Protein AF-A0A7Y4UGQ8-F1 (afdb_monomer)

Nearest PDB structures (foldseek):
  8beu-assembly2_C  TM=4.342E-01  e=1.466E-01  Rhodotorula dairenensis
  8beu-assembly2_D  TM=4.115E-01  e=1.681E-01  Rhodotorula dairenensis
  8bet-assembly1_B  TM=3.821E-01  e=2.018E-01  Rhodotorula dairenensis
  8bes-assembly2_D  TM=3.918E-01  e=2.778E-01  Rhodotorula dairenensis
  8bet-assembly2_C  TM=2.915E-01  e=2.211E-01  Rhodotorula dairenensis

Secondary structure (DSSP, 8-state):
-------HHHHHHHHHHHHHHHHHHHHHHSS----------SSS-TT----EEEEE--SSSEEE----SS--SS--TT--TT--EEEEEE-TT--EEEEEEETTTTEEEEEEE-TTSSEEEEEEE-TT---GGG--SEEEEEEETTEEEEEEEETTTTEEEEEEBPTTS-B-GGGGGSTTSEEE-GGGTT--EEEEEEETTEEEEEEE-TTT-EEEEEETT--EEEEEEPPS---EEEEEEETTEEEEEEE-SS--TTS-TTSTT--TTEEEEEEE-TTSS-EEEEEEEE-SS--SEEEEEEEEETTEEEEEEEEEETTTTEEEEEEEETTTEEPPP-PPEEEEETTEEPPPEEEEEEEEETTEEEEEEEESTTPPP--HHHHHHHHHHHHHHHTTT-SEEEEEEEETTEEEEEEEEEEEE-S--TTS-TTTT--EE--TT--EE-GGGHHHHHHHHHHHHHHTTS--TTSBGGGSS--TT----TT-HHHH-BHHHHHHT-SS--SSSS-TT-SEEETTTTEEE-HHHHTSPP-SPEETTEEPP---HHHHHHHHHHHHHHHT--SHHHHHHHHHHHTGGGGT-TT-BSBPPTT--EEEE--SSS--EEETTEEEEEE---SSS---SSS--B-TTBTTB--EE-HHHHHHHHHHHHTTSSS-HHHHHHHT-S--B-TTS-B--SSSPPPEESSTTSS--EE-EEEEEEEETTEEEEEEEEEETTTEEEEEEESB--S-HHHHHHHHHHHHTTSSS---SS------------B-SEEE-------TT-EEEEEEEEETTEEEEEEEEE-SSS--EEEEEEE----SS------TTS--PPTT-EEEEEEE-TTSEEEEEEEEE-SS-EEEEEEEEEEEEEEEEEPPPB--SSSEEEEEEEEEETTSEEEEEEEEEETTTTEEEEEEEEEEEE-SS-----

Radius of gyration: 34.92 Å; Cα contacts (8 Å, |Δi|>4): 2246; chains: 1; bounding box: 107×76×107 Å

Mean predicted aligned error: 16.22 Å

Solvent-accessible surface area (backbone atoms only — not comparable to full-atom values): 50792 Å² total; per-residue (Å²): 142,80,88,84,78,83,56,75,68,57,58,52,52,50,50,50,51,48,50,49,49,48,49,50,47,52,55,59,69,68,43,78,76,72,76,75,66,83,76,76,27,76,54,72,56,99,83,29,27,34,50,82,44,51,28,54,66,54,98,52,64,51,33,51,58,64,53,68,88,64,59,88,59,100,74,56,93,78,60,57,59,52,34,50,44,55,43,63,51,47,36,79,85,69,48,39,34,42,38,39,28,11,30,81,45,15,30,39,37,18,29,35,40,41,95,87,65,27,72,48,61,77,56,34,65,48,72,93,47,66,37,70,86,54,38,23,77,46,70,52,63,50,76,57,96,71,43,30,32,43,38,38,34,21,23,62,64,10,33,37,39,44,24,46,47,42,84,59,53,40,68,35,70,78,52,46,80,42,77,76,24,44,49,74,37,79,86,39,34,53,22,74,40,67,41,62,42,57,58,97,92,43,57,32,40,38,32,28,18,32,78,73,13,44,27,41,14,24,36,73,81,70,46,81,50,32,70,42,77,45,79,38,16,54,70,38,56,33,53,50,68,52,99,91,46,35,34,34,40,38,32,12,62,78,11,20,37,72,49,54,90,87,40,90,85,16,54,51,24,31,35,36,34,25,39,54,45,90,31,64,58,49,65,47,79,64,36,78,50,71,48,84,86,63,54,72,47,57,39,71,32,66,42,56,65,82,92,43,82,44,46,27,38,40,38,31,30,42,67,80,40,31,33,39,70,23,49,46,40,96,85,82,26,69,50,69,89,66,78,68,18,44,44,27,43,90,90,38,82,48,79,41,45,72,29,73,32,68,46,72,58,93,82,44,23,33,36,42,33,30,13,41,30,69,33,64,60,80,32,70,67,28,53,47,44,25,52,48,49,52,44,73,52,32,69,90,65,36,60,14,35,23,42,35,34,25,48,75,69,39,78,77,42,63,37,14,36,56,34,27,20,78,44,81,46,92,89,44,79,82,75,71,26,61,61,29,70,27,42,44,72,50,58,38,54,22,10,36,41,15,22,46,57,47,44,48,50,53,42,38,38,34,63,70,70,77,44,57,56,78,39,37,43,54,80,37,47,93,58,83,91,55,82,63,57,94,82,35,62,47,68,70,38,26,47,44,25,32,43,36,26,31,68,15,43,41,39,86,78,81,43,38,63,26,37,45,63,32,57,90,70,23,26,72,44,45,65,59,43,71,70,51,78,70,70,45,69,77,38,94,62,36,23,36,64,28,68,39,47,33,36,37,44,47,50,44,44,36,50,24,56,76,70,75,43,70,33,36,67,53,49,36,53,50,45,29,75,76,47,36,44,83,64,45,40,70,76,54,29,31,55,64,54,86,65,44,39,21,19,15,71,61,76,80,87,77,80,70,45,81,54,95,94,43,51,26,29,76,46,72,93,60,76,51,99,72,82,55,98,87,54,91,52,52,29,32,53,48,26,30,22,40,30,20,44,15,41,53,50,50,50,48,52,53,34,33,53,67,51,53,69,71,36,44,70,70,53,36,38,58,56,52,30,63,78,40,60,32,14,67,72,43,72,26,23,50,36,41,42,57,52,43,73,74,52,89,84,77,89,73,52,61,26,52,32,29,67,12,60,44,70,51,99,66,19,11,24,27,22,29,39,33,50,46,80,54,61,23,41,37,27,40,39,30,38,16,58,60,84,62,64,57,62,50,56,55,29,22,49,28,24,38,73,68,76,40,67,74,50,67,76,49,98,63,84,78,81,85,81,87,73,77,27,65,69,46,80,51,77,28,75,50,91,58,84,48,72,95,86,44,55,40,45,66,46,72,46,79,58,94,44,11,63,28,51,35,46,33,44,40,51,91,86,72,78,47,68,51,77,65,57,78,56,46,49,78,76,89,87,77,92,73,79,53,71,51,87,70,58,91,64,60,71,65,54,62,45,58,39,40,34,28,41,84,84,33,22,28,38,38,36,36,38,41,32,74,55,47,42,62,42,80,45,26,65,26,77,59,60,52,30,78,46,62,25,48,36,63,58,52,59,69,97,63,65,45,36,40,36,42,34,44,28,28,28,79,87,36,26,31,31,40,37,36,33,38,37,31,70,85,77,41,40,34,41,81,74,48,75,46,81,49,65,80,46,95,76,80,83,58,84,114

Foldseek 3Di:
DDDDDDDPVVVVVVVVVVVVVVVVVVVVVPPLPPPPDPQPFLQQHPQFFKDWFKWFPDPPLATETDAPVPVPPDPDPPRDFAFQDWAWDAALVRWIWIKTANLQQRWIWIWTQDLSRYTHDTLDTPPPDGDLVSRALDWYWDADPSWIWIWGAHLLQQKIFIFTADNSRDTDPVVRVDPQGIDRDPLSRQQNEKEWWDFPRFIKIWGANLQFQWIWIAGSSGHTLAIDRDQHQWDAKYKDQDPVAIKMKIFHLQFHQADDVVPPRSLHQWIFIFHADRNRPDTHTLDIDRDPPRFPYKYWAWADDPQDIFIWIWTAFQQQQWIFTWTADSNPGTHDTDDIRHYDYPNHHDQGFNDWYWDDDNNIIMITTIDHRSFRDPGSLLLNLLVNLVCLLPVQFFQKKKKWKDFSLHTSDIHIYHWQAAAPPPVDPDPLRDTHTTGLFFWDWAFQLLLLLLLLLLQLCVLVVLDDQADQLVVQADPPPPPPPPPQLSRVDGLVCLQFQQSLAACPPVLLPLFDFDQVFLFTRNVSVSVDDRDADAFPSGGAHHDGLSSFVSSVSSVCRSVVHGHQVVVQVVSCVSFLVSLSVNVFGLWDDSRGWWKFFDDDDDDWDDDPNGTIDTHDLAPDPDDDPPDGGGHSSNTSIRGIGGNVSVSSVVSCLSNVVRHDPVSSSQQSGLCDAHSNRATTHGSWHRWDALAPDPPPRTKTKHWRWGDDDRTTKIKIWIDHGRRMIMIMIGSGPDPDPPCSSSQSSCCSVVNDPSPPSDPPPDDDDDDDADAFDAWADDQAQADDQWRKGWDWDDDPRFTKTWIWIQHPPHRDTDGQDIYYDDDDDDDDWDALPRHPHDAWDKWWIWGQGPVQWIKIWIWTDRSGGIDTLAIDIGARFPHKYKETWDDPPDQKIKIWMWGQHPVQWTKIWIWMAGRVVSYIDGPDMDTGGGDDDDDDYD

Sequence (942 aa):
MKPFTLTQTTTKLWRRCVVALLALAIASANLPQWITPRATAAVAEEGARTDLAIFPLSGTATLQQFSDKYGWTANNPQSIAGYNVVRTFRNNNNQSFAFLLNGNTGRAQTMRVNADETLGDTTWETGLEFVKDLRCTSAETVRTGGLSYLITHDSYTGKIRTFRFYENGQPNFGSMTATANVRTLADWKDKNVFSLFYRGGAYGLLGVDTWTGNAVAYSLDFEKLGEADWTRGWTNIDHRTTGNGTFRLMYKAAGDPYKKTGEANDQRGRFVIQSINADGVSGQNVYDETLVEGFTSVRFVTYFEGQLSKIGVLFFKRDVRQFVIRAFDPQSGLGAIKDFGAIQINGATAPPYVDIEPYTIGTNSYLAMLSDDNSKPFAPAAAETMGLTMHEGLKDKAVGYQFMLAQSGRIIYSRAHGMAKLGDDPNYTKDDNEAHAMTSRTRLDLGSVSKLITTTTVLKLVSQGKLSLNDKIADHIDNTPLQYEDDSWVKQMTVRDLLTHTTGMKYEAGVEDACAKSAATLKVDCKPFFSSPQTVALGANGYGRSYNNSNIVAARKVIEKIENLTTSPQLVERTGELWANELGMTSLSCQHSHDVAYHGRARGEGTTFPYNGDYWRQGMLVDSAEYSADEPNWSSQCSAGAWAASSRQMIEFMGALRYQKILSPTENDLFLSTSLKDGNDNATAMGWDTPWDAQPGDGRDWQLQKSGANSNEGYGTRAYVTRLPNNTDAVLLINTAVAGPEGFLQGAYKYAVGLAEAPALYYDFAVKGSSDGGTISRVAVNEVKTTATQNQHVVAYRKDGNLKLAAYNVSTDEGGVELKDTHGATSADGALTIPAQDVAITNGVHFATASVGNDDKLNVIGWKYDGTQLSQYGMGVGVAAQEVAITKSHSSAGTQGRVVTAVRTAAGNLRLDMWEFNNTTKAMVLKDSYAAGAAQEIAIKS

Structure (mmCIF, N/CA/C/O backbone):
data_AF-A0A7Y4UGQ8-F1
#
_entry.id   AF-A0A7Y4UGQ8-F1
#
loop_
_atom_site.group_PDB
_atom_site.id
_atom_site.type_symbol
_atom_site.label_atom_id
_atom_site.label_alt_id
_atom_site.label_comp_id
_atom_site.label_asym_id
_atom_site.label_entity_id
_atom_site.label_seq_id
_atom_site.pdbx_PDB_ins_code
_atom_site.Cartn_x
_atom_site.Cartn_y
_atom_site.Cartn_z
_atom_site.occupancy
_atom_site.B_iso_or_equiv
_atom_site.auth_seq_id
_atom_site.auth_comp_id
_atom_site.auth_asym_id
_atom_site.auth_atom_id
_atom_site.pdbx_PDB_model_num
ATOM 1 N N . MET A 1 1 ? -44.958 -19.901 -65.906 1.00 44.25 1 MET A N 1
ATOM 2 C CA . MET A 1 1 ? -43.601 -20.163 -66.431 1.00 44.25 1 MET A CA 1
ATOM 3 C C . MET A 1 1 ? -43.108 -18.959 -67.226 1.00 44.25 1 MET A C 1
ATOM 5 O O . MET A 1 1 ? -43.602 -18.715 -68.316 1.00 44.25 1 MET A O 1
ATOM 9 N N . LYS A 1 2 ? -42.151 -18.214 -66.667 1.00 26.98 2 LYS A N 1
ATOM 10 C CA . LYS A 1 2 ? -41.126 -17.445 -67.392 1.00 26.98 2 LYS A CA 1
ATOM 11 C C . LYS A 1 2 ? -39.842 -17.587 -66.563 1.00 26.98 2 LYS A C 1
ATOM 13 O O . LYS A 1 2 ? -39.917 -17.319 -65.365 1.00 26.98 2 LYS A O 1
ATOM 18 N N . PRO A 1 3 ? -38.715 -18.060 -67.117 1.00 37.59 3 PRO A N 1
ATOM 19 C CA . PRO A 1 3 ? -37.480 -18.162 -66.357 1.00 37.59 3 PRO A CA 1
ATOM 20 C C . PRO A 1 3 ? -36.805 -16.788 -66.305 1.00 37.59 3 PRO A C 1
ATOM 22 O O . PRO A 1 3 ? -36.672 -16.111 -67.322 1.00 37.59 3 PRO A O 1
ATOM 25 N N . PHE A 1 4 ? -36.408 -16.371 -65.104 1.00 32.44 4 PHE A N 1
ATOM 26 C CA . PHE A 1 4 ? -35.603 -15.175 -64.883 1.00 32.44 4 PHE A CA 1
ATOM 27 C C . PHE A 1 4 ? -34.131 -15.559 -65.087 1.00 32.44 4 PHE A C 1
ATOM 29 O O . PHE A 1 4 ? -33.560 -16.305 -64.293 1.00 32.44 4 PHE A O 1
ATOM 36 N N . THR A 1 5 ? -33.522 -15.103 -66.177 1.00 41.31 5 THR A N 1
ATOM 37 C CA . THR A 1 5 ? -32.096 -15.295 -66.462 1.00 41.31 5 THR A CA 1
ATOM 38 C C . THR A 1 5 ? -31.286 -14.263 -65.675 1.00 41.31 5 THR A C 1
ATOM 40 O O . THR A 1 5 ? -31.324 -13.074 -65.991 1.00 41.31 5 THR A O 1
ATOM 43 N N . LEU A 1 6 ? -30.544 -14.696 -64.647 1.00 36.47 6 LEU A N 1
ATOM 44 C CA . LEU A 1 6 ? -29.529 -13.851 -64.007 1.00 36.47 6 LEU A CA 1
ATOM 45 C C . LEU A 1 6 ? -28.407 -13.559 -65.016 1.00 36.47 6 LEU A C 1
ATOM 47 O O . LEU A 1 6 ? -27.786 -14.467 -65.565 1.00 36.47 6 LEU A O 1
ATOM 51 N N . THR A 1 7 ? -28.143 -12.279 -65.264 1.00 48.00 7 THR A N 1
ATOM 52 C CA . THR A 1 7 ? -27.056 -11.807 -66.129 1.00 48.00 7 THR A CA 1
ATOM 53 C C . THR A 1 7 ? -25.697 -11.944 -65.435 1.00 48.00 7 THR A C 1
ATOM 55 O O . THR A 1 7 ? -25.582 -11.753 -64.223 1.00 48.00 7 THR A O 1
ATOM 58 N N . GLN A 1 8 ? -24.640 -12.233 -66.211 1.00 42.09 8 GLN A N 1
ATOM 59 C CA . GLN A 1 8 ? -23.259 -12.488 -65.750 1.00 42.09 8 GLN A CA 1
ATOM 60 C C . GLN A 1 8 ? -22.690 -11.459 -64.746 1.00 42.09 8 GLN A C 1
ATOM 62 O O . GLN A 1 8 ? -21.793 -11.790 -63.962 1.00 42.09 8 GLN A O 1
ATOM 67 N N . THR A 1 9 ? -23.199 -10.227 -64.735 1.00 44.44 9 THR A N 1
ATOM 68 C CA . THR A 1 9 ? -22.823 -9.154 -63.802 1.00 44.44 9 THR A CA 1
ATOM 69 C C . THR A 1 9 ? -23.213 -9.454 -62.351 1.00 44.44 9 THR A C 1
ATOM 71 O O . THR A 1 9 ? -22.432 -9.164 -61.444 1.00 44.44 9 THR A O 1
ATOM 74 N N . THR A 1 10 ? -24.347 -10.118 -62.114 1.00 44.75 10 THR A N 1
ATOM 75 C CA . THR A 1 10 ? -24.794 -10.503 -60.758 1.00 44.75 10 THR A CA 1
ATOM 76 C C . THR A 1 10 ? -23.940 -11.620 -60.152 1.00 44.75 10 THR A C 1
ATOM 78 O O . THR A 1 10 ? -23.615 -11.571 -58.968 1.00 44.75 10 THR A O 1
ATOM 81 N N . THR A 1 11 ? -23.444 -12.555 -60.968 1.00 46.16 11 THR A N 1
ATOM 82 C CA . THR A 1 11 ? -22.478 -13.590 -60.553 1.00 46.16 11 THR A CA 1
ATOM 83 C C . THR A 1 11 ? -21.090 -13.039 -60.217 1.00 46.16 11 THR A C 1
ATOM 85 O O . THR A 1 11 ? -20.411 -13.600 -59.359 1.00 46.16 11 THR A O 1
ATOM 88 N N . LYS A 1 12 ? -20.648 -11.937 -60.844 1.00 43.53 12 LYS A N 1
ATOM 89 C CA . LYS A 1 12 ? -19.379 -11.272 -60.483 1.00 43.53 12 LYS A CA 1
ATOM 90 C C . LYS A 1 12 ? -19.491 -10.500 -59.168 1.00 43.53 12 LYS A C 1
ATOM 92 O O . LYS A 1 12 ? -18.542 -10.531 -58.388 1.00 43.53 12 LYS A O 1
ATOM 97 N N . LEU A 1 13 ? -20.633 -9.859 -58.906 1.00 44.25 13 LEU A N 1
ATOM 98 C CA . LEU A 1 13 ? -20.886 -9.186 -57.630 1.00 44.25 13 LEU A CA 1
ATOM 99 C C . LEU A 1 13 ? -20.992 -10.204 -56.487 1.00 44.25 13 LEU A C 1
ATOM 101 O O . LEU A 1 13 ? -20.316 -10.049 -55.479 1.00 44.25 13 LEU A O 1
ATOM 105 N N . TRP A 1 14 ? -21.725 -11.304 -56.693 1.00 46.72 14 TRP A N 1
ATOM 106 C CA . TRP A 1 14 ? -21.814 -12.391 -55.716 1.00 46.72 14 TRP A CA 1
ATOM 107 C C . TRP A 1 14 ? -20.472 -13.077 -55.469 1.00 46.72 14 TRP A C 1
ATOM 109 O O . TRP A 1 14 ? -20.131 -13.315 -54.320 1.00 46.72 14 TRP A O 1
ATOM 119 N N . ARG A 1 15 ? -19.652 -13.330 -56.499 1.00 44.00 15 ARG A N 1
ATOM 120 C CA . ARG A 1 15 ? -18.294 -13.861 -56.291 1.00 44.00 15 ARG A CA 1
ATOM 121 C C . ARG A 1 15 ? -17.385 -12.878 -55.558 1.00 44.00 15 ARG A C 1
ATOM 123 O O . ARG A 1 15 ? -16.598 -13.323 -54.739 1.00 44.00 15 ARG A O 1
ATOM 130 N N . ARG A 1 16 ? -17.497 -11.566 -55.794 1.00 44.91 16 ARG A N 1
ATOM 131 C CA . ARG A 1 16 ? -16.732 -10.556 -55.040 1.00 44.91 16 ARG A CA 1
ATOM 132 C C . ARG A 1 16 ? -17.211 -10.422 -53.598 1.00 44.91 16 ARG A C 1
ATOM 134 O O . ARG A 1 16 ? -16.370 -10.315 -52.721 1.00 44.91 16 ARG A O 1
ATOM 141 N N . CYS A 1 17 ? -18.514 -10.501 -53.339 1.00 45.53 17 CYS A N 1
ATOM 142 C CA . CYS A 1 17 ? -19.062 -10.528 -51.983 1.00 45.53 17 CYS A CA 1
ATOM 143 C C . CYS A 1 17 ? -18.710 -11.826 -51.252 1.00 45.53 17 CYS A C 1
ATOM 145 O O . CYS A 1 17 ? -18.366 -11.769 -50.085 1.00 45.53 17 CYS A O 1
ATOM 147 N N . VAL A 1 18 ? -18.726 -12.977 -51.930 1.00 50.81 18 VAL A N 1
ATOM 148 C CA . VAL A 1 18 ? -18.330 -14.270 -51.353 1.00 50.81 18 VAL A CA 1
ATOM 149 C C . VAL A 1 18 ? -16.824 -14.322 -51.115 1.00 50.81 18 VAL A C 1
ATOM 151 O O . VAL A 1 18 ? -16.423 -14.787 -50.064 1.00 50.81 18 VAL A O 1
ATOM 154 N N . VAL A 1 19 ? -15.989 -13.790 -52.013 1.00 48.56 19 VAL A N 1
ATOM 155 C CA . VAL A 1 19 ? -14.536 -13.665 -51.790 1.00 48.56 19 VAL A CA 1
ATOM 156 C C . VAL A 1 19 ? -14.227 -12.632 -50.707 1.00 48.56 19 VAL A C 1
ATOM 158 O O . VAL A 1 19 ? -13.332 -12.872 -49.915 1.00 48.56 19 VAL A O 1
ATOM 161 N N . ALA A 1 20 ? -14.979 -11.532 -50.607 1.00 40.59 20 ALA A N 1
ATOM 162 C CA . ALA A 1 20 ? -14.839 -10.566 -49.517 1.00 40.59 20 ALA A CA 1
ATOM 163 C C . ALA A 1 20 ? -15.317 -11.138 -48.175 1.00 40.59 20 ALA A C 1
ATOM 165 O O . ALA A 1 20 ? -14.676 -10.888 -47.168 1.00 40.59 20 ALA A O 1
ATOM 166 N N . LEU A 1 21 ? -16.386 -11.943 -48.156 1.00 42.00 21 LEU A N 1
ATOM 167 C CA . LEU A 1 21 ? -16.878 -12.649 -46.968 1.00 42.00 21 LEU A CA 1
ATOM 168 C C . LEU A 1 21 ? -15.966 -13.814 -46.575 1.00 42.00 21 LEU A C 1
ATOM 170 O O . LEU A 1 21 ? -15.770 -14.028 -45.389 1.00 42.00 21 LEU A O 1
ATOM 174 N N . LEU A 1 22 ? -15.367 -14.529 -47.532 1.00 38.03 22 LEU A N 1
ATOM 175 C CA . LEU A 1 22 ? -14.324 -15.524 -47.271 1.00 38.03 22 LEU A CA 1
ATOM 176 C C . LEU A 1 22 ? -13.023 -14.858 -46.828 1.00 38.03 22 LEU A C 1
ATOM 178 O O . LEU A 1 22 ? -12.383 -15.379 -45.933 1.00 38.03 22 LEU A O 1
ATOM 182 N N . ALA A 1 23 ? -12.649 -13.702 -47.375 1.00 35.81 23 ALA A N 1
ATOM 183 C CA . ALA A 1 23 ? -11.503 -12.929 -46.904 1.00 35.81 23 ALA A CA 1
ATOM 184 C C . ALA A 1 23 ? -11.757 -12.344 -45.507 1.00 35.81 23 ALA A C 1
ATOM 186 O O . ALA A 1 23 ? -10.850 -12.373 -44.689 1.00 35.81 23 ALA A O 1
ATOM 187 N N . LEU A 1 24 ? -12.984 -11.904 -45.193 1.00 33.72 24 LEU A N 1
ATOM 188 C CA . LEU A 1 24 ? -13.383 -11.512 -43.836 1.00 33.72 24 LEU A CA 1
ATOM 189 C C . LEU A 1 24 ? -13.404 -12.716 -42.889 1.00 33.72 24 LEU A C 1
ATOM 191 O O . LEU A 1 24 ? -12.959 -12.592 -41.756 1.00 33.72 24 LEU A O 1
ATOM 195 N N . ALA A 1 25 ? -13.880 -13.878 -43.348 1.00 31.33 25 ALA A N 1
ATOM 196 C CA . ALA A 1 25 ? -13.927 -15.107 -42.563 1.00 31.33 25 ALA A CA 1
ATOM 197 C C . ALA A 1 25 ? -12.520 -15.665 -42.298 1.00 31.33 25 ALA A C 1
ATOM 199 O O . ALA A 1 25 ? -12.226 -16.050 -41.173 1.00 31.33 25 ALA A O 1
ATOM 200 N N . ILE A 1 26 ? -11.626 -15.633 -43.291 1.00 35.09 26 ILE A N 1
ATOM 201 C CA . ILE A 1 26 ? -10.215 -16.029 -43.174 1.00 35.09 26 ILE A CA 1
ATOM 202 C C . ILE A 1 26 ? -9.434 -14.994 -42.347 1.00 35.09 26 ILE A C 1
ATOM 204 O O . ILE A 1 26 ? -8.622 -15.382 -41.513 1.00 35.09 26 ILE A O 1
ATOM 208 N N . ALA A 1 27 ? -9.726 -13.695 -42.481 1.00 32.19 27 ALA A N 1
ATOM 209 C CA . ALA A 1 27 ? -9.173 -12.658 -41.607 1.00 32.19 27 ALA A CA 1
ATOM 210 C C . ALA A 1 27 ? -9.681 -12.790 -40.161 1.00 32.19 27 ALA A C 1
ATOM 212 O O . ALA A 1 27 ? -8.922 -12.543 -39.235 1.00 32.19 27 ALA A O 1
ATOM 213 N N . SER A 1 28 ? -10.923 -13.242 -39.947 1.00 29.84 28 SER A N 1
ATOM 214 C CA . SER A 1 28 ? -11.465 -13.517 -38.608 1.00 29.84 28 SER A CA 1
ATOM 215 C C . SER A 1 28 ? -11.009 -14.854 -38.013 1.00 29.84 28 SER A C 1
ATOM 217 O O . SER A 1 28 ? -10.986 -14.988 -36.795 1.00 29.84 28 SER A O 1
ATOM 219 N N . ALA A 1 29 ? -10.627 -15.821 -38.854 1.00 28.05 29 ALA A N 1
ATOM 220 C CA . ALA A 1 29 ? -10.111 -17.129 -38.445 1.00 28.05 29 ALA A CA 1
ATOM 221 C C . ALA A 1 29 ? -8.595 -17.120 -38.172 1.00 28.05 29 ALA A C 1
ATOM 223 O O . ALA A 1 29 ? -8.109 -18.001 -37.474 1.00 28.05 29 ALA A O 1
ATOM 224 N N . ASN A 1 30 ? -7.869 -16.117 -38.686 1.00 28.64 30 ASN A N 1
ATOM 225 C CA . ASN A 1 30 ? -6.446 -15.876 -38.411 1.00 28.64 30 ASN A CA 1
ATOM 226 C C . ASN A 1 30 ? -6.197 -14.732 -37.412 1.00 28.64 30 ASN A C 1
ATOM 228 O O . ASN A 1 30 ? -5.046 -14.395 -37.137 1.00 28.64 30 ASN A O 1
ATOM 232 N N . LEU A 1 31 ? -7.247 -14.130 -36.844 1.00 27.58 31 LEU A N 1
ATOM 233 C CA . LEU A 1 31 ? -7.088 -13.411 -35.584 1.00 27.58 31 LEU A CA 1
ATOM 234 C C . LEU A 1 31 ? -6.836 -14.473 -34.512 1.00 27.58 31 LEU A C 1
ATOM 236 O O . LEU A 1 31 ? -7.646 -15.399 -34.429 1.00 27.58 31 LEU A O 1
ATOM 240 N N . PRO A 1 32 ? -5.771 -14.379 -33.696 1.00 30.22 32 PRO A N 1
ATOM 241 C CA . PRO A 1 32 ? -5.635 -15.253 -32.544 1.00 30.22 32 PRO A CA 1
ATOM 242 C C . PRO A 1 32 ? -6.874 -15.045 -31.670 1.00 30.22 32 PRO A C 1
ATOM 244 O O . PRO A 1 32 ? -7.025 -14.029 -30.985 1.00 30.22 32 PRO A O 1
ATOM 247 N N . GLN A 1 33 ? -7.812 -15.988 -31.759 1.00 29.09 33 GLN A N 1
ATOM 248 C CA . GLN A 1 33 ? -8.925 -16.109 -30.839 1.00 29.09 33 GLN A CA 1
ATOM 249 C C . GLN A 1 33 ? -8.324 -16.596 -29.531 1.00 29.09 33 GLN A C 1
ATOM 251 O O . GLN A 1 33 ? -8.327 -17.782 -29.215 1.00 29.09 33 GLN A O 1
ATOM 256 N N . TRP A 1 34 ? -7.777 -15.653 -28.770 1.00 36.69 34 TRP A N 1
ATOM 257 C CA . TRP A 1 34 ? -7.625 -15.827 -27.343 1.00 36.69 34 TRP A CA 1
ATOM 258 C C . TRP A 1 34 ? -9.032 -16.073 -26.818 1.00 36.69 34 TRP A C 1
ATOM 260 O O . TRP A 1 34 ? -9.837 -15.144 -26.728 1.00 36.69 34 TRP A O 1
ATOM 270 N N . ILE A 1 35 ? -9.349 -17.341 -26.554 1.00 29.11 35 ILE A N 1
ATOM 271 C CA . ILE A 1 35 ? -10.482 -17.720 -25.723 1.00 29.11 35 ILE A CA 1
ATOM 272 C C . ILE A 1 35 ? -10.272 -16.906 -24.458 1.00 29.11 35 ILE A C 1
ATOM 274 O O . ILE A 1 35 ? -9.346 -17.198 -23.714 1.00 29.11 35 ILE A O 1
ATOM 278 N N . THR A 1 36 ? -11.047 -15.845 -24.250 1.00 27.81 36 THR A N 1
ATOM 279 C CA . THR A 1 36 ? -11.150 -15.222 -22.940 1.00 27.81 36 THR A CA 1
ATOM 280 C C . THR A 1 36 ? -11.695 -16.322 -22.042 1.00 27.81 36 THR A C 1
ATOM 282 O O . THR A 1 36 ? -12.884 -16.648 -22.152 1.00 27.81 36 THR A O 1
ATOM 285 N N . PRO A 1 37 ? -10.882 -16.948 -21.166 1.00 27.25 37 PRO A N 1
ATOM 286 C CA . PRO A 1 37 ? -11.490 -17.673 -20.073 1.00 27.25 37 PRO A CA 1
ATOM 287 C C . PRO A 1 37 ? -12.305 -16.608 -19.339 1.00 27.25 37 PRO A C 1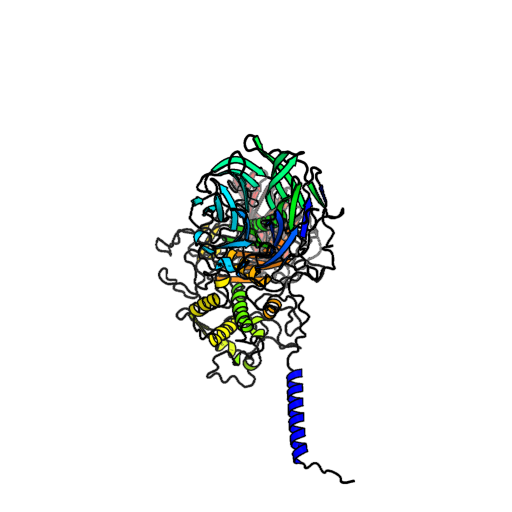
ATOM 289 O O . PRO A 1 37 ? -11.892 -15.443 -19.285 1.00 27.25 37 PRO A O 1
ATOM 292 N N . ARG A 1 38 ? -13.482 -16.962 -18.814 1.00 28.22 38 ARG A N 1
ATOM 293 C CA . ARG A 1 38 ? -14.121 -16.118 -17.800 1.00 28.22 38 ARG A CA 1
ATOM 294 C C . ARG A 1 38 ? -13.023 -15.762 -16.810 1.00 28.22 38 ARG A C 1
ATOM 296 O O . ARG A 1 38 ? -12.506 -16.658 -16.150 1.00 28.22 38 ARG A O 1
ATOM 303 N N . ALA A 1 39 ? -12.617 -14.497 -16.802 1.00 29.59 39 ALA A N 1
ATOM 304 C CA . ALA A 1 39 ? -11.643 -14.019 -15.857 1.00 29.59 39 ALA A CA 1
ATOM 305 C C . ALA A 1 39 ? -12.281 -14.266 -14.493 1.00 29.59 39 ALA A C 1
ATOM 307 O O . ALA A 1 39 ? -13.204 -13.560 -14.096 1.00 29.59 39 ALA A O 1
ATOM 308 N N . THR A 1 40 ? -11.820 -15.290 -13.780 1.00 27.98 40 THR A N 1
ATOM 309 C CA . THR A 1 40 ? -11.802 -15.240 -12.325 1.00 27.98 40 THR A CA 1
ATOM 310 C C . THR A 1 40 ? -10.776 -14.169 -12.012 1.00 27.98 40 THR A C 1
ATOM 312 O O . THR A 1 40 ? -9.601 -14.439 -11.767 1.00 27.98 40 THR A O 1
ATOM 315 N N . ALA A 1 41 ? -11.194 -12.921 -12.202 1.00 31.95 41 ALA A N 1
ATOM 316 C CA . ALA A 1 41 ? -10.449 -11.789 -11.738 1.00 31.95 41 ALA A CA 1
ATOM 317 C C . ALA A 1 41 ? -10.191 -12.022 -10.248 1.00 31.95 41 ALA A C 1
ATOM 319 O O . ALA A 1 41 ? -11.023 -12.601 -9.551 1.00 31.95 41 ALA A O 1
ATOM 320 N N . ALA A 1 42 ? -9.088 -11.492 -9.736 1.00 34.94 42 ALA A N 1
ATOM 321 C CA . ALA A 1 42 ? -8.929 -11.230 -8.310 1.00 34.94 42 ALA A CA 1
ATOM 322 C C . ALA A 1 42 ? -9.914 -10.134 -7.814 1.00 34.94 42 ALA A C 1
ATOM 324 O O . ALA A 1 42 ? -9.564 -9.300 -6.977 1.00 34.94 42 ALA A O 1
ATOM 325 N N . VAL A 1 43 ? -11.125 -10.098 -8.383 1.00 39.03 43 VAL A N 1
ATOM 326 C CA . VAL A 1 43 ? -12.352 -9.590 -7.783 1.00 39.03 43 VAL A CA 1
ATOM 327 C C . VAL A 1 43 ? -12.704 -10.630 -6.729 1.00 39.03 43 VAL A C 1
ATOM 329 O O . VAL A 1 43 ? -12.616 -11.820 -7.017 1.00 39.03 43 VAL A O 1
ATOM 332 N N . ALA A 1 44 ? -12.975 -10.163 -5.512 1.00 38.25 44 ALA A N 1
ATOM 333 C CA . ALA A 1 44 ? -13.241 -10.945 -4.308 1.00 38.25 44 ALA A CA 1
ATOM 334 C C . ALA A 1 44 ? -13.733 -12.382 -4.611 1.00 38.25 44 ALA A C 1
ATOM 336 O O . ALA A 1 44 ? -14.686 -12.524 -5.376 1.00 38.25 44 ALA A O 1
ATOM 337 N N . GLU A 1 45 ? -13.037 -13.399 -4.067 1.00 39.34 45 GLU A N 1
ATOM 338 C CA . GLU A 1 45 ? -13.207 -14.842 -4.355 1.00 39.34 45 GLU A CA 1
ATOM 339 C C . GLU A 1 45 ? -14.665 -15.245 -4.634 1.00 39.34 45 GLU A C 1
ATOM 341 O O . GLU A 1 45 ? -15.590 -14.673 -4.070 1.00 39.34 45 GLU A O 1
ATOM 346 N N . GLU A 1 46 ? -14.908 -16.257 -5.469 1.00 33.69 46 GLU A N 1
ATOM 347 C CA . GLU A 1 46 ? -16.259 -16.781 -5.715 1.00 33.69 46 GLU A CA 1
ATOM 348 C C . GLU A 1 46 ? -16.945 -17.154 -4.376 1.00 33.69 46 GLU A C 1
ATOM 350 O O . GLU A 1 46 ? -16.645 -18.178 -3.771 1.00 33.69 46 GLU A O 1
ATOM 355 N N . GLY A 1 47 ? -17.832 -16.280 -3.871 1.00 43.38 47 GLY A N 1
ATOM 356 C CA . GLY A 1 47 ? -18.426 -16.386 -2.528 1.00 43.38 47 GLY A CA 1
ATOM 357 C C . GLY A 1 47 ? -18.015 -15.313 -1.504 1.00 43.38 47 GLY A C 1
ATOM 358 O O . GLY A 1 47 ? -18.544 -15.331 -0.392 1.00 43.38 47 GLY A O 1
ATOM 359 N N . ALA A 1 48 ? -17.148 -14.366 -1.859 1.00 52.09 48 ALA A N 1
ATOM 360 C CA . ALA A 1 48 ? -16.740 -13.249 -1.021 1.00 52.09 48 ALA A CA 1
ATOM 361 C C . ALA A 1 48 ? -17.918 -12.319 -0.729 1.00 52.09 48 ALA A C 1
ATOM 363 O O . ALA A 1 48 ? -18.606 -11.820 -1.624 1.00 52.09 48 ALA A O 1
ATOM 364 N N . ARG A 1 49 ? -18.181 -12.135 0.560 1.00 63.53 49 ARG A N 1
ATOM 365 C CA . ARG A 1 49 ? -19.293 -11.354 1.093 1.00 63.53 49 ARG A CA 1
ATOM 366 C C . ARG A 1 49 ? -18.824 -10.702 2.403 1.00 63.53 49 ARG A C 1
ATOM 368 O O . ARG A 1 49 ? -18.002 -11.272 3.106 1.00 63.53 49 ARG A O 1
ATOM 375 N N . THR A 1 50 ? -19.307 -9.508 2.720 1.00 70.88 50 THR A N 1
ATOM 376 C CA . THR A 1 50 ? -19.106 -8.817 4.011 1.00 70.88 50 THR A CA 1
ATOM 377 C C . THR A 1 50 ? -20.095 -9.199 5.131 1.00 70.88 50 THR A C 1
ATOM 379 O O . THR A 1 50 ? -21.167 -8.606 5.244 1.00 70.88 50 THR A O 1
ATOM 382 N N . ASP A 1 51 ? -19.730 -10.082 6.051 1.00 73.81 51 ASP A N 1
ATOM 383 C CA . ASP A 1 51 ? -20.619 -10.483 7.146 1.00 73.81 51 ASP A CA 1
ATOM 384 C C . ASP A 1 51 ? -20.905 -9.330 8.137 1.00 73.81 51 ASP A C 1
ATOM 386 O O . ASP A 1 51 ? -20.023 -8.844 8.851 1.00 73.81 51 ASP A O 1
ATOM 390 N N . LEU A 1 52 ? -22.179 -8.918 8.152 1.00 78.62 52 LEU A N 1
ATOM 391 C CA . LEU A 1 52 ? -22.941 -8.161 9.157 1.00 78.62 52 LEU A CA 1
ATOM 392 C C . LEU A 1 52 ? -23.276 -8.931 10.444 1.00 78.62 52 LEU A C 1
ATOM 394 O O . LEU A 1 52 ? -24.267 -9.656 10.418 1.00 78.62 52 LEU A O 1
ATOM 398 N N . ALA A 1 53 ? -22.587 -8.732 11.576 1.00 78.19 53 ALA A N 1
ATOM 399 C CA . ALA A 1 53 ? -23.032 -9.310 12.851 1.00 78.19 53 ALA A CA 1
ATOM 400 C C . ALA A 1 53 ? -23.250 -8.284 13.973 1.00 78.19 53 ALA A C 1
ATOM 402 O O . ALA A 1 53 ? -22.460 -7.362 14.171 1.00 78.19 53 ALA A O 1
ATOM 403 N N . ILE A 1 54 ? -24.321 -8.488 14.747 1.00 80.56 54 ILE A N 1
ATOM 404 C CA . ILE A 1 54 ? -24.600 -7.768 15.993 1.00 80.56 54 ILE A CA 1
ATOM 405 C C . ILE A 1 54 ? -24.548 -8.766 17.148 1.00 80.56 54 ILE A C 1
ATOM 407 O O . ILE A 1 54 ? -25.272 -9.766 17.153 1.00 80.56 54 ILE A O 1
ATOM 411 N N . PHE A 1 55 ? -23.704 -8.465 18.133 1.00 80.81 55 PHE A N 1
ATOM 412 C CA . PHE A 1 55 ? -23.524 -9.275 19.331 1.00 80.81 55 PHE A CA 1
ATOM 413 C C . PHE A 1 55 ? -23.953 -8.512 20.586 1.00 80.81 55 PHE A C 1
ATOM 415 O O . PHE A 1 55 ? -23.438 -7.415 20.815 1.00 80.81 55 PHE A O 1
ATOM 422 N N . PRO A 1 56 ? -24.837 -9.072 21.428 1.00 80.50 56 PRO A N 1
ATOM 423 C CA . PRO A 1 56 ? -25.154 -8.513 22.729 1.00 80.50 56 PRO A CA 1
ATOM 424 C C . PRO A 1 56 ? -23.965 -8.731 23.654 1.00 80.50 56 PRO A C 1
ATOM 426 O O . PRO A 1 56 ? -23.499 -9.853 23.846 1.00 80.50 56 PRO A O 1
ATOM 429 N N . LEU A 1 57 ? -23.485 -7.654 24.254 1.00 76.75 57 LEU A N 1
ATOM 430 C CA . LEU A 1 57 ? -22.393 -7.677 25.210 1.00 76.75 57 LEU A CA 1
ATOM 431 C C . LEU A 1 57 ? -22.904 -8.212 26.556 1.00 76.75 57 LEU A C 1
ATOM 433 O O . LEU A 1 57 ? -23.269 -7.447 27.447 1.00 76.75 57 LEU A O 1
ATOM 437 N N . SER A 1 58 ? -22.995 -9.538 26.679 1.00 63.69 58 SER A N 1
ATOM 438 C CA . SER A 1 58 ? -23.446 -10.206 27.904 1.00 63.69 58 SER A CA 1
ATOM 439 C C . SER A 1 58 ? -22.302 -10.387 28.912 1.00 63.69 58 SER A C 1
ATOM 441 O O . SER A 1 58 ? -21.133 -10.448 28.539 1.00 63.69 58 SER A O 1
ATOM 443 N N . GLY A 1 59 ? -22.630 -10.519 30.202 1.00 51.06 59 GLY A N 1
ATOM 444 C CA . GLY A 1 59 ? -21.653 -10.812 31.262 1.00 51.06 59 GLY A CA 1
ATOM 445 C C . GLY A 1 59 ? -21.088 -12.241 31.240 1.00 51.06 59 GLY A C 1
ATOM 446 O O . GLY A 1 59 ? -20.263 -12.581 32.084 1.00 51.06 59 GLY A O 1
ATOM 447 N N . THR A 1 60 ? -21.533 -13.089 30.308 1.00 50.12 60 THR A N 1
ATOM 448 C CA . THR A 1 60 ? -20.955 -14.418 30.078 1.00 50.12 60 THR A CA 1
ATOM 449 C C . THR A 1 60 ? -19.814 -14.258 29.078 1.00 50.12 60 THR A C 1
ATOM 451 O O . THR A 1 60 ? -19.958 -13.518 28.110 1.00 50.12 60 THR A O 1
ATOM 454 N N . ALA A 1 61 ? -18.659 -14.889 29.298 1.00 58.75 61 ALA A N 1
ATOM 455 C CA . ALA A 1 61 ? -17.464 -14.760 28.451 1.00 58.75 61 ALA A CA 1
ATOM 456 C C . ALA A 1 61 ? -17.639 -15.368 27.034 1.00 58.75 61 ALA A C 1
ATOM 458 O O . ALA A 1 61 ? -16.744 -15.989 26.473 1.00 58.75 61 ALA A O 1
ATOM 459 N N . THR A 1 62 ? -18.820 -15.279 26.433 1.00 55.34 62 THR A N 1
ATOM 460 C CA . THR A 1 62 ? -19.118 -15.757 25.088 1.00 55.34 62 THR A CA 1
ATOM 461 C C . THR A 1 62 ? -20.161 -14.839 24.466 1.00 55.34 62 THR A C 1
ATOM 463 O O . THR A 1 62 ? -21.217 -14.593 25.047 1.00 55.34 62 THR A O 1
ATOM 466 N N . LEU A 1 63 ? -19.862 -14.328 23.272 1.00 64.94 63 LEU A N 1
ATOM 467 C CA . LEU A 1 63 ? -20.816 -13.575 22.463 1.00 64.94 63 LEU A CA 1
ATOM 468 C C . LEU A 1 63 ? -21.412 -14.527 21.435 1.00 64.94 63 LEU A C 1
ATOM 470 O O . LEU A 1 63 ? -20.697 -15.007 20.555 1.00 64.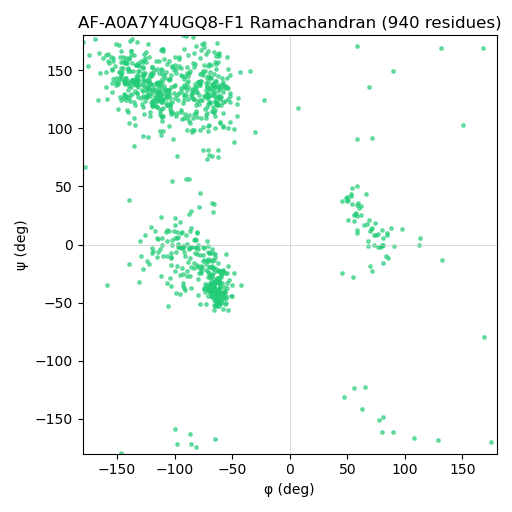94 63 LEU A O 1
ATOM 474 N N . GLN A 1 64 ? -22.707 -14.806 21.558 1.00 60.47 64 GLN A N 1
ATOM 475 C CA . GLN A 1 64 ? -23.463 -15.552 20.554 1.00 60.47 64 GLN A CA 1
ATOM 476 C C . GLN A 1 64 ? -24.244 -14.571 19.679 1.00 60.47 64 GLN A C 1
ATOM 478 O O . GLN A 1 64 ? -24.797 -13.593 20.184 1.00 60.47 64 GLN A O 1
ATOM 483 N N . GLN A 1 65 ? -24.243 -14.802 18.363 1.00 67.06 65 GLN A N 1
ATOM 484 C CA . GLN A 1 65 ? -24.988 -13.977 17.406 1.00 67.06 65 GLN A CA 1
ATOM 485 C C . GLN A 1 65 ? -26.469 -13.895 17.793 1.00 67.06 65 GLN A C 1
ATOM 487 O O . GLN A 1 65 ? -27.084 -14.915 18.087 1.00 67.06 65 GLN A O 1
ATOM 492 N N . PHE A 1 66 ? -27.039 -12.687 17.752 1.00 56.91 66 PHE A N 1
ATOM 493 C CA . PHE A 1 66 ? -28.413 -12.430 18.209 1.00 56.91 66 PHE A CA 1
ATOM 494 C C . PHE A 1 66 ? -29.401 -12.091 17.080 1.00 56.91 66 PHE A C 1
ATOM 496 O O . PHE A 1 66 ? -30.579 -11.874 17.324 1.00 56.91 66 PHE A O 1
ATOM 503 N N . SER A 1 67 ? -28.951 -12.055 15.823 1.00 53.28 67 SER A N 1
ATOM 504 C CA . SER A 1 67 ? -29.796 -11.668 14.689 1.00 53.28 67 SER A CA 1
ATOM 505 C C . SER A 1 67 ? -29.612 -12.626 13.515 1.00 53.28 67 SER A C 1
ATOM 507 O O . SER A 1 67 ? -28.632 -12.531 12.776 1.00 53.28 67 SER A O 1
ATOM 509 N N . ASP A 1 68 ? -30.582 -13.517 13.337 1.00 45.31 68 ASP A N 1
ATOM 510 C CA . ASP A 1 68 ? -30.721 -14.528 12.283 1.00 45.31 68 ASP A CA 1
ATOM 511 C C . ASP A 1 68 ? -31.814 -14.186 11.245 1.00 45.31 68 ASP A C 1
ATOM 513 O O . ASP A 1 68 ? -32.024 -14.940 10.294 1.00 45.31 68 ASP A O 1
ATOM 517 N N . LYS A 1 69 ? -32.478 -13.023 11.346 1.00 39.78 69 LYS A N 1
ATOM 518 C CA . LYS A 1 69 ? -33.603 -12.680 10.449 1.00 39.78 69 LYS A CA 1
ATOM 519 C C . LYS A 1 69 ? -33.212 -12.482 8.977 1.00 39.78 69 LYS A C 1
ATOM 521 O O . LYS A 1 69 ? -34.045 -12.654 8.092 1.00 39.78 69 LYS A O 1
ATOM 526 N N . TYR A 1 70 ? -31.939 -12.216 8.705 1.00 42.06 70 TYR A N 1
ATOM 527 C CA . TYR A 1 70 ? -31.348 -12.377 7.383 1.00 42.06 70 TYR A CA 1
ATOM 528 C C . TYR A 1 70 ? -30.173 -13.323 7.541 1.00 42.06 70 TYR A C 1
ATOM 530 O O . TYR A 1 70 ? -29.076 -12.879 7.867 1.00 42.06 70 TYR A O 1
ATOM 538 N N . GLY A 1 71 ? -30.407 -14.624 7.353 1.00 40.59 71 GLY A N 1
ATOM 539 C CA . GLY A 1 71 ? -29.338 -15.602 7.206 1.00 40.59 71 GLY A CA 1
ATOM 540 C C . GLY A 1 71 ? -28.338 -15.077 6.184 1.00 40.59 71 GLY A C 1
ATOM 541 O O . GLY A 1 71 ? -28.551 -15.161 4.977 1.00 40.59 71 GLY A O 1
ATOM 542 N N . TRP A 1 72 ? -27.246 -14.500 6.674 1.00 45.88 72 TRP A N 1
ATOM 543 C CA . TRP A 1 72 ? -26.159 -13.965 5.865 1.00 45.88 72 TRP A CA 1
ATOM 544 C C . TRP A 1 72 ? -25.263 -15.120 5.382 1.00 45.88 72 TRP A C 1
ATOM 546 O O . TRP A 1 72 ? -24.057 -15.012 5.237 1.00 45.88 72 TRP A O 1
ATOM 556 N N . THR A 1 73 ? -25.882 -16.277 5.155 1.00 43.31 73 THR A N 1
ATOM 557 C CA . THR A 1 73 ? -25.309 -17.495 4.615 1.00 43.31 73 THR A CA 1
ATOM 558 C C . THR A 1 73 ? -25.902 -17.721 3.228 1.00 43.31 73 THR A C 1
ATOM 560 O O . THR A 1 73 ? -27.116 -17.749 3.043 1.00 43.31 73 THR A O 1
ATOM 563 N N . ALA A 1 74 ? -25.010 -17.860 2.245 1.00 37.69 74 ALA A N 1
ATOM 564 C CA . ALA A 1 74 ? -25.181 -18.386 0.883 1.00 37.69 74 ALA A CA 1
ATOM 565 C C . ALA A 1 74 ? -26.260 -17.796 -0.063 1.00 37.69 74 ALA A C 1
ATOM 567 O O . ALA A 1 74 ? -26.011 -17.767 -1.266 1.00 37.69 74 ALA A O 1
ATOM 568 N N . ASN A 1 75 ? -27.386 -17.238 0.392 1.00 37.56 75 ASN A N 1
ATOM 569 C CA . ASN A 1 75 ? -28.555 -16.987 -0.471 1.00 37.56 75 ASN A CA 1
ATOM 570 C C . ASN A 1 75 ? -29.089 -15.544 -0.492 1.00 37.56 75 ASN A C 1
ATOM 572 O O . ASN A 1 75 ? -30.130 -15.314 -1.099 1.00 37.56 75 ASN A O 1
ATOM 576 N N . ASN A 1 76 ? -28.403 -14.561 0.105 1.00 43.22 76 ASN A N 1
ATOM 577 C CA . ASN A 1 76 ? -28.769 -13.153 -0.084 1.00 43.22 76 ASN A CA 1
ATOM 578 C C . ASN A 1 76 ? -28.070 -12.559 -1.332 1.00 43.22 76 ASN A C 1
ATOM 580 O O . ASN A 1 76 ? -26.875 -12.287 -1.261 1.00 43.22 76 ASN A O 1
ATOM 584 N N . PRO A 1 77 ? -28.762 -12.323 -2.463 1.00 40.72 77 PRO A N 1
ATOM 585 C CA . PRO A 1 77 ? -28.178 -11.663 -3.637 1.00 40.72 77 PRO A CA 1
ATOM 586 C C . PRO A 1 77 ? -27.811 -10.185 -3.397 1.00 40.72 77 PRO A C 1
ATOM 588 O O . PRO A 1 77 ? -27.174 -9.580 -4.254 1.00 40.72 77 PRO A O 1
ATOM 591 N N . GLN A 1 78 ? -28.185 -9.603 -2.247 1.00 42.66 78 GLN A N 1
ATOM 592 C CA . GLN A 1 78 ? -27.804 -8.247 -1.832 1.00 42.66 78 GLN A CA 1
ATOM 593 C C . GLN A 1 78 ? -26.563 -8.194 -0.923 1.00 42.66 78 GLN A C 1
ATOM 595 O O . GLN A 1 78 ? -26.125 -7.101 -0.571 1.00 42.66 78 GLN A O 1
ATOM 600 N N . SER A 1 79 ? -25.972 -9.334 -0.532 1.00 49.38 79 SER A N 1
ATOM 601 C CA . SER A 1 79 ? -24.701 -9.336 0.203 1.00 49.38 79 SER A CA 1
ATOM 602 C C . SER A 1 79 ? -23.572 -8.926 -0.733 1.00 49.38 79 SER A C 1
ATOM 604 O O . SER A 1 79 ? -23.068 -9.724 -1.524 1.00 49.38 79 SER A O 1
ATOM 606 N N . ILE A 1 80 ? -23.210 -7.659 -0.669 1.00 55.69 80 ILE A N 1
ATOM 607 C CA . ILE A 1 80 ? -22.155 -7.080 -1.478 1.00 55.69 80 ILE A CA 1
ATOM 608 C C . ILE A 1 80 ? -20.806 -7.320 -0.790 1.00 55.69 80 ILE A C 1
ATOM 610 O O . ILE A 1 80 ? -20.666 -7.092 0.410 1.00 55.69 80 ILE A O 1
ATOM 614 N N . ALA A 1 81 ? -19.818 -7.756 -1.566 1.00 60.25 81 ALA A N 1
ATOM 615 C CA . ALA A 1 81 ? -18.417 -7.816 -1.170 1.00 60.25 81 ALA A CA 1
ATOM 616 C C . ALA A 1 81 ? -17.841 -6.402 -0.911 1.00 60.25 81 ALA A C 1
ATOM 618 O O . ALA A 1 81 ? -18.051 -5.473 -1.703 1.00 60.25 81 ALA A O 1
ATOM 619 N N . GLY A 1 82 ? -17.097 -6.245 0.181 1.00 70.25 82 GLY A N 1
ATOM 620 C CA . GLY A 1 82 ? -16.040 -5.248 0.314 1.00 70.25 82 GLY A CA 1
ATOM 621 C C . GLY A 1 82 ? -16.284 -4.138 1.328 1.00 70.25 82 GLY A C 1
ATOM 622 O O . GLY A 1 82 ? -15.498 -3.190 1.363 1.00 70.25 82 GLY A O 1
ATOM 623 N N . TYR A 1 83 ? -17.363 -4.160 2.121 1.00 81.44 83 TYR A N 1
ATOM 624 C CA . TYR A 1 83 ? -17.481 -3.180 3.207 1.00 81.44 83 TYR A CA 1
ATOM 625 C C . TYR A 1 83 ? -16.422 -3.465 4.267 1.00 81.44 83 TYR A C 1
ATOM 627 O O . TYR A 1 83 ? -16.208 -4.607 4.666 1.00 81.44 83 TYR A O 1
ATOM 635 N N . ASN A 1 84 ? -15.779 -2.405 4.747 1.00 81.19 84 ASN A N 1
ATOM 636 C CA . ASN A 1 84 ? -14.721 -2.524 5.737 1.00 81.19 84 ASN A CA 1
ATOM 637 C C . ASN A 1 84 ? -14.951 -1.635 6.960 1.00 81.19 84 ASN A C 1
ATOM 639 O O . ASN A 1 84 ? -14.449 -1.961 8.028 1.00 81.19 84 ASN A O 1
ATOM 643 N N . VAL A 1 85 ? -15.760 -0.582 6.872 1.00 88.44 85 VAL A N 1
ATOM 644 C CA . VAL A 1 85 ? -16.110 0.303 7.990 1.00 88.44 85 VAL A CA 1
ATOM 645 C C . VAL A 1 85 ? -17.554 0.065 8.433 1.00 88.44 85 VAL A C 1
ATOM 647 O O . VAL A 1 85 ? -18.460 0.066 7.599 1.00 88.44 85 VAL A O 1
ATOM 650 N N . VAL A 1 86 ? -17.772 -0.079 9.744 1.00 91.25 86 VAL A N 1
ATOM 651 C CA . VAL A 1 86 ? -19.110 -0.086 10.361 1.00 91.25 86 VAL A CA 1
ATOM 652 C C . VAL A 1 86 ? -19.211 1.016 11.405 1.00 91.25 86 VAL A C 1
ATOM 654 O O . VAL A 1 86 ? -18.358 1.122 12.278 1.00 91.25 86 VAL A O 1
ATOM 657 N N . ARG A 1 87 ? -20.252 1.844 11.344 1.00 94.19 87 ARG A N 1
ATOM 658 C CA . ARG A 1 87 ? -20.572 2.816 12.400 1.00 94.19 87 ARG A CA 1
ATOM 659 C C . ARG A 1 87 ? -22.038 2.749 12.770 1.00 94.19 87 ARG A C 1
ATOM 661 O O . ARG A 1 87 ? -22.866 2.341 11.960 1.00 94.19 87 ARG A O 1
ATOM 668 N N . THR A 1 88 ? -22.368 3.146 13.992 1.00 93.25 88 THR A N 1
ATOM 669 C CA . THR A 1 88 ? -23.752 3.134 14.469 1.00 93.25 88 THR A CA 1
ATOM 670 C C . THR A 1 88 ? -24.185 4.520 14.903 1.00 93.25 88 THR A C 1
ATOM 672 O O . THR A 1 88 ? -23.416 5.296 15.459 1.00 93.25 88 THR A O 1
ATOM 675 N N . PHE A 1 89 ? -25.442 4.857 14.646 1.00 93.56 89 PHE A N 1
ATOM 676 C CA . PHE A 1 89 ? -25.987 6.148 15.047 1.00 93.56 89 PHE A CA 1
ATOM 677 C C . PHE A 1 89 ? -27.471 6.028 15.364 1.00 93.56 89 PHE A C 1
ATOM 679 O O . PHE A 1 89 ? -28.100 4.996 15.127 1.00 93.56 89 PHE A O 1
ATOM 686 N N . ARG A 1 90 ? -28.040 7.106 15.910 1.00 91.81 90 ARG A N 1
ATOM 687 C CA . ARG A 1 90 ? -29.485 7.228 16.102 1.00 91.81 90 ARG A CA 1
ATOM 688 C C . ARG A 1 90 ? -30.021 8.414 15.321 1.00 91.81 90 ARG A C 1
ATOM 690 O O . ARG A 1 90 ? -29.338 9.425 15.220 1.00 91.81 90 ARG A O 1
ATOM 697 N N . ASN A 1 91 ? -31.245 8.342 14.820 1.00 89.50 91 ASN A N 1
ATOM 698 C CA . ASN A 1 91 ? -31.908 9.502 14.213 1.00 89.50 91 ASN A CA 1
ATOM 699 C C . ASN A 1 91 ? -32.626 10.372 15.268 1.00 89.50 91 ASN A C 1
ATOM 701 O O . ASN A 1 91 ? -32.452 10.172 16.478 1.00 89.50 91 ASN A O 1
ATOM 705 N N . ASN A 1 92 ? -33.413 11.368 14.850 1.00 87.44 92 ASN A N 1
ATOM 706 C CA . ASN A 1 92 ? -34.094 12.272 15.789 1.00 87.44 92 ASN A CA 1
ATOM 707 C C . ASN A 1 92 ? -35.199 11.572 16.582 1.00 87.44 92 ASN A C 1
ATOM 709 O O . ASN A 1 92 ? -35.435 11.914 17.737 1.00 87.44 92 ASN A O 1
ATOM 713 N N . ASN A 1 93 ? -35.784 10.525 16.003 1.00 87.31 93 ASN A N 1
ATOM 714 C CA . ASN A 1 93 ? -36.772 9.662 16.647 1.00 87.31 93 ASN A CA 1
ATOM 715 C C . ASN A 1 93 ? -36.142 8.607 17.576 1.00 87.31 93 ASN A C 1
ATOM 717 O O . ASN A 1 93 ? -36.828 7.685 18.014 1.00 87.31 93 ASN A O 1
ATOM 721 N N . ASN A 1 94 ? -34.838 8.718 17.867 1.00 86.56 94 ASN A N 1
ATOM 722 C CA . ASN A 1 94 ? -34.068 7.788 18.697 1.00 86.56 94 ASN A CA 1
ATOM 723 C C . ASN A 1 94 ? -34.070 6.338 18.164 1.00 86.56 94 ASN A C 1
ATOM 725 O O . ASN A 1 94 ? -33.862 5.394 18.923 1.00 86.56 94 ASN A O 1
ATOM 729 N N . GLN A 1 95 ? -34.288 6.159 16.857 1.00 89.00 95 GLN A N 1
ATOM 730 C CA . GLN A 1 95 ? -34.162 4.871 16.178 1.00 89.00 95 GLN A CA 1
ATOM 731 C C . GLN A 1 95 ? -32.692 4.630 15.839 1.00 89.00 95 GLN A C 1
ATOM 733 O O . GLN A 1 95 ? -32.025 5.549 15.364 1.00 89.00 95 GLN A O 1
ATOM 738 N N . SER A 1 96 ? -32.202 3.416 16.082 1.00 90.56 96 SER A N 1
ATOM 739 C CA . SER A 1 96 ? -30.808 3.028 15.848 1.00 90.56 96 SER A CA 1
ATOM 740 C C . SER A 1 96 ? -30.584 2.526 14.421 1.00 90.56 96 SER A C 1
ATOM 742 O O . SER A 1 96 ? -31.465 1.907 13.824 1.00 90.56 96 SER A O 1
ATOM 744 N N . PHE A 1 97 ? -29.387 2.768 13.893 1.00 92.38 97 PHE A N 1
ATOM 745 C CA . PHE A 1 97 ? -28.964 2.363 12.554 1.00 92.38 97 PHE A CA 1
ATOM 746 C C . PHE A 1 97 ? -27.525 1.851 12.562 1.00 92.38 97 PHE A C 1
ATOM 748 O O . PHE A 1 97 ? -26.696 2.341 13.332 1.00 92.38 97 PHE A O 1
ATOM 755 N N . ALA A 1 98 ? -27.235 0.918 11.658 1.00 91.44 98 ALA A N 1
ATOM 756 C CA . ALA A 1 98 ? -25.889 0.506 11.284 1.00 91.44 98 ALA A CA 1
ATOM 757 C C . ALA A 1 98 ? -25.570 1.052 9.885 1.00 91.44 98 ALA A C 1
ATOM 759 O O . ALA A 1 98 ? -26.327 0.839 8.938 1.00 91.44 98 ALA A O 1
ATOM 760 N N . PHE A 1 99 ? -24.458 1.768 9.768 1.00 93.62 99 PHE A N 1
ATOM 761 C CA . PHE A 1 99 ? -23.922 2.311 8.528 1.00 93.62 99 PHE A CA 1
ATOM 762 C C . PHE A 1 99 ? -22.697 1.500 8.114 1.00 93.62 99 PHE A C 1
ATOM 764 O O . PHE A 1 99 ? -21.721 1.424 8.862 1.00 93.62 99 PHE A O 1
ATOM 771 N N . LEU A 1 100 ? -22.759 0.903 6.930 1.00 90.31 100 LEU A N 1
ATOM 772 C CA . LEU A 1 100 ? -21.696 0.110 6.326 1.00 90.31 100 LEU A CA 1
ATOM 773 C C . LEU A 1 100 ? -21.062 0.920 5.207 1.00 90.31 100 LEU A C 1
ATOM 775 O O . LEU A 1 100 ? -21.767 1.484 4.369 1.00 90.31 100 LEU A O 1
ATOM 779 N N . LEU A 1 101 ? -19.735 0.959 5.178 1.00 89.75 101 LEU A N 1
ATOM 780 C CA . LEU A 1 101 ? -18.978 1.700 4.182 1.00 89.75 101 LEU A CA 1
ATOM 781 C C . LEU A 1 101 ? -17.778 0.883 3.714 1.00 89.75 101 LEU A C 1
ATOM 783 O O . LEU A 1 101 ? -16.969 0.402 4.503 1.00 89.75 101 LEU A O 1
ATOM 787 N N . ASN A 1 102 ? -17.645 0.750 2.401 1.00 86.69 102 ASN A N 1
ATOM 788 C CA . ASN A 1 102 ? -16.387 0.396 1.781 1.00 86.69 102 ASN A CA 1
ATOM 789 C C . ASN A 1 102 ? -15.617 1.705 1.599 1.00 86.69 102 ASN A C 1
ATOM 791 O O . ASN A 1 102 ? -15.845 2.435 0.634 1.00 86.69 102 ASN A O 1
ATOM 795 N N . GLY A 1 103 ? -14.712 2.017 2.529 1.00 84.56 103 GLY A N 1
ATOM 796 C CA . GLY A 1 103 ? -13.929 3.256 2.487 1.00 84.56 103 GLY A CA 1
ATOM 797 C C . GLY A 1 103 ? -13.055 3.358 1.232 1.00 84.56 103 GLY A C 1
ATOM 798 O O . GLY A 1 103 ? -12.733 4.456 0.773 1.00 84.56 103 GLY A O 1
ATOM 799 N N . ASN A 1 104 ? -12.730 2.222 0.605 1.00 79.38 104 ASN A N 1
ATOM 800 C CA . ASN A 1 104 ? -11.964 2.212 -0.629 1.00 79.38 104 ASN A CA 1
ATOM 801 C C . ASN A 1 104 ? -12.809 2.688 -1.820 1.00 79.38 104 ASN A C 1
ATOM 803 O O . ASN A 1 104 ? -12.386 3.587 -2.549 1.00 79.38 104 ASN A O 1
ATOM 807 N N . THR A 1 105 ? -13.996 2.124 -2.022 1.00 78.44 105 THR A N 1
ATOM 808 C CA . THR A 1 105 ? -14.830 2.425 -3.199 1.00 78.44 105 THR A CA 1
ATOM 809 C C . THR A 1 105 ? -15.779 3.603 -2.982 1.00 78.44 105 THR A C 1
ATOM 811 O O . THR A 1 105 ? -16.098 4.311 -3.940 1.00 78.44 105 THR A O 1
ATOM 814 N N . GLY A 1 106 ? -16.173 3.860 -1.732 1.00 84.44 106 GLY A N 1
ATOM 815 C CA . GLY A 1 106 ? -17.237 4.790 -1.351 1.00 84.44 106 GLY A CA 1
ATOM 816 C C . GLY A 1 106 ? -18.637 4.169 -1.405 1.00 84.44 106 GLY A C 1
ATOM 817 O O . GLY A 1 106 ? -19.632 4.878 -1.282 1.00 84.44 106 GLY A O 1
ATOM 818 N N . ARG A 1 107 ? -18.736 2.853 -1.615 1.00 85.62 107 ARG A N 1
ATOM 819 C CA . ARG A 1 107 ? -20.008 2.128 -1.584 1.00 85.62 107 ARG A CA 1
ATOM 820 C C . ARG A 1 107 ? -20.530 2.057 -0.153 1.00 85.62 107 ARG A C 1
ATOM 822 O O . ARG A 1 107 ? -19.764 1.713 0.747 1.00 85.62 107 ARG A O 1
ATOM 829 N N . ALA A 1 108 ? -21.810 2.348 0.059 1.00 89.56 108 ALA A N 1
ATOM 830 C CA . ALA A 1 108 ? -22.376 2.425 1.403 1.00 89.56 108 ALA A CA 1
ATOM 831 C C . ALA A 1 108 ? -23.805 1.886 1.497 1.00 89.56 108 ALA A C 1
ATOM 833 O O . ALA A 1 108 ? -24.537 1.846 0.506 1.00 89.56 108 ALA A O 1
ATOM 834 N N . GLN A 1 109 ? -24.187 1.478 2.704 1.00 88.81 109 GLN A N 1
ATOM 835 C CA . GLN A 1 109 ? -25.518 0.979 3.037 1.00 88.81 109 GLN A CA 1
ATOM 836 C C . GLN A 1 109 ? -25.883 1.368 4.469 1.00 88.81 109 GLN A C 1
ATOM 838 O O . GLN A 1 109 ? -25.041 1.326 5.363 1.00 88.81 109 GLN A O 1
ATOM 843 N N . THR A 1 110 ? -27.151 1.703 4.697 1.00 91.56 110 THR A N 1
ATOM 844 C CA . THR A 1 110 ? -27.700 1.973 6.025 1.00 91.56 110 THR A CA 1
ATOM 845 C C . THR A 1 110 ? -28.837 1.011 6.334 1.00 91.56 110 THR A C 1
ATOM 847 O O . THR A 1 110 ? -29.851 0.972 5.629 1.00 91.56 110 THR A O 1
ATOM 850 N N . MET A 1 111 ? -28.698 0.272 7.428 1.00 88.31 111 MET A N 1
ATOM 851 C CA . MET A 1 111 ? -29.687 -0.687 7.914 1.00 88.31 111 MET A CA 1
ATOM 852 C C . MET A 1 111 ? -30.290 -0.204 9.227 1.00 88.31 111 MET A C 1
ATOM 854 O O . MET A 1 111 ? -29.580 0.313 10.094 1.00 88.31 111 MET A O 1
ATOM 858 N N . ARG A 1 112 ? -31.600 -0.388 9.397 1.00 88.06 112 ARG A N 1
ATOM 859 C CA . ARG A 1 112 ? -32.250 -0.124 10.683 1.00 88.06 112 ARG A CA 1
ATOM 860 C C . ARG A 1 112 ? -31.829 -1.183 11.700 1.00 88.06 112 ARG A C 1
ATOM 862 O O . ARG A 1 112 ? -31.770 -2.361 11.372 1.00 88.06 112 ARG A O 1
ATOM 869 N N . VAL A 1 113 ? -31.593 -0.779 12.942 1.00 86.69 113 VAL A N 1
ATOM 870 C CA . VAL A 1 113 ? -31.474 -1.699 14.080 1.00 86.69 113 VAL A CA 1
ATOM 871 C C . VAL A 1 113 ? -32.768 -1.595 14.879 1.00 86.69 113 VAL A C 1
ATOM 873 O O . VAL A 1 113 ? -33.138 -0.518 15.358 1.00 86.69 113 VAL A O 1
ATOM 876 N N . ASN A 1 114 ? -33.510 -2.696 14.939 1.00 81.50 114 ASN A N 1
ATOM 877 C CA . ASN A 1 114 ? -34.826 -2.742 15.562 1.00 81.50 114 ASN A CA 1
ATOM 878 C C . ASN A 1 114 ? -34.730 -2.682 17.094 1.00 81.50 114 ASN A C 1
ATOM 880 O O . ASN A 1 114 ? -33.675 -2.893 17.686 1.00 81.50 114 ASN A O 1
ATOM 884 N N . ALA A 1 115 ? -35.858 -2.391 17.747 1.00 77.44 115 ALA A N 1
ATOM 885 C CA . ALA A 1 115 ? -35.941 -2.378 19.209 1.00 77.44 115 ALA A CA 1
ATOM 886 C C . ALA A 1 115 ? -35.858 -3.785 19.824 1.00 77.44 115 ALA A C 1
ATOM 888 O O . ALA A 1 115 ? -35.471 -3.902 20.978 1.00 77.44 115 ALA A O 1
ATOM 889 N N . ASP A 1 116 ? -36.200 -4.822 19.049 1.00 70.31 116 ASP A N 1
ATOM 890 C CA . ASP A 1 116 ? -35.946 -6.233 19.375 1.00 70.31 116 ASP A CA 1
ATOM 891 C C . ASP A 1 116 ? -34.506 -6.659 19.049 1.00 70.31 116 ASP A C 1
ATOM 893 O O . ASP A 1 116 ? -34.183 -7.841 19.093 1.00 70.31 116 ASP A O 1
ATOM 897 N N . GLU A 1 117 ? -33.647 -5.681 18.732 1.00 68.19 117 GLU A N 1
ATOM 898 C CA . GLU A 1 117 ? -32.196 -5.833 18.644 1.00 68.19 117 GLU A CA 1
ATOM 899 C C . GLU A 1 117 ? -31.744 -6.618 17.396 1.00 68.19 117 GLU A C 1
ATOM 901 O O . GLU A 1 117 ? -30.556 -6.882 17.205 1.00 68.19 117 GLU A O 1
ATOM 906 N N . THR A 1 118 ? -32.684 -6.912 16.490 1.00 72.31 118 THR A N 1
ATOM 907 C CA . THR A 1 118 ? -32.418 -7.507 15.177 1.00 72.31 118 THR A CA 1
ATOM 908 C C . THR A 1 118 ? -32.017 -6.460 14.136 1.00 72.31 118 THR A C 1
ATOM 910 O O . THR A 1 118 ? -32.427 -5.293 14.195 1.00 72.31 118 THR A O 1
ATOM 913 N N . LEU A 1 119 ? -31.241 -6.883 13.130 1.00 76.25 119 LEU A N 1
ATOM 914 C CA . LEU A 1 119 ? -31.080 -6.094 11.908 1.00 76.25 119 LEU A CA 1
ATOM 915 C C . LEU A 1 119 ? -32.422 -6.041 11.167 1.00 76.25 119 LEU A C 1
ATOM 917 O O . LEU A 1 119 ? -32.980 -7.065 10.769 1.00 76.25 119 LEU A O 1
ATOM 921 N N . GLY A 1 120 ? -32.944 -4.830 11.013 1.00 74.75 120 GLY A N 1
ATOM 922 C CA . GLY A 1 120 ? -34.113 -4.523 10.205 1.00 74.75 120 GLY A CA 1
ATOM 923 C C . GLY A 1 120 ? -33.752 -4.271 8.746 1.00 74.75 120 GLY A C 1
ATOM 924 O O . GLY A 1 120 ? -32.669 -4.613 8.273 1.00 74.75 120 GLY A O 1
ATOM 925 N N . ASP A 1 121 ? -34.686 -3.658 8.027 1.00 81.06 121 ASP A N 1
ATOM 926 C CA . ASP A 1 121 ? -34.550 -3.460 6.588 1.00 81.06 121 ASP A CA 1
ATOM 927 C C . ASP A 1 121 ? -33.445 -2.461 6.230 1.00 81.06 121 ASP A C 1
ATOM 929 O O . ASP A 1 121 ? -33.112 -1.536 6.987 1.00 81.06 121 ASP A O 1
ATOM 933 N N . THR A 1 122 ? -32.912 -2.630 5.021 1.00 86.06 122 THR A N 1
ATOM 934 C CA . THR A 1 122 ? -32.088 -1.612 4.373 1.00 86.06 122 THR A CA 1
ATOM 935 C C . THR A 1 122 ? -32.943 -0.380 4.126 1.00 86.06 122 THR A C 1
ATOM 937 O O . THR A 1 122 ? -33.962 -0.431 3.443 1.00 86.06 122 THR A O 1
ATOM 940 N N . THR A 1 123 ? -32.513 0.738 4.693 1.00 89.81 123 THR A N 1
ATOM 941 C CA . THR A 1 123 ? -33.217 2.024 4.604 1.00 89.81 123 THR A CA 1
ATOM 942 C C . THR A 1 123 ? -32.619 2.947 3.550 1.00 89.81 123 THR A C 1
ATOM 944 O O . THR A 1 123 ? -33.313 3.826 3.037 1.00 89.81 123 THR A O 1
ATOM 947 N N . TRP A 1 124 ? -31.350 2.723 3.198 1.00 90.94 124 TRP A N 1
ATOM 948 C CA . TRP A 1 124 ? -30.654 3.410 2.118 1.00 90.94 124 TRP A CA 1
ATOM 949 C C . TRP A 1 124 ? -29.432 2.607 1.652 1.00 90.94 124 TRP A C 1
ATOM 951 O O . TRP A 1 124 ? -28.792 1.935 2.458 1.00 90.94 124 TRP A O 1
ATOM 961 N N . GLU A 1 125 ? -29.081 2.704 0.372 1.00 88.12 125 GLU A N 1
ATOM 962 C CA . GLU A 1 125 ? -27.847 2.150 -0.191 1.00 88.12 125 GLU A CA 1
ATOM 963 C C . GLU A 1 125 ? -27.404 2.928 -1.435 1.00 88.12 125 GLU A C 1
ATOM 965 O O . GLU A 1 125 ? -28.216 3.569 -2.102 1.00 88.12 125 GLU A O 1
ATOM 970 N N . THR A 1 126 ? -26.115 2.846 -1.771 1.00 83.75 126 THR A N 1
ATOM 971 C CA . THR A 1 126 ? -25.575 3.392 -3.029 1.00 83.75 126 THR A CA 1
ATOM 972 C C . THR A 1 126 ? -25.781 2.453 -4.224 1.00 83.75 126 THR A C 1
ATOM 974 O O . THR A 1 126 ? -25.455 2.812 -5.352 1.00 83.75 126 THR A O 1
ATOM 977 N N . GLY A 1 127 ? -26.269 1.225 -4.009 1.00 74.25 127 GLY A N 1
ATOM 978 C CA . GLY A 1 127 ? -26.342 0.202 -5.053 1.00 74.25 127 GLY A CA 1
ATOM 979 C C . GLY A 1 127 ? -24.949 -0.173 -5.569 1.00 74.25 127 GLY A C 1
ATOM 980 O O . GLY A 1 127 ? -24.008 -0.266 -4.783 1.00 74.25 127 GLY A O 1
ATOM 981 N N . LEU A 1 128 ? -24.807 -0.409 -6.878 1.00 67.62 128 LEU A N 1
ATOM 982 C CA . LEU A 1 128 ? -23.521 -0.708 -7.537 1.00 67.62 128 LEU A CA 1
ATOM 983 C C . LEU A 1 128 ? -22.667 0.543 -7.812 1.00 67.62 128 LEU A C 1
ATOM 985 O O . LEU A 1 128 ? -21.542 0.415 -8.287 1.00 67.62 128 LEU A O 1
ATOM 989 N N . GLU A 1 129 ? -23.178 1.741 -7.525 1.00 68.12 129 GLU A N 1
ATOM 990 C CA . GLU A 1 129 ? -22.472 2.986 -7.808 1.00 68.12 129 GLU A CA 1
ATOM 991 C C . GLU A 1 129 ? -21.401 3.292 -6.752 1.00 68.12 129 GLU A C 1
ATOM 993 O O . GLU A 1 129 ? -21.598 3.123 -5.543 1.00 68.12 129 GLU A O 1
ATOM 998 N N . PHE A 1 130 ? -20.251 3.784 -7.217 1.00 77.00 130 PHE A N 1
ATOM 999 C CA . PHE A 1 130 ? -19.161 4.245 -6.362 1.00 77.00 130 PHE A CA 1
ATOM 1000 C C . PHE A 1 130 ? -19.307 5.737 -6.065 1.00 77.00 130 PHE A C 1
ATOM 1002 O O . PHE A 1 130 ? -19.112 6.580 -6.942 1.00 77.00 130 PHE A O 1
ATOM 1009 N N . VAL A 1 131 ? -19.582 6.081 -4.806 1.00 83.56 131 VAL A N 1
ATOM 1010 C CA . VAL A 1 131 ? -19.701 7.480 -4.380 1.00 83.56 131 VAL A CA 1
ATOM 1011 C C . VAL A 1 131 ? -18.332 8.007 -3.954 1.00 83.56 131 VAL A C 1
ATOM 1013 O O . VAL A 1 131 ? -17.888 7.792 -2.828 1.00 83.56 131 VAL A O 1
ATOM 1016 N N . LYS A 1 132 ? -17.650 8.733 -4.852 1.00 80.31 132 LYS A N 1
ATOM 1017 C CA . LYS A 1 132 ? -16.305 9.307 -4.618 1.00 80.31 132 LYS A CA 1
ATOM 1018 C C . LYS A 1 132 ? -16.205 10.094 -3.307 1.00 80.31 132 LYS A C 1
ATOM 1020 O O . LYS A 1 132 ? -15.160 10.064 -2.660 1.00 80.31 132 LYS A O 1
ATOM 1025 N N . ASP A 1 133 ? -17.274 10.773 -2.906 1.00 83.38 133 ASP A N 1
ATOM 1026 C CA . ASP A 1 133 ? -17.289 11.585 -1.689 1.00 83.38 133 ASP A CA 1
ATOM 1027 C C . ASP A 1 133 ? -17.311 10.777 -0.393 1.00 83.38 133 ASP A C 1
ATOM 1029 O O . ASP A 1 133 ? -16.846 11.281 0.623 1.00 83.38 133 ASP A O 1
ATOM 1033 N N . LEU A 1 134 ? -17.754 9.520 -0.423 1.00 88.44 134 LEU A N 1
ATOM 1034 C CA . LEU A 1 134 ? -17.686 8.623 0.732 1.00 88.44 134 LEU A CA 1
ATOM 1035 C C . LEU A 1 134 ? -16.362 7.856 0.818 1.00 88.44 134 LEU A C 1
ATOM 1037 O O . LEU A 1 134 ? -16.149 7.119 1.775 1.00 88.44 134 LEU A O 1
ATOM 1041 N N . ARG A 1 135 ? -15.459 8.011 -0.159 1.00 87.12 135 ARG A N 1
ATOM 1042 C CA . ARG A 1 135 ? -14.127 7.402 -0.084 1.00 87.12 135 ARG A CA 1
ATOM 1043 C C . ARG A 1 135 ? -13.329 8.033 1.051 1.00 87.12 135 ARG A C 1
ATOM 1045 O O . ARG A 1 135 ? -13.221 9.261 1.149 1.00 87.12 135 ARG A O 1
ATOM 1052 N N . CYS A 1 136 ? -12.767 7.177 1.891 1.00 88.44 136 CYS A N 1
ATOM 1053 C CA . CYS A 1 136 ? -12.051 7.573 3.089 1.00 88.44 136 CYS A CA 1
ATOM 1054 C C . CYS A 1 136 ? -11.166 6.438 3.605 1.00 88.44 136 CYS A C 1
ATOM 1056 O O . CYS A 1 136 ? -11.403 5.261 3.333 1.00 88.44 136 CYS A O 1
ATOM 1058 N N . THR A 1 137 ? -10.183 6.790 4.425 1.00 85.56 137 THR A N 1
ATOM 1059 C CA . THR A 1 137 ? -9.404 5.816 5.198 1.00 85.56 137 THR A CA 1
ATOM 1060 C C . THR A 1 137 ? -10.028 5.524 6.556 1.00 85.56 137 THR A C 1
ATOM 1062 O O . THR A 1 137 ? -9.788 4.465 7.129 1.00 85.56 137 THR A O 1
ATOM 1065 N N . SER A 1 138 ? -10.846 6.443 7.062 1.00 89.31 138 SER A N 1
ATOM 1066 C CA . SER A 1 138 ? -11.525 6.332 8.348 1.00 89.31 138 SER A CA 1
ATOM 1067 C C . SER A 1 138 ? -12.838 7.112 8.327 1.00 89.31 138 SER A C 1
ATOM 1069 O O . SER A 1 138 ? -13.003 8.078 7.576 1.00 89.31 138 SER A O 1
ATOM 1071 N N . ALA A 1 139 ? -13.788 6.687 9.153 1.00 93.19 139 ALA A N 1
ATOM 1072 C CA . ALA A 1 139 ? -15.028 7.411 9.365 1.00 93.19 139 ALA A CA 1
ATOM 1073 C C . ALA A 1 139 ? -15.491 7.247 10.808 1.00 93.19 139 ALA A C 1
ATOM 1075 O O . ALA A 1 139 ? -15.250 6.207 11.409 1.00 93.19 139 ALA A O 1
ATOM 1076 N N . GLU A 1 140 ? -16.161 8.260 11.341 1.00 93.44 140 GLU A N 1
ATOM 1077 C CA . GLU A 1 140 ? -16.754 8.259 12.674 1.00 93.44 140 GLU A CA 1
ATOM 1078 C C . GLU A 1 140 ? -18.147 8.881 12.633 1.00 93.44 140 GLU A C 1
ATOM 1080 O O . GLU A 1 140 ? -18.466 9.677 11.746 1.00 93.44 140 GLU A O 1
ATOM 1085 N N . THR A 1 141 ? -18.987 8.529 13.602 1.00 92.75 141 THR A N 1
ATOM 1086 C CA . THR A 1 141 ? -20.326 9.105 13.740 1.00 92.75 141 THR A CA 1
ATOM 1087 C C . THR A 1 141 ? -20.456 9.898 15.022 1.00 92.75 141 THR A C 1
ATOM 1089 O O . THR A 1 141 ? -20.003 9.479 16.083 1.00 92.75 141 THR A O 1
ATOM 1092 N N . VAL A 1 142 ? -21.127 11.042 14.936 1.00 90.50 142 VAL A N 1
ATOM 1093 C CA . VAL A 1 142 ? -21.337 11.936 16.073 1.00 90.50 142 VAL A CA 1
ATOM 1094 C C . VAL A 1 142 ? -22.790 12.362 16.171 1.00 90.50 142 VAL A C 1
ATOM 1096 O O . VAL A 1 142 ? -23.483 12.486 15.161 1.00 90.50 142 VAL A O 1
ATOM 1099 N N . ARG A 1 143 ? -23.263 12.604 17.397 1.00 87.50 143 ARG A N 1
ATOM 1100 C CA . ARG A 1 143 ? -24.566 13.220 17.651 1.00 87.50 143 ARG A CA 1
ATOM 1101 C C . ARG A 1 143 ? -24.387 14.538 18.398 1.00 87.50 143 ARG A C 1
ATOM 1103 O O . ARG A 1 143 ? -23.843 14.555 19.501 1.00 87.50 143 ARG A O 1
ATOM 1110 N N . THR A 1 144 ? -24.865 15.628 17.807 1.00 84.00 144 THR A N 1
ATOM 1111 C CA . THR A 1 144 ? -24.826 16.980 18.382 1.00 84.00 144 THR A CA 1
ATOM 1112 C C . THR A 1 144 ? -26.058 17.775 17.954 1.00 84.00 144 THR A C 1
ATOM 1114 O O . THR A 1 144 ? -26.593 17.560 16.868 1.00 84.00 144 THR A O 1
ATOM 1117 N N . GLY A 1 145 ? -26.574 18.643 18.831 1.00 82.06 145 GLY A N 1
ATOM 1118 C CA . GLY A 1 145 ? -27.795 19.415 18.553 1.00 82.06 145 GLY A CA 1
ATOM 1119 C C . GLY A 1 145 ? -29.024 18.547 18.239 1.00 82.06 145 GLY A C 1
ATOM 1120 O O . GLY A 1 145 ? -29.893 18.957 17.480 1.00 82.06 145 GLY A O 1
ATOM 1121 N N . GLY A 1 146 ? -29.067 17.315 18.760 1.00 83.25 146 GLY A N 1
ATOM 1122 C CA . GLY A 1 146 ? -30.104 16.322 18.462 1.00 83.25 146 GLY A CA 1
ATOM 1123 C C . GLY A 1 146 ? -29.909 15.558 17.148 1.00 83.25 146 GLY A C 1
ATOM 1124 O O . GLY A 1 146 ? -30.488 14.489 17.008 1.00 83.25 146 GLY A O 1
ATOM 1125 N N . LEU A 1 147 ? -29.048 16.035 16.248 1.00 87.75 147 LEU A N 1
ATOM 1126 C CA . LEU A 1 147 ? -28.813 15.476 14.917 1.00 87.75 147 LEU A CA 1
ATOM 1127 C C . LEU A 1 147 ? -27.600 14.541 14.903 1.00 87.75 147 LEU A C 1
ATOM 1129 O O . LEU A 1 147 ? -26.670 14.712 15.692 1.00 87.75 147 LEU A O 1
ATOM 1133 N N . SER A 1 148 ? -27.586 13.586 13.972 1.00 91.94 148 SER A N 1
ATOM 1134 C CA . SER A 1 148 ? -26.443 12.698 13.742 1.00 91.94 148 SER A CA 1
ATOM 1135 C C . SER A 1 148 ? -25.710 13.017 12.447 1.00 91.94 148 SER A C 1
ATOM 1137 O O . SER A 1 148 ? -26.320 13.362 11.433 1.00 91.94 148 SER A O 1
ATOM 1139 N N . TYR A 1 149 ? -24.390 12.870 12.498 1.00 92.06 149 TYR A N 1
ATOM 1140 C CA . TYR A 1 149 ? -23.480 13.176 11.408 1.00 92.06 149 TYR A CA 1
ATOM 1141 C C . TYR A 1 149 ? -22.481 12.041 11.209 1.00 92.06 149 TYR A C 1
ATOM 1143 O O . TYR A 1 149 ? -22.025 11.435 12.178 1.00 92.06 149 TYR A O 1
ATOM 1151 N N . LEU A 1 150 ? -22.132 11.795 9.952 1.00 93.75 150 LEU A N 1
ATOM 1152 C CA . LEU A 1 150 ? -20.972 11.020 9.535 1.00 93.75 150 LEU A CA 1
ATOM 1153 C C . LEU A 1 150 ? -19.821 11.984 9.275 1.00 93.75 150 LEU A C 1
ATOM 1155 O O . LEU A 1 150 ? -19.992 12.959 8.545 1.00 93.75 150 LEU A O 1
ATOM 1159 N N . ILE A 1 151 ? -18.651 11.688 9.819 1.00 93.56 151 ILE A N 1
ATOM 1160 C CA . ILE A 1 151 ? -17.415 12.402 9.526 1.00 93.56 151 ILE A CA 1
ATOM 1161 C C . ILE A 1 151 ? -16.462 11.408 8.883 1.00 93.56 151 ILE A C 1
ATOM 1163 O O . ILE A 1 151 ? -16.132 10.394 9.485 1.00 93.56 151 ILE A O 1
ATOM 1167 N N . THR A 1 152 ? -16.023 11.686 7.661 1.00 93.81 152 THR A N 1
ATOM 1168 C CA . THR A 1 152 ? -15.059 10.847 6.938 1.00 93.81 152 THR A CA 1
ATOM 1169 C C . THR A 1 152 ? -13.730 11.570 6.814 1.00 93.81 152 THR A C 1
ATOM 1171 O O . THR A 1 152 ? -13.725 12.761 6.490 1.00 93.81 152 THR A O 1
ATOM 1174 N N . HIS A 1 153 ? -12.623 10.850 6.969 1.00 92.81 153 HIS A N 1
ATOM 1175 C CA . HIS A 1 153 ? -11.277 11.356 6.725 1.00 92.81 153 HIS A CA 1
ATOM 1176 C C . HIS A 1 153 ? -10.533 10.478 5.716 1.00 92.81 153 HIS A C 1
ATOM 1178 O O . HIS A 1 153 ? -10.471 9.253 5.828 1.00 92.81 153 HIS A O 1
ATOM 1184 N N . ASP A 1 154 ? -9.978 11.128 4.700 1.00 89.12 154 ASP A N 1
ATOM 1185 C CA . ASP A 1 154 ? -9.075 10.528 3.729 1.00 89.12 154 ASP A CA 1
ATOM 1186 C C . ASP A 1 154 ? -7.643 10.976 4.035 1.00 89.12 154 ASP A C 1
ATOM 1188 O O . ASP A 1 154 ? -7.249 12.102 3.714 1.00 89.12 154 ASP A O 1
ATOM 1192 N N . SER A 1 155 ? -6.866 10.094 4.668 1.00 85.69 155 SER A N 1
ATOM 1193 C CA . SER A 1 155 ? -5.467 10.365 5.007 1.00 85.69 155 SER A CA 1
ATOM 1194 C C . SER A 1 155 ? -4.581 10.535 3.775 1.00 85.69 155 SER A C 1
ATOM 1196 O O . SER A 1 155 ? -3.543 11.174 3.879 1.00 85.69 155 SER A O 1
ATOM 1198 N N . TYR A 1 156 ? -4.978 10.056 2.596 1.00 77.62 156 TYR A N 1
ATOM 1199 C CA . TYR A 1 156 ? -4.173 10.218 1.383 1.00 77.62 156 TYR A CA 1
ATOM 1200 C C . TYR A 1 156 ? -4.229 11.646 0.852 1.00 77.62 156 TYR A C 1
ATOM 1202 O O . TYR A 1 156 ? -3.223 12.200 0.406 1.00 77.62 156 TYR A O 1
ATOM 1210 N N . THR A 1 157 ? -5.402 12.273 0.934 1.00 81.62 157 THR A N 1
ATOM 1211 C CA . THR A 1 157 ? -5.601 13.639 0.437 1.00 81.62 157 THR A CA 1
ATOM 1212 C C . THR A 1 157 ? -5.635 14.685 1.549 1.00 81.62 157 THR A C 1
ATOM 1214 O O . THR A 1 157 ? -5.644 15.872 1.247 1.00 81.62 157 THR A O 1
ATOM 1217 N N . GLY A 1 158 ? -5.727 14.279 2.819 1.00 88.00 158 GLY A N 1
ATOM 1218 C CA . GLY A 1 158 ? -5.995 15.174 3.951 1.00 88.00 158 GLY A CA 1
ATOM 1219 C C . GLY A 1 158 ? -7.413 15.750 3.949 1.00 88.00 158 GLY A C 1
ATOM 1220 O O . GLY A 1 158 ? -7.664 16.810 4.523 1.00 88.00 158 GLY A O 1
ATOM 1221 N N . LYS A 1 159 ? -8.352 15.093 3.253 1.00 89.44 159 LYS A N 1
ATOM 1222 C CA . LYS A 1 159 ? -9.718 15.604 3.093 1.00 89.44 159 LYS A CA 1
ATOM 1223 C C . LYS A 1 159 ? -10.607 15.090 4.217 1.00 89.44 159 LYS A C 1
ATOM 1225 O O . LYS A 1 159 ? -10.683 13.887 4.447 1.00 89.44 159 LYS A O 1
ATOM 1230 N N . ILE A 1 160 ? -11.313 16.004 4.870 1.00 91.81 160 ILE A N 1
ATOM 1231 C CA . ILE A 1 160 ? -12.328 15.721 5.882 1.00 91.81 160 ILE A CA 1
ATOM 1232 C C . ILE A 1 160 ? -13.677 16.183 5.345 1.00 91.81 160 ILE A C 1
ATOM 1234 O O . ILE A 1 160 ? -13.780 17.248 4.727 1.00 91.81 160 ILE A O 1
ATOM 1238 N N . ARG A 1 161 ? -14.711 15.371 5.557 1.00 90.62 161 ARG A N 1
ATOM 1239 C CA . ARG A 1 161 ? -16.078 15.671 5.125 1.00 90.62 161 ARG A CA 1
ATOM 1240 C C . ARG A 1 161 ? -17.061 15.340 6.231 1.00 90.62 161 ARG A C 1
ATOM 1242 O O . ARG A 1 161 ? -16.916 14.304 6.875 1.00 90.62 161 ARG A O 1
ATOM 1249 N N . THR A 1 162 ? -18.077 16.178 6.369 1.00 90.88 162 THR A N 1
ATOM 1250 C CA . THR A 1 162 ? -19.164 16.011 7.329 1.00 90.88 162 THR A CA 1
ATOM 1251 C C . THR A 1 162 ? -20.488 15.892 6.582 1.00 90.88 162 THR A C 1
ATOM 1253 O O . THR A 1 162 ? -20.866 16.771 5.806 1.00 90.88 162 THR A O 1
ATOM 1256 N N . PHE A 1 163 ? -21.218 14.810 6.838 1.00 90.44 163 PHE A N 1
ATOM 1257 C CA . PHE A 1 163 ? -22.526 14.536 6.255 1.00 90.44 163 PHE A CA 1
ATOM 1258 C C . PHE A 1 163 ? -23.555 14.455 7.367 1.00 90.44 163 PHE A C 1
ATOM 1260 O O . PHE A 1 163 ? -23.434 13.634 8.272 1.00 90.44 163 PHE A O 1
ATOM 1267 N N . ARG A 1 164 ? -24.608 15.266 7.294 1.00 91.25 164 ARG A N 1
ATOM 1268 C CA . ARG A 1 164 ? -25.767 15.067 8.169 1.00 91.25 164 ARG A CA 1
ATOM 1269 C C . ARG A 1 164 ? -26.529 13.824 7.714 1.00 91.25 164 ARG A C 1
ATOM 1271 O O . ARG A 1 164 ? -26.803 13.696 6.527 1.00 91.25 164 ARG A O 1
ATOM 1278 N N . PHE A 1 165 ? -26.948 12.962 8.631 1.00 92.50 165 PHE A N 1
ATOM 1279 C CA . PHE A 1 165 ? -27.892 11.897 8.297 1.00 92.50 165 PHE A CA 1
ATOM 1280 C C . PHE A 1 165 ? -29.328 12.429 8.214 1.00 92.50 165 PHE A C 1
ATOM 1282 O O . PHE A 1 165 ? -29.772 13.215 9.058 1.00 92.50 165 PHE A O 1
ATOM 1289 N N . TYR A 1 166 ? -30.066 11.984 7.200 1.00 91.44 166 TYR A N 1
ATOM 1290 C CA . TYR A 1 166 ? -31.523 12.100 7.155 1.00 91.44 166 TYR A CA 1
ATOM 1291 C C . TYR A 1 166 ? -32.191 11.084 8.098 1.00 91.44 166 TYR A C 1
ATOM 1293 O O . TYR A 1 166 ? -31.545 10.179 8.622 1.00 91.44 166 TYR A O 1
ATOM 1301 N N . GLU A 1 167 ? -33.507 11.207 8.308 1.00 90.25 167 GLU A N 1
ATOM 1302 C CA . GLU A 1 167 ? -34.261 10.303 9.199 1.00 90.25 167 GLU A CA 1
ATOM 1303 C C . GLU A 1 167 ? -34.246 8.838 8.743 1.00 90.25 167 GLU A C 1
ATOM 1305 O O . GLU A 1 167 ? -34.319 7.943 9.583 1.00 90.25 167 GLU A O 1
ATOM 1310 N N . ASN A 1 168 ? -34.124 8.599 7.433 1.00 89.00 168 ASN A N 1
ATOM 1311 C CA . ASN A 1 168 ? -33.956 7.272 6.833 1.00 89.00 168 ASN A CA 1
ATOM 1312 C C . ASN A 1 168 ? -32.499 6.775 6.865 1.00 89.00 168 ASN A C 1
ATOM 1314 O O . ASN A 1 168 ? -32.194 5.757 6.260 1.00 89.00 168 ASN A O 1
ATOM 1318 N N . GLY A 1 169 ? -31.584 7.513 7.497 1.00 88.81 169 GLY A N 1
ATOM 1319 C CA . GLY A 1 169 ? -30.187 7.124 7.627 1.00 88.81 169 GLY A CA 1
ATOM 1320 C C . GLY A 1 169 ? -29.318 7.317 6.381 1.00 88.81 169 GLY A C 1
ATOM 1321 O O . GLY A 1 169 ? -28.163 6.894 6.375 1.00 88.81 169 GLY A O 1
ATOM 1322 N N . GLN A 1 170 ? -29.823 7.981 5.341 1.00 91.69 170 GLN A N 1
ATOM 1323 C CA . GLN A 1 170 ? -29.013 8.403 4.200 1.00 91.69 170 GLN A CA 1
ATOM 1324 C C . GLN A 1 170 ? -28.086 9.577 4.585 1.00 91.69 170 GLN A C 1
ATOM 1326 O O . GLN A 1 170 ? -28.571 10.560 5.159 1.00 91.69 170 GLN A O 1
ATOM 1331 N N . PRO A 1 171 ? -26.785 9.544 4.232 1.00 90.75 171 PRO A N 1
ATOM 1332 C CA . PRO A 1 171 ? -25.922 10.723 4.277 1.00 90.75 171 PRO A CA 1
ATOM 1333 C C . PRO A 1 171 ? -26.422 11.820 3.323 1.00 90.75 171 PRO A C 1
ATOM 1335 O O . PRO A 1 171 ? -26.639 11.589 2.133 1.00 90.75 171 PRO A O 1
ATOM 1338 N N . ASN A 1 172 ? -26.593 13.038 3.829 1.00 88.88 172 ASN A N 1
ATOM 1339 C CA . ASN A 1 172 ? -27.000 14.191 3.035 1.00 88.88 172 ASN A CA 1
ATOM 1340 C C . ASN A 1 172 ? -25.812 14.744 2.231 1.00 88.88 172 ASN A C 1
ATOM 1342 O O . ASN A 1 172 ? -25.023 15.534 2.742 1.00 88.88 172 ASN A O 1
ATOM 1346 N N . PHE A 1 173 ? -25.704 14.382 0.953 1.00 81.75 173 PHE A N 1
ATOM 1347 C CA . PHE A 1 173 ? -24.679 14.931 0.052 1.00 81.75 173 PHE A CA 1
ATOM 1348 C C . PHE A 1 173 ? -24.877 16.423 -0.254 1.00 81.75 173 PHE A C 1
ATOM 1350 O O . PHE A 1 173 ? -23.913 17.142 -0.500 1.00 81.75 173 PHE A O 1
ATOM 1357 N N . GLY A 1 174 ? -26.112 16.926 -0.171 1.00 66.38 174 GLY A N 1
ATOM 1358 C CA . GLY A 1 174 ? -26.425 18.344 -0.355 1.00 66.38 174 GLY A CA 1
ATOM 1359 C C . GLY A 1 174 ? -25.866 19.246 0.749 1.00 66.38 174 GLY A C 1
ATOM 1360 O O . GLY A 1 174 ? -25.707 20.441 0.521 1.00 66.38 174 GLY A O 1
ATOM 1361 N N . SER A 1 175 ? -25.502 18.709 1.925 1.00 59.91 175 SER A N 1
ATOM 1362 C CA . SER A 1 175 ? -24.792 19.503 2.937 1.00 59.91 175 SER A CA 1
ATOM 1363 C C . SER A 1 175 ? -23.345 19.816 2.539 1.00 59.91 175 SER A C 1
ATOM 1365 O O . SER A 1 175 ? -22.750 20.715 3.125 1.00 59.91 175 SER A O 1
ATOM 1367 N N . MET A 1 176 ? -22.773 19.150 1.530 1.00 54.41 176 MET A N 1
ATOM 1368 C CA . MET A 1 176 ? -21.377 19.351 1.116 1.00 54.41 176 MET A CA 1
ATOM 1369 C C . MET A 1 176 ? -21.105 20.674 0.391 1.00 54.41 176 MET A C 1
ATOM 1371 O O . MET A 1 176 ? -19.948 21.070 0.277 1.00 54.41 176 MET A O 1
ATOM 1375 N N . THR A 1 177 ? -22.130 21.364 -0.117 1.00 45.84 177 THR A N 1
ATOM 1376 C CA . THR A 1 177 ? -21.943 22.605 -0.891 1.00 45.84 177 THR A CA 1
ATOM 1377 C C . THR A 1 177 ? -21.572 23.807 -0.023 1.00 45.84 177 THR A C 1
ATOM 1379 O O . THR A 1 177 ? -21.136 24.828 -0.549 1.00 45.84 177 THR A O 1
ATOM 1382 N N . ALA A 1 178 ? -21.722 23.703 1.300 1.00 55.03 178 ALA A N 1
ATOM 1383 C CA . ALA A 1 178 ? -21.212 24.699 2.228 1.00 55.03 178 ALA A CA 1
ATOM 1384 C C . ALA A 1 178 ? -19.738 24.407 2.539 1.00 55.03 178 ALA A C 1
ATOM 1386 O O . ALA A 1 178 ? -19.400 23.318 3.001 1.00 55.03 178 ALA A O 1
ATOM 1387 N N . THR A 1 179 ? -18.869 25.406 2.373 1.00 57.09 179 THR A N 1
ATOM 1388 C CA . THR A 1 179 ? -17.430 25.352 2.706 1.00 57.09 179 THR A CA 1
ATOM 1389 C C . THR A 1 179 ? -17.155 24.916 4.153 1.00 57.09 179 THR A C 1
ATOM 1391 O O . THR A 1 179 ? -16.053 24.475 4.461 1.00 57.09 179 THR A O 1
ATOM 1394 N N . ALA A 1 180 ? -18.159 25.011 5.030 1.00 62.84 180 ALA A N 1
ATOM 1395 C CA . ALA A 1 180 ? -18.130 24.544 6.413 1.00 62.84 180 ALA A CA 1
ATOM 1396 C C . ALA A 1 180 ? -18.167 23.008 6.575 1.00 62.84 180 ALA A C 1
ATOM 1398 O O . ALA A 1 180 ? -17.893 22.524 7.662 1.00 62.84 180 ALA A O 1
ATOM 1399 N N . ASN A 1 181 ? -18.496 22.230 5.533 1.00 71.81 181 ASN A N 1
ATOM 1400 C CA . ASN A 1 181 ? -18.724 20.778 5.650 1.00 71.81 181 ASN A CA 1
ATOM 1401 C C . ASN A 1 181 ? -17.694 19.910 4.909 1.00 71.81 181 ASN A C 1
ATOM 1403 O O . ASN A 1 181 ? -17.721 18.685 5.036 1.00 71.81 181 ASN A O 1
ATOM 1407 N N . VAL A 1 182 ? -16.785 20.511 4.137 1.00 82.31 182 VAL A N 1
ATOM 1408 C CA . VAL A 1 182 ? -15.697 19.808 3.443 1.00 82.31 182 VAL A CA 1
ATOM 1409 C C . VAL A 1 182 ? -14.438 20.655 3.499 1.00 82.31 182 VAL A C 1
ATOM 1411 O O . VAL A 1 182 ? -14.443 21.803 3.056 1.00 82.31 182 VAL A O 1
ATOM 1414 N N . ARG A 1 183 ? -13.330 20.072 3.964 1.00 87.12 183 ARG A N 1
ATOM 1415 C CA . ARG A 1 183 ? -12.033 20.750 3.960 1.00 87.12 183 ARG A CA 1
ATOM 1416 C C . ARG A 1 183 ? -10.910 19.805 3.585 1.00 87.12 183 ARG A C 1
ATOM 1418 O O . ARG A 1 183 ? -10.889 18.655 4.002 1.00 87.12 183 ARG A O 1
ATOM 1425 N N . THR A 1 184 ? -9.983 20.296 2.771 1.00 89.25 184 THR A N 1
ATOM 1426 C CA . THR A 1 184 ? -8.706 19.619 2.527 1.00 89.25 184 THR A CA 1
ATOM 1427 C C . THR A 1 184 ? -7.662 20.372 3.328 1.00 89.25 184 THR A C 1
ATOM 1429 O O . THR A 1 184 ? -7.427 21.549 3.063 1.00 89.25 184 THR A O 1
ATOM 1432 N N . LEU A 1 185 ? -7.114 19.725 4.350 1.00 90.12 185 LEU A N 1
ATOM 1433 C CA . LEU A 1 185 ? -6.135 20.310 5.257 1.00 90.12 185 LEU A CA 1
ATOM 1434 C C . LEU A 1 185 ? -4.788 19.632 5.006 1.00 90.12 185 LEU A C 1
ATOM 1436 O O . LEU A 1 185 ? -4.687 18.407 5.050 1.00 90.12 185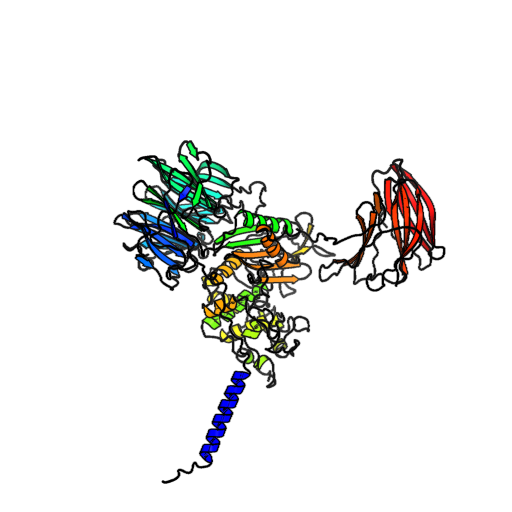 LEU A O 1
ATOM 1440 N N . ALA A 1 186 ? -3.759 20.424 4.707 1.00 88.69 186 ALA A N 1
ATOM 1441 C CA . ALA A 1 186 ? -2.448 19.891 4.339 1.00 88.69 186 ALA A CA 1
ATOM 1442 C C . ALA A 1 186 ? -1.814 19.075 5.480 1.00 88.69 186 ALA A C 1
ATOM 1444 O O . ALA A 1 186 ? -1.275 18.001 5.235 1.00 88.69 186 ALA A O 1
ATOM 1445 N N . ASP A 1 187 ? -1.957 19.533 6.727 1.00 91.00 187 ASP A N 1
ATOM 1446 C CA . ASP A 1 187 ? -1.470 18.849 7.933 1.00 91.00 187 ASP A CA 1
ATOM 1447 C C . ASP A 1 187 ? -2.323 17.631 8.338 1.00 91.00 187 ASP A C 1
ATOM 1449 O O . ASP A 1 187 ? -1.905 16.841 9.185 1.00 91.00 187 ASP A O 1
ATOM 1453 N N . TRP A 1 188 ? -3.481 17.425 7.700 1.00 92.50 188 TRP A N 1
ATOM 1454 C CA . TRP A 1 188 ? -4.291 16.207 7.821 1.00 92.50 188 TRP A CA 1
ATOM 1455 C C . TRP A 1 188 ? -3.957 15.136 6.793 1.00 92.50 188 TRP A C 1
ATOM 1457 O O . TRP A 1 188 ? -4.448 14.003 6.908 1.00 92.50 188 TRP A O 1
ATOM 1467 N N . LYS A 1 189 ? -3.135 15.466 5.791 1.00 87.56 189 LYS A N 1
ATOM 1468 C CA . LYS A 1 189 ? -2.509 14.438 4.970 1.00 87.56 189 LYS A CA 1
ATOM 1469 C C . LYS A 1 189 ? -1.700 13.537 5.901 1.00 87.56 189 LYS A C 1
ATOM 1471 O O . LYS A 1 189 ? -1.116 13.984 6.886 1.00 87.56 189 LYS A O 1
ATOM 1476 N N . ASP A 1 190 ? -1.755 12.247 5.623 1.00 81.69 190 ASP A N 1
ATOM 1477 C CA . ASP A 1 190 ? -1.056 11.187 6.328 1.00 81.69 190 ASP A CA 1
ATOM 1478 C C . ASP A 1 190 ? -1.482 10.889 7.771 1.00 81.69 190 ASP A C 1
ATOM 1480 O O . ASP A 1 190 ? -0.919 9.985 8.389 1.00 81.69 190 ASP A O 1
ATOM 1484 N N . LYS A 1 191 ? -2.512 11.560 8.298 1.00 90.50 191 LYS A N 1
ATOM 1485 C CA . LYS A 1 191 ? -3.082 11.269 9.623 1.00 90.50 191 LYS A CA 1
ATOM 1486 C C . LYS A 1 191 ? -3.869 9.954 9.625 1.00 90.50 191 LYS A C 1
ATOM 1488 O O . LYS A 1 191 ? -5.090 9.933 9.601 1.00 90.50 191 LYS A O 1
ATOM 1493 N N . ASN A 1 192 ? -3.177 8.825 9.583 1.00 83.69 192 ASN A N 1
ATOM 1494 C CA . ASN A 1 192 ? -3.778 7.511 9.360 1.00 83.69 192 ASN A CA 1
ATOM 1495 C C . ASN A 1 192 ? -4.429 6.877 10.602 1.00 83.69 192 ASN A C 1
ATOM 1497 O O . ASN A 1 192 ? -4.996 5.791 10.490 1.00 83.69 192 ASN A O 1
ATOM 1501 N N . VAL A 1 193 ? -4.390 7.548 11.755 1.00 89.75 193 VAL A N 1
ATOM 1502 C CA . VAL A 1 193 ? -5.283 7.274 12.886 1.00 89.75 193 VAL A CA 1
ATOM 1503 C C . VAL A 1 193 ? -6.160 8.499 13.118 1.00 89.75 193 VAL A C 1
ATOM 1505 O O . VAL A 1 193 ? -5.661 9.619 13.199 1.00 89.75 193 VAL A O 1
ATOM 1508 N N . PHE A 1 194 ? -7.466 8.272 13.224 1.00 92.25 194 PHE A N 1
ATOM 1509 C CA . PHE A 1 194 ? -8.494 9.304 13.316 1.00 92.25 194 PHE A CA 1
ATOM 1510 C C . PHE A 1 194 ? -9.468 8.970 14.443 1.00 92.25 194 PHE A C 1
ATOM 1512 O O . PHE A 1 194 ? -9.871 7.818 14.577 1.00 92.25 194 PHE A O 1
ATOM 1519 N N . SER A 1 195 ? -9.850 9.968 15.236 1.00 93.00 195 SER A N 1
ATOM 1520 C CA . SER A 1 195 ? -10.873 9.827 16.273 1.00 93.00 195 SER A CA 1
ATOM 1521 C C . SER A 1 195 ? -11.555 11.171 16.552 1.00 93.00 195 SER A C 1
ATOM 1523 O O . SER A 1 195 ? -11.013 12.237 16.249 1.00 93.00 195 SER A O 1
ATOM 1525 N N . LEU A 1 196 ? -12.745 11.121 17.148 1.00 92.88 196 LEU A N 1
ATOM 1526 C CA . LEU A 1 196 ? -13.491 12.287 17.616 1.00 92.88 196 LEU A CA 1
ATOM 1527 C C . LEU A 1 196 ? -13.404 12.376 19.135 1.00 92.88 196 LEU A C 1
ATOM 1529 O O . LEU A 1 196 ? -13.502 11.359 19.811 1.00 92.88 196 LEU A O 1
ATOM 1533 N N . PHE A 1 197 ? -13.308 13.583 19.684 1.00 93.56 197 PHE A N 1
ATOM 1534 C CA . PHE A 1 197 ? -13.384 13.808 21.128 1.00 93.56 197 PHE A CA 1
ATOM 1535 C C . PHE A 1 197 ? -14.435 14.862 21.461 1.00 93.56 197 PHE A C 1
ATOM 1537 O O . PHE A 1 197 ? -14.706 15.745 20.655 1.00 93.56 197 PHE A O 1
ATOM 1544 N N . TYR A 1 198 ? -15.032 14.790 22.651 1.00 91.31 198 TYR A N 1
ATOM 1545 C CA . TYR A 1 198 ? -16.000 15.783 23.121 1.00 91.31 198 TYR A CA 1
ATOM 1546 C C . TYR A 1 198 ? -15.496 16.451 24.390 1.00 91.31 198 TYR A C 1
ATOM 1548 O O . TYR A 1 198 ? -15.307 15.778 25.398 1.00 91.31 198 TYR A O 1
ATOM 1556 N N . ARG A 1 199 ? -15.291 17.768 24.369 1.00 87.94 199 ARG A N 1
ATOM 1557 C CA . ARG A 1 199 ? -14.745 18.513 25.508 1.00 87.94 199 ARG A CA 1
ATOM 1558 C C . ARG A 1 199 ? -15.292 19.933 25.534 1.00 87.94 199 ARG A C 1
ATOM 1560 O O . ARG A 1 199 ? -15.433 20.571 24.500 1.00 87.94 199 ARG A O 1
ATOM 1567 N N . GLY A 1 200 ? -15.604 20.437 26.729 1.00 84.44 200 GLY A N 1
ATOM 1568 C CA . GLY A 1 200 ? -16.045 21.827 26.900 1.00 84.44 200 GLY A CA 1
ATOM 1569 C C . GLY A 1 200 ? -17.352 22.179 26.177 1.00 84.44 200 GLY A C 1
ATOM 1570 O O . GLY A 1 200 ? -17.557 23.339 25.850 1.00 84.44 200 GLY A O 1
ATOM 1571 N N . GLY A 1 201 ? -18.222 21.198 25.910 1.00 85.94 201 GLY A N 1
ATOM 1572 C CA . GLY A 1 201 ? -19.488 21.423 25.202 1.00 85.94 201 GLY A CA 1
ATOM 1573 C C . GLY A 1 201 ? -19.418 21.269 23.679 1.00 85.94 201 GLY A C 1
ATOM 1574 O O . GLY A 1 201 ? -20.445 21.400 23.019 1.00 85.94 201 GLY A O 1
ATOM 1575 N N . ALA A 1 202 ? -18.242 20.973 23.118 1.00 87.81 202 ALA A N 1
ATOM 1576 C CA . ALA A 1 202 ? -18.033 20.862 21.679 1.00 87.81 202 ALA A CA 1
ATOM 1577 C C . ALA A 1 202 ? -17.272 19.584 21.304 1.00 87.81 202 ALA A C 1
ATOM 1579 O O . ALA A 1 202 ? -16.538 19.009 22.112 1.00 87.81 202 ALA A O 1
ATOM 1580 N N . TYR A 1 203 ? -17.452 19.145 20.060 1.00 91.00 203 TYR A N 1
ATOM 1581 C CA . TYR A 1 203 ? -16.669 18.059 19.480 1.00 91.00 203 TYR A CA 1
ATOM 1582 C C . TYR A 1 203 ? -15.428 18.603 18.768 1.00 91.00 203 TYR A C 1
ATOM 1584 O O . TYR A 1 203 ? -15.468 19.661 18.138 1.00 91.00 203 TYR A O 1
ATOM 1592 N N . GLY A 1 204 ? -14.346 17.838 18.846 1.00 93.00 204 GLY A N 1
ATOM 1593 C CA . GLY A 1 204 ? -13.122 18.031 18.091 1.00 93.00 204 GLY A CA 1
ATOM 1594 C C . GLY A 1 204 ? -12.728 16.766 17.334 1.00 93.00 204 GLY A C 1
ATOM 1595 O O . GLY A 1 204 ? -13.179 15.657 17.628 1.00 93.00 204 GLY A O 1
ATOM 1596 N N . LEU A 1 205 ? -11.882 16.969 16.339 1.00 95.31 205 LEU A N 1
ATOM 1597 C CA . LEU A 1 205 ? -11.261 15.982 15.479 1.00 95.31 205 LEU A CA 1
ATOM 1598 C C . LEU A 1 205 ? -9.817 15.797 15.945 1.00 95.31 205 LEU A C 1
ATOM 1600 O O . LEU A 1 205 ? -9.129 16.792 16.162 1.00 95.31 205 LEU A O 1
ATOM 1604 N N . LEU A 1 206 ? -9.338 14.561 16.048 1.00 96.94 206 LEU A N 1
ATOM 1605 C CA . LEU A 1 206 ? -7.926 14.251 16.261 1.00 96.94 206 LEU A CA 1
ATOM 1606 C C . LEU A 1 206 ? -7.428 13.371 15.115 1.00 96.94 206 LEU A C 1
ATOM 1608 O O . LEU A 1 206 ? -8.009 12.320 14.837 1.00 96.94 206 LEU A O 1
ATOM 1612 N N . GLY A 1 207 ? -6.330 13.785 14.491 1.00 96.00 207 GLY A N 1
ATOM 1613 C CA . GLY A 1 207 ? -5.585 12.990 13.526 1.00 96.00 207 GLY A CA 1
ATOM 1614 C C . GLY A 1 207 ? -4.165 12.747 14.021 1.00 96.00 207 GLY A C 1
ATOM 1615 O O . GLY A 1 207 ? -3.518 13.676 14.501 1.00 96.00 207 GLY A O 1
ATOM 1616 N N . VAL A 1 208 ? -3.654 11.525 13.866 1.00 94.69 208 VAL A N 1
ATOM 1617 C CA . VAL A 1 208 ? -2.262 11.174 14.190 1.00 94.69 208 VAL A CA 1
ATOM 1618 C C . VAL A 1 208 ? -1.604 10.503 12.996 1.00 94.69 208 VAL A C 1
ATOM 1620 O O . VAL A 1 208 ? -2.137 9.546 12.432 1.00 94.69 208 VAL A O 1
ATOM 1623 N N . ASP A 1 209 ? -0.441 11.017 12.608 1.00 90.50 209 ASP A N 1
ATOM 1624 C CA . ASP A 1 209 ? 0.452 10.356 11.669 1.00 90.50 209 ASP A CA 1
ATOM 1625 C C . ASP A 1 209 ? 1.249 9.312 12.451 1.00 90.50 209 ASP A C 1
ATOM 1627 O O . ASP A 1 209 ? 2.072 9.631 13.310 1.00 90.50 209 ASP A O 1
ATOM 1631 N N . THR A 1 210 ? 1.008 8.039 12.163 1.00 84.19 210 THR A N 1
ATOM 1632 C CA . THR A 1 210 ? 1.652 6.945 12.895 1.00 84.19 210 THR A CA 1
ATOM 1633 C C . THR A 1 210 ? 3.142 6.836 12.586 1.00 84.19 210 THR A C 1
ATOM 1635 O O . THR A 1 210 ? 3.877 6.222 13.357 1.00 84.19 210 THR A O 1
ATOM 1638 N N . TRP A 1 211 ? 3.585 7.419 11.470 1.00 76.81 211 TRP A N 1
ATOM 1639 C CA . TRP A 1 211 ? 4.970 7.427 11.009 1.00 76.81 211 TRP A CA 1
ATOM 1640 C C . TRP A 1 211 ? 5.796 8.439 11.770 1.00 76.81 211 TRP A C 1
ATOM 1642 O O . TRP A 1 211 ? 6.860 8.108 12.272 1.00 76.81 211 TRP A O 1
ATOM 1652 N N . THR A 1 212 ? 5.315 9.672 11.851 1.00 84.25 212 THR A N 1
ATOM 1653 C CA . THR A 1 212 ? 6.054 10.783 12.463 1.00 84.25 212 THR A CA 1
ATOM 1654 C C . THR A 1 212 ? 5.696 10.968 13.931 1.00 84.25 212 THR A C 1
ATOM 1656 O O . THR A 1 212 ? 6.492 11.510 14.688 1.00 84.25 212 THR A O 1
ATOM 1659 N N . GLY A 1 213 ? 4.538 10.455 14.354 1.00 90.19 213 GLY A N 1
ATOM 1660 C CA . GLY A 1 213 ? 3.957 10.731 15.661 1.00 90.19 213 GLY A CA 1
ATOM 1661 C C . GLY A 1 213 ? 3.264 12.092 15.728 1.00 90.19 213 GLY A C 1
ATOM 1662 O O . GLY A 1 213 ? 2.669 12.405 16.755 1.00 90.19 213 GLY A O 1
ATOM 1663 N N . ASN A 1 214 ? 3.296 12.880 14.650 1.00 94.88 214 ASN A N 1
ATOM 1664 C CA . ASN A 1 214 ? 2.660 14.187 14.596 1.00 94.88 214 ASN A CA 1
ATOM 1665 C C . ASN A 1 214 ? 1.139 14.045 14.756 1.00 94.88 214 ASN A C 1
ATOM 1667 O O . ASN A 1 214 ? 0.466 13.374 13.964 1.00 94.88 214 ASN A O 1
ATOM 1671 N N . ALA A 1 215 ? 0.607 14.677 15.794 1.00 97.12 215 ALA A N 1
ATOM 1672 C CA . ALA A 1 215 ? -0.796 14.689 16.160 1.00 97.12 215 ALA A CA 1
ATOM 1673 C C . ALA A 1 215 ? -1.349 16.106 16.020 1.00 97.12 215 ALA A C 1
ATOM 1675 O O . ALA A 1 215 ? -0.779 17.058 16.549 1.00 97.12 215 ALA A O 1
ATOM 1676 N N . VAL A 1 216 ? -2.488 16.240 15.347 1.00 97.62 216 VAL A N 1
ATOM 1677 C CA . VAL A 1 216 ? -3.189 17.515 15.165 1.00 97.62 216 VAL A CA 1
ATOM 1678 C C . VAL A 1 216 ? -4.625 17.380 15.635 1.00 97.62 216 VAL A C 1
ATOM 1680 O O . VAL A 1 216 ? -5.280 16.367 15.379 1.00 97.62 216 VAL A O 1
ATOM 1683 N N . ALA A 1 217 ? -5.125 18.412 16.306 1.00 97.06 217 ALA A N 1
ATOM 1684 C CA . ALA A 1 217 ? -6.511 18.497 16.726 1.00 97.06 217 ALA A CA 1
ATOM 1685 C C . ALA A 1 217 ? -7.183 19.735 16.139 1.00 97.06 217 ALA A C 1
ATOM 1687 O O . ALA A 1 217 ? -6.592 20.814 16.088 1.00 97.06 217 ALA A O 1
ATOM 1688 N N . TYR A 1 218 ? -8.427 19.570 15.703 1.00 95.31 218 TYR A N 1
ATOM 1689 C CA . TYR A 1 218 ? -9.245 20.619 15.101 1.00 95.31 218 TYR A CA 1
ATOM 1690 C C . TYR A 1 218 ? -10.652 20.612 15.703 1.00 95.31 218 TYR A C 1
ATOM 1692 O O . TYR A 1 218 ? -11.114 19.581 16.179 1.00 95.31 218 TYR A O 1
ATOM 1700 N N . SER A 1 219 ? -11.356 21.739 15.686 1.00 91.62 219 SER A N 1
ATOM 1701 C CA . SER A 1 219 ? -12.795 21.776 15.963 1.00 91.62 219 SER A CA 1
ATOM 1702 C C . SER A 1 219 ? -13.582 21.153 14.799 1.00 91.62 219 SER A C 1
ATOM 1704 O O . SER A 1 219 ? -13.042 20.955 13.706 1.00 91.62 219 SER A O 1
ATOM 1706 N N . LEU A 1 220 ? -14.874 20.864 15.001 1.00 86.81 220 LEU A N 1
ATOM 1707 C CA . LEU A 1 220 ? -15.757 20.467 13.891 1.00 86.81 220 LEU A CA 1
ATOM 1708 C C . LEU A 1 220 ? -15.917 21.558 12.819 1.00 86.81 220 LEU A C 1
ATOM 1710 O O . LEU A 1 220 ? -16.214 21.224 11.676 1.00 86.81 220 LEU A O 1
ATOM 1714 N N . ASP A 1 221 ? -15.664 22.821 13.166 1.00 85.19 221 ASP A N 1
ATOM 1715 C CA . ASP A 1 221 ? -15.669 23.960 12.239 1.00 85.19 221 ASP A CA 1
ATOM 1716 C C . ASP A 1 221 ? -14.303 24.167 11.546 1.00 85.19 221 ASP A C 1
ATOM 1718 O O . ASP A 1 221 ? -14.068 25.173 10.878 1.00 85.19 221 ASP A O 1
ATOM 1722 N N . PHE A 1 222 ? -13.392 23.195 11.677 1.00 89.38 222 PHE A N 1
ATOM 1723 C CA . PHE A 1 222 ? -12.052 23.185 11.083 1.00 89.38 222 PHE A CA 1
ATOM 1724 C C . PHE A 1 222 ? -11.121 24.315 11.549 1.00 89.38 222 PHE A C 1
ATOM 1726 O O . PHE A 1 222 ? -10.235 24.743 10.799 1.00 89.38 222 PHE A O 1
ATOM 1733 N N . GLU A 1 223 ? -11.256 24.741 12.804 1.00 91.38 223 GLU A N 1
ATOM 1734 C CA . GLU A 1 223 ? -10.269 25.585 13.483 1.00 91.38 223 GLU A CA 1
ATOM 1735 C C . GLU A 1 223 ? -9.229 24.712 14.190 1.00 91.38 223 GLU A C 1
ATOM 1737 O O . GLU A 1 223 ? -9.586 23.761 14.885 1.00 91.38 223 GLU A O 1
ATOM 1742 N N . LYS A 1 224 ? -7.938 25.015 14.021 1.00 95.44 224 LYS A N 1
ATOM 1743 C CA . LYS A 1 224 ? -6.861 24.251 14.662 1.00 95.44 224 LYS A CA 1
ATOM 1744 C C . LYS A 1 224 ? -6.873 24.502 16.170 1.00 95.44 224 LYS A C 1
ATOM 1746 O O . LYS A 1 224 ? -6.738 25.641 16.606 1.00 95.44 224 LYS A O 1
ATOM 1751 N N . LEU A 1 225 ? -7.014 23.436 16.952 1.00 96.56 225 LEU A N 1
ATOM 1752 C CA . LEU A 1 225 ? -7.012 23.471 18.417 1.00 96.56 225 LEU A CA 1
ATOM 1753 C C . LEU A 1 225 ? -5.607 23.260 18.985 1.00 96.56 225 LEU A C 1
ATOM 1755 O O . LEU A 1 225 ? -5.248 23.879 19.984 1.00 96.56 225 LEU A O 1
ATOM 1759 N N . GLY A 1 226 ? -4.816 22.393 18.351 1.00 97.06 226 GLY A N 1
ATOM 1760 C CA . GLY A 1 226 ? -3.477 22.062 18.818 1.00 97.06 226 GLY A CA 1
ATOM 1761 C C . GLY A 1 226 ? -2.708 21.153 17.868 1.00 97.06 226 GLY A C 1
ATOM 1762 O O . GLY A 1 226 ? -3.276 20.513 16.982 1.00 97.06 226 GLY A O 1
ATOM 1763 N N . GLU A 1 227 ? -1.398 21.108 18.070 1.00 97.50 227 GLU A N 1
ATOM 1764 C CA . GLU A 1 227 ? -0.467 20.211 17.391 1.00 97.50 227 GLU A CA 1
ATOM 1765 C C . GLU A 1 227 ? 0.631 19.790 18.368 1.00 97.50 227 GLU A C 1
ATOM 1767 O O . GLU A 1 227 ? 1.075 20.594 19.188 1.00 97.50 227 GLU A O 1
ATOM 1772 N N . ALA A 1 228 ? 1.033 18.523 18.313 1.00 96.81 228 ALA A N 1
ATOM 1773 C CA . ALA A 1 228 ? 2.119 17.989 19.120 1.00 96.81 228 ALA A CA 1
ATOM 1774 C C . ALA A 1 228 ? 2.756 16.775 18.440 1.00 96.81 228 ALA A C 1
ATOM 1776 O O . ALA A 1 228 ? 2.067 15.998 17.784 1.00 96.81 228 ALA A O 1
ATOM 1777 N N . ASP A 1 229 ? 4.043 16.553 18.686 1.00 95.06 229 ASP A N 1
ATOM 1778 C CA . ASP A 1 229 ? 4.730 15.343 18.242 1.00 95.06 229 ASP A CA 1
ATOM 1779 C C . ASP A 1 229 ? 4.721 14.297 19.354 1.00 95.06 229 ASP A C 1
ATOM 1781 O O . ASP A 1 229 ? 5.296 14.467 20.432 1.00 95.06 229 ASP A O 1
ATOM 1785 N N . TRP A 1 230 ? 4.015 13.201 19.108 1.00 94.56 230 TRP A N 1
ATOM 1786 C CA . TRP A 1 230 ? 3.980 12.056 20.002 1.00 94.56 230 TRP A CA 1
ATOM 1787 C C . TRP A 1 230 ? 5.061 11.052 19.624 1.00 94.56 230 TRP A C 1
ATOM 1789 O O . TRP A 1 230 ? 5.651 11.078 18.549 1.00 94.56 230 TRP A O 1
ATOM 1799 N N . THR A 1 231 ? 5.294 10.079 20.499 1.00 92.88 231 THR A N 1
ATOM 1800 C CA . THR A 1 231 ? 6.072 8.900 20.108 1.00 92.88 231 THR A CA 1
ATOM 1801 C C . THR A 1 231 ? 5.393 8.196 18.929 1.00 92.88 231 THR A C 1
ATOM 1803 O O . THR A 1 231 ? 4.181 8.003 18.963 1.00 92.88 231 THR A O 1
ATOM 1806 N N . ARG A 1 232 ? 6.161 7.748 17.939 1.00 89.62 232 ARG A N 1
ATOM 1807 C CA . ARG A 1 232 ? 5.666 7.108 16.707 1.00 89.62 232 ARG A CA 1
ATOM 1808 C C . ARG A 1 232 ? 4.986 5.758 16.967 1.00 89.62 232 ARG A C 1
ATOM 1810 O O . ARG A 1 232 ? 5.158 5.171 18.036 1.00 89.62 232 ARG A O 1
ATOM 1817 N N . GLY A 1 233 ? 4.246 5.240 15.988 1.00 85.44 233 GLY A N 1
ATOM 1818 C CA . GLY A 1 233 ? 3.757 3.856 16.007 1.00 85.44 233 GLY A CA 1
ATOM 1819 C C . GLY A 1 233 ? 2.421 3.607 16.707 1.00 85.44 233 GLY A C 1
ATOM 1820 O O . GLY A 1 233 ? 2.080 2.461 16.997 1.00 85.44 233 GLY A O 1
ATOM 1821 N N . TRP A 1 234 ? 1.651 4.656 17.005 1.00 89.81 234 TRP A N 1
ATOM 1822 C CA . TRP A 1 234 ? 0.264 4.488 17.451 1.00 89.81 234 TRP A CA 1
ATOM 1823 C C . TRP A 1 234 ? -0.558 3.824 16.351 1.00 89.81 234 TRP A C 1
ATOM 1825 O O . TRP A 1 234 ? -0.437 4.180 15.195 1.00 89.81 234 TRP A O 1
ATOM 1835 N N . THR A 1 235 ? -1.380 2.844 16.695 1.00 85.12 235 THR A N 1
ATOM 1836 C CA . THR A 1 235 ? -2.181 2.070 15.725 1.00 85.12 235 THR A CA 1
ATOM 1837 C C . THR A 1 235 ? -3.673 2.146 16.000 1.00 85.12 235 THR A C 1
ATOM 1839 O O . THR A 1 235 ? -4.478 1.825 15.133 1.00 85.12 235 THR A O 1
ATOM 1842 N N . ASN A 1 236 ? -4.051 2.564 17.207 1.00 90.19 236 ASN A N 1
ATOM 1843 C CA . ASN A 1 236 ? -5.439 2.683 17.612 1.00 90.19 236 ASN A CA 1
ATOM 1844 C C . ASN A 1 236 ? -5.584 3.824 18.619 1.00 90.19 236 ASN A C 1
ATOM 1846 O O . ASN A 1 236 ? -4.726 3.970 19.497 1.00 90.19 236 ASN A O 1
ATOM 1850 N N . ILE A 1 237 ? -6.637 4.625 18.466 1.00 93.62 237 ILE A N 1
ATOM 1851 C CA . ILE A 1 237 ? -7.010 5.717 19.364 1.00 93.62 237 ILE A CA 1
ATOM 1852 C C . ILE A 1 237 ? -8.530 5.752 19.453 1.00 93.62 237 ILE A C 1
ATOM 1854 O O . ILE A 1 237 ? -9.214 5.653 18.437 1.00 93.62 237 ILE A O 1
ATOM 1858 N N . ASP A 1 238 ? -9.041 5.967 20.660 1.00 94.12 238 ASP A N 1
ATOM 1859 C CA . ASP A 1 238 ? -10.461 6.196 20.901 1.00 94.12 238 ASP A CA 1
ATOM 1860 C C . ASP A 1 238 ? -10.654 7.171 22.071 1.00 94.12 238 ASP A C 1
ATOM 1862 O O . ASP A 1 238 ? -9.764 7.317 22.915 1.00 94.12 238 ASP A O 1
ATOM 1866 N N . HIS A 1 239 ? -11.803 7.842 22.139 1.00 93.94 239 HIS A N 1
ATOM 1867 C CA . HIS A 1 239 ? -12.101 8.826 23.178 1.00 93.94 239 HIS A CA 1
ATOM 1868 C C . HIS A 1 239 ? -13.401 8.532 23.910 1.00 93.94 239 HIS A C 1
ATOM 1870 O O . HIS A 1 239 ? -14.395 8.076 23.348 1.00 93.94 239 HIS A O 1
ATOM 1876 N N . ARG A 1 240 ? -13.424 8.896 25.193 1.00 91.62 240 ARG A N 1
ATOM 1877 C CA . ARG A 1 240 ? -14.628 8.823 26.009 1.00 91.62 240 ARG A CA 1
ATOM 1878 C C . ARG A 1 240 ? -14.731 9.981 26.984 1.00 91.62 240 ARG A C 1
ATOM 1880 O O . ARG A 1 240 ? -13.838 10.216 27.796 1.00 91.62 240 ARG A O 1
ATOM 1887 N N . THR A 1 241 ? -15.876 10.653 26.956 1.00 89.44 241 THR A N 1
ATOM 1888 C CA . THR A 1 241 ? -16.249 11.639 27.974 1.00 89.44 241 THR A CA 1
ATOM 1889 C C . THR A 1 241 ? -17.041 10.974 29.092 1.00 89.44 241 THR A C 1
ATOM 1891 O O . THR A 1 241 ? -17.917 10.140 28.863 1.00 89.44 241 THR A O 1
ATOM 1894 N N . THR A 1 242 ? -16.713 11.354 30.320 1.00 84.31 242 THR A N 1
ATOM 1895 C CA . THR A 1 242 ? -17.324 10.892 31.567 1.00 84.31 242 THR A CA 1
ATOM 1896 C C . THR A 1 242 ? -17.640 12.106 32.445 1.00 84.31 242 THR A C 1
ATOM 1898 O O . THR A 1 242 ? -17.215 13.221 32.135 1.00 84.31 242 THR A O 1
ATOM 1901 N N . GLY A 1 243 ? -18.312 11.904 33.583 1.00 80.25 243 GLY A N 1
ATOM 1902 C CA . GLY A 1 243 ? -18.468 12.967 34.587 1.00 80.25 243 GLY A CA 1
ATOM 1903 C C . GLY A 1 243 ? -17.134 13.531 35.105 1.00 80.25 243 GLY A C 1
ATOM 1904 O O . GLY A 1 243 ? -17.082 14.680 35.524 1.00 80.25 243 GLY A O 1
ATOM 1905 N N . ASN A 1 244 ? -16.044 12.763 34.996 1.00 80.50 244 ASN A N 1
ATOM 1906 C CA . ASN A 1 244 ? -14.700 13.135 35.447 1.00 80.50 244 ASN A CA 1
ATOM 1907 C C . ASN A 1 244 ? -13.843 13.783 34.342 1.00 80.50 244 ASN A C 1
ATOM 1909 O O . ASN A 1 244 ? -12.635 13.935 34.505 1.00 80.50 244 ASN A O 1
ATOM 1913 N N . GLY A 1 245 ? -14.442 14.137 33.200 1.00 89.31 245 GLY A N 1
ATOM 1914 C CA . GLY A 1 245 ? -13.745 14.720 32.055 1.00 89.31 245 GLY A CA 1
ATOM 1915 C C . GLY A 1 245 ? -13.622 13.762 30.874 1.00 89.31 245 GLY A C 1
ATOM 1916 O O . GLY A 1 245 ? -14.321 12.751 30.786 1.00 89.31 245 GLY A O 1
ATOM 1917 N N . THR A 1 246 ? -12.760 14.125 29.925 1.00 94.12 246 THR A N 1
ATOM 1918 C CA . THR A 1 246 ? -12.575 13.390 28.665 1.00 94.12 246 THR A CA 1
ATOM 1919 C C . THR A 1 246 ? -11.244 12.671 28.664 1.00 94.12 246 THR A C 1
ATOM 1921 O O . THR A 1 246 ? -10.218 13.257 29.013 1.00 94.12 246 THR A O 1
ATOM 1924 N N . PHE A 1 247 ? -11.287 11.409 28.258 1.00 95.12 247 PHE A N 1
ATOM 1925 C CA . PHE A 1 247 ? -10.151 10.510 28.226 1.00 95.12 247 PHE A CA 1
ATOM 1926 C C . PHE A 1 247 ? -9.928 10.016 26.805 1.00 95.12 247 PHE A C 1
ATOM 1928 O O . PHE A 1 247 ? -10.889 9.806 26.066 1.00 95.12 247 PHE A O 1
ATOM 1935 N N . ARG A 1 248 ? -8.667 9.809 26.443 1.00 95.62 248 ARG A N 1
ATOM 1936 C CA . ARG A 1 248 ? -8.262 9.106 25.229 1.00 95.62 248 ARG A CA 1
ATOM 1937 C C . ARG A 1 248 ? -7.527 7.836 25.602 1.00 95.62 248 ARG A C 1
ATOM 1939 O O . ARG A 1 248 ? -6.705 7.865 26.515 1.00 95.62 248 ARG A O 1
ATOM 1946 N N . LEU A 1 249 ? -7.803 6.750 24.900 1.00 95.81 249 LEU A N 1
ATOM 1947 C CA . LEU A 1 249 ? -6.953 5.568 24.912 1.00 95.81 249 LEU A CA 1
ATOM 1948 C C . LEU A 1 249 ? -6.091 5.560 23.656 1.00 95.81 249 LEU A C 1
ATOM 1950 O O . LEU A 1 249 ? -6.498 6.084 22.621 1.00 95.81 249 LEU A O 1
ATOM 1954 N N . MET A 1 250 ? -4.903 4.977 23.750 1.00 95.50 250 MET A N 1
ATOM 1955 C CA . MET A 1 250 ? -3.967 4.853 22.639 1.00 95.50 250 MET A CA 1
ATOM 1956 C C . MET A 1 250 ? -3.230 3.516 22.734 1.00 95.50 250 MET A C 1
ATOM 1958 O O . MET A 1 250 ? -2.835 3.108 23.827 1.00 95.50 250 MET A O 1
ATOM 1962 N N . TYR A 1 251 ? -3.017 2.841 21.602 1.00 93.50 251 TYR A N 1
ATOM 1963 C CA . TYR A 1 251 ? -2.358 1.531 21.556 1.00 93.50 251 TYR A CA 1
ATOM 1964 C C . TYR A 1 251 ? -1.371 1.388 20.392 1.00 93.50 251 TYR A C 1
ATOM 1966 O O . TYR A 1 251 ? -1.670 1.801 19.266 1.00 93.50 251 TYR A O 1
ATOM 1974 N N . LYS A 1 252 ? -0.216 0.759 20.649 1.00 89.69 252 LYS A N 1
ATOM 1975 C CA . LYS A 1 252 ? 0.815 0.428 19.649 1.00 89.69 252 LYS A CA 1
ATOM 1976 C C . LYS A 1 252 ? 0.888 -1.078 19.392 1.00 89.69 252 LYS A C 1
ATOM 1978 O O . LYS A 1 252 ? 1.582 -1.791 20.111 1.00 89.69 252 LYS A O 1
ATOM 1983 N N . ALA A 1 253 ? 0.240 -1.571 18.341 1.00 81.50 253 ALA A N 1
ATOM 1984 C CA . ALA A 1 253 ? 0.285 -2.994 17.995 1.00 81.50 253 ALA A CA 1
ATOM 1985 C C . ALA A 1 253 ? 1.685 -3.444 17.528 1.00 81.50 253 ALA A C 1
ATOM 1987 O O . ALA A 1 253 ? 2.145 -4.524 17.902 1.00 81.50 253 ALA A O 1
ATOM 1988 N N . ALA A 1 254 ? 2.371 -2.598 16.750 1.00 76.25 254 ALA A N 1
ATOM 1989 C CA . ALA A 1 254 ? 3.621 -2.944 16.065 1.00 76.25 254 ALA A CA 1
ATOM 1990 C C . ALA A 1 254 ? 4.875 -2.212 16.579 1.00 76.25 254 ALA A C 1
ATOM 1992 O O . ALA A 1 254 ? 5.962 -2.532 16.108 1.00 76.25 254 ALA A O 1
ATOM 1993 N N . GLY A 1 255 ? 4.740 -1.274 17.526 1.00 83.69 255 GLY A N 1
ATOM 1994 C CA . GLY A 1 255 ? 5.860 -0.462 18.024 1.00 83.69 255 GLY A CA 1
ATOM 1995 C C . GLY A 1 255 ? 6.222 0.718 17.115 1.00 83.69 255 GLY A C 1
ATOM 1996 O O . GLY A 1 255 ? 5.400 1.155 16.310 1.00 83.69 255 GLY A O 1
ATOM 1997 N N . ASP A 1 256 ? 7.425 1.269 17.276 1.00 86.06 256 ASP A N 1
ATOM 1998 C CA . ASP A 1 256 ? 7.929 2.415 16.520 1.00 86.06 256 ASP A CA 1
ATOM 1999 C C . ASP A 1 256 ? 8.331 1.961 15.101 1.00 86.06 256 ASP A C 1
ATOM 2001 O O . ASP A 1 256 ? 9.172 1.073 14.950 1.00 86.06 256 ASP A O 1
ATOM 2005 N N . PRO A 1 257 ? 7.778 2.573 14.037 1.00 76.38 257 PRO A N 1
ATOM 2006 C CA . PRO A 1 257 ? 7.992 2.141 12.657 1.00 76.38 257 PRO A CA 1
ATOM 2007 C C . PRO A 1 257 ? 9.442 2.212 12.159 1.00 76.38 257 PRO A C 1
ATOM 2009 O O . PRO A 1 257 ? 9.737 1.611 11.124 1.00 76.38 257 PRO A O 1
ATOM 2012 N N . TYR A 1 258 ? 10.320 2.944 12.854 1.00 76.62 258 TYR A N 1
ATOM 2013 C CA . TYR A 1 258 ? 11.746 3.050 12.527 1.00 76.62 258 TYR A CA 1
ATOM 2014 C C . TYR A 1 258 ? 12.636 2.135 13.369 1.00 76.62 258 TYR A C 1
ATOM 2016 O O . TYR A 1 258 ? 13.843 2.066 13.126 1.00 76.62 258 TYR A O 1
ATOM 2024 N N . LYS A 1 259 ? 12.074 1.461 14.378 1.00 75.25 259 LYS A N 1
ATOM 2025 C CA . LYS A 1 259 ? 12.835 0.639 15.318 1.00 75.25 259 LYS A CA 1
ATOM 2026 C C . LYS A 1 259 ? 12.636 -0.847 15.066 1.00 75.25 259 LYS A C 1
ATOM 2028 O O . LYS A 1 259 ? 11.636 -1.307 14.501 1.00 75.25 259 LYS A O 1
ATOM 2033 N N . LYS A 1 260 ? 13.629 -1.622 15.495 1.00 67.38 260 LYS A N 1
ATOM 2034 C CA . LYS A 1 260 ? 13.517 -3.080 15.539 1.00 67.38 260 LYS A CA 1
ATOM 2035 C C . LYS A 1 260 ? 12.604 -3.474 16.689 1.00 67.38 260 LYS A C 1
ATOM 2037 O O . LYS A 1 260 ? 12.568 -2.817 17.728 1.00 67.38 260 LYS A O 1
ATOM 2042 N N . THR A 1 261 ? 11.903 -4.588 16.523 1.00 68.94 261 THR A N 1
ATOM 2043 C CA . THR A 1 261 ? 11.116 -5.153 17.620 1.00 68.94 261 THR A CA 1
ATOM 2044 C C . THR A 1 261 ? 12.039 -5.468 18.791 1.00 68.94 261 THR A C 1
ATOM 2046 O O . THR A 1 261 ? 13.042 -6.157 18.622 1.00 68.94 261 THR A O 1
ATOM 2049 N N . GLY A 1 262 ? 11.699 -4.957 19.974 1.00 72.00 262 GLY A N 1
ATOM 2050 C CA . GLY A 1 262 ? 12.502 -5.150 21.186 1.00 72.00 262 GLY A CA 1
ATOM 2051 C C . GLY A 1 262 ? 13.710 -4.216 21.314 1.00 72.00 262 GLY A C 1
ATOM 2052 O O . GLY A 1 262 ? 14.406 -4.267 22.327 1.00 72.00 262 GLY A O 1
ATOM 2053 N N . GLU A 1 263 ? 13.949 -3.331 20.344 1.00 79.38 263 GLU A N 1
ATOM 2054 C CA . GLU A 1 263 ? 14.918 -2.248 20.496 1.00 79.38 263 GLU A CA 1
ATOM 2055 C C . GLU A 1 263 ? 14.468 -1.277 21.598 1.00 79.38 263 GLU A C 1
ATOM 2057 O O . GLU A 1 263 ? 13.272 -1.072 21.843 1.00 79.38 263 GLU A O 1
ATOM 2062 N N . ALA A 1 264 ? 15.430 -0.632 22.260 1.00 85.56 264 ALA A N 1
ATOM 2063 C CA . ALA A 1 264 ? 15.137 0.383 23.261 1.00 85.56 264 ALA A CA 1
ATOM 2064 C C . ALA A 1 264 ? 14.178 1.449 22.696 1.00 85.56 264 ALA A C 1
ATOM 2066 O O . ALA A 1 264 ? 14.439 2.068 21.661 1.00 85.56 264 ALA A O 1
ATOM 2067 N N . ASN A 1 265 ? 13.081 1.705 23.411 1.00 85.25 265 ASN A N 1
ATOM 2068 C CA . ASN A 1 265 ? 12.022 2.650 23.037 1.00 85.25 265 ASN A CA 1
ATOM 2069 C C . ASN A 1 265 ? 11.177 2.278 21.799 1.00 85.25 265 ASN A C 1
ATOM 2071 O O . ASN A 1 265 ? 10.483 3.152 21.287 1.00 85.25 265 ASN A O 1
ATOM 2075 N N . ASP A 1 266 ? 11.168 1.021 21.342 1.00 83.81 266 ASP A N 1
ATOM 2076 C CA . ASP A 1 266 ? 10.207 0.542 20.327 1.00 83.81 266 ASP A CA 1
ATOM 2077 C C . ASP A 1 266 ? 8.746 0.650 20.815 1.00 83.81 266 ASP A C 1
ATOM 2079 O O . ASP A 1 266 ? 7.831 0.949 20.057 1.00 83.81 266 ASP A O 1
ATOM 2083 N N . GLN A 1 267 ? 8.508 0.507 22.124 1.00 90.69 267 GLN A N 1
ATOM 2084 C CA . GLN A 1 267 ? 7.183 0.679 22.743 1.00 90.69 267 GLN A CA 1
ATOM 2085 C C . GLN A 1 267 ? 6.080 -0.206 22.129 1.00 90.69 267 GLN A C 1
ATOM 2087 O O . GLN A 1 267 ? 4.894 0.127 22.212 1.00 90.69 267 GLN A O 1
ATOM 2092 N N . ARG A 1 268 ? 6.434 -1.345 21.524 1.00 86.00 268 ARG A N 1
ATOM 2093 C CA . ARG A 1 268 ? 5.459 -2.340 21.074 1.00 86.00 268 ARG A CA 1
ATOM 2094 C C . ARG A 1 268 ? 4.591 -2.805 22.241 1.00 86.00 268 ARG A C 1
ATOM 2096 O O . ARG A 1 268 ? 5.082 -3.055 23.336 1.00 86.00 268 ARG A O 1
ATOM 2103 N N . GLY A 1 269 ? 3.288 -2.903 22.000 1.00 88.56 269 GLY A N 1
ATOM 2104 C CA . GLY A 1 269 ? 2.301 -3.277 23.005 1.00 88.56 269 GLY A CA 1
ATOM 2105 C C . GLY A 1 269 ? 1.953 -2.161 23.989 1.00 88.56 269 GLY A C 1
ATOM 2106 O O . GLY A 1 269 ? 1.079 -2.372 24.829 1.00 88.56 269 GLY A O 1
ATOM 2107 N N . ARG A 1 270 ? 2.584 -0.981 23.906 1.00 93.44 270 ARG A N 1
ATOM 2108 C CA . ARG A 1 270 ? 2.279 0.132 24.810 1.00 93.44 270 ARG A CA 1
ATOM 2109 C C . ARG A 1 270 ? 0.817 0.546 24.664 1.00 93.44 270 ARG A C 1
ATOM 2111 O O . ARG A 1 270 ? 0.358 0.865 23.564 1.00 93.44 270 ARG A O 1
ATOM 2118 N N . PHE A 1 271 ? 0.115 0.554 25.788 1.00 95.31 271 PHE A N 1
ATOM 2119 C CA . PHE A 1 271 ? -1.272 0.960 25.930 1.00 95.31 271 PHE A CA 1
ATOM 2120 C C . PHE A 1 271 ? -1.358 2.061 26.983 1.00 95.31 271 PHE A C 1
ATOM 2122 O O . PHE A 1 271 ? -0.861 1.907 28.096 1.00 95.31 271 PHE A O 1
ATOM 2129 N N . VAL A 1 272 ? -1.986 3.179 26.630 1.00 95.94 272 VAL A N 1
ATOM 2130 C CA . VAL A 1 272 ? -2.072 4.352 27.503 1.00 95.94 272 VAL A CA 1
ATOM 2131 C C . VAL A 1 272 ? -3.504 4.859 27.528 1.00 95.94 272 VAL A C 1
ATOM 2133 O O . VAL A 1 272 ? -4.141 4.945 26.481 1.00 95.94 272 VAL A O 1
ATOM 2136 N N . ILE A 1 273 ? -3.986 5.253 28.706 1.00 96.19 273 ILE A N 1
ATOM 2137 C CA . ILE A 1 273 ? -5.179 6.089 28.856 1.00 96.19 273 ILE A CA 1
ATOM 2138 C C . ILE A 1 273 ? -4.735 7.437 29.416 1.00 96.19 273 ILE A C 1
ATOM 2140 O O . ILE A 1 273 ? -4.046 7.501 30.436 1.00 96.19 273 ILE A O 1
ATOM 2144 N N . GLN A 1 274 ? -5.129 8.520 28.753 1.00 95.12 274 GLN A N 1
ATOM 2145 C CA . GLN A 1 274 ? -4.805 9.888 29.147 1.00 95.12 274 GLN A CA 1
ATOM 2146 C C . GLN A 1 274 ? -6.072 10.708 29.353 1.00 95.12 274 GLN A C 1
ATOM 2148 O O . GLN A 1 274 ? -7.003 10.607 28.558 1.00 95.12 274 GLN A O 1
ATOM 2153 N N . SER A 1 275 ? -6.099 11.569 30.369 1.00 94.00 275 SER A N 1
ATOM 2154 C CA . SER A 1 275 ? -7.004 12.721 30.355 1.00 94.00 275 SER A CA 1
ATOM 2155 C C . SER A 1 275 ? -6.523 13.713 29.294 1.00 94.00 275 SER A C 1
ATOM 2157 O O . SER A 1 275 ? -5.317 13.841 29.090 1.00 94.00 275 SER A O 1
ATOM 2159 N N . ILE A 1 276 ? -7.435 14.399 28.600 1.00 94.25 276 ILE A N 1
ATOM 2160 C CA . ILE A 1 276 ? -7.065 15.348 27.533 1.00 94.25 276 ILE A CA 1
ATOM 2161 C C . ILE A 1 276 ? -7.260 16.810 27.948 1.00 94.25 276 ILE A C 1
ATOM 2163 O O . ILE A 1 276 ? -8.180 17.143 28.707 1.00 94.25 276 ILE A O 1
ATOM 2167 N N . ASN A 1 277 ? -6.416 17.689 27.406 1.00 93.06 277 ASN A N 1
ATOM 2168 C CA . ASN A 1 277 ? -6.474 19.144 27.544 1.00 93.06 277 ASN A CA 1
ATOM 2169 C C . ASN A 1 277 ? -7.316 19.807 26.436 1.00 93.06 277 ASN A C 1
ATOM 2171 O O . ASN A 1 277 ? -7.930 19.130 25.613 1.00 93.06 277 ASN A O 1
ATOM 2175 N N . ALA A 1 278 ? -7.452 21.140 26.480 1.00 90.50 278 ALA A N 1
ATOM 2176 C CA . ALA A 1 278 ? -8.342 21.887 25.574 1.00 90.50 278 ALA A CA 1
ATOM 2177 C C . ALA A 1 278 ? -7.845 21.891 24.130 1.00 90.50 278 ALA A C 1
ATOM 2179 O O . ALA A 1 278 ? -8.649 21.940 23.207 1.00 90.50 278 ALA A O 1
ATOM 2180 N N . ASP A 1 279 ? -6.533 21.780 23.967 1.00 93.75 279 ASP A N 1
ATOM 2181 C CA . ASP A 1 279 ? -5.846 21.664 22.687 1.00 93.75 279 ASP A CA 1
ATOM 2182 C C . ASP A 1 279 ? -6.086 20.315 21.987 1.00 93.75 279 ASP A C 1
ATOM 2184 O O . ASP A 1 279 ? -5.637 20.134 20.863 1.00 93.75 279 ASP A O 1
ATOM 2188 N N . GLY A 1 280 ? -6.737 19.342 22.643 1.00 93.44 280 GLY A N 1
ATOM 2189 C CA . GLY A 1 280 ? -6.997 17.993 22.126 1.00 93.44 280 GLY A CA 1
ATOM 2190 C C . GLY A 1 280 ? -5.758 17.095 22.000 1.00 93.44 280 GLY A C 1
ATOM 2191 O O . GLY A 1 280 ? -5.890 15.871 21.952 1.00 93.44 280 GLY A O 1
ATOM 2192 N N . VAL A 1 281 ? -4.553 17.670 21.994 1.00 96.00 281 VAL A N 1
ATOM 2193 C CA . VAL A 1 281 ? -3.288 16.961 21.762 1.00 96.00 281 VAL A CA 1
ATOM 2194 C C . VAL A 1 281 ? -2.474 16.732 23.033 1.00 96.00 281 VAL A C 1
ATOM 2196 O O . VAL A 1 281 ? -1.799 15.704 23.118 1.00 96.00 281 VAL A O 1
ATOM 2199 N N . SER A 1 282 ? -2.576 17.581 24.059 1.00 95.00 282 SER A N 1
ATOM 2200 C CA . SER A 1 282 ? -1.894 17.359 25.339 1.00 95.00 282 SER A CA 1
ATOM 2201 C C . SER A 1 282 ? -2.807 16.685 26.367 1.00 95.00 282 SER A C 1
ATOM 2203 O O . SER A 1 282 ? -4.032 16.632 26.223 1.00 95.00 282 SER A O 1
ATOM 2205 N N . GLY A 1 283 ? -2.201 16.093 27.394 1.00 93.44 283 GLY A N 1
ATOM 2206 C CA . GLY A 1 283 ? -2.918 15.282 28.367 1.00 93.44 283 GLY A CA 1
ATOM 2207 C C . GLY A 1 283 ? -2.023 14.715 29.462 1.00 93.44 283 GLY A C 1
ATOM 2208 O O . GLY A 1 283 ? -0.805 14.873 29.413 1.00 93.44 283 GLY A O 1
ATOM 2209 N N . GLN A 1 284 ? -2.630 14.056 30.448 1.00 93.06 284 GLN A N 1
ATOM 2210 C CA . GLN A 1 284 ? -1.926 13.385 31.547 1.00 93.06 284 GLN A CA 1
ATOM 2211 C C . GLN A 1 284 ? -2.248 11.892 31.544 1.00 93.06 284 GLN A C 1
ATOM 2213 O O . GLN A 1 284 ? -3.418 11.520 31.455 1.00 93.06 284 GLN A O 1
ATOM 2218 N N . ASN A 1 285 ? -1.225 11.039 31.660 1.00 94.00 285 ASN A N 1
ATOM 2219 C CA . ASN A 1 285 ? -1.418 9.593 31.793 1.00 94.00 285 ASN A CA 1
ATOM 2220 C C . ASN A 1 285 ? -2.181 9.300 33.085 1.00 94.00 285 ASN A C 1
ATOM 2222 O O . ASN A 1 285 ? -1.700 9.603 34.172 1.00 94.00 285 ASN A O 1
ATOM 2226 N N . VAL A 1 286 ? -3.345 8.669 32.955 1.00 93.25 286 VAL A N 1
ATOM 2227 C CA . VAL A 1 286 ? -4.052 8.042 34.082 1.00 93.25 286 VAL A CA 1
ATOM 2228 C C . VAL A 1 286 ? -3.770 6.542 34.144 1.00 93.25 286 VAL A C 1
ATOM 2230 O O . VAL A 1 286 ? -3.964 5.916 35.181 1.00 93.25 286 VAL A O 1
ATOM 2233 N N . TYR A 1 287 ? -3.293 5.966 33.038 1.00 94.75 287 TYR A N 1
ATOM 2234 C CA . TYR A 1 287 ? -2.876 4.575 32.945 1.00 94.75 287 TYR A CA 1
ATOM 2235 C C . TYR A 1 287 ? -1.835 4.399 31.830 1.00 94.75 287 TYR A C 1
ATOM 2237 O O . TYR A 1 287 ? -1.983 5.002 30.768 1.00 94.75 287 TYR A O 1
ATOM 2245 N N . ASP A 1 288 ? -0.798 3.591 32.056 1.00 94.62 288 ASP A N 1
ATOM 2246 C CA . ASP A 1 288 ? 0.258 3.268 31.081 1.00 94.62 288 ASP A CA 1
ATOM 2247 C C . ASP A 1 288 ? 0.755 1.842 31.369 1.00 94.62 288 ASP A C 1
ATOM 2249 O O . ASP A 1 288 ? 1.250 1.563 32.462 1.00 94.62 288 ASP A O 1
ATOM 2253 N N . GLU A 1 289 ? 0.573 0.926 30.421 1.00 93.12 289 GLU A N 1
ATOM 2254 C CA . GLU A 1 289 ? 1.014 -0.467 30.528 1.00 93.12 289 GLU A CA 1
ATOM 2255 C C . GLU A 1 289 ? 1.629 -0.946 29.203 1.00 93.12 289 GLU A C 1
ATOM 2257 O O . GLU A 1 289 ? 1.411 -0.369 28.137 1.00 93.12 289 GLU A O 1
ATOM 2262 N N . THR A 1 290 ? 2.372 -2.051 29.250 1.00 91.81 290 THR A N 1
ATOM 2263 C CA . THR A 1 290 ? 2.826 -2.762 28.046 1.00 91.81 290 THR A CA 1
ATOM 2264 C C . THR A 1 290 ? 2.120 -4.110 27.955 1.00 91.81 290 THR A C 1
ATOM 2266 O O . THR A 1 290 ? 2.296 -4.968 28.817 1.00 91.81 290 THR A O 1
ATOM 2269 N N . LEU A 1 291 ? 1.316 -4.296 26.909 1.00 88.12 291 LEU A N 1
ATOM 2270 C CA . LEU A 1 291 ? 0.534 -5.504 26.660 1.00 88.12 291 LEU A CA 1
ATOM 2271 C C . LEU A 1 291 ? 1.300 -6.496 25.783 1.00 88.12 291 LEU A C 1
ATOM 2273 O O . LEU A 1 291 ? 1.711 -6.162 24.673 1.00 88.12 291 LEU A O 1
ATOM 2277 N N . VAL A 1 292 ? 1.409 -7.742 26.245 1.00 80.69 292 VAL A N 1
ATOM 2278 C CA . VAL A 1 292 ? 2.101 -8.828 25.521 1.00 80.69 292 VAL A CA 1
ATOM 2279 C C . VAL A 1 292 ? 1.175 -9.547 24.528 1.00 80.69 292 VAL A C 1
ATOM 2281 O O . VAL A 1 292 ? 1.620 -10.055 23.506 1.00 80.69 292 VAL A O 1
ATOM 2284 N N . GLU A 1 293 ? -0.131 -9.540 24.794 1.00 70.75 293 GLU A N 1
ATOM 2285 C CA . GLU A 1 293 ? -1.146 -10.369 24.124 1.00 70.75 293 GLU A CA 1
ATOM 2286 C C . GLU A 1 293 ? -1.433 -10.012 22.648 1.00 70.75 293 GLU A C 1
ATOM 2288 O O . GLU A 1 293 ? -2.143 -10.766 21.989 1.00 70.75 293 GLU A O 1
ATOM 2293 N N . GLY A 1 294 ? -0.881 -8.910 22.117 1.00 77.25 294 GLY A N 1
ATOM 2294 C CA . GLY A 1 294 ? -0.991 -8.506 20.705 1.00 77.25 294 GLY A CA 1
ATOM 2295 C C . GLY A 1 294 ? -2.434 -8.307 20.216 1.00 77.25 294 GLY A C 1
ATOM 2296 O O . GLY A 1 294 ? -3.061 -9.231 19.705 1.00 77.25 294 GLY A O 1
ATOM 2297 N N . PHE A 1 295 ? -2.969 -7.090 20.331 1.00 84.69 295 PHE A N 1
ATOM 2298 C CA . PHE A 1 295 ? -4.358 -6.788 19.964 1.00 84.69 295 PHE A CA 1
ATOM 2299 C C . PHE A 1 295 ? -4.479 -6.151 18.577 1.00 84.69 295 PHE A C 1
ATOM 2301 O O . PHE A 1 295 ? -3.580 -5.457 18.113 1.00 84.69 295 PHE A O 1
ATOM 2308 N N . THR A 1 296 ? -5.611 -6.374 17.906 1.00 78.19 296 THR A N 1
ATOM 2309 C CA . THR A 1 296 ? -5.911 -5.749 16.605 1.00 78.19 296 THR A CA 1
ATOM 2310 C C . THR A 1 296 ? -6.701 -4.452 16.771 1.00 78.19 296 THR A C 1
ATOM 2312 O O . THR A 1 296 ? -6.500 -3.506 16.017 1.00 78.19 296 THR A O 1
ATOM 2315 N N . SER A 1 297 ? -7.597 -4.395 17.760 1.00 84.12 297 SER A N 1
ATOM 2316 C CA . SER A 1 297 ? -8.391 -3.203 18.056 1.00 84.12 297 SER A CA 1
ATOM 2317 C C . SER A 1 297 ? -8.586 -3.037 19.556 1.00 84.12 297 SER A C 1
ATOM 2319 O O . SER A 1 297 ? -8.729 -4.029 20.277 1.00 84.12 297 SER A O 1
ATOM 2321 N N . VAL A 1 298 ? -8.582 -1.785 20.015 1.00 90.81 298 VAL A N 1
ATOM 2322 C CA . VAL A 1 298 ? -8.833 -1.419 21.409 1.00 90.81 298 VAL A CA 1
ATOM 2323 C C . VAL A 1 298 ? -9.779 -0.223 21.424 1.00 90.81 298 VAL A C 1
ATOM 2325 O O . VAL A 1 298 ? -9.465 0.784 20.808 1.00 90.81 298 VAL A O 1
ATOM 2328 N N . ARG A 1 299 ? -10.939 -0.322 22.080 1.00 92.00 299 ARG A N 1
ATOM 2329 C CA . ARG A 1 299 ? -11.967 0.739 22.073 1.00 92.00 299 ARG A CA 1
ATOM 2330 C C . ARG A 1 299 ? -12.615 0.911 23.440 1.00 92.00 299 ARG A C 1
ATOM 2332 O O . ARG A 1 299 ? -12.724 -0.051 24.202 1.00 92.00 299 ARG A O 1
ATOM 2339 N N . PHE A 1 300 ? -13.085 2.115 23.749 1.00 92.94 300 PHE A N 1
ATOM 2340 C CA . PHE A 1 300 ? -13.962 2.316 24.893 1.00 92.94 300 PHE A CA 1
ATOM 2341 C C . PHE A 1 300 ? -15.308 1.646 24.626 1.00 92.94 300 PHE A C 1
ATOM 2343 O O . PHE A 1 300 ? -15.838 1.663 23.519 1.00 92.94 300 PHE A O 1
ATOM 2350 N N . VAL A 1 301 ? -15.895 1.074 25.670 1.00 91.56 301 VAL A N 1
ATOM 2351 C CA . VAL A 1 301 ? -17.210 0.442 25.602 1.00 91.56 301 VAL A CA 1
ATOM 2352 C C . VAL A 1 301 ? -18.030 0.836 26.819 1.00 91.56 301 VAL A C 1
ATOM 2354 O O . VAL A 1 301 ? -17.514 0.971 27.929 1.00 91.56 301 VAL A O 1
ATOM 2357 N N . THR A 1 302 ? -19.325 1.058 26.609 1.00 88.56 302 THR A N 1
ATOM 2358 C CA . THR A 1 302 ? -20.288 1.120 27.713 1.00 88.56 302 THR A CA 1
ATOM 2359 C C . THR A 1 302 ? -20.841 -0.279 27.909 1.00 88.56 302 THR A C 1
ATOM 2361 O O . THR A 1 302 ? -21.155 -0.933 26.922 1.00 88.56 302 THR A O 1
ATOM 2364 N N . TYR A 1 303 ? -20.938 -0.732 29.152 1.00 83.94 303 TYR A N 1
ATOM 2365 C CA . TYR A 1 303 ? -21.626 -1.968 29.523 1.00 83.94 303 TYR A CA 1
ATOM 2366 C C . TYR A 1 303 ? -22.448 -1.723 30.788 1.00 83.94 303 TYR A C 1
ATOM 2368 O O . TYR A 1 303 ? -22.288 -0.685 31.432 1.00 83.94 303 TYR A O 1
ATOM 2376 N N . PHE A 1 304 ? -23.352 -2.634 31.137 1.00 79.88 304 PHE A N 1
ATOM 2377 C CA . PHE A 1 304 ? -24.268 -2.440 32.261 1.00 79.88 304 PHE A CA 1
ATOM 2378 C C . PHE A 1 304 ? -24.125 -3.561 33.290 1.00 79.88 304 PHE A C 1
ATOM 2380 O O . PHE A 1 304 ? -24.097 -4.739 32.944 1.00 79.88 304 PHE A O 1
ATOM 2387 N N . GLU A 1 305 ? -24.058 -3.176 34.564 1.00 75.25 305 GLU A N 1
ATOM 2388 C CA . GLU A 1 305 ? -24.139 -4.079 35.714 1.00 75.25 305 GLU A CA 1
ATOM 2389 C C . GLU A 1 305 ? -25.448 -3.781 36.454 1.00 75.25 305 GLU A C 1
ATOM 2391 O O . GLU A 1 305 ? -25.566 -2.805 37.201 1.00 75.25 305 GLU A O 1
ATOM 2396 N N . GLY A 1 306 ? -26.482 -4.581 36.180 1.00 76.50 306 GLY A N 1
ATOM 2397 C CA . GLY A 1 306 ? -27.849 -4.247 36.579 1.00 76.50 306 GLY A CA 1
ATOM 2398 C C . GLY A 1 306 ? -28.340 -2.993 35.846 1.00 76.50 306 GLY A C 1
ATOM 2399 O O . GLY A 1 306 ? -28.344 -2.955 34.622 1.00 76.50 306 GLY A O 1
ATOM 2400 N N . GLN A 1 307 ? -28.751 -1.963 36.589 1.00 76.69 307 GLN A N 1
ATOM 2401 C CA . GLN A 1 307 ? -29.203 -0.677 36.028 1.00 76.69 307 GLN A CA 1
ATOM 2402 C C . GLN A 1 307 ? -28.076 0.368 35.922 1.00 76.69 307 GLN A C 1
ATOM 2404 O O . GLN A 1 307 ? -28.306 1.488 35.469 1.00 76.69 307 GLN A O 1
ATOM 2409 N N . LEU A 1 308 ? -26.858 0.034 36.362 1.00 79.88 308 LEU A N 1
ATOM 2410 C CA . LEU A 1 308 ? -25.737 0.969 36.390 1.00 79.88 308 LEU A CA 1
ATOM 2411 C C . LEU A 1 308 ? -24.915 0.856 35.108 1.00 79.88 308 LEU A C 1
ATOM 2413 O O . LEU A 1 308 ? -24.357 -0.200 34.811 1.00 79.88 308 LEU A O 1
ATOM 2417 N N . SER A 1 309 ? -24.785 1.965 34.380 1.00 84.44 309 SER A N 1
ATOM 2418 C CA . SER A 1 309 ? -23.850 2.063 33.261 1.00 84.44 309 SER A CA 1
ATOM 2419 C C . SER A 1 309 ? -22.411 2.130 33.773 1.00 84.44 309 SER A C 1
ATOM 2421 O O . SER A 1 309 ? -22.078 2.984 34.600 1.00 84.44 309 SER A O 1
ATOM 2423 N N . LYS A 1 310 ? -21.551 1.274 33.235 1.00 86.50 310 LYS A N 1
ATOM 2424 C CA . LYS A 1 310 ? -20.112 1.220 33.481 1.00 86.50 310 LYS A CA 1
ATOM 2425 C C . LYS A 1 310 ? -19.350 1.521 32.196 1.00 86.50 310 LYS A C 1
ATOM 2427 O O . LYS A 1 310 ? -19.868 1.369 31.089 1.00 86.50 310 LYS A O 1
ATOM 2432 N N . ILE A 1 311 ? -18.105 1.950 32.359 1.00 89.38 311 ILE A N 1
ATOM 2433 C CA . ILE A 1 311 ? -17.176 2.170 31.254 1.00 89.38 311 ILE A CA 1
ATOM 2434 C C . ILE A 1 311 ? -16.118 1.078 31.317 1.00 89.38 311 ILE A C 1
ATOM 2436 O O . ILE A 1 311 ? -15.634 0.711 32.388 1.00 89.38 311 ILE A O 1
ATOM 2440 N N . GLY A 1 312 ? -15.791 0.522 30.162 1.00 91.38 312 GLY A N 1
ATOM 2441 C CA . GLY A 1 312 ? -14.720 -0.442 30.005 1.00 91.38 312 GLY A CA 1
ATOM 2442 C C . GLY A 1 312 ? -13.897 -0.150 28.766 1.00 91.38 312 GLY A C 1
ATOM 2443 O O . GLY A 1 312 ? -14.207 0.750 27.983 1.00 91.38 312 GLY A O 1
ATOM 2444 N N . VAL A 1 313 ? -12.858 -0.951 28.594 1.00 93.12 313 VAL A N 1
ATOM 2445 C CA . VAL A 1 313 ? -12.045 -0.998 27.386 1.00 93.12 313 VAL A CA 1
ATOM 2446 C C . VAL A 1 313 ? -12.150 -2.402 26.808 1.00 93.12 313 VAL A C 1
ATOM 2448 O O . VAL A 1 313 ? -11.831 -3.381 27.485 1.00 93.12 313 VAL A O 1
ATOM 2451 N N . LEU A 1 314 ? -12.635 -2.485 25.572 1.00 91.56 314 LEU A N 1
ATOM 2452 C CA . LEU A 1 314 ? -12.687 -3.690 24.758 1.00 91.56 314 LEU A CA 1
ATOM 2453 C C . LEU A 1 314 ? -11.333 -3.884 24.078 1.00 91.56 314 LEU A C 1
ATOM 2455 O O . LEU A 1 314 ? -10.891 -3.008 23.342 1.00 91.56 314 LEU A O 1
ATOM 2459 N N . PHE A 1 315 ? -10.724 -5.048 24.269 1.00 91.25 315 PHE A N 1
ATOM 2460 C CA . PHE A 1 315 ? -9.536 -5.498 23.553 1.00 91.25 315 PHE A CA 1
ATOM 2461 C C . PHE A 1 315 ? -9.923 -6.660 22.645 1.00 91.25 315 PHE A C 1
ATOM 2463 O O . PHE A 1 315 ? -10.478 -7.648 23.125 1.00 91.25 315 PHE A O 1
ATOM 2470 N N . PHE A 1 316 ? -9.636 -6.559 21.349 1.00 87.19 316 PHE A N 1
ATOM 2471 C CA . PHE A 1 316 ? -10.054 -7.544 20.352 1.00 87.19 316 PHE A CA 1
ATOM 2472 C C . PHE A 1 316 ? -8.875 -8.121 19.566 1.00 87.19 316 PHE A C 1
ATOM 2474 O O . PHE A 1 316 ? -8.011 -7.382 19.081 1.00 87.19 316 PHE A O 1
ATOM 2481 N N . LYS A 1 317 ? -8.885 -9.447 19.394 1.00 85.38 317 LYS A N 1
ATOM 2482 C CA . LYS A 1 317 ? -7.967 -10.205 18.542 1.00 85.38 317 LYS A CA 1
ATOM 2483 C C . LYS A 1 317 ? -8.722 -10.780 17.346 1.00 85.38 317 LYS A C 1
ATOM 2485 O O . LYS A 1 317 ? -9.548 -11.684 17.489 1.00 85.38 317 LYS A O 1
ATOM 2490 N N . ARG A 1 318 ? -8.427 -10.250 16.158 1.00 80.19 318 ARG A N 1
ATOM 2491 C CA . ARG A 1 318 ? -9.135 -10.583 14.913 1.00 80.19 318 ARG A CA 1
ATOM 2492 C C . ARG A 1 318 ? -8.887 -12.009 14.423 1.00 80.19 318 ARG A C 1
ATOM 2494 O O . ARG A 1 318 ? -9.786 -12.645 13.885 1.00 80.19 318 ARG A O 1
ATOM 2501 N N . ASP A 1 319 ? -7.666 -12.492 14.579 1.00 72.25 319 ASP A N 1
ATOM 2502 C CA . ASP A 1 319 ? -7.185 -13.784 14.091 1.00 72.25 319 ASP A CA 1
ATOM 2503 C C . ASP A 1 319 ? -7.777 -14.970 14.861 1.00 72.25 319 ASP A C 1
ATOM 2505 O O . ASP A 1 319 ? -8.250 -15.936 14.258 1.00 72.25 319 ASP A O 1
ATOM 2509 N N . VAL A 1 320 ? -7.822 -14.867 16.188 1.00 78.38 320 VAL A N 1
ATOM 2510 C CA . VAL A 1 320 ? -8.369 -15.907 17.073 1.00 78.38 320 VAL A CA 1
ATOM 2511 C C . VAL A 1 320 ? -9.830 -15.665 17.467 1.00 78.38 320 VAL A C 1
ATOM 2513 O O . VAL A 1 320 ? -10.422 -16.505 18.136 1.00 78.38 320 VAL A O 1
ATOM 2516 N N . ARG A 1 321 ? -10.436 -14.554 17.017 1.00 80.50 321 ARG A N 1
ATOM 2517 C CA . ARG A 1 321 ? -11.829 -14.144 17.312 1.00 80.50 321 ARG A CA 1
ATOM 2518 C C . ARG A 1 321 ? -12.123 -14.123 18.814 1.00 80.50 321 ARG A C 1
ATOM 2520 O O . ARG A 1 321 ? -13.177 -14.569 19.272 1.00 80.50 321 ARG A O 1
ATOM 2527 N N . GLN A 1 322 ? -11.159 -13.612 19.572 1.00 84.81 322 GLN A N 1
ATOM 2528 C CA . GLN A 1 322 ? -11.253 -13.466 21.017 1.00 84.81 322 GLN A CA 1
ATOM 2529 C C . GLN A 1 322 ? -11.325 -11.998 21.397 1.00 84.81 322 GLN A C 1
ATOM 2531 O O . GLN A 1 322 ? -10.763 -11.128 20.725 1.00 84.81 322 GLN A O 1
ATOM 2536 N N . PHE A 1 323 ? -11.989 -11.727 22.508 1.00 87.69 323 PHE A N 1
ATOM 2537 C CA . PHE A 1 323 ? -12.038 -10.397 23.086 1.00 87.69 323 PHE A CA 1
ATOM 2538 C C . PHE A 1 323 ? -11.935 -10.462 24.605 1.00 87.69 323 PHE A C 1
ATOM 2540 O O . PHE A 1 323 ? -12.195 -11.492 25.219 1.00 87.69 323 PHE A O 1
ATOM 2547 N N . VAL A 1 324 ? -11.577 -9.347 25.226 1.00 88.81 324 VAL A N 1
ATOM 2548 C CA . VAL A 1 324 ? -11.678 -9.168 26.675 1.00 88.81 324 VAL A CA 1
ATOM 2549 C C . VAL A 1 324 ? -12.104 -7.738 26.968 1.00 88.81 324 VAL A C 1
ATOM 2551 O O . VAL A 1 324 ? -11.712 -6.811 26.259 1.00 88.81 324 VAL A O 1
ATOM 2554 N N . ILE A 1 325 ? -12.926 -7.550 28.000 1.00 88.38 325 ILE A N 1
ATOM 2555 C CA . ILE A 1 325 ? -13.323 -6.224 28.474 1.00 88.38 325 ILE A CA 1
ATOM 2556 C C . ILE A 1 325 ? -12.753 -6.009 29.863 1.00 88.38 325 ILE A C 1
ATOM 2558 O O . ILE A 1 325 ? -12.988 -6.796 30.780 1.00 88.38 325 ILE A O 1
ATOM 2562 N N . ARG A 1 326 ? -12.020 -4.910 30.019 1.00 89.69 326 ARG A N 1
ATOM 2563 C CA . ARG A 1 326 ? -11.464 -4.479 31.301 1.00 89.69 326 ARG A CA 1
ATOM 2564 C C . ARG A 1 326 ? -12.251 -3.271 31.785 1.00 89.69 326 ARG A C 1
ATOM 2566 O O . ARG A 1 326 ? -12.424 -2.312 31.037 1.00 89.69 326 ARG A O 1
ATOM 2573 N N . ALA A 1 327 ? -12.749 -3.319 33.019 1.00 89.94 327 ALA A N 1
ATOM 2574 C CA . ALA A 1 327 ? -13.439 -2.183 33.626 1.00 89.94 327 ALA A CA 1
ATOM 2575 C C . ALA A 1 327 ? -12.486 -0.985 33.722 1.00 89.94 327 ALA A C 1
ATOM 2577 O O . ALA A 1 327 ? -11.337 -1.160 34.123 1.00 89.94 327 ALA A O 1
ATOM 2578 N N . PHE A 1 328 ? -12.957 0.206 33.366 1.00 91.25 328 PHE A N 1
ATOM 2579 C CA . PHE A 1 328 ? -12.189 1.439 33.479 1.00 91.25 328 PHE A CA 1
ATOM 2580 C C . PHE A 1 328 ? -12.869 2.386 34.462 1.00 91.25 328 PHE A C 1
ATOM 2582 O O . PHE A 1 328 ? -14.046 2.720 34.309 1.00 91.25 328 PHE A O 1
ATOM 2589 N N . ASP A 1 329 ? -12.099 2.843 35.440 1.00 88.56 329 ASP A N 1
ATOM 2590 C CA . ASP A 1 329 ? -12.489 3.878 36.382 1.00 88.56 329 ASP A CA 1
ATOM 2591 C C . ASP A 1 329 ? -11.446 5.010 36.324 1.00 88.56 329 ASP A C 1
ATOM 2593 O O . ASP A 1 329 ? -10.251 4.746 36.467 1.00 88.56 329 ASP A O 1
ATOM 2597 N N . PRO A 1 330 ? -11.848 6.274 36.113 1.00 84.88 330 PRO A N 1
ATOM 2598 C CA . PRO A 1 330 ? -10.908 7.391 36.033 1.00 84.88 330 PRO A CA 1
ATOM 2599 C C . PRO A 1 330 ? -10.010 7.598 37.261 1.00 84.88 330 PRO A C 1
ATOM 2601 O O . PRO A 1 330 ? -8.979 8.252 37.136 1.00 84.88 330 PRO A O 1
ATOM 2604 N N . GLN A 1 331 ? -10.404 7.098 38.435 1.00 83.69 331 GLN A N 1
ATOM 2605 C CA . GLN A 1 331 ? -9.648 7.209 39.681 1.00 83.69 331 GLN A CA 1
ATOM 2606 C C . GLN A 1 331 ? -8.786 5.972 39.940 1.00 83.69 331 GLN A C 1
ATOM 2608 O O . GLN A 1 331 ? -7.638 6.118 40.352 1.00 83.69 331 GLN A O 1
ATOM 2613 N N . SER A 1 332 ? -9.314 4.763 39.706 1.00 84.00 332 SER A N 1
ATOM 2614 C CA . SER A 1 332 ? -8.577 3.515 39.973 1.00 84.00 332 SER A CA 1
ATOM 2615 C C . SER A 1 332 ? -7.882 2.901 38.751 1.00 84.00 332 SER A C 1
ATOM 2617 O O . SER A 1 332 ? -7.203 1.886 38.884 1.00 84.00 332 SER A O 1
ATOM 2619 N N . GLY A 1 333 ? -8.030 3.490 37.564 1.00 85.94 333 GLY A N 1
ATOM 2620 C CA . GLY A 1 333 ? -7.401 3.037 36.325 1.00 85.94 333 GLY A CA 1
ATOM 2621 C C . GLY A 1 333 ? -8.133 1.871 35.653 1.00 85.94 333 GLY A C 1
ATOM 2622 O O . GLY A 1 333 ? -9.361 1.765 35.696 1.00 85.94 333 GLY A O 1
ATOM 2623 N N . LEU A 1 334 ? -7.373 1.006 34.975 1.00 90.69 334 LEU A N 1
ATOM 2624 C CA . LEU A 1 334 ? -7.903 -0.134 34.228 1.00 90.69 334 LEU A CA 1
ATOM 2625 C C . LEU A 1 334 ? -7.817 -1.427 35.058 1.00 90.69 334 LEU A C 1
ATOM 2627 O O . LEU A 1 334 ? -6.748 -1.784 35.551 1.00 90.69 334 LEU A O 1
ATOM 2631 N N . GLY A 1 335 ? -8.929 -2.157 35.179 1.00 86.81 335 GLY A N 1
ATOM 2632 C CA . GLY A 1 335 ? -8.991 -3.457 35.862 1.00 86.81 335 GLY A CA 1
ATOM 2633 C C . GLY A 1 335 ? -8.126 -4.531 35.189 1.00 86.81 335 GLY A C 1
ATOM 2634 O O . GLY A 1 335 ? -7.584 -4.298 34.118 1.00 86.81 335 GLY A O 1
ATOM 2635 N N . ALA A 1 336 ? -7.983 -5.720 35.780 1.00 82.81 336 ALA A N 1
ATOM 2636 C CA . ALA A 1 336 ? -7.149 -6.798 35.225 1.00 82.81 336 ALA A CA 1
ATOM 2637 C C . ALA A 1 336 ? -7.729 -7.431 33.940 1.00 82.81 336 ALA A C 1
ATOM 2639 O O . ALA A 1 336 ? -8.945 -7.426 33.737 1.00 82.81 336 ALA A O 1
ATOM 2640 N N . ILE A 1 337 ? -6.861 -8.019 33.102 1.00 79.50 337 ILE A N 1
ATOM 2641 C CA . ILE A 1 337 ? -7.277 -8.951 32.040 1.00 79.50 337 ILE A CA 1
ATOM 2642 C C . ILE A 1 337 ? -7.905 -10.176 32.720 1.00 79.50 337 ILE A C 1
ATOM 2644 O O . ILE A 1 337 ? -7.272 -10.811 33.561 1.00 79.50 337 ILE A O 1
ATOM 2648 N N . LYS A 1 338 ? -9.164 -10.463 32.385 1.00 77.56 338 LYS A N 1
ATOM 2649 C CA . LYS A 1 338 ? -9.884 -11.679 32.796 1.00 77.56 338 LYS A CA 1
ATOM 2650 C C . LYS A 1 338 ? -9.836 -12.715 31.666 1.00 77.56 338 LYS A C 1
ATOM 2652 O O . LYS A 1 338 ? -9.154 -12.500 30.666 1.00 77.56 338 LYS A O 1
ATOM 2657 N N . ASP A 1 339 ? -10.584 -13.804 31.813 1.00 79.06 339 ASP A N 1
ATOM 2658 C CA . ASP A 1 339 ? -10.728 -14.819 30.772 1.00 79.06 339 ASP A CA 1
ATOM 2659 C C . ASP A 1 339 ? -11.169 -14.204 29.440 1.00 79.06 339 ASP A C 1
ATOM 2661 O O . ASP A 1 339 ? -12.081 -13.370 29.378 1.00 79.06 339 ASP A O 1
ATOM 2665 N N . PHE A 1 340 ? -10.501 -14.628 28.369 1.00 81.56 340 PHE A N 1
ATOM 2666 C CA . PHE A 1 340 ? -10.861 -14.236 27.017 1.00 81.56 340 PHE A CA 1
ATOM 2667 C C . PHE A 1 340 ? -12.226 -14.802 26.660 1.00 81.56 340 PHE A C 1
ATOM 2669 O O . PHE A 1 340 ? -12.461 -16.009 26.746 1.00 81.56 340 PHE A O 1
ATOM 2676 N N . GLY A 1 341 ? -13.106 -13.922 26.199 1.00 80.12 341 GLY A N 1
ATOM 2677 C CA . GLY A 1 341 ? -14.350 -14.332 25.594 1.00 80.12 341 GLY A CA 1
ATOM 2678 C C . GLY A 1 341 ? -14.152 -14.808 24.160 1.00 80.12 341 GLY A C 1
ATOM 2679 O O . GLY A 1 341 ? -13.307 -14.285 23.429 1.00 80.12 341 GLY A O 1
ATOM 2680 N N . ALA A 1 342 ? -14.952 -15.789 23.750 1.00 80.88 342 ALA A N 1
ATOM 2681 C CA . ALA A 1 342 ? -15.018 -16.257 22.367 1.00 80.88 342 ALA A CA 1
ATOM 2682 C C . ALA A 1 342 ? -16.214 -15.636 21.634 1.00 80.88 342 ALA A C 1
ATOM 2684 O O . ALA A 1 342 ? -17.269 -15.399 22.230 1.00 80.88 342 ALA A O 1
ATOM 2685 N N . ILE A 1 343 ? -16.059 -15.404 20.330 1.00 78.25 343 ILE A N 1
ATOM 2686 C CA . ILE A 1 343 ? -17.147 -14.946 19.460 1.00 78.25 343 ILE A CA 1
ATOM 2687 C C . ILE A 1 343 ? -17.634 -16.126 18.625 1.00 78.25 343 ILE A C 1
ATOM 2689 O O . ILE A 1 343 ? -16.865 -16.736 17.875 1.00 78.25 343 ILE A O 1
ATOM 2693 N N . GLN A 1 344 ? -18.915 -16.458 18.772 1.00 74.69 344 GLN A N 1
ATOM 2694 C CA . GLN A 1 344 ? -19.535 -17.619 18.145 1.00 74.69 344 GLN A CA 1
ATOM 2695 C C . GLN A 1 344 ? -20.814 -17.240 17.395 1.00 74.69 344 GLN A C 1
ATOM 2697 O O . GLN A 1 344 ? -21.594 -16.393 17.826 1.00 74.69 344 GLN A O 1
ATOM 2702 N N . ILE A 1 345 ? -21.056 -17.927 16.285 1.00 70.69 345 ILE A N 1
ATOM 2703 C CA . ILE A 1 345 ? -22.297 -17.864 15.514 1.00 70.69 345 ILE A CA 1
ATOM 2704 C C . ILE A 1 345 ? -22.986 -19.219 15.635 1.00 70.69 345 ILE A C 1
ATOM 2706 O O . ILE A 1 345 ? -22.464 -20.207 15.129 1.00 70.69 345 ILE A O 1
ATOM 2710 N N . ASN A 1 346 ? -24.141 -19.284 16.306 1.00 69.69 346 ASN A N 1
ATOM 2711 C CA . ASN A 1 346 ? -24.935 -20.515 16.452 1.00 69.69 346 ASN A CA 1
ATOM 2712 C C . ASN A 1 346 ? -24.110 -21.744 16.905 1.00 69.69 346 ASN A C 1
ATOM 2714 O O . ASN A 1 346 ? -24.284 -22.847 16.394 1.00 69.69 346 ASN A O 1
ATOM 2718 N N . GLY A 1 347 ? -23.169 -21.545 17.836 1.00 68.69 347 GLY A N 1
ATOM 2719 C CA . GLY A 1 347 ? -22.264 -22.593 18.332 1.00 68.69 347 GLY A CA 1
ATOM 2720 C C . GLY A 1 347 ? -21.063 -22.916 17.428 1.00 68.69 347 GLY A C 1
ATOM 2721 O O . GLY A 1 347 ? -20.228 -23.734 17.806 1.00 68.69 347 GLY A O 1
ATOM 2722 N N . ALA A 1 348 ? -20.936 -22.265 16.269 1.00 68.31 348 ALA A N 1
ATOM 2723 C CA . ALA A 1 348 ? -19.781 -22.340 15.378 1.00 68.31 348 ALA A CA 1
ATOM 2724 C C . ALA A 1 348 ? -18.843 -21.130 15.545 1.00 68.31 348 ALA A C 1
ATOM 2726 O O . ALA A 1 348 ? -19.224 -20.077 16.061 1.00 68.31 348 ALA A O 1
ATOM 2727 N N . THR A 1 349 ? -17.598 -21.270 15.090 1.00 68.31 349 THR A N 1
ATOM 2728 C CA . THR A 1 349 ? -16.599 -20.191 15.087 1.00 68.31 349 THR A CA 1
ATOM 2729 C C . THR A 1 349 ? -17.056 -19.032 14.199 1.00 68.31 349 THR A C 1
ATOM 2731 O O . THR A 1 349 ? -17.361 -19.240 13.026 1.00 68.31 349 THR A O 1
ATOM 2734 N N . ALA A 1 350 ? -17.076 -17.811 14.741 1.00 72.81 350 ALA A N 1
ATOM 2735 C CA . ALA A 1 350 ? -17.456 -16.620 13.986 1.00 72.81 350 ALA A CA 1
ATOM 2736 C C . ALA A 1 350 ? -16.484 -16.310 12.823 1.00 72.81 350 ALA A C 1
ATOM 2738 O O . ALA A 1 350 ? -15.298 -16.676 12.880 1.00 72.81 350 ALA A O 1
ATOM 2739 N N . PRO A 1 351 ? -16.946 -15.604 11.775 1.00 72.44 351 PRO A N 1
ATOM 2740 C CA . PRO A 1 351 ? -16.085 -15.095 10.731 1.00 72.44 351 PRO A CA 1
ATOM 2741 C C . PRO A 1 351 ? -15.105 -14.064 11.305 1.00 72.44 351 PRO A C 1
ATOM 2743 O O . PRO A 1 351 ? -15.263 -13.541 12.413 1.00 72.44 351 PRO A O 1
ATOM 2746 N N . PRO A 1 352 ? -14.041 -13.788 10.558 1.00 71.81 352 PRO A N 1
ATOM 2747 C CA . PRO A 1 352 ? -13.081 -12.770 10.926 1.00 71.81 352 PRO A CA 1
ATOM 2748 C C . PRO A 1 352 ? -13.588 -11.338 10.734 1.00 71.81 352 PRO A C 1
ATOM 2750 O O . PRO A 1 352 ? -13.781 -10.888 9.609 1.00 71.81 352 PRO A O 1
ATOM 2753 N N . TYR A 1 353 ? -13.701 -10.573 11.816 1.00 79.25 353 TYR A N 1
ATOM 2754 C CA . TYR A 1 353 ? -14.156 -9.182 11.741 1.00 79.25 353 TYR A CA 1
ATOM 2755 C C . TYR A 1 353 ? -12.998 -8.187 11.596 1.00 79.25 353 TYR A C 1
ATOM 2757 O O . TYR A 1 353 ? -12.033 -8.219 12.359 1.00 79.25 353 TYR A O 1
ATOM 2765 N N . VAL A 1 354 ? -13.090 -7.284 10.621 1.00 77.25 354 VAL A N 1
ATOM 2766 C CA . VAL A 1 354 ? -12.085 -6.253 10.333 1.00 77.25 354 VAL A CA 1
ATOM 2767 C C . VAL A 1 354 ? -12.351 -4.929 11.044 1.00 77.25 354 VAL A C 1
ATOM 2769 O O . VAL A 1 354 ? -11.408 -4.172 11.254 1.00 77.25 354 VAL A O 1
ATOM 2772 N N . ASP A 1 355 ? -13.599 -4.626 11.398 1.00 84.00 355 ASP A N 1
ATOM 2773 C CA . ASP A 1 355 ? -13.977 -3.434 12.161 1.00 84.00 355 ASP A CA 1
ATOM 2774 C C . ASP A 1 355 ? -15.068 -3.783 13.173 1.00 84.00 355 ASP A C 1
ATOM 2776 O O . ASP A 1 355 ? -15.842 -4.728 12.983 1.00 84.00 355 ASP A O 1
ATOM 2780 N N . ILE A 1 356 ? -15.073 -3.042 14.277 1.00 87.12 356 ILE A N 1
ATOM 2781 C CA . ILE A 1 356 ? -15.959 -3.253 15.420 1.00 87.12 356 ILE A CA 1
ATOM 2782 C C . ILE A 1 356 ? -16.401 -1.897 15.932 1.00 87.12 356 ILE A C 1
ATOM 2784 O O . ILE A 1 356 ? -15.557 -1.041 16.195 1.00 87.12 356 ILE A O 1
ATOM 2788 N N . GLU A 1 357 ? -17.700 -1.766 16.161 1.00 90.50 357 GLU A N 1
ATOM 2789 C CA . GLU A 1 357 ? -18.326 -0.578 16.714 1.00 90.50 357 GLU A CA 1
ATOM 2790 C C . GLU A 1 357 ? -19.188 -0.938 17.938 1.00 90.50 357 GLU A C 1
ATOM 2792 O O . GLU A 1 357 ? -20.210 -1.622 17.795 1.00 90.50 357 GLU A O 1
ATOM 2797 N N . PRO A 1 358 ? -18.803 -0.502 19.151 1.00 90.06 358 PRO A N 1
ATOM 2798 C CA . PRO A 1 358 ? -19.631 -0.652 20.337 1.00 90.06 358 PRO A CA 1
ATOM 2799 C C . PRO A 1 358 ? -20.758 0.387 20.373 1.00 90.06 358 PRO A C 1
ATOM 2801 O O . PRO A 1 358 ? -20.534 1.575 20.157 1.00 90.06 358 PRO A O 1
ATOM 2804 N N . TYR A 1 359 ? -21.968 -0.035 20.736 1.00 89.19 359 TYR A N 1
ATOM 2805 C CA . TYR A 1 359 ? -23.119 0.863 20.870 1.00 89.19 359 TYR A CA 1
ATOM 2806 C C . TYR A 1 359 ? -24.126 0.367 21.911 1.00 89.19 359 TYR A C 1
ATOM 2808 O O . TYR A 1 359 ? -23.990 -0.726 22.459 1.00 89.19 359 TYR A O 1
ATOM 2816 N N . THR A 1 360 ? -25.137 1.182 22.222 1.00 86.69 360 THR A N 1
ATOM 2817 C CA . THR A 1 360 ? -26.179 0.831 23.198 1.00 86.69 360 THR A CA 1
ATOM 2818 C C . THR A 1 360 ? -27.583 0.994 22.627 1.00 86.69 360 THR A C 1
ATOM 2820 O O . THR A 1 360 ? -27.822 1.842 21.762 1.00 86.69 360 THR A O 1
ATOM 2823 N N . ILE A 1 361 ? -28.534 0.226 23.158 1.00 84.19 361 ILE A N 1
ATOM 2824 C CA . ILE A 1 361 ? -29.982 0.424 23.001 1.00 84.19 361 ILE A CA 1
ATOM 2825 C C . ILE A 1 361 ? -30.591 0.264 24.393 1.00 84.19 361 ILE A C 1
ATOM 2827 O O . ILE A 1 361 ? -30.417 -0.769 25.031 1.00 84.19 361 ILE A O 1
ATOM 2831 N N . GLY A 1 362 ? -31.251 1.306 24.905 1.00 83.56 362 GLY A N 1
ATOM 2832 C CA . GLY A 1 362 ? -31.712 1.314 26.297 1.00 83.56 362 GLY A CA 1
ATOM 2833 C C . GLY A 1 362 ? -30.557 1.075 27.281 1.00 83.56 362 GLY A C 1
ATOM 2834 O O . GLY A 1 362 ? -29.566 1.806 27.256 1.00 83.56 362 GLY A O 1
ATOM 2835 N N . THR A 1 363 ? -30.692 0.049 28.123 1.00 84.31 363 THR A N 1
ATOM 2836 C CA . THR A 1 363 ? -29.687 -0.401 29.107 1.00 84.31 363 THR A CA 1
ATOM 2837 C C . THR A 1 363 ? -28.879 -1.611 28.635 1.00 84.31 363 THR A C 1
ATOM 2839 O O . THR A 1 363 ? -28.265 -2.296 29.446 1.00 84.31 363 THR A O 1
ATOM 2842 N N . ASN A 1 364 ? -28.893 -1.907 27.337 1.00 82.75 364 ASN A N 1
ATOM 2843 C CA . ASN A 1 364 ? -28.148 -3.014 26.756 1.00 82.75 364 ASN A CA 1
ATOM 2844 C C . ASN A 1 364 ? -27.003 -2.482 25.893 1.00 82.75 364 ASN A C 1
ATOM 2846 O O . ASN A 1 364 ? -27.070 -1.381 25.335 1.00 82.75 364 ASN A O 1
ATOM 2850 N N . SER A 1 365 ? -25.926 -3.258 25.813 1.00 86.00 365 SER A N 1
ATOM 2851 C CA . SER A 1 365 ? -24.718 -2.919 25.056 1.00 86.00 365 SER A CA 1
ATOM 2852 C C . SER A 1 365 ? -24.452 -3.969 23.999 1.00 86.00 365 SER A C 1
ATOM 2854 O O . SER A 1 365 ? -24.715 -5.148 24.221 1.00 86.00 365 SER A O 1
ATOM 2856 N N . TYR A 1 366 ? -23.927 -3.535 22.862 1.00 85.25 366 TYR A N 1
ATOM 2857 C CA . TYR A 1 366 ? -23.774 -4.364 21.678 1.00 85.25 366 TYR A CA 1
ATOM 2858 C C . TYR A 1 366 ? -22.474 -4.048 20.962 1.00 85.25 366 TYR A C 1
ATOM 2860 O O . TYR A 1 366 ? -21.955 -2.935 21.060 1.00 85.25 366 TYR A O 1
ATOM 2868 N N . LEU A 1 367 ? -21.997 -5.020 20.194 1.00 87.62 367 LEU A N 1
ATOM 2869 C CA . LEU A 1 367 ? -20.920 -4.855 19.231 1.00 87.62 367 LEU A CA 1
ATOM 2870 C C . LEU A 1 367 ? -21.486 -5.101 17.833 1.00 87.62 367 LEU A C 1
ATOM 2872 O O . LEU A 1 367 ? -21.955 -6.203 17.546 1.00 87.62 367 LEU A O 1
ATOM 2876 N N . ALA A 1 368 ? -21.443 -4.087 16.972 1.00 87.44 368 ALA A N 1
ATOM 2877 C CA . ALA A 1 368 ? -21.586 -4.277 15.536 1.00 87.44 368 ALA A CA 1
ATOM 2878 C C . ALA A 1 368 ? -20.212 -4.651 14.975 1.00 87.44 368 ALA A C 1
ATOM 2880 O O . ALA A 1 368 ? -19.232 -3.947 15.212 1.00 87.44 368 ALA A O 1
ATOM 2881 N N . MET A 1 369 ? -20.124 -5.774 14.275 1.00 85.00 369 MET A N 1
ATOM 2882 C CA . MET A 1 369 ? -18.871 -6.317 13.765 1.00 85.00 369 MET A CA 1
ATOM 2883 C C . MET A 1 369 ? -19.011 -6.627 12.282 1.00 85.00 369 MET A C 1
ATOM 2885 O O . MET A 1 369 ? -20.039 -7.152 11.853 1.00 85.00 369 MET A O 1
ATOM 2889 N N . LEU A 1 370 ? -17.976 -6.291 11.516 1.00 82.81 370 LEU A N 1
ATOM 2890 C CA . LEU A 1 370 ? -17.988 -6.357 10.057 1.00 82.81 370 LEU A CA 1
ATOM 2891 C C . LEU A 1 370 ? -16.826 -7.200 9.535 1.00 82.81 370 LEU A C 1
ATOM 2893 O O . LEU A 1 370 ? -15.683 -6.902 9.883 1.00 82.81 370 LEU A O 1
ATOM 2897 N N . SER A 1 371 ? -17.084 -8.244 8.742 1.00 77.31 371 SER A N 1
ATOM 2898 C CA . SER A 1 371 ? -16.029 -8.962 8.005 1.00 77.31 371 SER A CA 1
ATOM 2899 C C . SER A 1 371 ? -15.818 -8.324 6.632 1.00 77.31 371 SER A C 1
ATOM 2901 O O . SER A 1 371 ? -16.747 -7.790 6.033 1.00 77.31 371 SER A O 1
ATOM 2903 N N . ASP A 1 372 ? -14.588 -8.358 6.128 1.00 69.69 372 ASP A N 1
ATOM 2904 C CA . ASP A 1 372 ? -14.288 -7.889 4.774 1.00 69.69 372 ASP A CA 1
ATOM 2905 C C . ASP A 1 372 ? -14.103 -9.093 3.855 1.00 69.69 372 ASP A C 1
ATOM 2907 O O . ASP A 1 372 ? -13.162 -9.881 4.030 1.00 69.69 372 ASP A O 1
ATOM 2911 N N . ASP A 1 373 ? -15.022 -9.242 2.901 1.00 66.44 373 ASP A N 1
ATOM 2912 C CA . ASP A 1 373 ? -14.970 -10.243 1.832 1.00 66.44 373 ASP A CA 1
ATOM 2913 C C . ASP A 1 373 ? -14.833 -11.701 2.292 1.00 66.44 373 ASP A C 1
ATOM 2915 O O . ASP A 1 373 ? -14.389 -12.548 1.523 1.00 66.44 373 ASP A O 1
ATOM 2919 N N . ASN A 1 374 ? -15.178 -12.013 3.546 1.00 59.06 374 ASN A N 1
ATOM 2920 C CA . ASN A 1 374 ? -14.957 -13.317 4.185 1.00 59.06 374 ASN A CA 1
ATOM 2921 C C . ASN A 1 374 ? -13.519 -13.855 4.060 1.00 59.06 374 ASN A C 1
ATOM 2923 O O . ASN A 1 374 ? -13.259 -15.041 4.273 1.00 59.06 374 ASN A O 1
ATOM 2927 N N . SER A 1 375 ? -12.565 -12.957 3.798 1.00 64.62 375 SER A N 1
ATOM 2928 C CA . SER A 1 375 ? -11.146 -13.276 3.704 1.00 64.62 375 SER A CA 1
ATOM 2929 C C . SER A 1 375 ? -10.596 -13.698 5.069 1.00 64.62 375 SER A C 1
ATOM 2931 O O . SER A 1 375 ? -10.913 -13.100 6.104 1.00 64.62 375 SER A O 1
ATOM 2933 N N . LYS A 1 376 ? -9.748 -14.736 5.112 1.00 71.56 376 LYS A N 1
ATOM 2934 C CA . LYS A 1 376 ? -9.075 -15.106 6.368 1.00 71.56 376 LYS A CA 1
ATOM 2935 C C . LYS A 1 376 ? -8.177 -13.934 6.804 1.00 71.56 376 LYS A C 1
ATOM 2937 O O . LYS A 1 376 ? -7.414 -13.426 5.980 1.00 71.56 376 LYS A O 1
ATOM 2942 N N . PRO A 1 377 ? -8.207 -13.488 8.074 1.00 69.19 377 PRO A N 1
ATOM 2943 C CA . PRO A 1 377 ? -7.354 -12.415 8.542 1.00 69.19 377 PRO A CA 1
ATOM 2944 C C . PRO A 1 377 ? -5.915 -12.774 8.334 1.00 69.19 377 PRO A C 1
ATOM 2946 O O . PRO A 1 377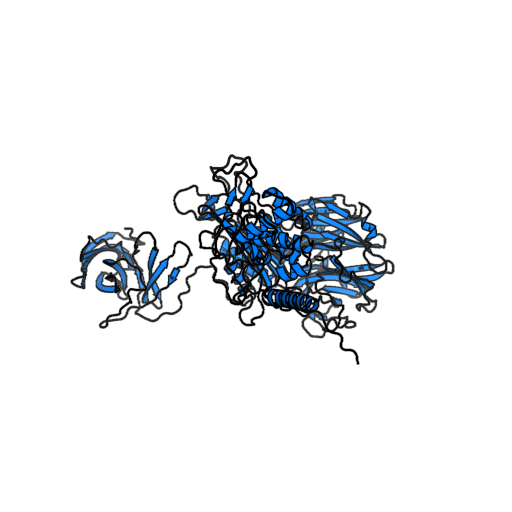 ? -5.477 -13.859 8.719 1.00 69.19 377 PRO A O 1
ATOM 2949 N N . PHE A 1 378 ? -5.163 -11.794 7.872 1.00 74.00 378 PHE A N 1
ATOM 2950 C CA . PHE A 1 378 ? -3.750 -11.813 8.139 1.00 74.00 378 PHE A CA 1
ATOM 2951 C C . PHE A 1 378 ? -3.554 -11.671 9.653 1.00 74.00 378 PHE A C 1
ATOM 2953 O O . PHE A 1 378 ? -3.975 -10.669 10.250 1.00 74.00 378 PHE A O 1
ATOM 2960 N N . ALA A 1 379 ? -2.997 -12.698 10.293 1.00 72.56 379 ALA A N 1
ATOM 2961 C CA . ALA A 1 379 ? -2.779 -12.677 11.733 1.00 72.56 379 ALA A CA 1
ATOM 2962 C C . ALA A 1 379 ? -1.735 -11.604 12.085 1.00 72.56 379 ALA A C 1
ATOM 2964 O O . ALA A 1 379 ? -0.714 -11.527 11.397 1.00 72.56 379 ALA A O 1
ATOM 2965 N N . PRO A 1 380 ? -1.924 -10.802 13.151 1.00 71.19 380 PRO A N 1
ATOM 2966 C CA . PRO A 1 380 ? -0.899 -9.857 13.598 1.00 71.19 380 PRO A CA 1
ATOM 2967 C C . PRO A 1 380 ? 0.449 -10.542 13.851 1.00 71.19 380 PRO A C 1
ATOM 2969 O O . PRO A 1 380 ? 1.488 -10.003 13.487 1.00 71.19 380 PRO A O 1
ATOM 2972 N N . ALA A 1 381 ? 0.427 -11.763 14.398 1.00 69.62 381 ALA A N 1
ATOM 2973 C CA . ALA A 1 381 ? 1.621 -12.582 14.577 1.00 69.62 381 ALA A CA 1
ATOM 2974 C C . ALA A 1 381 ? 2.286 -12.948 13.241 1.00 69.62 381 ALA A C 1
ATOM 2976 O O . ALA A 1 381 ? 3.499 -12.847 13.133 1.00 69.62 381 ALA A O 1
ATOM 2977 N N . ALA A 1 382 ? 1.514 -13.304 12.209 1.00 80.06 382 ALA A N 1
ATOM 2978 C CA . ALA A 1 382 ? 2.057 -13.582 10.881 1.00 80.06 382 ALA A CA 1
ATOM 2979 C C . ALA A 1 382 ? 2.648 -12.316 10.238 1.00 80.06 382 ALA A C 1
ATOM 2981 O O . ALA A 1 382 ? 3.730 -12.370 9.663 1.00 80.06 382 ALA A O 1
ATOM 2982 N N . ALA A 1 383 ? 1.974 -11.165 10.356 1.00 81.12 383 ALA A N 1
ATOM 2983 C CA . ALA A 1 383 ? 2.476 -9.895 9.820 1.00 81.12 383 ALA A CA 1
ATOM 2984 C C . ALA A 1 383 ? 3.793 -9.498 10.494 1.00 81.12 383 ALA A C 1
ATOM 2986 O O . ALA A 1 383 ? 4.747 -9.101 9.826 1.00 81.12 383 ALA A O 1
ATOM 2987 N N . GLU A 1 384 ? 3.855 -9.676 11.813 1.00 75.44 384 GLU A N 1
ATOM 2988 C CA . GLU A 1 384 ? 5.072 -9.479 12.587 1.00 75.44 384 GLU A CA 1
ATOM 2989 C C . GLU A 1 384 ? 6.165 -10.465 12.176 1.00 75.44 384 GLU A C 1
ATOM 2991 O O . GLU A 1 384 ? 7.289 -10.038 11.942 1.00 75.44 384 GLU A O 1
ATOM 2996 N N . THR A 1 385 ? 5.854 -11.756 12.038 1.00 80.56 385 THR A N 1
ATOM 2997 C CA . THR A 1 385 ? 6.812 -12.765 11.573 1.00 80.56 385 THR A CA 1
ATOM 2998 C C . THR A 1 385 ? 7.372 -12.390 10.208 1.00 80.56 385 THR A C 1
ATOM 3000 O O . THR A 1 385 ? 8.587 -12.384 10.050 1.00 80.56 385 THR A O 1
ATOM 3003 N N . MET A 1 386 ? 6.527 -11.994 9.248 1.00 86.25 386 MET A N 1
ATOM 3004 C CA . MET A 1 386 ? 6.996 -11.511 7.948 1.00 86.25 386 MET A CA 1
ATOM 3005 C C . MET A 1 386 ? 7.956 -10.337 8.108 1.00 86.25 386 MET A C 1
ATOM 3007 O O . MET A 1 386 ? 9.053 -10.364 7.559 1.00 86.25 386 MET A O 1
ATOM 3011 N N . GLY A 1 387 ? 7.561 -9.315 8.866 1.00 81.44 387 GLY A N 1
ATOM 3012 C CA . GLY A 1 387 ? 8.372 -8.122 9.063 1.00 81.44 387 GLY A CA 1
ATOM 3013 C C . GLY A 1 387 ? 9.697 -8.387 9.782 1.00 81.44 387 GLY A C 1
ATOM 3014 O O . GLY A 1 387 ? 10.722 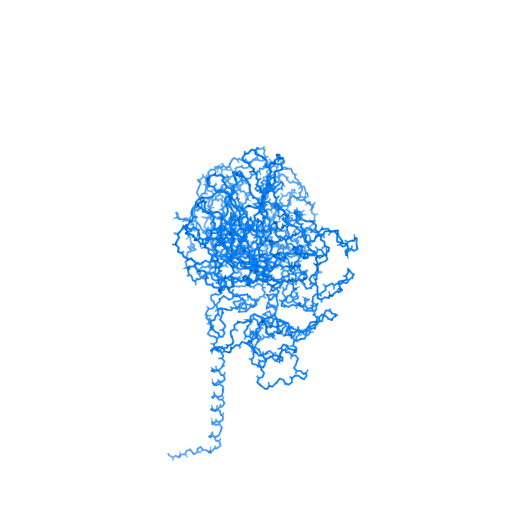-7.843 9.379 1.00 81.44 387 GLY A O 1
ATOM 3015 N N . LEU A 1 388 ? 9.706 -9.267 10.786 1.00 77.00 388 LEU A N 1
ATOM 3016 C CA . LEU A 1 388 ? 10.915 -9.727 11.470 1.00 77.00 388 LEU A CA 1
ATOM 3017 C C . LEU A 1 388 ? 11.825 -10.502 10.525 1.00 77.00 388 LEU A C 1
ATOM 3019 O O . LEU A 1 388 ? 13.016 -10.219 10.458 1.00 77.00 388 LEU A O 1
ATOM 3023 N N . THR A 1 389 ? 11.270 -11.433 9.751 1.00 82.06 389 THR A N 1
ATOM 3024 C CA . THR A 1 389 ? 12.028 -12.159 8.733 1.00 82.06 389 THR A CA 1
ATOM 3025 C C . THR A 1 389 ? 12.627 -11.193 7.712 1.00 82.06 389 THR A C 1
ATOM 3027 O O . THR A 1 389 ? 13.808 -11.321 7.399 1.00 82.06 389 THR A O 1
ATOM 3030 N N . MET A 1 390 ? 11.863 -10.186 7.260 1.00 85.56 390 MET A N 1
ATOM 3031 C CA . MET A 1 390 ? 12.368 -9.134 6.370 1.00 85.56 390 MET A CA 1
ATOM 3032 C C . MET A 1 390 ? 13.521 -8.361 6.997 1.00 85.56 390 MET A C 1
ATOM 3034 O O . MET A 1 390 ? 14.561 -8.152 6.372 1.00 85.56 390 MET A O 1
ATOM 3038 N N . HIS A 1 391 ? 13.339 -7.952 8.246 1.00 84.56 391 HIS A N 1
ATOM 3039 C CA . HIS A 1 391 ? 14.319 -7.178 8.977 1.00 84.56 391 HIS A CA 1
ATOM 3040 C C . HIS A 1 391 ? 15.636 -7.943 9.151 1.00 84.56 391 HIS A C 1
ATOM 3042 O O . HIS A 1 391 ? 16.700 -7.450 8.775 1.00 84.56 391 HIS A O 1
ATOM 3048 N N . GLU A 1 392 ? 15.561 -9.164 9.678 1.00 79.50 392 GLU A N 1
ATOM 3049 C CA . GLU A 1 392 ? 16.728 -9.996 9.971 1.00 79.50 392 GLU A CA 1
ATOM 3050 C C . GLU A 1 392 ? 17.514 -10.360 8.709 1.00 79.50 392 GLU A C 1
ATOM 3052 O O . GLU A 1 392 ? 18.739 -10.437 8.753 1.00 79.50 392 GLU A O 1
ATOM 3057 N N . GLY A 1 393 ? 16.846 -10.520 7.563 1.00 78.75 393 GLY A N 1
ATOM 3058 C CA . GLY A 1 393 ? 17.544 -10.838 6.317 1.00 78.75 393 GLY A CA 1
ATOM 3059 C C . GLY A 1 393 ? 18.185 -9.637 5.624 1.00 78.75 393 GLY A C 1
ATOM 3060 O O . GLY A 1 393 ? 19.074 -9.849 4.799 1.00 78.75 393 GLY A O 1
ATOM 3061 N N . LEU A 1 394 ? 17.784 -8.402 5.957 1.00 85.44 394 LEU A N 1
ATOM 3062 C CA . LEU A 1 394 ? 18.248 -7.180 5.285 1.00 85.44 394 LEU A CA 1
ATOM 3063 C C . LEU A 1 394 ? 19.130 -6.270 6.142 1.00 85.44 394 LEU A C 1
ATOM 3065 O O . LEU A 1 394 ? 19.947 -5.549 5.579 1.00 85.44 394 LEU A O 1
ATOM 3069 N N . LYS A 1 395 ? 19.002 -6.282 7.474 1.00 81.69 395 LYS A N 1
ATOM 3070 C CA . LYS A 1 395 ? 19.670 -5.327 8.387 1.00 81.69 395 LYS A CA 1
ATOM 3071 C C . LYS A 1 395 ? 21.196 -5.194 8.215 1.00 81.69 395 LYS A C 1
ATOM 3073 O O . LYS A 1 395 ? 21.718 -4.102 8.418 1.00 81.69 395 LYS A O 1
ATOM 3078 N N . ASP A 1 396 ? 21.868 -6.271 7.801 1.00 80.69 396 ASP A N 1
ATOM 3079 C CA . ASP A 1 396 ? 23.329 -6.333 7.602 1.00 80.69 396 ASP A CA 1
ATOM 3080 C C . ASP A 1 396 ? 23.702 -6.465 6.105 1.00 80.69 396 ASP A C 1
ATOM 3082 O O . ASP A 1 396 ? 24.853 -6.688 5.724 1.00 80.69 396 ASP A O 1
ATOM 3086 N N . LYS A 1 397 ? 22.704 -6.392 5.217 1.00 82.88 397 LYS A N 1
ATOM 3087 C CA . LYS A 1 397 ? 22.855 -6.605 3.765 1.00 82.88 397 LYS A CA 1
ATOM 3088 C C . LYS A 1 397 ? 22.367 -5.427 2.930 1.00 82.88 397 LYS A C 1
ATOM 3090 O O . LYS A 1 397 ? 22.690 -5.366 1.746 1.00 82.88 397 LYS A O 1
ATOM 3095 N N . ALA A 1 398 ? 21.629 -4.504 3.531 1.00 90.62 398 ALA A N 1
ATOM 3096 C CA . ALA A 1 398 ? 21.127 -3.299 2.904 1.00 90.62 398 ALA A CA 1
ATOM 3097 C C . ALA A 1 398 ? 21.388 -2.084 3.794 1.00 90.62 398 ALA A C 1
ATOM 3099 O O . ALA A 1 398 ? 21.303 -2.172 5.019 1.00 90.62 398 ALA A O 1
ATOM 3100 N N . VAL A 1 399 ? 21.655 -0.944 3.160 1.00 93.69 399 VAL A N 1
ATOM 3101 C CA . VAL A 1 399 ? 21.778 0.341 3.853 1.00 93.69 399 VAL A CA 1
ATOM 3102 C C . VAL A 1 399 ? 20.409 0.843 4.293 1.00 93.69 399 VAL A C 1
ATOM 3104 O O . VAL A 1 399 ? 20.276 1.313 5.418 1.00 93.69 399 VAL A O 1
ATOM 3107 N N . GLY A 1 400 ? 19.380 0.692 3.455 1.00 94.06 400 GLY A N 1
ATOM 3108 C CA . GLY A 1 400 ? 18.011 1.039 3.807 1.00 94.06 400 GLY A CA 1
ATOM 3109 C C . GLY A 1 400 ? 16.951 0.257 3.033 1.00 94.06 400 GLY A C 1
ATOM 3110 O O . GLY A 1 400 ? 17.140 -0.170 1.892 1.00 94.06 400 GLY A O 1
ATOM 3111 N N . TYR A 1 401 ? 15.801 0.057 3.670 1.00 94.50 401 TYR A N 1
ATOM 3112 C CA . TYR A 1 401 ? 14.653 -0.617 3.067 1.00 94.50 401 TYR A CA 1
ATOM 3113 C C . TYR A 1 401 ? 13.324 -0.221 3.710 1.00 94.50 401 TYR A C 1
ATOM 3115 O O . TYR A 1 401 ? 13.267 0.291 4.828 1.00 94.50 401 TYR A O 1
ATOM 3123 N N . GLN A 1 402 ? 12.242 -0.488 2.986 1.00 93.06 402 GLN A N 1
ATOM 3124 C CA . GLN A 1 402 ? 10.860 -0.240 3.373 1.00 93.06 402 GLN A CA 1
ATOM 3125 C C . GLN A 1 402 ? 10.029 -1.487 3.090 1.00 93.06 402 GLN A C 1
ATOM 3127 O O . GLN A 1 402 ? 10.160 -2.076 2.019 1.00 93.06 402 GLN A O 1
ATOM 3132 N N . PHE A 1 403 ? 9.144 -1.855 4.010 1.00 91.38 403 PHE A N 1
ATOM 3133 C CA . PHE A 1 403 ? 8.229 -2.979 3.854 1.00 91.38 403 PHE A CA 1
ATOM 3134 C C . PHE A 1 403 ? 6.830 -2.603 4.340 1.00 91.38 403 PHE A C 1
ATOM 3136 O O . PHE A 1 403 ? 6.676 -2.115 5.460 1.00 91.38 403 PHE A O 1
ATOM 3143 N N . MET A 1 404 ? 5.810 -2.847 3.516 1.00 90.06 404 MET A N 1
ATOM 3144 C CA . MET A 1 404 ? 4.405 -2.607 3.855 1.00 90.06 404 MET A CA 1
ATOM 3145 C C . MET A 1 404 ? 3.532 -3.802 3.486 1.00 90.06 404 MET A C 1
ATOM 3147 O O . MET A 1 404 ? 3.705 -4.397 2.423 1.00 90.06 404 MET A O 1
ATOM 3151 N N . LEU A 1 405 ? 2.553 -4.090 4.345 1.00 89.19 405 LEU A N 1
ATOM 3152 C CA . LEU A 1 405 ? 1.459 -5.022 4.095 1.00 89.19 405 LEU A CA 1
ATOM 3153 C C . LEU A 1 405 ? 0.131 -4.301 4.283 1.00 89.19 405 LEU A C 1
ATOM 3155 O O . LEU A 1 405 ? -0.102 -3.663 5.318 1.00 89.19 405 LEU A O 1
ATOM 3159 N N . ALA A 1 406 ? -0.765 -4.464 3.318 1.00 84.75 406 ALA A N 1
ATOM 3160 C CA . ALA A 1 406 ? -2.153 -4.070 3.463 1.00 84.75 406 ALA A CA 1
ATOM 3161 C C . ALA A 1 406 ? -3.070 -5.265 3.232 1.00 84.75 406 ALA A C 1
ATOM 3163 O O . ALA A 1 406 ? -2.894 -5.990 2.263 1.00 84.75 406 ALA A O 1
ATOM 3164 N N . GLN A 1 407 ? -4.064 -5.449 4.094 1.00 80.56 407 GLN A N 1
ATOM 3165 C CA . GLN A 1 407 ? -5.157 -6.382 3.848 1.00 80.56 407 GLN A CA 1
ATOM 3166 C C . GLN A 1 407 ? -6.424 -5.579 3.605 1.00 80.56 407 GLN A C 1
ATOM 3168 O O . GLN A 1 407 ? -6.789 -4.715 4.404 1.00 80.56 407 GLN A O 1
ATOM 3173 N N . SER A 1 408 ? -7.063 -5.843 2.476 1.00 74.31 408 SER A N 1
ATOM 3174 C CA . SER A 1 408 ? -8.285 -5.173 2.053 1.00 74.31 408 SER A CA 1
ATOM 3175 C C . SER A 1 408 ? -8.180 -3.635 2.049 1.00 74.31 408 SER A C 1
ATOM 3177 O O . SER A 1 408 ? -9.036 -2.886 2.532 1.00 74.31 408 SER A O 1
ATOM 3179 N N . GLY A 1 409 ? -7.046 -3.138 1.544 1.00 71.00 409 GLY A N 1
ATOM 3180 C CA . GLY A 1 409 ? -6.726 -1.708 1.480 1.00 71.00 409 GLY A CA 1
ATOM 3181 C C . GLY A 1 409 ? -6.363 -1.065 2.825 1.00 71.00 409 GLY A C 1
ATOM 3182 O O . GLY A 1 409 ? -6.043 0.120 2.858 1.00 71.00 409 GLY A O 1
ATOM 3183 N N . ARG A 1 410 ? -6.367 -1.818 3.933 1.00 73.81 410 ARG A N 1
ATOM 3184 C CA . ARG A 1 410 ? -5.926 -1.344 5.251 1.00 73.81 410 ARG A CA 1
ATOM 3185 C C . ARG A 1 410 ? -4.492 -1.752 5.499 1.00 73.81 410 ARG A C 1
ATOM 3187 O O . ARG A 1 410 ? -4.187 -2.939 5.471 1.00 73.81 410 ARG A O 1
ATOM 3194 N N . ILE A 1 411 ? -3.630 -0.787 5.797 1.00 79.19 411 ILE A N 1
ATOM 3195 C CA . ILE A 1 411 ? -2.251 -1.068 6.201 1.00 79.19 411 ILE A CA 1
ATOM 3196 C C . ILE A 1 411 ? -2.289 -1.787 7.551 1.00 79.19 411 ILE A C 1
ATOM 3198 O O . ILE A 1 411 ? -2.700 -1.212 8.556 1.00 79.19 411 ILE A O 1
ATOM 3202 N N . ILE A 1 412 ? -1.870 -3.049 7.552 1.00 76.62 412 ILE A N 1
ATOM 3203 C CA . ILE A 1 412 ? -1.804 -3.909 8.742 1.00 76.62 412 ILE A CA 1
ATOM 3204 C C . ILE A 1 412 ? -0.373 -4.048 9.267 1.00 76.62 412 ILE A C 1
ATOM 3206 O O . ILE A 1 412 ? -0.171 -4.437 10.413 1.00 76.62 412 ILE A O 1
ATOM 3210 N N . TYR A 1 413 ? 0.618 -3.714 8.439 1.00 80.44 413 TYR A N 1
ATOM 3211 C CA . TYR A 1 413 ? 2.023 -3.663 8.814 1.00 80.44 413 TYR A CA 1
ATOM 3212 C C . TYR A 1 413 ? 2.741 -2.631 7.960 1.00 80.44 413 TYR A C 1
ATOM 3214 O O . TYR A 1 413 ? 2.510 -2.559 6.753 1.00 80.44 413 TYR A O 1
ATOM 3222 N N . SER A 1 414 ? 3.642 -1.856 8.555 1.00 83.00 414 SER A N 1
ATOM 3223 C CA . SER A 1 414 ? 4.600 -1.088 7.772 1.00 83.00 414 SER A CA 1
ATOM 3224 C C . SER A 1 414 ? 5.811 -0.694 8.607 1.00 83.00 414 SER A C 1
ATOM 3226 O O . SER A 1 414 ? 5.669 -0.260 9.750 1.00 83.00 414 SER A O 1
ATOM 3228 N N . ARG A 1 415 ? 7.000 -0.848 8.027 1.00 82.44 415 ARG A N 1
ATOM 3229 C CA . ARG A 1 415 ? 8.280 -0.474 8.630 1.00 82.44 415 ARG A CA 1
ATOM 3230 C C . ARG A 1 415 ? 9.247 0.041 7.584 1.00 82.44 415 ARG A C 1
ATOM 3232 O O . ARG A 1 415 ? 9.208 -0.366 6.424 1.00 82.44 415 ARG A O 1
ATOM 3239 N N . ALA A 1 416 ? 10.143 0.907 8.029 1.00 87.94 416 ALA A N 1
ATOM 3240 C CA . ALA A 1 416 ? 11.315 1.312 7.278 1.00 87.94 416 ALA A CA 1
ATOM 3241 C C . ALA A 1 416 ? 12.537 1.215 8.189 1.00 87.94 416 ALA A C 1
ATOM 3243 O O . ALA A 1 416 ? 12.438 1.431 9.395 1.00 87.94 416 ALA A O 1
ATOM 3244 N N . HIS A 1 417 ? 13.680 0.846 7.627 1.00 87.25 417 HIS A N 1
ATOM 3245 C CA . HIS A 1 417 ? 14.902 0.678 8.394 1.00 87.25 417 HIS A CA 1
ATOM 3246 C C . HIS A 1 417 ? 16.105 1.193 7.621 1.00 87.25 417 HIS A C 1
ATOM 3248 O O . HIS A 1 417 ? 16.142 1.117 6.393 1.00 87.25 417 HIS A O 1
ATOM 3254 N N . GLY A 1 418 ? 17.092 1.670 8.372 1.00 91.56 418 GLY A N 1
ATOM 3255 C CA . GLY A 1 418 ? 18.364 2.140 7.856 1.00 91.56 418 GLY A CA 1
ATOM 3256 C C . GLY A 1 418 ? 18.305 3.533 7.235 1.00 91.56 418 GLY A C 1
ATOM 3257 O O . GLY A 1 418 ? 17.512 4.374 7.660 1.00 91.56 418 GLY A O 1
ATOM 3258 N N . MET A 1 419 ? 19.169 3.788 6.258 1.00 92.94 419 MET A N 1
ATOM 3259 C CA . MET A 1 419 ? 19.381 5.114 5.677 1.00 92.94 419 MET A CA 1
ATOM 3260 C C . MET A 1 419 ? 18.931 5.160 4.217 1.00 92.94 419 MET A C 1
ATOM 3262 O O . MET A 1 419 ? 19.191 4.247 3.438 1.00 92.94 419 MET A O 1
ATOM 3266 N N . ALA A 1 420 ? 18.246 6.239 3.851 1.00 93.69 420 ALA A N 1
ATOM 3267 C CA . ALA A 1 420 ? 17.967 6.608 2.470 1.00 93.69 420 ALA A CA 1
ATOM 3268 C C . ALA A 1 420 ? 19.222 7.137 1.768 1.00 93.69 420 ALA A C 1
ATOM 3270 O O . ALA A 1 420 ? 19.392 6.902 0.575 1.00 93.69 420 ALA A O 1
ATOM 3271 N N . LYS A 1 421 ? 20.084 7.824 2.524 1.00 91.56 421 LYS A N 1
ATOM 3272 C CA . LYS A 1 421 ? 21.363 8.384 2.090 1.00 91.56 421 LYS A CA 1
ATOM 3273 C C . LYS A 1 421 ? 22.320 8.439 3.279 1.00 91.56 421 LYS A C 1
ATOM 3275 O O . LYS A 1 421 ? 21.909 8.794 4.386 1.00 91.56 421 LYS A O 1
ATOM 3280 N N . LEU A 1 422 ? 23.575 8.071 3.056 1.00 91.12 422 LEU A N 1
ATOM 3281 C CA . LEU A 1 422 ? 24.670 8.251 4.005 1.00 91.12 422 LEU A CA 1
ATOM 3282 C C . LEU A 1 422 ? 25.287 9.640 3.784 1.00 91.12 422 LEU A C 1
ATOM 3284 O O . LEU A 1 422 ? 25.407 10.092 2.645 1.00 91.12 422 LEU A O 1
ATOM 3288 N N . GLY A 1 423 ? 25.642 10.315 4.878 1.00 85.44 423 GLY A N 1
ATOM 3289 C CA . GLY A 1 423 ? 26.295 11.624 4.828 1.00 85.44 423 GLY A CA 1
ATOM 3290 C C . GLY A 1 423 ? 27.803 11.531 4.581 1.00 85.44 423 GLY A C 1
ATOM 3291 O O . GLY A 1 423 ? 28.346 10.441 4.388 1.00 85.44 423 GLY A O 1
ATOM 3292 N N . ASP A 1 424 ? 28.467 12.687 4.640 1.00 73.12 424 ASP A N 1
ATOM 3293 C CA . ASP A 1 424 ? 29.926 12.851 4.507 1.00 73.12 424 ASP A CA 1
ATOM 3294 C C . ASP A 1 424 ? 30.511 12.358 3.166 1.00 73.12 424 ASP A C 1
ATOM 3296 O O . ASP A 1 424 ? 31.660 11.925 3.069 1.00 73.12 424 ASP A O 1
ATOM 3300 N N . ASP A 1 425 ? 29.727 12.455 2.098 1.00 70.38 425 ASP A N 1
ATOM 3301 C CA . ASP A 1 425 ? 30.137 12.215 0.722 1.00 70.38 425 ASP A CA 1
ATOM 3302 C C . ASP A 1 425 ? 31.049 13.342 0.210 1.00 70.38 425 ASP A C 1
ATOM 3304 O O . ASP A 1 425 ? 30.604 14.483 0.057 1.00 70.38 425 ASP A O 1
ATOM 3308 N N . PRO A 1 426 ? 32.338 13.066 -0.070 1.00 61.06 426 PRO A N 1
ATOM 3309 C CA . PRO A 1 426 ? 33.284 14.081 -0.527 1.00 61.06 426 PRO A CA 1
ATOM 3310 C C . PRO A 1 426 ? 32.929 14.655 -1.905 1.00 61.06 426 PRO A C 1
ATOM 3312 O O . PRO A 1 426 ? 33.520 15.657 -2.304 1.00 61.06 426 PRO A O 1
ATOM 3315 N N . ASN A 1 427 ? 31.974 14.052 -2.623 1.00 60.56 427 ASN A N 1
ATOM 3316 C CA . ASN A 1 427 ? 31.482 14.553 -3.902 1.00 60.56 427 ASN A CA 1
ATOM 3317 C C . ASN A 1 427 ? 30.333 15.576 -3.764 1.00 60.56 427 ASN A C 1
ATOM 3319 O O . ASN A 1 427 ? 29.909 16.120 -4.780 1.00 60.56 427 ASN A O 1
ATOM 3323 N N . TYR A 1 428 ? 29.828 15.858 -2.551 1.00 62.66 428 TYR A N 1
ATOM 3324 C CA . TYR A 1 428 ? 28.686 16.762 -2.325 1.00 62.66 428 TYR A CA 1
ATOM 3325 C C . TYR A 1 428 ? 29.075 18.014 -1.522 1.00 62.66 428 TYR A C 1
ATOM 3327 O O . TYR A 1 428 ? 29.699 17.950 -0.458 1.00 62.66 428 TYR A O 1
ATOM 3335 N N . THR A 1 429 ? 28.674 19.193 -2.008 1.00 51.88 429 THR A N 1
ATOM 3336 C CA . THR A 1 429 ? 28.952 20.486 -1.369 1.00 51.88 429 THR A CA 1
ATOM 3337 C C . THR A 1 429 ? 27.936 20.799 -0.266 1.00 51.88 429 THR A C 1
ATOM 3339 O O . THR A 1 429 ? 26.840 21.265 -0.536 1.00 51.88 429 THR A O 1
ATOM 3342 N N . LYS A 1 430 ? 28.349 20.529 0.977 1.00 51.44 430 LYS A N 1
ATOM 3343 C CA . LYS A 1 430 ? 27.929 21.023 2.311 1.00 51.44 430 LYS A CA 1
ATOM 3344 C C . LYS A 1 430 ? 26.443 21.164 2.728 1.00 51.44 430 LYS A C 1
ATOM 3346 O O . LYS A 1 430 ? 26.227 21.030 3.925 1.00 51.44 430 LYS A O 1
ATOM 3351 N N . ASP A 1 431 ? 25.461 21.312 1.839 1.00 55.12 431 ASP A N 1
ATOM 3352 C CA . ASP A 1 431 ? 24.024 21.307 2.200 1.00 55.12 431 ASP A CA 1
ATOM 3353 C C . ASP A 1 431 ? 23.326 19.998 1.766 1.00 55.12 431 ASP A C 1
ATOM 3355 O O . ASP A 1 431 ? 22.508 19.457 2.502 1.00 55.12 431 ASP A O 1
ATOM 3359 N N . ASP A 1 432 ? 23.744 19.395 0.646 1.00 62.12 432 ASP A N 1
ATOM 3360 C CA . ASP A 1 432 ? 23.256 18.082 0.181 1.00 62.12 432 ASP A CA 1
ATOM 3361 C C . ASP A 1 432 ? 23.972 16.893 0.852 1.00 62.12 432 ASP A C 1
ATOM 3363 O O . ASP A 1 432 ? 23.750 15.743 0.478 1.00 62.12 432 ASP A O 1
ATOM 3367 N N . ASN A 1 433 ? 24.873 17.130 1.810 1.00 71.44 433 ASN A N 1
ATOM 3368 C CA . ASN A 1 433 ? 25.737 16.083 2.368 1.00 71.44 433 ASN A CA 1
ATOM 3369 C C . ASN A 1 433 ? 25.243 15.479 3.696 1.00 71.44 433 ASN A C 1
ATOM 3371 O O . ASN A 1 433 ? 25.980 14.771 4.387 1.00 71.44 433 ASN A O 1
ATOM 3375 N N . GLU A 1 434 ? 24.004 15.787 4.077 1.00 82.56 434 GLU A N 1
ATOM 3376 C CA . GLU A 1 434 ? 23.386 15.252 5.284 1.00 82.56 434 GLU A CA 1
ATOM 3377 C C . GLU A 1 434 ? 22.960 13.788 5.098 1.00 82.56 434 GLU A C 1
ATOM 3379 O O . GLU A 1 434 ? 22.627 13.322 4.006 1.00 82.56 434 GLU A O 1
ATOM 3384 N N . ALA A 1 435 ? 22.985 13.030 6.192 1.00 88.25 435 ALA A N 1
ATOM 3385 C CA . ALA A 1 435 ? 22.478 11.668 6.197 1.00 88.25 435 ALA A CA 1
ATOM 3386 C C . ALA A 1 435 ? 20.949 11.685 6.350 1.00 88.25 435 ALA A C 1
ATOM 3388 O O . ALA A 1 435 ? 20.420 12.300 7.275 1.00 88.25 435 ALA A O 1
ATOM 3389 N N . HIS A 1 436 ? 20.234 10.943 5.503 1.00 89.62 436 HIS A N 1
ATOM 3390 C CA . HIS A 1 436 ? 18.771 10.878 5.539 1.00 89.62 436 HIS A CA 1
ATOM 3391 C C . HIS A 1 436 ? 18.307 9.487 5.961 1.00 89.62 436 HIS A C 1
ATOM 3393 O O . HIS A 1 436 ? 18.708 8.477 5.381 1.00 89.62 436 HIS A O 1
ATOM 3399 N N . ALA A 1 437 ? 17.431 9.418 6.963 1.00 90.38 437 ALA A N 1
ATOM 3400 C CA . ALA A 1 437 ? 16.848 8.158 7.411 1.00 90.38 437 ALA A CA 1
ATOM 3401 C C . ALA A 1 437 ? 15.883 7.583 6.362 1.00 90.38 437 ALA A C 1
ATOM 3403 O O . ALA A 1 437 ? 15.126 8.311 5.716 1.00 90.38 437 ALA A O 1
ATOM 3404 N N . MET A 1 438 ? 15.873 6.258 6.219 1.00 91.38 438 MET A N 1
ATOM 3405 C CA . MET A 1 438 ? 14.886 5.578 5.387 1.00 91.38 438 MET A CA 1
ATOM 3406 C C . MET A 1 438 ? 13.517 5.641 6.057 1.00 91.38 438 MET A C 1
ATOM 3408 O O . MET A 1 438 ? 13.361 5.206 7.195 1.00 91.38 438 MET A O 1
ATOM 3412 N N . THR A 1 439 ? 12.511 6.121 5.331 1.00 88.50 439 THR A N 1
ATOM 3413 C CA . THR A 1 439 ? 11.113 6.190 5.773 1.00 88.50 439 THR A CA 1
ATOM 3414 C C . THR A 1 439 ? 10.224 5.414 4.800 1.00 88.50 439 THR A C 1
ATOM 3416 O O . THR A 1 439 ? 10.597 5.222 3.647 1.00 88.50 439 THR A O 1
ATOM 3419 N N . SER A 1 440 ? 9.004 5.037 5.191 1.00 85.06 440 SER A N 1
ATOM 3420 C CA . SER A 1 440 ? 8.019 4.449 4.258 1.00 85.06 440 SER A CA 1
ATOM 3421 C C . SER A 1 440 ? 7.503 5.438 3.195 1.00 85.06 440 SER A C 1
ATOM 3423 O O . SER A 1 440 ? 6.728 5.046 2.323 1.00 85.06 440 SER A O 1
ATOM 3425 N N . ARG A 1 441 ? 7.927 6.712 3.266 1.00 86.50 441 ARG A N 1
ATOM 3426 C CA . ARG A 1 441 ? 7.628 7.805 2.321 1.00 86.50 441 ARG A CA 1
ATOM 3427 C C . ARG A 1 441 ? 8.811 8.176 1.435 1.00 86.50 441 ARG A C 1
ATOM 3429 O O . ARG A 1 441 ? 8.648 8.946 0.491 1.00 86.50 441 ARG A O 1
ATOM 3436 N N . THR A 1 442 ? 9.994 7.651 1.732 1.00 91.75 442 THR A N 1
ATOM 3437 C CA . THR A 1 442 ? 11.185 7.895 0.930 1.00 91.75 442 THR A CA 1
ATOM 3438 C C . THR A 1 442 ? 10.933 7.307 -0.456 1.00 91.75 442 THR A C 1
ATOM 3440 O O . THR A 1 442 ? 10.624 6.123 -0.587 1.00 91.75 442 THR A O 1
ATOM 3443 N N . ARG A 1 443 ? 10.994 8.127 -1.505 1.00 94.12 443 ARG A N 1
ATOM 3444 C CA . ARG A 1 443 ? 10.771 7.647 -2.872 1.00 94.12 443 ARG A CA 1
ATOM 3445 C C . ARG A 1 443 ? 12.035 6.968 -3.369 1.00 94.12 443 ARG A C 1
ATOM 3447 O O . ARG A 1 443 ? 13.075 7.612 -3.433 1.00 94.12 443 ARG A O 1
ATOM 3454 N N . LEU A 1 444 ? 11.930 5.699 -3.736 1.00 94.56 444 LEU A N 1
ATOM 3455 C CA . LEU A 1 444 ? 13.028 4.946 -4.333 1.00 94.56 444 LEU A CA 1
ATOM 3456 C C . LEU A 1 444 ? 12.700 4.653 -5.792 1.00 94.56 444 LEU A C 1
ATOM 3458 O O . LEU A 1 444 ? 11.533 4.454 -6.132 1.00 94.56 444 LEU A O 1
ATOM 3462 N N . ASP A 1 445 ? 13.725 4.611 -6.639 1.00 93.62 445 ASP A N 1
ATOM 3463 C CA . ASP A 1 445 ? 13.619 4.066 -7.990 1.00 93.62 445 ASP A CA 1
ATOM 3464 C C . ASP A 1 445 ? 13.095 2.628 -7.891 1.00 93.62 445 ASP A C 1
ATOM 3466 O O . ASP A 1 445 ? 13.641 1.773 -7.182 1.00 93.62 445 ASP A O 1
ATOM 3470 N N . LEU A 1 446 ? 11.985 2.396 -8.583 1.00 94.69 446 LEU A N 1
ATOM 3471 C CA . LEU A 1 446 ? 11.224 1.158 -8.570 1.00 94.69 446 LEU A CA 1
ATOM 3472 C C . LEU A 1 446 ? 11.821 0.091 -9.500 1.00 94.69 446 LEU A C 1
ATOM 3474 O O . LEU A 1 446 ? 11.280 -1.013 -9.614 1.00 94.69 446 LEU A O 1
ATOM 3478 N N . GLY A 1 447 ? 12.885 0.409 -10.237 1.00 91.38 447 GLY A N 1
ATOM 3479 C CA . GLY A 1 447 ? 13.382 -0.393 -11.342 1.00 91.38 447 GLY A CA 1
ATOM 3480 C C . GLY A 1 447 ? 12.222 -0.800 -12.245 1.00 91.38 447 GLY A C 1
ATOM 3481 O O . GLY A 1 447 ? 11.347 -0.002 -12.575 1.00 91.38 447 GLY A O 1
ATOM 3482 N N . SER A 1 448 ? 12.138 -2.082 -12.576 1.00 93.25 448 SER A N 1
ATOM 3483 C CA . SER A 1 448 ? 11.088 -2.605 -13.455 1.00 93.25 448 SER A CA 1
ATOM 3484 C C . SER A 1 448 ? 9.670 -2.654 -12.868 1.00 93.25 448 SER A C 1
ATOM 3486 O O . SER A 1 448 ? 8.733 -2.880 -13.634 1.00 93.25 448 SER A O 1
ATOM 3488 N N . VAL A 1 449 ? 9.458 -2.363 -11.577 1.00 97.12 449 VAL A N 1
ATOM 3489 C CA . VAL A 1 449 ? 8.098 -2.123 -11.045 1.00 97.12 449 VAL A CA 1
ATOM 3490 C C . VAL A 1 449 ? 7.444 -0.899 -11.717 1.00 97.12 449 VAL A C 1
ATOM 3492 O O . VAL A 1 449 ? 6.225 -0.857 -11.877 1.00 97.12 449 VAL A O 1
ATOM 3495 N N . SER A 1 450 ? 8.256 0.009 -12.272 1.00 96.81 450 SER A N 1
ATOM 3496 C CA . SER A 1 450 ? 7.878 1.076 -13.216 1.00 96.81 450 SER A CA 1
ATOM 3497 C C . SER A 1 450 ? 6.897 0.657 -14.317 1.00 96.81 450 SER A C 1
ATOM 3499 O O . SER A 1 450 ? 6.026 1.431 -14.719 1.00 96.81 450 SER A O 1
ATOM 3501 N N . LYS A 1 451 ? 7.002 -0.586 -14.803 1.00 97.19 451 LYS A N 1
ATOM 3502 C CA . LYS A 1 451 ? 6.154 -1.100 -15.886 1.00 97.19 451 LYS A CA 1
ATOM 3503 C C . LYS A 1 451 ? 4.679 -1.140 -15.499 1.00 97.19 451 LYS A C 1
ATOM 3505 O O . LYS A 1 451 ? 3.834 -0.959 -16.373 1.00 97.19 451 LYS A O 1
ATOM 3510 N N . LEU A 1 452 ? 4.361 -1.305 -14.213 1.00 98.00 452 LEU A N 1
ATOM 3511 C CA . LEU A 1 452 ? 2.983 -1.278 -13.718 1.00 98.00 452 LEU A CA 1
ATOM 3512 C C . LEU A 1 452 ? 2.355 0.109 -13.863 1.00 98.00 452 LEU A C 1
ATOM 3514 O O . LEU A 1 452 ? 1.198 0.215 -14.266 1.00 98.00 452 LEU A O 1
ATOM 3518 N N . ILE A 1 453 ? 3.125 1.164 -13.590 1.00 97.94 453 ILE A N 1
ATOM 3519 C CA . ILE A 1 453 ? 2.685 2.559 -13.720 1.00 97.94 453 ILE A CA 1
ATOM 3520 C C . ILE A 1 453 ? 2.415 2.868 -15.193 1.00 97.94 453 ILE A C 1
ATOM 3522 O O . ILE A 1 453 ? 1.311 3.279 -15.544 1.00 97.94 453 ILE A O 1
ATOM 3526 N N . THR A 1 454 ? 3.379 2.575 -16.069 1.00 97.81 454 THR A N 1
ATOM 3527 C CA . THR A 1 454 ? 3.240 2.799 -17.517 1.00 97.81 454 THR A CA 1
ATOM 3528 C C . THR A 1 454 ? 2.076 2.000 -18.104 1.00 97.81 454 THR A C 1
ATOM 3530 O O . THR A 1 454 ? 1.260 2.552 -18.839 1.00 97.81 454 THR A O 1
ATOM 3533 N N . THR A 1 455 ? 1.943 0.723 -17.732 1.00 98.38 455 THR A N 1
ATOM 3534 C CA . THR A 1 455 ? 0.829 -0.132 -18.171 1.00 98.38 455 THR A CA 1
ATOM 3535 C C . THR A 1 455 ? -0.512 0.413 -17.689 1.00 98.38 455 THR A C 1
ATOM 3537 O O . THR A 1 455 ? -1.457 0.473 -18.469 1.00 98.38 455 THR A O 1
ATOM 3540 N N . THR A 1 456 ? -0.596 0.882 -16.441 1.00 98.25 456 THR A N 1
ATOM 3541 C CA . THR A 1 456 ? -1.816 1.510 -15.912 1.00 98.25 456 THR A CA 1
ATOM 3542 C C . THR A 1 456 ? -2.175 2.767 -16.694 1.00 98.25 456 THR A C 1
ATOM 3544 O O . THR A 1 456 ? -3.342 2.959 -17.017 1.00 98.25 456 THR A O 1
ATOM 3547 N N . THR A 1 457 ? -1.197 3.600 -17.059 1.00 98.25 457 THR A N 1
ATOM 3548 C CA . THR A 1 457 ? -1.441 4.784 -17.894 1.00 98.25 457 THR A CA 1
ATOM 3549 C C . THR A 1 457 ? -1.965 4.401 -19.280 1.00 98.25 457 THR A C 1
ATOM 3551 O O . THR A 1 457 ? -2.947 4.990 -19.726 1.00 98.25 457 THR A O 1
ATOM 3554 N N . VAL A 1 458 ? -1.402 3.374 -19.931 1.00 98.56 458 VAL A N 1
ATOM 3555 C CA . VAL A 1 458 ? -1.941 2.852 -21.203 1.00 98.56 458 VAL A CA 1
ATOM 3556 C C . VAL A 1 458 ? -3.380 2.369 -21.027 1.00 98.56 458 VAL A C 1
ATOM 3558 O O . VAL A 1 458 ? -4.268 2.781 -21.770 1.00 98.56 458 VAL A O 1
ATOM 3561 N N . LEU A 1 459 ? -3.641 1.543 -20.014 1.00 98.19 459 LEU A N 1
ATOM 3562 C CA . LEU A 1 459 ? -4.980 1.020 -19.744 1.00 98.19 459 LEU A CA 1
ATOM 3563 C C . LEU A 1 459 ? -5.972 2.120 -19.365 1.00 98.19 459 LEU A C 1
ATOM 3565 O O . LEU A 1 459 ? -7.142 2.026 -19.713 1.00 98.19 459 LEU A O 1
ATOM 3569 N N . LYS A 1 460 ? -5.526 3.201 -18.722 1.00 97.62 460 LYS A N 1
ATOM 3570 C CA . LYS A 1 460 ? -6.374 4.358 -18.434 1.00 97.62 460 LYS A CA 1
ATOM 3571 C C . LYS A 1 460 ? -6.824 5.057 -19.716 1.00 97.62 460 LYS A C 1
ATOM 3573 O O . LYS A 1 460 ? -7.983 5.458 -19.800 1.00 97.62 460 LYS A O 1
ATOM 3578 N N . LEU A 1 461 ? -5.949 5.169 -20.717 1.00 98.19 461 LEU A N 1
ATOM 3579 C CA . LEU A 1 461 ? -6.312 5.686 -22.042 1.00 98.19 461 LEU A CA 1
ATOM 3580 C C . LEU A 1 461 ? -7.293 4.753 -22.763 1.00 98.19 461 LEU A C 1
ATOM 3582 O O . LEU A 1 461 ? -8.226 5.235 -23.407 1.00 98.19 461 LEU A O 1
ATOM 3586 N N . VAL A 1 462 ? -7.139 3.436 -22.585 1.00 97.75 462 VAL A N 1
ATOM 3587 C CA . VAL A 1 462 ? -8.103 2.437 -23.078 1.00 97.75 462 VAL A CA 1
ATOM 3588 C C . VAL A 1 462 ? -9.463 2.603 -22.399 1.00 97.75 462 VAL A C 1
ATOM 3590 O O . VAL A 1 462 ? -10.471 2.726 -23.088 1.00 97.75 462 VAL A O 1
ATOM 3593 N N . SER A 1 463 ? -9.501 2.738 -21.070 1.00 94.19 463 SER A N 1
ATOM 3594 C CA . SER A 1 463 ? -10.735 3.010 -20.318 1.00 94.19 463 SER A CA 1
ATOM 3595 C C . SER A 1 463 ? -11.419 4.322 -20.729 1.00 94.19 463 SER A C 1
ATOM 3597 O O . SER A 1 463 ? -12.627 4.461 -20.559 1.00 94.19 463 SER A O 1
ATOM 3599 N N . GLN A 1 464 ? -10.671 5.297 -21.259 1.00 95.62 464 GLN A N 1
ATOM 3600 C CA . GLN A 1 464 ? -11.207 6.552 -21.805 1.00 95.62 464 GLN A CA 1
ATOM 3601 C C . GLN A 1 464 ? -11.652 6.441 -23.275 1.00 95.62 464 GLN A C 1
ATOM 3603 O O . GLN A 1 464 ? -12.122 7.429 -23.837 1.00 95.62 464 GLN A O 1
ATOM 3608 N N . GLY A 1 465 ? -11.487 5.278 -23.914 1.00 96.19 465 GLY A N 1
ATOM 3609 C CA . GLY A 1 465 ? -11.801 5.066 -25.328 1.00 96.19 465 GLY A CA 1
ATOM 3610 C C . GLY A 1 465 ? -10.854 5.777 -26.300 1.00 96.19 465 GLY A C 1
ATOM 3611 O O . GLY A 1 465 ? -11.173 5.889 -27.480 1.00 96.19 465 GLY A O 1
ATOM 3612 N N . LYS A 1 466 ? -9.701 6.272 -25.828 1.00 97.31 466 LYS A N 1
ATOM 3613 C CA . LYS A 1 466 ? -8.690 6.950 -26.662 1.00 97.31 466 LYS A CA 1
ATOM 3614 C C . LYS A 1 466 ? -7.753 5.983 -27.384 1.00 97.31 466 LYS A C 1
ATOM 3616 O O . LYS A 1 466 ? -7.035 6.391 -28.290 1.00 97.31 466 LYS A O 1
ATOM 3621 N N . LEU A 1 467 ? -7.729 4.732 -26.940 1.00 96.75 467 LEU A N 1
ATOM 3622 C CA . LEU A 1 467 ? -6.846 3.677 -27.416 1.00 96.75 467 LEU A CA 1
ATOM 3623 C C . LEU A 1 467 ? -7.565 2.335 -27.309 1.00 96.75 467 LEU A C 1
ATOM 3625 O O . LEU A 1 467 ? -8.336 2.126 -26.375 1.00 96.75 467 LEU A O 1
ATOM 3629 N N . SER A 1 468 ? -7.275 1.399 -28.205 1.00 97.06 468 SER A N 1
ATOM 3630 C CA . SER A 1 468 ? -7.628 -0.007 -28.018 1.00 97.06 468 SER A CA 1
ATOM 3631 C C . SER A 1 468 ? -6.374 -0.845 -27.808 1.00 97.06 468 SER A C 1
ATOM 3633 O O . SER A 1 468 ? -5.354 -0.662 -28.468 1.00 97.06 468 SER A O 1
ATOM 3635 N N . LEU A 1 469 ? -6.461 -1.846 -26.929 1.00 96.06 469 LEU A N 1
ATOM 3636 C CA . LEU A 1 469 ? -5.394 -2.839 -26.759 1.00 96.06 469 LEU A CA 1
ATOM 3637 C C . LEU A 1 469 ? -5.097 -3.625 -28.046 1.00 96.06 469 LEU A C 1
ATOM 3639 O O . LEU A 1 469 ? -4.007 -4.173 -28.178 1.00 96.06 469 LEU A O 1
ATOM 3643 N N . ASN A 1 470 ? -6.058 -3.691 -28.970 1.00 95.94 470 ASN A N 1
ATOM 3644 C CA . ASN A 1 470 ? -5.919 -4.397 -30.243 1.00 95.94 470 ASN A CA 1
ATOM 3645 C C . ASN A 1 470 ? -5.420 -3.497 -31.382 1.00 95.94 470 ASN A C 1
ATOM 3647 O O . ASN A 1 470 ? -5.233 -3.996 -32.494 1.00 95.94 470 ASN A O 1
ATOM 3651 N N . ASP A 1 471 ? -5.222 -2.201 -31.128 1.00 96.12 471 ASP A N 1
ATOM 3652 C CA . ASP A 1 471 ? -4.660 -1.302 -32.131 1.00 96.12 471 ASP A CA 1
ATOM 3653 C C . ASP A 1 471 ? -3.252 -1.749 -32.506 1.00 96.12 471 ASP A C 1
ATOM 3655 O O . ASP A 1 471 ? -2.494 -2.250 -31.661 1.00 96.12 471 ASP A O 1
ATOM 3659 N N . LYS A 1 472 ? -2.896 -1.566 -33.780 1.00 93.69 472 LYS A N 1
ATOM 3660 C CA . LYS A 1 472 ? -1.551 -1.884 -34.249 1.00 93.69 472 LYS A CA 1
ATOM 3661 C C . LYS A 1 472 ? -0.576 -0.858 -33.705 1.00 93.69 472 LYS A C 1
ATOM 3663 O O . LYS A 1 472 ? -0.877 0.330 -33.630 1.00 93.69 472 LYS A O 1
ATOM 3668 N N . ILE A 1 473 ? 0.626 -1.312 -33.360 1.00 92.44 473 ILE A N 1
ATOM 3669 C CA . ILE A 1 473 ? 1.675 -0.416 -32.852 1.00 92.44 473 ILE A CA 1
ATOM 3670 C C . ILE A 1 473 ? 1.960 0.687 -33.882 1.00 92.44 473 ILE A C 1
ATOM 3672 O O . ILE A 1 473 ? 2.088 1.851 -33.511 1.00 92.44 473 ILE A O 1
ATOM 3676 N N . ALA A 1 474 ? 1.986 0.329 -35.171 1.00 89.69 474 ALA A N 1
ATOM 3677 C CA . ALA A 1 474 ? 2.220 1.244 -36.287 1.00 89.69 474 ALA A CA 1
ATOM 3678 C C . ALA A 1 474 ? 1.222 2.417 -36.390 1.00 89.69 474 ALA A C 1
ATOM 3680 O O . ALA A 1 474 ? 1.584 3.445 -36.961 1.00 89.69 474 ALA A O 1
ATOM 3681 N N . ASP A 1 475 ? 0.011 2.292 -35.835 1.00 89.50 475 ASP A N 1
ATOM 3682 C CA . ASP A 1 475 ? -1.007 3.355 -35.863 1.00 89.50 475 ASP A CA 1
ATOM 3683 C C . ASP A 1 475 ? -0.700 4.475 -34.850 1.00 89.50 475 ASP A C 1
ATOM 3685 O O . ASP A 1 475 ? -1.177 5.603 -34.980 1.00 89.50 475 ASP A O 1
ATOM 3689 N N . HIS A 1 476 ? 0.138 4.175 -33.851 1.00 89.56 476 HIS A N 1
ATOM 3690 C CA . HIS A 1 476 ? 0.357 5.005 -32.663 1.00 89.56 476 HIS A CA 1
ATOM 3691 C C . HIS A 1 476 ? 1.806 5.467 -32.486 1.00 89.56 476 HIS A C 1
ATOM 3693 O O . HIS A 1 476 ? 2.189 5.940 -31.417 1.00 89.56 476 HIS A O 1
ATOM 3699 N N . ILE A 1 477 ? 2.626 5.361 -33.528 1.00 84.44 477 ILE A N 1
ATOM 3700 C CA . ILE A 1 477 ? 4.014 5.839 -33.539 1.00 84.44 477 ILE A CA 1
ATOM 3701 C C . ILE A 1 477 ? 4.284 6.651 -34.809 1.00 84.44 477 ILE A C 1
ATOM 3703 O O . ILE A 1 477 ? 3.611 6.478 -35.822 1.00 84.44 477 ILE A O 1
ATOM 3707 N N . ASP A 1 478 ? 5.261 7.561 -34.767 1.00 72.50 478 ASP A N 1
ATOM 3708 C CA . ASP A 1 478 ? 5.694 8.267 -35.978 1.00 72.50 478 ASP A CA 1
ATOM 3709 C C . ASP A 1 478 ? 6.478 7.306 -36.884 1.00 72.50 478 ASP A C 1
ATOM 3711 O O . ASP A 1 478 ? 7.492 6.731 -36.483 1.00 72.50 478 ASP A O 1
ATOM 3715 N N . ASN A 1 479 ? 5.958 7.085 -38.090 1.00 62.94 479 ASN A N 1
ATOM 3716 C CA . ASN A 1 479 ? 6.412 6.079 -39.045 1.00 62.94 479 ASN A CA 1
ATOM 3717 C C . ASN A 1 479 ? 7.184 6.683 -40.233 1.00 62.94 479 ASN A C 1
ATOM 3719 O O . ASN A 1 479 ? 7.473 5.984 -41.204 1.00 62.94 479 ASN A O 1
ATOM 3723 N N . THR A 1 480 ? 7.584 7.959 -40.174 1.00 55.09 480 THR A N 1
ATOM 3724 C CA . THR A 1 480 ? 8.259 8.619 -41.305 1.00 55.09 480 THR A CA 1
ATOM 3725 C C . THR A 1 480 ? 9.769 8.858 -41.108 1.00 55.09 480 THR A C 1
ATOM 3727 O O . THR A 1 480 ? 10.183 9.371 -40.071 1.00 55.09 480 THR A O 1
ATOM 3730 N N . PRO A 1 481 ? 10.639 8.526 -42.095 1.00 49.03 481 PRO A N 1
ATOM 3731 C CA . PRO A 1 481 ? 10.484 7.589 -43.204 1.00 49.03 481 PRO A CA 1
ATOM 3732 C C . PRO A 1 481 ? 11.145 6.261 -42.814 1.00 49.03 481 PRO A C 1
ATOM 3734 O O . PRO A 1 481 ? 12.252 5.939 -43.242 1.00 49.03 481 PRO A O 1
ATOM 3737 N N . LEU A 1 482 ? 10.487 5.489 -41.958 1.00 49.38 482 LEU A N 1
ATOM 3738 C CA . LEU A 1 482 ? 10.653 4.049 -42.016 1.00 49.38 482 LEU A CA 1
ATOM 3739 C C . LEU A 1 482 ? 9.420 3.550 -42.742 1.00 49.38 482 LEU A C 1
ATOM 3741 O O . LEU A 1 482 ? 8.383 3.296 -42.138 1.00 49.38 482 LEU A O 1
ATOM 3745 N N . GLN A 1 483 ? 9.536 3.447 -44.067 1.00 47.75 483 GLN A N 1
ATOM 3746 C CA . GLN A 1 483 ? 8.710 2.507 -44.809 1.00 47.75 483 GLN A CA 1
ATOM 3747 C C . GLN A 1 483 ? 9.100 1.128 -44.287 1.00 47.75 483 GLN A C 1
ATOM 3749 O O . GLN A 1 483 ? 9.971 0.459 -44.826 1.00 47.75 483 GLN A O 1
ATOM 3754 N N . TYR A 1 484 ? 8.534 0.763 -43.142 1.00 59.72 484 TYR A N 1
ATOM 3755 C CA . TYR A 1 484 ? 8.527 -0.601 -42.686 1.00 59.72 484 TYR A CA 1
ATOM 3756 C C . TYR A 1 484 ? 7.973 -1.407 -43.857 1.00 59.72 484 TYR A C 1
ATOM 3758 O O . TYR A 1 484 ? 6.876 -1.087 -44.334 1.00 59.72 484 TYR A O 1
ATOM 3766 N N . GLU A 1 485 ? 8.735 -2.391 -44.334 1.00 59.78 485 GLU A N 1
ATOM 3767 C CA . GLU A 1 485 ? 8.263 -3.361 -45.324 1.00 59.78 485 GLU A CA 1
ATOM 3768 C C . GLU A 1 485 ? 6.841 -3.808 -44.947 1.00 59.78 485 GLU A C 1
ATOM 3770 O O . GLU A 1 485 ? 6.470 -3.806 -43.764 1.00 59.78 485 GLU A O 1
ATOM 3775 N N . ASP A 1 486 ? 5.996 -4.134 -45.924 1.00 61.94 486 ASP A N 1
ATOM 3776 C CA . ASP A 1 486 ? 4.609 -4.541 -45.643 1.00 61.94 486 ASP A CA 1
ATOM 3777 C C . ASP A 1 486 ? 4.517 -5.706 -44.645 1.00 61.94 486 ASP A C 1
ATOM 3779 O O . ASP A 1 486 ? 3.574 -5.759 -43.855 1.00 61.94 486 ASP A O 1
ATOM 3783 N N . ASP A 1 487 ? 5.577 -6.508 -44.560 1.00 63.66 487 ASP A N 1
ATOM 3784 C CA . ASP A 1 487 ? 5.718 -7.637 -43.644 1.00 63.66 487 ASP A CA 1
ATOM 3785 C C . ASP A 1 487 ? 6.349 -7.290 -42.277 1.00 63.66 487 ASP A C 1
ATOM 3787 O O . ASP A 1 487 ? 6.630 -8.186 -41.483 1.00 63.66 487 ASP A O 1
ATOM 3791 N N . SER A 1 488 ? 6.572 -6.012 -41.950 1.00 78.75 488 SER A N 1
ATOM 3792 C CA . SER A 1 488 ? 7.138 -5.627 -40.649 1.00 78.75 488 SER A CA 1
ATOM 3793 C C . SER A 1 488 ? 6.252 -6.050 -39.479 1.00 78.75 488 SER A C 1
ATOM 3795 O O . SER A 1 488 ? 5.041 -5.803 -39.456 1.00 78.75 488 SER A O 1
ATOM 3797 N N . TRP A 1 489 ? 6.881 -6.601 -38.440 1.00 86.12 489 TRP A N 1
ATOM 3798 C CA . TRP A 1 489 ? 6.193 -7.052 -37.234 1.00 86.12 489 TRP A CA 1
ATOM 3799 C C . TRP A 1 489 ? 5.430 -5.925 -36.525 1.00 86.12 489 TRP A C 1
ATOM 3801 O O . TRP A 1 489 ? 4.393 -6.177 -35.917 1.00 86.12 489 TRP A O 1
ATOM 3811 N N . VAL A 1 490 ? 5.875 -4.671 -36.651 1.00 86.94 490 VAL A N 1
ATOM 3812 C CA . VAL A 1 490 ? 5.246 -3.500 -36.009 1.00 86.94 490 VAL A CA 1
ATOM 3813 C C . VAL A 1 490 ? 3.855 -3.199 -36.592 1.00 86.94 490 VAL A C 1
ATOM 3815 O O . VAL A 1 490 ? 2.996 -2.658 -35.895 1.00 86.94 490 VAL A O 1
ATOM 3818 N N . LYS A 1 491 ? 3.599 -3.587 -37.853 1.00 87.38 491 LYS A N 1
ATOM 3819 C CA . LYS A 1 491 ? 2.268 -3.515 -38.492 1.00 87.38 491 LYS A CA 1
ATOM 3820 C C . LYS A 1 491 ? 1.336 -4.645 -38.026 1.00 87.38 491 LYS A C 1
ATOM 3822 O O . LYS A 1 491 ? 0.117 -4.536 -38.149 1.00 87.38 491 LYS A O 1
ATOM 3827 N N . GLN A 1 492 ? 1.893 -5.735 -37.500 1.00 88.06 492 GLN A N 1
ATOM 3828 C CA . GLN A 1 492 ? 1.148 -6.938 -37.119 1.00 88.06 492 GLN A CA 1
ATOM 3829 C C . GLN A 1 492 ? 0.851 -6.990 -35.620 1.00 88.06 492 GLN A C 1
ATOM 3831 O O . GLN A 1 492 ? -0.263 -7.348 -35.229 1.00 88.06 492 GLN A O 1
ATOM 3836 N N . MET A 1 493 ? 1.827 -6.622 -34.794 1.00 92.25 493 MET A N 1
ATOM 3837 C CA . MET A 1 493 ? 1.719 -6.626 -33.341 1.00 92.25 493 MET A CA 1
ATOM 3838 C C . MET A 1 493 ? 0.867 -5.461 -32.839 1.00 92.25 493 MET A C 1
ATOM 3840 O O . MET A 1 493 ? 0.718 -4.419 -33.486 1.00 92.25 493 MET A O 1
ATOM 3844 N N . THR A 1 494 ? 0.293 -5.668 -31.666 1.00 95.75 494 THR A N 1
ATOM 3845 C CA . THR A 1 494 ? -0.661 -4.767 -31.029 1.00 95.75 494 THR A CA 1
ATOM 3846 C C . THR A 1 494 ? -0.076 -4.098 -29.792 1.00 95.75 494 THR A C 1
ATOM 3848 O O . THR A 1 494 ? 0.959 -4.509 -29.260 1.00 95.75 494 THR A O 1
ATOM 3851 N N . VAL A 1 495 ? -0.768 -3.082 -29.277 1.00 97.19 495 VAL A N 1
ATOM 3852 C CA . VAL A 1 495 ? -0.429 -2.492 -27.974 1.00 97.19 495 VAL A CA 1
ATOM 3853 C C . VAL A 1 495 ? -0.454 -3.545 -26.858 1.00 97.19 495 VAL A C 1
ATOM 3855 O O . VAL A 1 495 ? 0.407 -3.528 -25.979 1.00 97.19 495 VAL A O 1
ATOM 3858 N N . ARG A 1 496 ? -1.379 -4.514 -26.904 1.00 96.19 496 ARG A N 1
ATOM 3859 C CA . ARG A 1 496 ? -1.410 -5.643 -25.961 1.00 96.19 496 ARG A CA 1
ATOM 3860 C C . ARG A 1 496 ? -0.112 -6.450 -25.972 1.00 96.19 496 ARG A C 1
ATOM 3862 O O . ARG A 1 496 ? 0.356 -6.841 -24.901 1.00 96.19 496 ARG A O 1
ATOM 3869 N N . ASP A 1 497 ? 0.472 -6.683 -27.145 1.00 95.56 497 ASP A N 1
ATOM 3870 C CA . ASP A 1 497 ? 1.697 -7.481 -27.272 1.00 95.56 497 ASP A CA 1
ATOM 3871 C C . ASP A 1 497 ? 2.895 -6.790 -26.605 1.00 95.56 497 ASP A C 1
ATOM 3873 O O . ASP A 1 497 ? 3.727 -7.449 -25.976 1.00 95.56 497 ASP A O 1
ATOM 3877 N N . LEU A 1 498 ? 2.942 -5.451 -26.648 1.00 95.88 498 LEU A N 1
ATOM 3878 C CA . LEU A 1 498 ? 3.927 -4.666 -25.895 1.00 95.88 498 LEU A CA 1
ATOM 3879 C C . LEU A 1 498 ? 3.778 -4.894 -24.386 1.00 95.88 498 LEU A C 1
ATOM 3881 O O . LEU A 1 498 ? 4.753 -5.199 -23.701 1.00 95.88 498 LEU A O 1
ATOM 3885 N N . LEU A 1 499 ? 2.554 -4.782 -23.864 1.00 97.19 499 LEU A N 1
ATOM 3886 C CA . LEU A 1 499 ? 2.288 -4.867 -22.423 1.00 97.19 499 LEU A CA 1
ATOM 3887 C C . LEU A 1 499 ? 2.466 -6.281 -21.855 1.00 97.19 499 LEU A C 1
ATOM 3889 O O . LEU A 1 499 ? 2.776 -6.433 -20.674 1.00 97.19 499 LEU A O 1
ATOM 3893 N N . THR A 1 500 ? 2.267 -7.314 -22.674 1.00 94.38 500 THR A N 1
ATOM 3894 C CA . THR A 1 500 ? 2.382 -8.733 -22.280 1.00 94.38 500 THR A CA 1
ATOM 3895 C C . THR A 1 500 ? 3.733 -9.359 -22.619 1.00 94.38 500 THR A C 1
ATOM 3897 O O . THR A 1 500 ? 3.958 -10.529 -22.300 1.00 94.38 500 THR A O 1
ATOM 3900 N N . HIS A 1 501 ? 4.652 -8.582 -23.203 1.00 93.56 501 HIS A N 1
ATOM 3901 C CA . HIS A 1 501 ? 5.959 -9.048 -23.658 1.00 93.56 501 HIS A CA 1
ATOM 3902 C C . HIS A 1 501 ? 5.883 -10.174 -24.712 1.00 93.56 501 HIS A C 1
ATOM 3904 O O . HIS A 1 501 ? 6.723 -11.069 -24.721 1.00 93.56 501 HIS A O 1
ATOM 3910 N N . THR A 1 502 ? 4.897 -10.137 -25.612 1.00 93.25 502 THR A N 1
ATOM 3911 C CA . THR A 1 502 ? 4.670 -11.149 -26.668 1.00 93.25 502 THR A CA 1
ATOM 3912 C C . THR A 1 502 ? 4.940 -10.611 -28.074 1.00 93.25 502 THR A C 1
ATOM 3914 O O . THR A 1 502 ? 4.446 -11.139 -29.062 1.00 93.25 502 THR A O 1
ATOM 3917 N N . THR A 1 503 ? 5.765 -9.572 -28.200 1.00 91.69 503 THR A N 1
ATOM 3918 C CA . THR A 1 503 ? 6.155 -8.996 -29.500 1.00 91.69 503 THR A CA 1
ATOM 3919 C C . THR A 1 503 ? 7.154 -9.838 -30.287 1.00 91.69 503 THR A C 1
ATOM 3921 O O . THR A 1 503 ? 7.530 -9.452 -31.386 1.00 91.69 503 THR A O 1
ATOM 3924 N N . GLY A 1 504 ? 7.634 -10.957 -29.743 1.00 89.12 504 GLY A N 1
ATOM 3925 C CA . GLY A 1 504 ? 8.660 -11.782 -30.383 1.00 89.12 504 GLY A CA 1
ATOM 3926 C C . GLY A 1 504 ? 10.099 -11.268 -30.218 1.00 89.12 504 GLY A C 1
ATOM 3927 O O . GLY A 1 504 ? 11.005 -11.757 -30.894 1.00 89.12 504 GLY A O 1
ATOM 3928 N N . MET A 1 505 ? 10.330 -10.306 -29.319 1.00 86.38 505 MET A N 1
ATOM 3929 C CA . MET A 1 505 ? 11.641 -9.692 -29.062 1.00 86.38 505 MET A CA 1
ATOM 3930 C C . MET A 1 505 ? 12.280 -10.254 -27.782 1.00 86.38 505 MET A C 1
ATOM 3932 O O . MET A 1 505 ? 11.687 -10.142 -26.712 1.00 86.38 505 MET A O 1
ATOM 3936 N N . LYS A 1 506 ? 13.488 -10.834 -27.870 1.00 77.94 506 LYS A N 1
ATOM 3937 C CA . LYS A 1 506 ? 14.250 -11.326 -26.704 1.00 77.94 506 LYS A CA 1
ATOM 3938 C C . LYS A 1 506 ? 14.945 -10.212 -25.918 1.00 77.94 506 LYS A C 1
ATOM 3940 O O . LYS A 1 506 ? 15.210 -9.137 -26.454 1.00 77.94 506 LYS A O 1
ATOM 3945 N N . TYR A 1 507 ? 15.290 -10.517 -24.667 1.00 68.69 507 TYR A N 1
ATOM 3946 C CA . TYR A 1 507 ? 16.148 -9.699 -23.804 1.00 68.69 507 TYR A CA 1
ATOM 3947 C C . TYR A 1 507 ? 17.594 -9.602 -24.345 1.00 68.69 507 TYR A C 1
ATOM 3949 O O . TYR A 1 507 ? 18.074 -8.514 -24.623 1.00 68.69 507 TYR A O 1
ATOM 3957 N N . GLU A 1 508 ? 18.245 -10.738 -24.622 1.00 51.75 508 GLU A N 1
ATOM 3958 C CA . GLU A 1 508 ? 19.715 -10.853 -24.762 1.00 51.75 508 GLU A CA 1
ATOM 3959 C C . GLU A 1 508 ? 20.310 -10.526 -26.153 1.00 51.75 508 GLU A C 1
ATOM 3961 O O . GLU A 1 508 ? 21.523 -10.559 -26.339 1.00 51.75 508 GLU A O 1
ATOM 3966 N N . ALA A 1 509 ? 19.505 -10.209 -27.172 1.00 46.44 509 ALA A N 1
ATOM 3967 C CA . ALA A 1 509 ? 19.988 -10.116 -28.561 1.00 46.44 509 ALA A CA 1
ATOM 3968 C C . ALA A 1 509 ? 20.545 -8.730 -28.972 1.00 46.44 509 ALA A C 1
ATOM 3970 O O . ALA A 1 509 ? 20.463 -8.364 -30.142 1.00 46.44 509 ALA A O 1
ATOM 3971 N N . GLY A 1 510 ? 21.048 -7.919 -28.032 1.00 48.84 510 GLY A N 1
ATOM 3972 C CA . GLY A 1 510 ? 21.453 -6.527 -28.312 1.00 48.84 510 GLY A CA 1
ATOM 3973 C C . GLY A 1 510 ? 20.276 -5.568 -28.554 1.00 48.84 510 GLY A C 1
ATOM 3974 O O . GLY A 1 510 ? 20.466 -4.459 -29.047 1.00 48.84 510 GLY A O 1
ATOM 3975 N N . VAL A 1 511 ? 19.057 -5.996 -28.199 1.00 54.88 511 VAL A N 1
ATOM 3976 C CA . VAL A 1 511 ? 17.794 -5.240 -28.337 1.00 54.88 511 VAL A CA 1
ATOM 3977 C C . VAL A 1 511 ? 17.178 -4.893 -26.968 1.00 54.88 511 VAL A C 1
ATOM 3979 O O . VAL A 1 511 ? 16.079 -4.341 -26.875 1.00 54.88 511 VAL A O 1
ATOM 3982 N N . GLU A 1 512 ? 17.889 -5.213 -25.885 1.00 56.12 512 GLU A N 1
ATOM 3983 C CA . GLU A 1 512 ? 17.483 -4.990 -24.492 1.00 56.12 512 GLU A CA 1
ATOM 3984 C C . GLU A 1 512 ? 17.107 -3.525 -24.223 1.00 56.12 512 GLU A C 1
ATOM 3986 O O . GLU A 1 512 ? 16.148 -3.249 -23.504 1.00 56.12 512 GLU A O 1
ATOM 3991 N N . ASP A 1 513 ? 17.787 -2.613 -24.920 1.00 63.75 513 ASP A N 1
ATOM 3992 C CA . ASP A 1 513 ? 17.648 -1.159 -24.840 1.00 63.75 513 ASP A CA 1
ATOM 3993 C C . ASP A 1 513 ? 17.713 -0.510 -26.239 1.00 63.75 513 ASP A C 1
ATOM 3995 O O . ASP A 1 513 ? 18.284 0.557 -26.448 1.00 63.75 513 ASP A O 1
ATOM 3999 N N . ALA A 1 514 ? 17.113 -1.158 -27.242 1.00 74.25 514 ALA A N 1
ATOM 4000 C CA . ALA A 1 514 ? 17.104 -0.633 -28.609 1.00 74.25 514 ALA A CA 1
ATOM 4001 C C . ALA A 1 514 ? 16.304 0.670 -28.772 1.00 74.25 514 ALA A C 1
ATOM 4003 O O . ALA A 1 514 ? 16.424 1.339 -29.799 1.00 74.25 514 ALA A O 1
ATOM 4004 N N . CYS A 1 515 ? 15.488 1.056 -27.790 1.00 82.69 515 CYS A N 1
ATOM 4005 C CA . CYS A 1 515 ? 15.015 2.432 -27.724 1.00 82.69 515 CYS A CA 1
ATOM 4006 C C . CYS A 1 515 ? 16.130 3.333 -27.175 1.00 82.69 515 CYS A C 1
ATOM 4008 O O . CYS A 1 515 ? 16.431 3.291 -25.982 1.00 82.69 515 CYS A O 1
ATOM 4010 N N . ALA A 1 516 ? 16.706 4.172 -28.036 1.00 81.19 516 ALA A N 1
ATOM 4011 C CA . ALA A 1 516 ? 17.700 5.163 -27.656 1.00 81.19 516 ALA A CA 1
ATOM 4012 C C . ALA A 1 516 ? 17.084 6.213 -26.721 1.00 81.19 516 ALA A C 1
ATOM 4014 O O . ALA A 1 516 ? 15.948 6.656 -26.909 1.00 81.19 516 ALA A O 1
ATOM 4015 N N . LYS A 1 517 ? 17.846 6.627 -25.711 1.00 80.12 517 LYS A N 1
ATOM 4016 C CA . LYS A 1 517 ? 17.400 7.549 -24.663 1.00 80.12 517 LYS A CA 1
ATOM 4017 C C . LYS A 1 517 ? 18.375 8.718 -24.612 1.00 80.12 517 LYS A C 1
ATOM 4019 O O . LYS A 1 517 ? 19.585 8.525 -24.700 1.00 80.12 517 LYS A O 1
ATOM 4024 N N . SER A 1 518 ? 17.859 9.937 -24.513 1.00 80.81 518 SER A N 1
ATOM 4025 C CA . SER A 1 518 ? 18.688 11.139 -24.426 1.00 80.81 518 SER A CA 1
ATOM 4026 C C . SER A 1 518 ? 18.559 11.742 -23.036 1.00 80.81 518 SER A C 1
ATOM 4028 O O . SER A 1 518 ? 17.522 12.320 -22.722 1.00 80.81 518 SER A O 1
ATOM 4030 N N . ALA A 1 519 ? 19.620 11.658 -22.230 1.00 73.62 519 ALA A N 1
ATOM 4031 C CA . ALA A 1 519 ? 19.673 12.318 -20.924 1.00 73.62 519 ALA A CA 1
ATOM 4032 C C . ALA A 1 519 ? 19.538 13.849 -21.052 1.00 73.62 519 ALA A C 1
ATOM 4034 O O . ALA A 1 519 ? 18.822 14.471 -20.279 1.00 73.62 519 ALA A O 1
ATOM 4035 N N . ALA A 1 520 ? 20.124 14.448 -22.097 1.00 76.38 520 ALA A N 1
ATOM 4036 C CA . ALA A 1 520 ? 20.078 15.896 -22.324 1.00 76.38 520 ALA A CA 1
ATOM 4037 C C . ALA A 1 520 ? 18.683 16.430 -22.698 1.00 76.38 520 ALA A C 1
ATOM 4039 O O . ALA A 1 520 ? 18.343 17.561 -22.368 1.00 76.38 520 ALA A O 1
ATOM 4040 N N . THR A 1 521 ? 17.876 15.648 -23.426 1.00 82.00 521 THR A N 1
ATOM 4041 C CA . THR A 1 521 ? 16.550 16.100 -23.900 1.00 82.00 521 THR A CA 1
ATOM 4042 C C . THR A 1 521 ? 15.379 15.407 -23.206 1.00 82.00 521 THR A C 1
ATOM 4044 O O . THR A 1 521 ? 14.233 15.816 -23.394 1.00 82.00 521 THR A O 1
ATOM 4047 N N . LEU A 1 522 ? 15.649 14.359 -22.420 1.00 85.94 522 LEU A N 1
ATOM 4048 C CA . LEU A 1 522 ? 14.669 13.497 -21.746 1.00 85.94 522 LEU A CA 1
ATOM 4049 C C . LEU A 1 522 ? 13.662 12.837 -22.706 1.00 85.94 522 LEU A C 1
ATOM 4051 O O . LEU A 1 522 ? 12.530 12.506 -22.328 1.00 85.94 522 LEU A O 1
ATOM 4055 N N . LYS A 1 523 ? 14.081 12.654 -23.963 1.00 88.06 523 LYS A N 1
ATOM 4056 C CA . LYS A 1 523 ? 13.318 12.013 -25.040 1.00 88.06 523 LYS A CA 1
ATOM 4057 C C . LYS A 1 523 ? 13.760 10.567 -25.233 1.00 88.06 523 LYS A C 1
ATOM 4059 O O . LYS A 1 523 ? 14.914 10.221 -24.970 1.00 88.06 523 LYS A O 1
ATOM 4064 N N . VAL A 1 524 ? 12.846 9.760 -25.767 1.00 87.00 524 VAL A N 1
ATOM 4065 C CA . VAL A 1 524 ? 13.115 8.385 -26.202 1.00 87.00 524 VAL A CA 1
ATOM 4066 C C . VAL A 1 524 ? 12.824 8.219 -27.696 1.00 87.00 524 VAL A C 1
ATOM 4068 O O . VAL A 1 524 ? 11.821 8.729 -28.212 1.00 87.00 524 VAL A O 1
ATOM 4071 N N . ASP A 1 525 ? 13.705 7.492 -28.380 1.00 86.38 525 ASP A N 1
ATOM 4072 C CA . ASP A 1 525 ? 13.592 7.108 -29.784 1.00 86.38 525 ASP A CA 1
ATOM 4073 C C . ASP A 1 525 ? 13.614 5.581 -29.920 1.00 86.38 525 ASP A C 1
ATOM 4075 O O . ASP A 1 525 ? 14.635 4.933 -29.719 1.00 86.38 525 ASP A O 1
ATOM 4079 N N . CYS A 1 526 ? 12.472 5.003 -30.290 1.00 88.19 526 CYS A N 1
ATOM 4080 C CA . CYS A 1 526 ? 12.318 3.563 -30.485 1.00 88.19 526 CYS A CA 1
ATOM 4081 C C . CYS A 1 526 ? 12.502 3.114 -31.940 1.00 88.19 526 CYS A C 1
ATOM 4083 O O . CYS A 1 526 ? 12.250 1.953 -32.256 1.00 88.19 526 CYS A O 1
ATOM 4085 N N . LYS A 1 527 ? 12.965 3.990 -32.837 1.00 85.00 527 LYS A N 1
ATOM 4086 C CA . LYS A 1 527 ? 13.268 3.635 -34.225 1.00 85.00 527 LYS A CA 1
ATOM 4087 C C . LYS A 1 527 ? 14.183 2.401 -34.365 1.00 85.00 527 LYS A C 1
ATOM 4089 O O . LYS A 1 527 ? 13.847 1.533 -35.180 1.00 85.00 527 LYS A O 1
ATOM 4094 N N . PRO A 1 528 ? 15.280 2.244 -33.594 1.00 84.50 528 PRO A N 1
ATOM 4095 C CA . PRO A 1 528 ? 16.118 1.048 -33.703 1.00 84.50 528 PRO A CA 1
ATOM 4096 C C . PRO A 1 528 ? 15.389 -0.217 -33.228 1.00 84.50 528 PRO A C 1
ATOM 4098 O O . PRO A 1 528 ? 15.499 -1.266 -33.861 1.00 84.50 528 PRO A O 1
ATOM 4101 N N . PHE A 1 529 ? 14.567 -0.109 -32.181 1.00 86.88 529 PHE A N 1
ATOM 4102 C CA . PHE A 1 529 ? 13.720 -1.205 -31.707 1.00 86.88 529 PHE A CA 1
ATOM 4103 C C . PHE A 1 529 ? 12.715 -1.663 -32.774 1.00 86.88 529 PHE A C 1
ATOM 4105 O O . PHE A 1 529 ? 12.658 -2.845 -33.104 1.00 86.88 529 PHE A O 1
ATOM 4112 N N . PHE A 1 530 ? 11.983 -0.729 -33.384 1.00 86.00 530 PHE A N 1
ATOM 4113 C CA . PHE A 1 530 ? 10.995 -1.030 -34.427 1.00 86.00 530 PHE A CA 1
ATOM 4114 C C . PHE A 1 530 ? 11.605 -1.568 -35.727 1.00 86.00 530 PHE A C 1
ATOM 4116 O O . PHE A 1 530 ? 10.910 -2.201 -36.517 1.00 86.00 530 PHE A O 1
ATOM 4123 N N . SER A 1 531 ? 12.897 -1.328 -35.950 1.00 82.56 531 SER A N 1
ATOM 4124 C CA . SER A 1 531 ? 13.635 -1.839 -37.114 1.00 82.56 531 SER A CA 1
ATOM 4125 C C . SER A 1 531 ? 14.320 -3.182 -36.846 1.00 82.56 531 SER A C 1
ATOM 4127 O O . SER A 1 531 ? 14.900 -3.766 -37.759 1.00 82.56 531 SER A O 1
ATOM 4129 N N . SER A 1 532 ? 14.293 -3.666 -35.601 1.00 83.00 532 SER A N 1
ATOM 4130 C CA . SER A 1 532 ? 14.966 -4.905 -35.214 1.00 83.00 532 SER A CA 1
ATOM 4131 C C . SER A 1 532 ? 14.134 -6.129 -35.613 1.00 83.00 532 SER A C 1
ATOM 4133 O O . SER A 1 532 ? 12.909 -6.108 -35.460 1.00 83.00 532 SER A O 1
ATOM 4135 N N . PRO A 1 533 ? 14.763 -7.213 -36.104 1.00 83.81 533 PRO A N 1
ATOM 4136 C CA . PRO A 1 533 ? 14.056 -8.453 -36.397 1.00 83.81 533 PRO A CA 1
ATOM 4137 C C . PRO A 1 533 ? 13.587 -9.136 -35.105 1.00 83.81 533 PRO A C 1
ATOM 4139 O O . PRO A 1 533 ? 14.259 -9.070 -34.073 1.00 83.81 533 PRO A O 1
ATOM 4142 N N . GLN A 1 534 ? 12.458 -9.842 -35.177 1.00 86.56 534 GLN A N 1
ATOM 4143 C CA . GLN A 1 534 ? 11.994 -10.701 -34.085 1.00 86.56 534 GLN A CA 1
ATOM 4144 C C . GLN A 1 534 ? 12.959 -11.875 -33.886 1.00 86.56 534 GLN A C 1
ATOM 4146 O O . GLN A 1 534 ? 13.430 -12.487 -34.843 1.00 86.56 534 GLN A O 1
ATOM 4151 N N . THR A 1 535 ? 13.262 -12.184 -32.626 1.00 82.62 535 THR A N 1
ATOM 4152 C CA . THR A 1 535 ? 14.295 -13.158 -32.225 1.00 82.62 535 THR A CA 1
ATOM 4153 C C . THR A 1 535 ? 13.745 -14.330 -31.410 1.00 82.62 535 THR A C 1
ATOM 4155 O O . THR A 1 535 ? 14.465 -15.293 -31.128 1.00 82.62 535 THR A O 1
ATOM 4158 N N . VAL A 1 536 ? 12.470 -14.277 -31.025 1.00 82.75 536 VAL A N 1
ATOM 4159 C CA . VAL A 1 536 ? 11.722 -15.398 -30.443 1.00 82.75 536 VAL A CA 1
ATOM 4160 C C . VAL A 1 536 ? 11.078 -16.194 -31.577 1.00 82.75 536 VAL A C 1
ATOM 4162 O O . VAL A 1 536 ? 10.555 -15.616 -32.525 1.00 82.75 536 VAL A O 1
ATOM 4165 N N . ALA A 1 537 ? 11.097 -17.524 -31.481 1.00 84.56 537 ALA A N 1
ATOM 4166 C CA . ALA A 1 537 ? 10.395 -18.374 -32.436 1.00 84.56 537 ALA A CA 1
ATOM 4167 C C . ALA A 1 537 ? 8.873 -18.177 -32.326 1.00 84.56 537 ALA A C 1
ATOM 4169 O O . ALA A 1 537 ? 8.334 -18.075 -31.222 1.00 84.56 537 ALA A O 1
ATOM 4170 N N . LEU A 1 538 ? 8.190 -18.139 -33.470 1.00 84.25 538 LEU A N 1
ATOM 4171 C CA . LEU A 1 538 ? 6.733 -18.070 -33.516 1.00 84.25 538 LEU A CA 1
ATOM 4172 C C . LEU A 1 538 ? 6.141 -19.402 -33.025 1.00 84.25 538 LEU A C 1
ATOM 4174 O O . LEU A 1 538 ? 6.462 -20.462 -33.564 1.00 84.25 538 LEU A O 1
ATOM 4178 N N . GLY A 1 539 ? 5.304 -19.335 -31.994 1.00 80.38 539 GLY A N 1
ATOM 4179 C CA . GLY A 1 539 ? 4.553 -20.460 -31.448 1.00 80.38 539 GLY A CA 1
ATOM 4180 C C . GLY A 1 539 ? 3.247 -20.722 -32.194 1.00 80.38 539 GLY A C 1
ATOM 4181 O O . GLY A 1 539 ? 2.877 -19.997 -33.118 1.00 80.38 539 GLY A O 1
ATOM 4182 N N . ALA A 1 540 ? 2.517 -21.754 -31.762 1.00 79.44 540 ALA A N 1
ATOM 4183 C CA . ALA A 1 540 ? 1.273 -22.185 -32.406 1.00 79.44 540 ALA A CA 1
ATOM 4184 C C . ALA A 1 540 ? 0.173 -21.106 -32.396 1.00 79.44 540 ALA A C 1
ATOM 4186 O O . ALA A 1 540 ? -0.614 -21.037 -33.336 1.00 79.44 540 ALA A O 1
ATOM 4187 N N . ASN A 1 541 ? 0.144 -20.256 -31.361 1.00 80.94 541 ASN A N 1
ATOM 4188 C CA . ASN A 1 541 ? -0.870 -19.214 -31.171 1.00 80.94 541 ASN A CA 1
ATOM 4189 C C . ASN A 1 541 ? -0.284 -17.788 -31.199 1.00 80.94 541 ASN A C 1
ATOM 4191 O O . ASN A 1 541 ? -0.960 -16.834 -30.818 1.00 80.94 541 ASN A O 1
ATOM 4195 N N . GLY A 1 542 ? 0.976 -17.629 -31.618 1.00 87.38 542 GLY A N 1
ATOM 4196 C CA . GLY A 1 542 ? 1.709 -16.360 -31.579 1.00 87.38 542 GLY A CA 1
ATOM 4197 C C . GLY A 1 542 ? 3.072 -16.499 -30.906 1.00 87.38 542 GLY A C 1
ATOM 4198 O O . GLY A 1 542 ? 3.545 -17.605 -30.654 1.00 87.38 542 GLY A O 1
ATOM 4199 N N . TYR A 1 543 ? 3.730 -15.385 -30.596 1.00 90.31 543 TYR A N 1
ATOM 4200 C CA . TYR A 1 543 ? 5.016 -15.428 -29.901 1.00 90.31 543 TYR A CA 1
ATOM 4201 C C . TYR A 1 543 ? 4.842 -15.720 -28.408 1.00 90.31 543 TYR A C 1
ATOM 4203 O O . TYR A 1 543 ? 3.936 -15.205 -27.747 1.00 90.31 543 TYR A O 1
ATOM 4211 N N . GLY A 1 544 ? 5.749 -16.535 -27.872 1.00 90.62 544 GLY A N 1
ATOM 4212 C CA . GLY A 1 544 ? 5.885 -16.711 -26.432 1.00 90.62 544 GLY A CA 1
ATOM 4213 C C . GLY A 1 544 ? 6.332 -15.421 -25.743 1.00 90.62 544 GLY A C 1
ATOM 4214 O O . GLY A 1 544 ? 6.951 -14.546 -26.357 1.00 90.62 544 GLY A O 1
ATOM 4215 N N . ARG A 1 545 ? 6.042 -15.321 -24.447 1.00 89.81 545 ARG A N 1
ATOM 4216 C CA . ARG A 1 545 ? 6.487 -14.230 -23.593 1.00 89.81 545 ARG A CA 1
ATOM 4217 C C . ARG A 1 545 ? 8.012 -14.201 -23.574 1.00 89.81 545 ARG A C 1
ATOM 4219 O O . ARG A 1 545 ? 8.662 -15.188 -23.238 1.00 89.81 545 ARG A O 1
ATOM 4226 N N . SER A 1 546 ? 8.584 -13.038 -23.853 1.00 90.25 546 SER A N 1
ATOM 4227 C CA . SER A 1 546 ? 10.002 -12.774 -23.646 1.00 90.25 546 SER A CA 1
ATOM 4228 C C . SER A 1 546 ? 10.191 -11.368 -23.102 1.00 90.25 546 SER A C 1
ATOM 4230 O O . SER A 1 546 ? 9.856 -10.373 -23.744 1.00 90.25 546 SER A O 1
ATOM 4232 N N . TYR A 1 547 ? 10.675 -11.293 -21.864 1.00 89.44 547 TYR A N 1
ATOM 4233 C CA . TYR A 1 547 ? 10.868 -10.027 -21.174 1.00 89.44 547 TYR A CA 1
ATOM 4234 C C . TYR A 1 547 ? 11.813 -9.112 -21.966 1.00 89.44 547 TYR A C 1
ATOM 4236 O O . TYR A 1 547 ? 12.879 -9.531 -22.400 1.00 89.44 547 TYR A O 1
ATOM 4244 N N . ASN A 1 548 ? 11.419 -7.854 -22.162 1.00 88.88 548 ASN A N 1
ATOM 4245 C CA . ASN A 1 548 ? 12.180 -6.877 -22.939 1.00 88.88 548 ASN A CA 1
ATOM 4246 C C . ASN A 1 548 ? 11.750 -5.456 -22.535 1.00 88.88 548 ASN A C 1
ATOM 4248 O O . ASN A 1 548 ? 10.558 -5.140 -22.571 1.00 88.88 548 ASN A O 1
ATOM 4252 N N . ASN A 1 549 ? 12.695 -4.604 -22.127 1.00 89.31 549 ASN A N 1
ATOM 4253 C CA . ASN A 1 549 ? 12.390 -3.248 -21.657 1.00 89.31 549 ASN A CA 1
ATOM 4254 C C . ASN A 1 549 ? 11.842 -2.354 -22.775 1.00 89.31 549 ASN A C 1
ATOM 4256 O O . ASN A 1 549 ? 10.892 -1.602 -22.538 1.00 89.31 549 ASN A O 1
ATOM 4260 N N . SER A 1 550 ? 12.382 -2.482 -23.989 1.00 89.69 550 SER A N 1
ATOM 4261 C CA . SER A 1 550 ? 11.993 -1.688 -25.159 1.00 89.69 550 SER A CA 1
ATOM 4262 C C . SER A 1 550 ? 10.515 -1.844 -25.525 1.00 89.69 550 SER A C 1
ATOM 4264 O O . SER A 1 550 ? 9.923 -0.882 -26.003 1.00 89.69 550 SER A O 1
ATOM 4266 N N . ASN A 1 551 ? 9.865 -2.971 -25.199 1.00 93.00 551 ASN A N 1
ATOM 4267 C CA . ASN A 1 551 ? 8.405 -3.097 -25.323 1.00 93.00 551 ASN A CA 1
ATOM 4268 C C . ASN A 1 551 ? 7.657 -2.018 -24.520 1.00 93.00 551 ASN A C 1
ATOM 4270 O O . ASN A 1 551 ? 6.729 -1.381 -25.016 1.00 93.00 551 ASN A O 1
ATOM 4274 N N . ILE A 1 552 ? 8.071 -1.772 -23.276 1.00 94.44 552 ILE A N 1
ATOM 4275 C CA . ILE A 1 552 ? 7.406 -0.792 -22.410 1.00 94.44 552 ILE A CA 1
ATOM 4276 C C . ILE A 1 552 ? 7.847 0.640 -22.744 1.00 94.44 552 ILE A C 1
ATOM 4278 O O . ILE A 1 552 ? 7.045 1.567 -22.636 1.00 94.44 552 ILE A O 1
ATOM 4282 N N . VAL A 1 553 ? 9.074 0.838 -23.234 1.00 92.75 553 VAL A N 1
ATOM 4283 C CA . VAL A 1 553 ? 9.497 2.145 -23.773 1.00 92.75 553 VAL A CA 1
ATOM 4284 C C . VAL A 1 553 ? 8.715 2.487 -25.053 1.00 92.75 553 VAL A C 1
ATOM 4286 O O . VAL A 1 553 ? 8.273 3.621 -25.232 1.00 92.75 553 VAL A O 1
ATOM 4289 N N . ALA A 1 554 ? 8.441 1.505 -25.913 1.00 93.19 554 ALA A N 1
ATOM 4290 C CA . ALA A 1 554 ? 7.557 1.671 -27.063 1.00 93.19 554 ALA A CA 1
ATOM 4291 C C . ALA A 1 554 ? 6.103 1.944 -26.638 1.00 93.19 554 ALA A C 1
ATOM 4293 O O . ALA A 1 554 ? 5.444 2.788 -27.241 1.00 93.19 554 ALA A O 1
ATOM 4294 N N . ALA A 1 555 ? 5.616 1.331 -25.552 1.00 95.75 555 ALA A N 1
ATOM 4295 C CA . ALA A 1 555 ? 4.316 1.684 -24.973 1.00 95.75 555 ALA A CA 1
ATOM 4296 C C . ALA A 1 555 ? 4.273 3.148 -24.485 1.00 95.75 555 ALA A C 1
ATOM 4298 O O . ALA A 1 555 ? 3.250 3.817 -24.629 1.00 95.75 555 ALA A O 1
ATOM 4299 N N . ARG A 1 556 ? 5.394 3.704 -23.999 1.00 94.12 556 ARG A N 1
ATOM 4300 C CA . ARG A 1 556 ? 5.512 5.152 -23.758 1.00 94.12 556 ARG A CA 1
ATOM 4301 C C . ARG A 1 556 ? 5.352 5.970 -25.044 1.00 94.12 556 ARG A C 1
ATOM 4303 O O . ARG A 1 556 ? 4.672 6.989 -24.993 1.00 94.12 556 ARG A O 1
ATOM 4310 N N . LYS A 1 557 ? 5.906 5.547 -26.189 1.00 93.44 557 LYS A N 1
ATOM 4311 C CA . LYS A 1 557 ? 5.700 6.255 -27.474 1.00 93.44 557 LYS A CA 1
ATOM 4312 C C . LYS A 1 557 ? 4.226 6.315 -27.877 1.00 93.44 557 LYS A C 1
ATOM 4314 O O . LYS A 1 557 ? 3.801 7.334 -28.410 1.00 93.44 557 LYS A O 1
ATOM 4319 N N . VAL A 1 558 ? 3.459 5.266 -27.576 1.00 95.62 558 VAL A N 1
ATOM 4320 C CA . VAL A 1 558 ? 2.001 5.241 -27.784 1.00 95.62 558 VAL A CA 1
ATOM 4321 C C . VAL A 1 558 ? 1.316 6.309 -26.924 1.00 95.62 558 VAL A C 1
ATOM 4323 O O . VAL A 1 558 ? 0.531 7.099 -27.442 1.00 95.62 558 VAL A O 1
ATOM 4326 N N . ILE A 1 559 ? 1.662 6.402 -25.632 1.00 96.69 559 ILE A N 1
ATOM 4327 C CA . ILE A 1 559 ? 1.142 7.458 -24.741 1.00 96.69 559 ILE A CA 1
ATOM 4328 C C . ILE A 1 559 ? 1.516 8.846 -25.277 1.00 96.69 559 ILE A C 1
ATOM 4330 O O . ILE A 1 559 ? 0.651 9.708 -25.410 1.00 96.69 559 ILE A O 1
ATOM 4334 N N . GLU A 1 560 ? 2.793 9.055 -25.607 1.00 94.75 560 GLU A N 1
ATOM 4335 C CA . GLU A 1 560 ? 3.310 10.316 -26.146 1.00 94.75 560 GLU A CA 1
ATOM 4336 C C . GLU A 1 560 ? 2.568 10.745 -27.416 1.00 94.75 560 GLU A C 1
ATOM 4338 O O . GLU A 1 560 ? 2.221 11.915 -27.558 1.00 94.75 560 GLU A O 1
ATOM 4343 N N . LYS A 1 561 ? 2.262 9.805 -28.316 1.00 94.88 561 LYS A N 1
ATOM 4344 C CA . LYS A 1 561 ? 1.507 10.088 -29.537 1.00 94.88 561 LYS A CA 1
ATOM 4345 C C . LYS A 1 561 ? 0.068 10.511 -29.247 1.00 94.88 561 LYS A C 1
ATOM 4347 O O . LYS A 1 561 ? -0.390 11.495 -29.823 1.00 94.88 561 LYS A O 1
ATOM 4352 N N . ILE A 1 562 ? -0.636 9.776 -28.385 1.00 96.19 562 ILE A N 1
ATOM 4353 C CA . ILE A 1 562 ? -2.056 10.015 -28.076 1.00 96.19 562 ILE A CA 1
ATOM 4354 C C . ILE A 1 562 ? -2.242 11.325 -27.311 1.00 96.19 562 ILE A C 1
ATOM 4356 O O . ILE A 1 562 ? -3.175 12.080 -27.577 1.00 96.19 562 ILE A O 1
ATOM 4360 N N . GLU A 1 563 ? -1.352 11.596 -26.361 1.00 96.81 563 GLU A N 1
ATOM 4361 C CA . GLU A 1 563 ? -1.444 12.745 -25.460 1.00 96.81 563 GLU A CA 1
ATOM 4362 C C . GLU A 1 563 ? -0.576 13.933 -25.913 1.00 96.81 563 GLU A C 1
ATOM 4364 O O . GLU A 1 563 ? -0.506 14.940 -25.214 1.00 96.81 563 GLU A O 1
ATOM 4369 N N . ASN A 1 564 ? 0.054 13.844 -27.092 1.00 95.00 564 ASN A N 1
ATOM 4370 C CA . ASN A 1 564 ? 0.915 14.876 -27.680 1.00 95.00 564 ASN A CA 1
ATOM 4371 C C . ASN A 1 564 ? 2.058 15.329 -26.744 1.00 95.00 564 ASN A C 1
ATOM 4373 O O . ASN A 1 564 ? 2.293 16.521 -26.533 1.00 95.00 564 ASN A O 1
ATOM 4377 N N . LEU A 1 565 ? 2.767 14.355 -26.175 1.00 94.31 565 LEU A N 1
ATOM 4378 C CA . LEU A 1 565 ? 3.893 14.541 -25.256 1.00 94.31 565 LEU A CA 1
ATOM 4379 C C . LEU A 1 565 ? 5.202 14.150 -25.946 1.00 94.31 565 LEU A C 1
ATOM 4381 O O . LEU A 1 565 ? 5.207 13.397 -26.917 1.00 94.31 565 LEU A O 1
ATOM 4385 N N . THR A 1 566 ? 6.337 14.627 -25.435 1.00 88.88 566 THR A N 1
ATOM 4386 C CA . THR A 1 566 ? 7.653 14.283 -26.005 1.00 88.88 566 THR A CA 1
ATOM 4387 C C . THR A 1 566 ? 8.752 14.024 -24.978 1.00 88.88 566 THR A C 1
ATOM 4389 O O . THR A 1 566 ? 9.776 13.450 -25.345 1.00 88.88 566 THR A O 1
ATOM 4392 N N . THR A 1 567 ? 8.581 14.431 -23.717 1.00 90.94 567 THR A N 1
ATOM 4393 C CA . THR A 1 567 ? 9.631 14.361 -22.685 1.00 90.94 567 THR A CA 1
ATOM 4394 C C . THR A 1 567 ? 9.170 13.622 -21.426 1.00 90.94 567 THR A C 1
ATOM 4396 O O . THR A 1 567 ? 7.972 13.524 -21.153 1.00 90.94 567 THR A O 1
ATOM 4399 N N . SER A 1 568 ? 10.121 13.117 -20.625 1.00 90.62 568 SER A N 1
ATOM 4400 C CA . SER A 1 568 ? 9.813 12.459 -19.342 1.00 90.62 568 SER A CA 1
ATOM 4401 C C . SER A 1 568 ? 8.983 13.344 -18.385 1.00 90.62 568 SER A C 1
ATOM 4403 O O . SER A 1 568 ? 8.007 12.828 -17.843 1.00 90.62 568 SER A O 1
ATOM 4405 N N . PRO A 1 569 ? 9.270 14.653 -18.193 1.00 91.69 569 PRO A N 1
ATOM 4406 C CA . PRO A 1 569 ? 8.440 15.513 -17.342 1.00 91.69 569 PRO A CA 1
ATOM 4407 C C . PRO A 1 569 ? 6.979 15.612 -17.793 1.00 91.69 569 PRO A C 1
ATOM 4409 O O . PRO A 1 569 ? 6.080 15.476 -16.968 1.00 91.69 569 PRO A O 1
ATOM 4412 N N . GLN A 1 570 ? 6.736 15.758 -19.100 1.00 94.38 570 GLN A N 1
ATOM 4413 C CA . GLN A 1 570 ? 5.379 15.795 -19.658 1.00 94.38 570 GLN A CA 1
ATOM 4414 C C . GLN A 1 570 ? 4.633 14.472 -19.426 1.00 94.38 570 GLN A C 1
ATOM 4416 O O . GLN A 1 570 ? 3.450 14.472 -19.095 1.00 94.38 570 GLN A O 1
ATOM 4421 N N . LEU A 1 571 ? 5.323 13.333 -19.564 1.00 95.12 571 LEU A N 1
ATOM 4422 C CA . LEU A 1 571 ? 4.756 12.015 -19.262 1.00 95.12 571 LEU A CA 1
ATOM 4423 C C . LEU A 1 571 ? 4.380 11.872 -17.780 1.00 95.12 571 LEU A C 1
ATOM 4425 O O . LEU A 1 571 ? 3.326 11.308 -17.472 1.00 95.12 571 LEU A O 1
ATOM 4429 N N . VAL A 1 572 ? 5.230 12.364 -16.873 1.00 95.62 572 VAL A N 1
ATOM 4430 C CA . VAL A 1 572 ? 4.980 12.349 -15.424 1.00 95.62 572 VAL A CA 1
ATOM 4431 C C . VAL A 1 572 ? 3.770 13.202 -15.071 1.00 95.62 572 VAL A C 1
ATOM 4433 O O . VAL A 1 572 ? 2.842 12.692 -14.443 1.00 95.62 572 VAL A O 1
ATOM 4436 N N . GLU A 1 573 ? 3.744 14.455 -15.525 1.00 96.06 573 GLU A N 1
ATOM 4437 C CA . GLU A 1 573 ? 2.621 15.372 -15.311 1.00 96.06 573 GLU A CA 1
ATOM 4438 C C . GLU A 1 573 ? 1.318 14.752 -15.819 1.00 96.06 573 GLU A C 1
ATOM 4440 O O . GLU A 1 573 ? 0.350 14.617 -15.065 1.00 96.06 573 GLU A O 1
ATOM 4445 N N . ARG A 1 574 ? 1.325 14.248 -17.060 1.00 97.38 574 ARG A N 1
ATOM 4446 C CA . ARG A 1 574 ? 0.131 13.659 -17.661 1.00 97.38 574 ARG A CA 1
ATOM 4447 C C . ARG A 1 574 ? -0.325 12.380 -16.962 1.00 97.38 574 ARG A C 1
ATOM 4449 O O . ARG A 1 574 ? -1.523 12.170 -16.795 1.00 97.38 574 ARG A O 1
ATOM 4456 N N . THR A 1 575 ? 0.598 11.529 -16.519 1.00 97.06 575 THR A N 1
ATOM 4457 C CA . THR A 1 575 ? 0.269 10.348 -15.697 1.00 97.06 575 THR A CA 1
ATOM 4458 C C . THR A 1 575 ? -0.379 10.763 -14.371 1.00 97.06 575 THR A C 1
ATOM 4460 O O . THR A 1 575 ? -1.365 10.156 -13.941 1.00 97.06 575 THR A O 1
ATOM 4463 N N . GLY A 1 576 ? 0.127 11.842 -13.764 1.00 96.00 576 GLY A N 1
ATOM 4464 C CA . GLY A 1 576 ? -0.474 12.511 -12.613 1.00 96.00 576 GLY A CA 1
ATOM 4465 C C . GLY A 1 576 ? -1.929 12.894 -12.860 1.00 96.00 576 GLY A C 1
ATOM 4466 O O . GLY A 1 576 ? -2.817 12.461 -12.127 1.00 96.00 576 GLY A O 1
ATOM 4467 N N . GLU A 1 577 ? -2.183 13.659 -13.918 1.00 96.00 577 GLU A N 1
ATOM 4468 C CA . GLU A 1 577 ? -3.524 14.118 -14.297 1.00 96.00 577 GLU A CA 1
ATOM 4469 C C . GLU A 1 577 ? -4.489 12.980 -14.637 1.00 96.00 577 GLU A C 1
ATOM 4471 O O . GLU A 1 577 ? -5.671 13.050 -14.301 1.00 96.00 577 GLU A O 1
ATOM 4476 N N . LEU A 1 578 ? -4.001 11.937 -15.315 1.00 95.88 578 LEU A N 1
ATOM 4477 C CA . LEU A 1 578 ? -4.837 10.826 -15.760 1.00 95.88 578 LEU A CA 1
ATOM 4478 C C . LEU A 1 578 ? -5.354 9.990 -14.591 1.00 95.88 578 LEU A C 1
ATOM 4480 O O . LEU A 1 578 ? -6.490 9.513 -14.662 1.00 95.88 578 LEU A O 1
ATOM 4484 N N . TRP A 1 579 ? -4.540 9.772 -13.553 1.00 93.94 579 TRP A N 1
ATOM 4485 C CA . TRP A 1 579 ? -4.970 8.978 -12.401 1.00 93.94 579 TRP A CA 1
ATOM 4486 C C . TRP A 1 579 ? -4.191 9.197 -11.097 1.00 93.94 579 TRP A C 1
ATOM 4488 O O . TRP A 1 579 ? -4.801 9.113 -10.031 1.00 93.94 579 TRP A O 1
ATOM 4498 N N . ALA A 1 580 ? -2.876 9.454 -11.115 1.00 92.69 580 ALA A N 1
ATOM 4499 C CA . ALA A 1 580 ? -2.085 9.387 -9.875 1.00 92.69 580 ALA A CA 1
ATOM 4500 C C . ALA A 1 580 ? -2.429 10.511 -8.876 1.00 92.69 580 ALA A C 1
ATOM 4502 O O . ALA A 1 580 ? -2.474 10.279 -7.665 1.00 92.69 580 ALA A O 1
ATOM 4503 N N . ASN A 1 581 ? -2.770 11.706 -9.368 1.00 89.00 581 ASN A N 1
ATOM 4504 C CA . ASN A 1 581 ? -3.186 12.835 -8.531 1.00 89.00 581 ASN A CA 1
ATOM 4505 C C . ASN A 1 581 ? -4.506 12.555 -7.803 1.00 89.00 581 ASN A C 1
ATOM 4507 O O . ASN A 1 581 ? -4.682 12.998 -6.668 1.00 89.00 581 ASN A O 1
ATOM 4511 N N . GLU A 1 582 ? -5.416 11.778 -8.403 1.00 81.62 582 GLU A N 1
ATOM 4512 C CA . GLU A 1 582 ? -6.673 11.389 -7.749 1.00 81.62 582 GLU A CA 1
ATOM 4513 C C . GLU A 1 582 ? -6.455 10.479 -6.536 1.00 81.62 582 GLU A C 1
ATOM 4515 O O . GLU A 1 582 ? -7.305 10.434 -5.646 1.00 81.62 582 GLU A O 1
ATOM 4520 N N . LEU A 1 583 ? -5.322 9.775 -6.493 1.00 80.44 583 LEU A N 1
ATOM 4521 C CA . LEU A 1 583 ? -4.916 8.930 -5.372 1.00 80.44 583 LEU A CA 1
ATOM 4522 C C . LEU A 1 583 ? -4.058 9.677 -4.344 1.00 80.44 583 LEU A C 1
ATOM 4524 O O . LEU A 1 583 ? -3.649 9.084 -3.354 1.00 80.44 583 LEU A O 1
ATOM 4528 N N . GLY A 1 584 ? -3.750 10.960 -4.566 1.00 78.81 584 GLY A N 1
ATOM 4529 C CA . GLY A 1 584 ? -2.827 11.712 -3.711 1.00 78.81 584 GLY A CA 1
ATOM 4530 C C . GLY A 1 584 ? -1.347 11.362 -3.922 1.00 78.81 584 GLY A C 1
ATOM 4531 O O . GLY A 1 584 ? -0.490 11.883 -3.200 1.00 78.81 584 GLY A O 1
ATOM 4532 N N . MET A 1 585 ? -1.026 10.560 -4.947 1.00 86.94 585 MET A N 1
ATOM 4533 C CA . MET A 1 585 ? 0.337 10.187 -5.348 1.00 86.94 585 MET A CA 1
ATOM 4534 C C . MET A 1 585 ? 1.031 11.315 -6.138 1.00 86.94 585 MET A C 1
ATOM 4536 O O . MET A 1 585 ? 1.694 11.073 -7.140 1.00 86.94 585 MET A O 1
ATOM 4540 N N . THR A 1 586 ? 0.906 12.561 -5.680 1.00 84.69 586 THR A N 1
ATOM 4541 C CA . THR A 1 586 ? 1.367 13.770 -6.391 1.00 84.69 586 THR A CA 1
ATOM 4542 C C . THR A 1 586 ? 2.888 13.885 -6.527 1.00 84.69 586 THR A C 1
ATOM 4544 O O . THR A 1 586 ? 3.369 14.707 -7.294 1.00 84.69 586 THR A O 1
ATOM 4547 N N . SER A 1 587 ? 3.657 13.094 -5.773 1.00 88.12 587 SER A N 1
ATOM 4548 C CA . SER A 1 587 ? 5.124 13.040 -5.852 1.00 88.12 587 SER A CA 1
ATOM 4549 C C . SER A 1 587 ? 5.650 11.856 -6.673 1.00 88.12 587 SER A C 1
ATOM 4551 O O . SER A 1 587 ? 6.861 11.624 -6.706 1.00 88.12 587 SER A O 1
ATOM 4553 N N . LEU A 1 588 ? 4.760 11.085 -7.313 1.00 92.50 588 LEU A N 1
ATOM 4554 C CA . LEU A 1 588 ? 5.147 10.064 -8.282 1.00 92.50 588 LEU A CA 1
ATOM 4555 C C . LEU A 1 588 ? 5.904 10.744 -9.428 1.00 92.50 588 LEU A C 1
ATOM 4557 O O . LEU A 1 588 ? 5.369 11.638 -10.076 1.00 92.50 588 LEU A O 1
ATOM 4561 N N . SER A 1 589 ? 7.153 10.353 -9.658 1.00 92.56 589 SER A N 1
ATOM 4562 C CA . SER A 1 589 ? 8.013 11.054 -10.613 1.00 92.56 589 SER A CA 1
ATOM 4563 C C . SER A 1 589 ? 9.136 10.157 -11.111 1.00 92.56 589 SER A C 1
ATOM 4565 O O . SER A 1 589 ? 9.437 9.148 -10.489 1.00 92.56 589 SER A O 1
ATOM 4567 N N . CYS A 1 590 ? 9.775 10.550 -12.206 1.00 91.06 590 CYS A N 1
ATOM 4568 C CA . CYS A 1 590 ? 11.047 9.993 -12.672 1.00 91.06 590 CYS A CA 1
ATOM 4569 C C . CYS A 1 590 ? 12.228 10.939 -12.398 1.00 91.06 590 CYS A C 1
ATOM 4571 O O . CYS A 1 590 ? 13.315 10.771 -12.948 1.00 91.06 590 CYS A O 1
ATOM 4573 N N . GLN A 1 591 ? 11.988 11.972 -11.590 1.00 87.50 591 GLN A N 1
ATOM 4574 C CA . GLN A 1 591 ? 13.007 12.846 -11.040 1.00 87.50 591 GLN A CA 1
ATOM 4575 C C . GLN A 1 591 ? 13.587 12.217 -9.772 1.00 87.50 591 GLN A C 1
ATOM 4577 O O . GLN A 1 591 ? 12.848 11.836 -8.849 1.00 87.50 591 GLN A O 1
ATOM 4582 N N . HIS A 1 592 ? 14.912 12.142 -9.725 1.00 80.56 592 HIS A N 1
ATOM 4583 C CA . HIS A 1 592 ? 15.654 11.622 -8.590 1.00 80.56 592 HIS A CA 1
ATOM 4584 C C . HIS A 1 592 ? 15.590 12.593 -7.402 1.00 80.56 592 HIS A C 1
ATOM 4586 O O . HIS A 1 592 ? 15.537 13.809 -7.567 1.00 80.56 592 HIS A O 1
ATOM 4592 N N . SER A 1 593 ? 15.553 12.040 -6.189 1.00 82.75 593 SER A N 1
ATOM 4593 C CA . SER A 1 593 ? 15.546 12.814 -4.944 1.00 82.75 593 SER A CA 1
ATOM 4594 C C . SER A 1 593 ? 16.978 13.027 -4.466 1.00 82.75 593 SER A C 1
ATOM 4596 O O . SER A 1 593 ? 17.729 12.058 -4.436 1.00 82.75 593 SER A O 1
ATOM 4598 N N . HIS A 1 594 ? 17.332 14.237 -4.034 1.00 80.38 594 HIS A N 1
ATOM 4599 C CA . HIS A 1 594 ? 18.661 14.526 -3.470 1.00 80.38 594 HIS A CA 1
ATOM 4600 C C . HIS A 1 594 ? 18.853 13.868 -2.088 1.00 80.38 594 HIS A C 1
ATOM 4602 O O . HIS A 1 594 ? 19.972 13.518 -1.710 1.00 80.38 594 HIS A O 1
ATOM 4608 N N . ASP A 1 595 ? 17.744 13.595 -1.392 1.00 85.75 595 ASP A N 1
ATOM 4609 C CA . ASP A 1 595 ? 17.688 12.908 -0.090 1.00 85.75 595 ASP A CA 1
ATOM 4610 C C . ASP A 1 595 ? 17.905 11.384 -0.164 1.00 85.75 595 ASP A C 1
ATOM 4612 O O . ASP A 1 595 ? 17.827 10.685 0.849 1.00 85.75 595 ASP A O 1
ATOM 4616 N N . VAL A 1 596 ? 18.079 10.828 -1.366 1.00 89.94 596 VAL A N 1
ATOM 4617 C CA . VAL A 1 596 ? 18.168 9.382 -1.588 1.00 89.94 596 VAL A CA 1
ATOM 4618 C C . VAL A 1 596 ? 19.420 9.076 -2.370 1.00 89.94 596 VAL A C 1
ATOM 4620 O O . VAL A 1 596 ? 19.640 9.649 -3.426 1.00 89.94 596 VAL A O 1
ATOM 4623 N N . ALA A 1 597 ? 20.175 8.096 -1.897 1.00 90.88 597 ALA A N 1
ATOM 4624 C CA . ALA A 1 597 ? 21.236 7.479 -2.657 1.00 90.88 597 ALA A CA 1
ATOM 4625 C C . ALA A 1 597 ? 21.055 5.958 -2.699 1.00 90.88 597 ALA A C 1
ATOM 4627 O O . ALA A 1 597 ? 20.268 5.360 -1.957 1.00 90.88 597 ALA A O 1
ATOM 4628 N N . TYR A 1 598 ? 21.773 5.339 -3.626 1.00 92.12 598 TYR A N 1
ATOM 4629 C CA . TYR A 1 598 ? 21.751 3.907 -3.859 1.00 92.12 598 TYR A CA 1
ATOM 4630 C C . TYR A 1 598 ? 23.089 3.304 -3.497 1.00 92.12 598 TYR A C 1
ATOM 4632 O O . TYR A 1 598 ? 24.137 3.930 -3.660 1.00 92.12 598 TYR A O 1
ATOM 4640 N N . HIS A 1 599 ? 23.042 2.067 -3.018 1.00 91.44 599 HIS A N 1
ATOM 4641 C CA . HIS A 1 599 ? 24.180 1.468 -2.348 1.00 91.44 599 HIS A CA 1
ATOM 4642 C C . HIS A 1 599 ? 24.544 0.099 -2.897 1.00 91.44 599 HIS A C 1
ATOM 4644 O O . HIS A 1 599 ? 23.731 -0.629 -3.473 1.00 91.44 599 HIS A O 1
ATOM 4650 N N . GLY A 1 600 ? 25.793 -0.275 -2.672 1.00 89.44 600 GLY A N 1
ATOM 4651 C CA . GLY A 1 600 ? 26.266 -1.640 -2.829 1.00 89.44 600 GLY A CA 1
ATOM 4652 C C . GLY A 1 600 ? 27.550 -1.846 -2.044 1.00 89.44 600 GLY A C 1
ATOM 4653 O O . GLY A 1 600 ? 28.175 -0.888 -1.589 1.00 89.44 600 GLY A O 1
ATOM 4654 N N . ARG A 1 601 ? 27.913 -3.106 -1.805 1.00 85.06 601 ARG A N 1
ATOM 4655 C CA . ARG A 1 601 ? 29.085 -3.422 -0.980 1.00 85.06 601 ARG A CA 1
ATOM 4656 C C . ARG A 1 601 ? 30.364 -2.957 -1.670 1.00 85.06 601 ARG A C 1
ATOM 4658 O O . ARG A 1 601 ? 30.558 -3.226 -2.856 1.00 85.06 601 ARG A O 1
ATOM 4665 N N . ALA A 1 602 ? 31.253 -2.307 -0.922 1.00 80.94 602 ALA A N 1
ATOM 4666 C CA . ALA A 1 602 ? 32.534 -1.863 -1.450 1.00 80.94 602 ALA A CA 1
ATOM 4667 C C . ALA A 1 602 ? 33.393 -3.067 -1.879 1.00 80.94 602 ALA A C 1
ATOM 4669 O O . ALA A 1 602 ? 33.685 -3.961 -1.085 1.00 80.94 602 ALA A O 1
ATOM 4670 N N . ARG A 1 603 ? 33.792 -3.096 -3.156 1.00 68.62 603 ARG A N 1
ATOM 4671 C CA . ARG A 1 603 ? 34.728 -4.077 -3.723 1.00 68.62 603 ARG A CA 1
ATOM 4672 C C . ARG A 1 603 ? 35.744 -3.337 -4.600 1.00 68.62 603 ARG A C 1
ATOM 4674 O O . ARG A 1 603 ? 35.385 -2.873 -5.676 1.00 68.62 603 ARG A O 1
ATOM 4681 N N . GLY A 1 604 ? 36.996 -3.234 -4.151 1.00 61.53 604 GLY A N 1
ATOM 4682 C CA . GLY A 1 604 ? 38.072 -2.545 -4.883 1.00 61.53 604 GLY A CA 1
ATOM 4683 C C . GLY A 1 604 ? 38.200 -1.050 -4.560 1.00 61.53 604 GLY A C 1
ATOM 4684 O O . GLY A 1 604 ? 37.731 -0.598 -3.520 1.00 61.53 604 GLY A O 1
ATOM 4685 N N . GLU A 1 605 ? 38.864 -0.300 -5.443 1.00 55.28 605 GLU A N 1
ATOM 4686 C CA . GLU A 1 605 ? 39.151 1.137 -5.285 1.00 55.28 605 GLU A CA 1
ATOM 4687 C C . GLU A 1 605 ? 37.883 2.009 -5.421 1.00 55.28 605 GLU A C 1
ATOM 4689 O O . GLU A 1 605 ? 36.911 1.604 -6.062 1.00 55.28 605 GLU A O 1
ATOM 4694 N N . GLY A 1 606 ? 37.868 3.194 -4.802 1.00 69.06 606 GLY A N 1
ATOM 4695 C CA . GLY A 1 606 ? 36.750 4.152 -4.827 1.00 69.06 606 GLY A CA 1
ATOM 4696 C C . GLY A 1 606 ? 36.361 4.670 -3.436 1.00 69.06 606 GLY A C 1
ATOM 4697 O O . GLY A 1 606 ? 36.818 4.142 -2.423 1.00 69.06 606 GLY A O 1
ATOM 4698 N N . THR A 1 607 ? 35.519 5.705 -3.382 1.00 78.38 607 THR A N 1
ATOM 4699 C CA . THR A 1 607 ? 35.017 6.272 -2.119 1.00 78.38 607 THR A CA 1
ATOM 4700 C C . THR A 1 607 ? 34.098 5.279 -1.408 1.00 78.38 607 THR A C 1
ATOM 4702 O O . THR A 1 607 ? 33.199 4.700 -2.022 1.00 78.38 607 THR A O 1
ATOM 4705 N N . THR A 1 608 ? 34.321 5.084 -0.107 1.00 86.88 608 THR A N 1
ATOM 4706 C CA . THR A 1 608 ? 33.556 4.145 0.720 1.00 86.88 608 THR A CA 1
ATOM 4707 C C . THR A 1 608 ? 32.979 4.809 1.957 1.00 86.88 608 THR A C 1
ATOM 4709 O O . THR A 1 608 ? 33.641 5.633 2.583 1.00 86.88 608 THR A O 1
ATOM 4712 N N . PHE A 1 609 ? 31.803 4.346 2.363 1.00 87.50 609 PHE A N 1
ATOM 4713 C CA . PHE A 1 609 ? 31.013 4.880 3.462 1.00 87.50 609 PHE A CA 1
ATOM 4714 C C . PHE A 1 609 ? 30.820 3.802 4.534 1.00 87.50 609 PHE A C 1
ATOM 4716 O O . PHE A 1 609 ? 30.257 2.747 4.222 1.00 87.50 609 PHE A O 1
ATOM 4723 N N . PRO A 1 610 ? 31.290 4.008 5.777 1.00 87.62 610 PRO A N 1
ATOM 4724 C CA . PRO A 1 610 ? 31.088 3.045 6.850 1.00 87.62 610 PRO A CA 1
ATOM 4725 C C . PRO A 1 610 ? 29.634 3.076 7.338 1.00 87.62 610 PRO A C 1
ATOM 4727 O O . PRO A 1 610 ? 29.112 4.128 7.703 1.00 87.62 610 PRO A O 1
ATOM 4730 N N . TYR A 1 611 ? 28.978 1.918 7.386 1.00 86.88 611 TYR A N 1
ATOM 4731 C CA . TYR A 1 611 ? 27.629 1.778 7.940 1.00 86.88 611 TYR A CA 1
ATOM 4732 C C . TYR A 1 611 ? 27.396 0.347 8.443 1.00 86.88 611 TYR A C 1
ATOM 4734 O O . TYR A 1 611 ? 27.689 -0.617 7.736 1.00 86.88 611 TYR A O 1
ATOM 4742 N N . ASN A 1 612 ? 26.882 0.208 9.673 1.00 82.44 612 ASN A N 1
ATOM 4743 C CA . ASN A 1 612 ? 26.637 -1.075 10.354 1.00 82.44 612 ASN A CA 1
ATOM 4744 C C . ASN A 1 612 ? 27.832 -2.055 10.343 1.00 82.44 612 ASN A C 1
ATOM 4746 O O . ASN A 1 612 ? 27.655 -3.262 10.232 1.00 82.44 612 ASN A O 1
ATOM 4750 N N . GLY A 1 613 ? 29.060 -1.542 10.479 1.00 79.94 613 GLY A N 1
ATOM 4751 C CA . GLY A 1 613 ? 30.275 -2.369 10.523 1.00 79.94 613 GLY A CA 1
ATOM 4752 C C . GLY A 1 613 ? 30.793 -2.836 9.157 1.00 79.94 613 GLY A C 1
ATOM 4753 O O . GLY A 1 613 ? 31.842 -3.472 9.108 1.00 79.94 613 GLY A O 1
ATOM 4754 N N . ASP A 1 614 ? 30.112 -2.469 8.070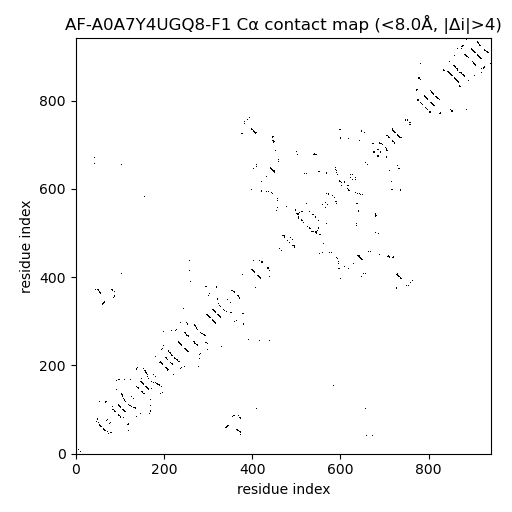 1.00 83.94 614 ASP A N 1
ATOM 4755 C CA . ASP A 1 614 ? 30.516 -2.719 6.686 1.00 83.94 614 ASP A CA 1
ATOM 4756 C C . ASP A 1 614 ? 30.880 -1.409 5.960 1.00 83.94 614 ASP A C 1
ATOM 4758 O O . ASP A 1 614 ? 30.585 -0.305 6.428 1.00 83.94 614 ASP A O 1
ATOM 4762 N N . TYR A 1 615 ? 31.504 -1.542 4.786 1.00 87.31 615 TYR A N 1
ATOM 4763 C CA . TYR A 1 615 ? 31.831 -0.431 3.890 1.00 87.31 615 TYR A CA 1
ATOM 4764 C C . TYR A 1 615 ? 30.996 -0.493 2.610 1.00 87.31 615 TYR A C 1
ATOM 4766 O O . TYR A 1 615 ? 30.956 -1.510 1.907 1.00 87.31 615 TYR A O 1
ATOM 4774 N N . TRP A 1 616 ? 30.364 0.629 2.284 1.00 87.94 616 TRP A N 1
ATOM 4775 C CA . TRP A 1 616 ? 29.411 0.755 1.188 1.00 87.94 616 TRP A CA 1
ATOM 4776 C C . TRP A 1 616 ? 29.908 1.739 0.141 1.00 87.94 616 TRP A C 1
ATOM 4778 O O . TRP A 1 616 ? 30.609 2.693 0.458 1.00 87.94 616 TRP A O 1
ATOM 4788 N N . ARG A 1 617 ? 29.521 1.525 -1.112 1.00 87.12 617 ARG A N 1
ATOM 4789 C CA . ARG A 1 617 ? 29.513 2.569 -2.137 1.00 87.12 617 ARG A CA 1
ATOM 4790 C C . ARG A 1 617 ? 28.169 3.282 -2.108 1.00 87.12 617 ARG A C 1
ATOM 4792 O O . ARG A 1 617 ? 27.161 2.684 -1.726 1.00 87.12 617 ARG A O 1
ATOM 4799 N N . GLN A 1 618 ? 28.173 4.539 -2.520 1.00 88.00 618 GLN A N 1
ATOM 4800 C CA . GLN A 1 618 ? 26.993 5.381 -2.625 1.00 88.00 618 GLN A CA 1
ATOM 4801 C C . GLN A 1 618 ? 27.000 6.074 -3.987 1.00 88.00 618 GLN A C 1
ATOM 4803 O O . GLN A 1 618 ? 28.050 6.535 -4.428 1.00 88.00 618 GLN A O 1
ATOM 4808 N N . GLY A 1 619 ? 25.843 6.153 -4.638 1.00 82.94 619 GLY A N 1
ATOM 4809 C CA . GLY A 1 619 ? 25.692 6.892 -5.885 1.00 82.94 619 GLY A CA 1
ATOM 4810 C C . GLY A 1 619 ? 24.238 7.073 -6.305 1.00 82.94 619 GLY A C 1
ATOM 4811 O O . GLY A 1 619 ? 23.313 6.569 -5.666 1.00 82.94 619 GLY A O 1
ATOM 4812 N N . MET A 1 620 ? 24.046 7.804 -7.399 1.00 81.00 620 MET A N 1
ATOM 4813 C CA . MET A 1 620 ? 22.741 8.078 -7.997 1.00 81.00 620 MET A CA 1
ATOM 4814 C C . MET A 1 620 ? 22.522 7.201 -9.231 1.00 81.00 620 MET A C 1
ATOM 4816 O O . MET A 1 620 ? 23.454 6.915 -9.977 1.00 81.00 620 MET A O 1
ATOM 4820 N N . LEU A 1 621 ? 21.276 6.795 -9.478 1.00 78.12 621 LEU A N 1
ATOM 4821 C CA . LEU A 1 621 ? 20.894 6.031 -10.672 1.00 78.12 621 LEU A CA 1
ATOM 4822 C C . LEU A 1 621 ? 20.486 6.968 -11.822 1.00 78.12 621 LEU A C 1
ATOM 4824 O O . LEU A 1 621 ? 19.363 6.890 -12.310 1.00 78.12 621 LEU A O 1
ATOM 4828 N N . VAL A 1 622 ? 21.375 7.888 -12.205 1.00 70.50 622 VAL A N 1
ATOM 4829 C CA . VAL A 1 622 ? 21.156 8.857 -13.295 1.00 70.50 622 VAL A CA 1
ATOM 4830 C C . VAL A 1 622 ? 21.724 8.354 -14.626 1.00 70.50 622 VAL A C 1
ATOM 4832 O O . VAL A 1 622 ? 22.687 7.595 -14.649 1.00 70.50 622 VAL A O 1
ATOM 4835 N N . ASP A 1 623 ? 21.133 8.797 -15.741 1.00 62.25 623 ASP A N 1
ATOM 4836 C CA . ASP A 1 623 ? 21.550 8.410 -17.101 1.00 62.25 623 ASP A CA 1
ATOM 4837 C C . ASP A 1 623 ? 22.778 9.194 -17.625 1.00 62.25 623 ASP A C 1
ATOM 4839 O O . ASP A 1 623 ? 23.291 8.877 -18.699 1.00 62.25 623 ASP A O 1
ATOM 4843 N N . SER A 1 624 ? 23.243 10.235 -16.918 1.00 53.12 624 SER A N 1
ATOM 4844 C CA . SER A 1 624 ? 24.388 11.075 -17.306 1.00 53.12 624 SER A CA 1
ATOM 4845 C C . SER A 1 624 ? 25.610 10.847 -16.411 1.00 53.12 624 SER A C 1
ATOM 4847 O O . SER A 1 624 ? 25.488 10.658 -15.206 1.00 53.12 624 SER A O 1
ATOM 4849 N N . ALA A 1 625 ? 26.807 10.947 -17.002 1.00 47.25 625 ALA A N 1
ATOM 4850 C CA . ALA A 1 625 ? 28.080 10.992 -16.269 1.00 47.25 625 ALA A CA 1
ATOM 4851 C C . ALA A 1 625 ? 28.266 12.296 -15.460 1.00 47.25 625 ALA A C 1
ATOM 4853 O O . ALA A 1 625 ? 29.145 12.379 -14.608 1.00 47.25 625 ALA A O 1
ATOM 4854 N N . GLU A 1 626 ? 27.436 13.309 -15.721 1.00 48.47 626 GLU A N 1
ATOM 4855 C CA . GLU A 1 626 ? 27.409 14.581 -15.003 1.00 48.47 626 GLU A CA 1
ATOM 4856 C C . GLU A 1 626 ? 26.096 14.666 -14.220 1.00 48.47 626 GLU A C 1
ATOM 4858 O O . GLU A 1 626 ? 25.046 15.029 -14.755 1.00 48.47 626 GLU A O 1
ATOM 4863 N N . TYR A 1 627 ? 26.152 14.253 -12.956 1.00 55.72 627 TYR A N 1
ATOM 4864 C CA . TYR A 1 627 ? 25.206 14.686 -11.933 1.00 55.72 627 TYR A CA 1
ATOM 4865 C C . TYR A 1 627 ? 25.472 16.166 -11.637 1.00 55.72 627 TYR A C 1
ATOM 4867 O O . TYR A 1 627 ? 26.627 16.556 -11.460 1.00 55.72 627 TYR A O 1
ATOM 4875 N N . SER A 1 628 ? 24.421 16.979 -11.552 1.00 56.00 628 SER A N 1
ATOM 4876 C CA . SER A 1 628 ? 24.513 18.349 -11.041 1.00 56.00 628 SER A CA 1
ATOM 4877 C C . SER A 1 628 ? 23.733 18.443 -9.736 1.00 56.00 628 SER A C 1
ATOM 4879 O O . SER A 1 628 ? 22.590 17.988 -9.663 1.00 56.00 628 SER A O 1
ATOM 4881 N N . ALA A 1 629 ? 24.342 19.043 -8.712 1.00 55.28 629 ALA A N 1
ATOM 4882 C CA . ALA A 1 629 ? 23.650 19.373 -7.467 1.00 55.28 629 ALA A CA 1
ATOM 4883 C C . ALA A 1 629 ? 22.623 20.508 -7.659 1.00 55.28 629 ALA A C 1
ATOM 4885 O O . ALA A 1 629 ? 21.695 20.632 -6.867 1.00 55.28 629 ALA A O 1
ATOM 4886 N N . ASP A 1 630 ? 22.752 21.287 -8.740 1.00 55.06 630 ASP A N 1
ATOM 4887 C CA . ASP A 1 630 ? 21.974 22.508 -8.974 1.00 55.06 630 ASP A CA 1
ATOM 4888 C C . ASP A 1 630 ? 20.829 22.330 -9.993 1.00 55.06 630 ASP A C 1
ATOM 4890 O O . ASP A 1 630 ? 20.015 23.236 -10.167 1.00 55.06 630 ASP A O 1
ATOM 4894 N N . GLU A 1 631 ? 20.734 21.177 -10.671 1.00 58.81 631 GLU A N 1
ATOM 4895 C CA . GLU A 1 631 ? 19.725 20.915 -11.710 1.00 58.81 631 GLU A CA 1
ATOM 4896 C C . GLU A 1 631 ? 18.835 19.715 -11.352 1.00 58.81 631 GLU A C 1
ATOM 4898 O O . GLU A 1 631 ? 19.294 18.745 -10.743 1.00 58.81 631 GLU A O 1
ATOM 4903 N N . PRO A 1 632 ? 17.550 19.717 -11.754 1.00 60.78 632 PRO A N 1
ATOM 4904 C CA . PRO A 1 632 ? 16.676 18.586 -11.511 1.00 60.78 632 PRO A CA 1
ATOM 4905 C C . PRO A 1 632 ? 17.180 17.358 -12.282 1.00 60.78 632 PRO A C 1
ATOM 4907 O O . PRO A 1 632 ? 17.097 17.282 -13.507 1.00 60.78 632 PRO A O 1
ATOM 4910 N N . ASN A 1 633 ? 17.673 16.364 -11.546 1.00 75.25 633 ASN A N 1
ATOM 4911 C CA . ASN A 1 633 ? 18.172 15.116 -12.110 1.00 75.25 633 ASN A CA 1
ATOM 4912 C C . ASN A 1 633 ? 16.994 14.228 -12.543 1.00 75.25 633 ASN A C 1
ATOM 4914 O O . ASN A 1 633 ? 16.332 13.595 -11.717 1.00 75.25 633 ASN A O 1
ATOM 4918 N N . TRP A 1 634 ? 16.704 14.198 -13.844 1.00 81.88 634 TRP A N 1
ATOM 4919 C CA . TRP A 1 634 ? 15.627 13.403 -14.440 1.00 81.88 634 TRP A CA 1
ATOM 4920 C C . TRP A 1 634 ? 16.160 12.166 -15.152 1.00 81.88 634 TRP A C 1
ATOM 4922 O O . TRP A 1 634 ? 17.151 12.236 -15.875 1.00 81.88 634 TRP A O 1
ATOM 4932 N N . SER A 1 635 ? 15.428 11.058 -15.050 1.00 78.00 635 SER A N 1
ATOM 4933 C CA . SER A 1 635 ? 15.709 9.886 -15.873 1.00 78.00 635 SER A CA 1
ATOM 4934 C C . SER A 1 635 ? 15.049 9.973 -17.255 1.00 78.00 635 SER A C 1
ATOM 4936 O O . SER A 1 635 ? 13.845 10.227 -17.416 1.00 78.00 635 SER A O 1
ATOM 4938 N N . SER A 1 636 ? 15.838 9.669 -18.282 1.00 71.31 636 SER A N 1
ATOM 4939 C CA . SER A 1 636 ? 15.370 9.415 -19.644 1.00 71.31 636 SER A CA 1
ATOM 4940 C C . SER A 1 636 ? 14.708 8.034 -19.786 1.00 71.31 636 SER A C 1
ATOM 4942 O O . SER A 1 636 ? 13.968 7.807 -20.743 1.00 71.31 636 SER A O 1
ATOM 4944 N N . GLN A 1 637 ? 14.873 7.137 -18.803 1.00 74.44 637 GLN A N 1
ATOM 4945 C CA . GLN A 1 637 ? 14.273 5.795 -18.784 1.00 74.44 637 GLN A CA 1
ATOM 4946 C C . GLN A 1 637 ? 12.814 5.751 -18.314 1.00 74.44 637 GLN A C 1
ATOM 4948 O O . GLN A 1 637 ? 12.219 4.673 -18.349 1.00 74.44 637 GLN A O 1
ATOM 4953 N N . CYS A 1 638 ? 12.237 6.894 -17.920 1.00 86.62 638 CYS A N 1
ATOM 4954 C CA . CYS A 1 638 ? 10.885 7.049 -17.372 1.00 86.62 638 CYS A CA 1
ATOM 4955 C C . CYS A 1 638 ? 9.816 6.323 -18.209 1.00 86.62 638 CYS A C 1
ATOM 4957 O O . CYS A 1 638 ? 9.320 6.878 -19.189 1.00 86.62 638 CYS A O 1
ATOM 4959 N N . SER A 1 639 ? 9.564 5.044 -17.905 1.00 90.38 639 SER A N 1
ATOM 4960 C CA . SER A 1 639 ? 8.593 4.138 -18.547 1.00 90.38 639 SER A CA 1
ATOM 4961 C C . SER A 1 639 ? 8.813 2.690 -18.080 1.00 90.38 639 SER A C 1
ATOM 4963 O O . SER A 1 639 ? 8.104 2.184 -17.210 1.00 90.38 639 SER A O 1
ATOM 4965 N N . ALA A 1 640 ? 9.807 2.016 -18.662 1.00 89.56 640 ALA A N 1
ATOM 4966 C CA . ALA A 1 640 ? 10.190 0.645 -18.352 1.00 89.56 640 ALA A CA 1
ATOM 4967 C C . ALA A 1 640 ? 10.989 0.550 -17.043 1.00 89.56 640 ALA A C 1
ATOM 4969 O O . ALA A 1 640 ? 10.992 -0.516 -16.422 1.00 89.56 640 ALA A O 1
ATOM 4970 N N . GLY A 1 641 ? 11.623 1.655 -16.640 1.00 85.69 641 GLY A N 1
ATOM 4971 C CA . GLY A 1 641 ? 12.377 1.844 -15.404 1.00 85.69 641 GLY A CA 1
ATOM 4972 C C . GLY A 1 641 ? 12.250 3.284 -14.887 1.00 85.69 641 GLY A C 1
ATOM 4973 O O . GLY A 1 641 ? 11.556 4.104 -15.497 1.00 85.69 641 GLY A O 1
ATOM 4974 N N . ALA A 1 642 ? 12.922 3.567 -13.770 1.00 86.69 642 ALA A N 1
ATOM 4975 C CA . ALA A 1 642 ? 13.149 4.894 -13.195 1.00 86.69 642 ALA A CA 1
ATOM 4976 C C . ALA A 1 642 ? 11.957 5.677 -12.623 1.00 86.69 642 ALA A C 1
ATOM 4978 O O . ALA A 1 642 ? 12.168 6.758 -12.070 1.00 86.69 642 ALA A O 1
ATOM 4979 N N . TRP A 1 643 ? 10.722 5.164 -12.679 1.00 94.31 643 TRP A N 1
ATOM 4980 C CA . TRP A 1 643 ? 9.683 5.727 -11.817 1.00 94.31 643 TRP A CA 1
ATOM 4981 C C . TRP A 1 643 ? 10.113 5.557 -10.361 1.00 94.31 643 TRP A C 1
ATOM 4983 O O . TRP A 1 643 ? 10.538 4.477 -9.954 1.00 94.31 643 TRP A O 1
ATOM 4993 N N . ALA A 1 644 ? 9.983 6.621 -9.583 1.00 94.06 644 ALA A N 1
ATOM 4994 C CA . ALA A 1 644 ? 10.296 6.661 -8.172 1.00 94.06 644 ALA A CA 1
ATOM 4995 C C . ALA A 1 644 ? 9.016 6.861 -7.362 1.00 94.06 644 ALA A C 1
ATOM 4997 O O . ALA A 1 644 ? 8.277 7.836 -7.542 1.00 94.06 644 ALA A O 1
ATOM 4998 N N . ALA A 1 645 ? 8.779 5.937 -6.439 1.00 95.12 645 ALA A N 1
ATOM 4999 C CA . ALA A 1 645 ? 7.687 6.008 -5.484 1.00 95.12 645 ALA A CA 1
ATOM 5000 C C . ALA A 1 645 ? 8.135 5.420 -4.149 1.00 95.12 645 ALA A C 1
ATOM 5002 O O . ALA A 1 645 ? 9.124 4.695 -4.052 1.00 95.12 645 ALA A O 1
ATOM 5003 N N . SER A 1 646 ? 7.406 5.761 -3.100 1.00 93.94 646 SER A N 1
ATOM 5004 C CA . SER A 1 646 ? 7.587 5.155 -1.787 1.00 93.94 646 SER A CA 1
ATOM 5005 C C . SER A 1 646 ? 6.745 3.893 -1.627 1.00 93.94 646 SER A C 1
ATOM 5007 O O . SER A 1 646 ? 5.780 3.675 -2.367 1.00 93.94 646 SER A O 1
ATOM 5009 N N . SER A 1 647 ? 7.066 3.067 -0.629 1.00 93.00 647 SER A N 1
ATOM 5010 C CA . SER A 1 647 ? 6.251 1.887 -0.312 1.00 93.00 647 SER A CA 1
ATOM 5011 C C . SER A 1 647 ? 4.805 2.268 0.023 1.00 93.00 647 SER A C 1
ATOM 5013 O O . SER A 1 647 ? 3.881 1.556 -0.374 1.00 93.00 647 SER A O 1
ATOM 5015 N N . ARG A 1 648 ? 4.597 3.444 0.639 1.00 87.12 648 ARG A N 1
ATOM 5016 C CA . ARG A 1 648 ? 3.272 4.015 0.920 1.00 87.12 648 ARG A CA 1
ATOM 5017 C C . ARG A 1 648 ? 2.475 4.301 -0.354 1.00 87.12 648 ARG A C 1
ATOM 5019 O O . ARG A 1 648 ? 1.330 3.879 -0.466 1.00 87.12 648 ARG A O 1
ATOM 5026 N N . GLN A 1 649 ? 3.091 4.943 -1.340 1.00 91.25 649 GLN A N 1
ATOM 5027 C CA . GLN A 1 649 ? 2.442 5.211 -2.627 1.00 91.25 649 GLN A CA 1
ATOM 5028 C C . GLN A 1 649 ? 2.163 3.920 -3.408 1.00 91.25 649 GLN A C 1
ATOM 5030 O O . GLN A 1 649 ? 1.124 3.785 -4.049 1.00 91.25 649 GLN A O 1
ATOM 5035 N N . MET A 1 650 ? 3.069 2.943 -3.348 1.00 95.44 650 MET A N 1
ATOM 5036 C CA . MET A 1 650 ? 2.879 1.676 -4.054 1.00 95.44 650 MET A CA 1
ATOM 5037 C C . MET A 1 650 ? 1.782 0.811 -3.426 1.00 95.44 650 MET A C 1
ATOM 5039 O O . MET A 1 650 ? 0.990 0.231 -4.166 1.00 95.44 650 MET A O 1
ATOM 5043 N N . ILE A 1 651 ? 1.670 0.751 -2.092 1.00 91.44 651 ILE A N 1
ATOM 5044 C CA . ILE A 1 651 ? 0.590 -0.011 -1.445 1.00 91.44 651 ILE A CA 1
ATOM 5045 C C . ILE A 1 651 ? -0.782 0.638 -1.705 1.00 91.44 651 ILE A C 1
ATOM 5047 O O . ILE A 1 651 ? -1.779 -0.060 -1.893 1.00 91.44 651 ILE A O 1
ATOM 5051 N N . GLU A 1 652 ? -0.825 1.969 -1.809 1.00 85.94 652 GLU A N 1
ATOM 5052 C CA . GLU A 1 652 ? -2.005 2.731 -2.235 1.00 85.94 652 GLU A CA 1
ATOM 5053 C C . GLU A 1 652 ? -2.412 2.412 -3.669 1.00 85.94 652 GLU A C 1
ATOM 5055 O O . GLU A 1 652 ? -3.575 2.098 -3.925 1.00 85.94 652 GLU A O 1
ATOM 5060 N N . PHE A 1 653 ? -1.454 2.447 -4.594 1.00 92.44 653 PHE A N 1
ATOM 5061 C CA . PHE A 1 653 ? -1.660 2.065 -5.985 1.00 92.44 653 PHE A CA 1
ATOM 5062 C C . PHE A 1 653 ? -2.215 0.637 -6.099 1.00 92.44 653 PHE A C 1
ATOM 5064 O O . PHE A 1 653 ? -3.215 0.411 -6.781 1.00 92.44 653 PHE A O 1
ATOM 5071 N N . MET A 1 654 ? -1.638 -0.321 -5.367 1.00 92.38 654 MET A N 1
ATOM 5072 C CA . MET A 1 654 ? -2.112 -1.708 -5.351 1.00 92.38 654 MET A CA 1
ATOM 5073 C C . MET A 1 654 ? -3.553 -1.838 -4.840 1.00 92.38 654 MET A C 1
ATOM 5075 O O . MET A 1 654 ? -4.380 -2.487 -5.491 1.00 92.38 654 MET A O 1
ATOM 5079 N N . GLY A 1 655 ? -3.880 -1.170 -3.729 1.00 85.25 655 GLY A N 1
ATOM 5080 C CA . GLY A 1 655 ? -5.241 -1.133 -3.195 1.00 85.25 655 GLY A CA 1
ATOM 5081 C C . GLY A 1 655 ? -6.227 -0.445 -4.147 1.00 85.25 655 GLY A C 1
ATOM 5082 O O . GLY A 1 655 ? -7.336 -0.931 -4.361 1.00 85.25 655 GLY A O 1
ATOM 5083 N N . ALA A 1 656 ? -5.824 0.652 -4.788 1.00 84.62 656 ALA A N 1
ATOM 5084 C CA . ALA A 1 656 ? -6.646 1.375 -5.754 1.00 84.62 656 ALA A CA 1
ATOM 5085 C C . ALA A 1 656 ? -7.012 0.514 -6.973 1.00 84.62 656 ALA A C 1
ATOM 5087 O O . ALA A 1 656 ? -8.151 0.576 -7.434 1.00 84.62 656 ALA A O 1
ATOM 5088 N N . LEU A 1 657 ? -6.098 -0.333 -7.450 1.00 86.81 657 LEU A N 1
ATOM 5089 C CA . LEU A 1 657 ? -6.383 -1.320 -8.494 1.00 86.81 657 LEU A CA 1
ATOM 5090 C C . LEU A 1 657 ? -7.330 -2.419 -8.004 1.00 86.81 657 LEU A C 1
ATOM 5092 O O . LEU A 1 657 ? -8.280 -2.776 -8.692 1.00 86.81 657 LEU A O 1
ATOM 5096 N N . ARG A 1 658 ? -7.108 -2.956 -6.795 1.00 83.81 658 ARG A N 1
ATOM 5097 C CA . ARG A 1 658 ? -7.990 -3.986 -6.210 1.00 83.81 658 ARG A CA 1
ATOM 5098 C C . ARG A 1 658 ? -9.443 -3.514 -6.141 1.00 83.81 658 ARG A C 1
ATOM 5100 O O . ARG A 1 658 ? -10.348 -4.275 -6.453 1.00 83.81 658 ARG A O 1
ATOM 5107 N N . TYR A 1 659 ? -9.645 -2.248 -5.791 1.00 78.44 659 TYR A N 1
ATOM 5108 C CA . TYR A 1 659 ? -10.965 -1.641 -5.635 1.00 78.44 659 TYR A CA 1
ATOM 5109 C C . TYR A 1 659 ? -11.413 -0.806 -6.841 1.00 78.44 659 TYR A C 1
ATOM 5111 O O . TYR A 1 659 ? -12.253 0.077 -6.677 1.00 78.44 659 TYR A O 1
ATOM 5119 N N . GLN A 1 660 ? -10.851 -1.060 -8.031 1.00 81.38 660 GLN A N 1
ATOM 5120 C CA . GLN A 1 660 ? -11.275 -0.448 -9.300 1.00 81.38 660 GLN A CA 1
ATOM 5121 C C . GLN A 1 660 ? -11.393 1.091 -9.234 1.00 81.38 660 GLN A C 1
ATOM 5123 O O . GLN A 1 660 ? -12.325 1.697 -9.760 1.00 81.38 660 GLN A O 1
ATOM 5128 N N . LYS A 1 661 ? -10.449 1.760 -8.555 1.00 79.56 661 LYS A N 1
ATOM 5129 C CA . LYS A 1 661 ? -10.448 3.230 -8.431 1.00 79.56 661 LYS A CA 1
ATOM 5130 C C . LYS A 1 661 ? -9.826 3.938 -9.632 1.00 79.56 661 LYS A C 1
ATOM 5132 O O . LYS A 1 661 ? -10.060 5.132 -9.793 1.00 79.56 661 LYS A O 1
ATOM 5137 N N . ILE A 1 662 ? -9.012 3.230 -10.417 1.00 87.12 662 ILE A N 1
ATOM 5138 C CA . ILE A 1 662 ? -8.194 3.808 -11.493 1.00 87.12 662 ILE A CA 1
ATOM 5139 C C . ILE A 1 662 ? -8.773 3.484 -12.872 1.00 87.12 662 ILE A C 1
ATOM 5141 O O . ILE A 1 662 ? -8.987 4.387 -13.687 1.00 87.12 662 ILE A O 1
ATOM 5145 N N . LEU A 1 663 ? -9.009 2.196 -13.123 1.00 88.81 663 LEU A N 1
ATOM 5146 C CA . LEU A 1 663 ? -9.382 1.629 -14.416 1.00 88.81 663 LEU A CA 1
ATOM 5147 C C . LEU A 1 663 ? -10.870 1.267 -14.447 1.00 88.81 663 LEU A C 1
ATOM 5149 O O . LEU A 1 663 ? -11.479 1.052 -13.398 1.00 88.81 663 LEU A O 1
ATOM 5153 N N . SER A 1 664 ? -11.447 1.179 -15.649 1.00 84.56 664 SER A N 1
ATOM 5154 C CA . SER A 1 664 ? -12.777 0.577 -15.807 1.00 84.56 664 SER A CA 1
ATOM 5155 C C . SER A 1 664 ? -12.739 -0.905 -15.386 1.00 84.56 664 SER A C 1
ATOM 5157 O O . SER A 1 664 ? -11.661 -1.507 -15.434 1.00 84.56 664 SER A O 1
ATOM 5159 N N . PRO A 1 665 ? -13.876 -1.521 -15.004 1.00 81.12 665 PRO A N 1
ATOM 5160 C CA . PRO A 1 665 ? -13.905 -2.927 -14.597 1.00 81.12 665 PRO A CA 1
ATOM 5161 C C . PRO A 1 665 ? -13.221 -3.863 -15.604 1.00 81.12 665 PRO A C 1
ATOM 5163 O O . PRO A 1 665 ? -12.381 -4.667 -15.214 1.00 81.12 665 PRO A O 1
ATOM 5166 N N . THR A 1 666 ? -13.481 -3.684 -16.904 1.00 85.94 666 THR A N 1
ATOM 5167 C CA . THR A 1 666 ? -12.914 -4.518 -17.974 1.00 85.94 666 THR A CA 1
ATOM 5168 C C . THR A 1 666 ? -11.387 -4.442 -18.031 1.00 85.94 666 THR A C 1
ATOM 5170 O O . THR A 1 666 ? -10.715 -5.474 -18.046 1.00 85.94 666 THR A O 1
ATOM 5173 N N . GLU A 1 667 ? -10.813 -3.234 -18.054 1.00 90.81 667 GLU A N 1
ATOM 5174 C CA . GLU A 1 667 ? -9.353 -3.075 -18.093 1.00 90.81 667 GLU A CA 1
ATOM 5175 C C . GLU A 1 667 ? -8.703 -3.497 -16.775 1.00 90.81 667 GLU A C 1
ATOM 5177 O O . GLU A 1 667 ? -7.596 -4.033 -16.785 1.00 90.81 667 GLU A O 1
ATOM 5182 N N . ASN A 1 668 ? -9.379 -3.281 -15.646 1.00 88.38 668 ASN A N 1
ATOM 5183 C CA . ASN A 1 668 ? -8.872 -3.673 -14.339 1.00 88.38 668 ASN A CA 1
ATOM 5184 C C . ASN A 1 668 ? -8.800 -5.198 -14.194 1.00 88.38 668 ASN A C 1
ATOM 5186 O O . ASN A 1 668 ? -7.784 -5.716 -13.739 1.00 88.38 668 ASN A O 1
ATOM 5190 N N . ASP A 1 669 ? -9.836 -5.920 -14.623 1.00 86.00 669 ASP A N 1
ATOM 5191 C CA . ASP A 1 669 ? -9.875 -7.386 -14.585 1.00 86.00 669 ASP A CA 1
ATOM 5192 C C . ASP A 1 669 ? -8.798 -7.992 -15.487 1.00 86.00 669 ASP A C 1
ATOM 5194 O O . ASP A 1 669 ? -8.124 -8.952 -15.116 1.00 86.00 669 ASP A O 1
ATOM 5198 N N . LEU A 1 670 ? -8.582 -7.385 -16.654 1.00 89.81 670 LEU A N 1
ATOM 5199 C CA . LEU A 1 670 ? -7.498 -7.745 -17.557 1.00 89.81 670 LEU A CA 1
ATOM 5200 C C . LEU A 1 670 ? -6.119 -7.486 -16.930 1.00 89.81 670 LEU A C 1
ATOM 5202 O O . LEU A 1 670 ? -5.243 -8.349 -17.004 1.00 89.81 670 LEU A O 1
ATOM 5206 N N . PHE A 1 671 ? -5.919 -6.329 -16.293 1.00 94.31 671 PHE A N 1
ATOM 5207 C CA . PHE A 1 671 ? -4.659 -5.985 -15.627 1.00 94.31 671 PHE A CA 1
ATOM 5208 C C . PHE A 1 671 ? -4.356 -6.877 -14.423 1.00 94.31 671 PHE A C 1
ATOM 5210 O O . PHE A 1 671 ? -3.190 -7.105 -14.107 1.00 94.31 671 PHE A O 1
ATOM 5217 N N . LEU A 1 672 ? -5.398 -7.371 -13.753 1.00 91.75 672 LEU A N 1
ATOM 5218 C CA . LEU A 1 672 ? -5.298 -8.216 -12.567 1.00 91.75 672 LEU A CA 1
ATOM 5219 C C . LEU A 1 672 ? -5.487 -9.714 -12.856 1.00 91.75 672 LEU A C 1
ATOM 5221 O O . LEU A 1 672 ? -5.622 -10.505 -11.921 1.00 91.75 672 LEU A O 1
ATOM 5225 N N . SER A 1 673 ? -5.485 -10.119 -14.126 1.00 89.38 673 SER A N 1
ATOM 5226 C CA . SER A 1 673 ? -5.659 -11.519 -14.506 1.00 89.38 673 SER A CA 1
ATOM 5227 C C . SER A 1 673 ? -4.373 -12.324 -14.320 1.00 89.38 673 SER A C 1
ATOM 5229 O O . SER A 1 673 ? -3.321 -11.986 -14.860 1.00 89.38 673 SER A O 1
ATOM 5231 N N . THR A 1 674 ? -4.488 -13.450 -13.618 1.00 88.50 674 THR A N 1
ATOM 5232 C CA . THR A 1 674 ? -3.437 -14.473 -13.468 1.00 88.50 674 THR A CA 1
ATOM 5233 C C . THR A 1 674 ? -3.561 -15.600 -14.495 1.00 88.50 674 THR A C 1
ATOM 5235 O O . THR A 1 674 ? -2.741 -16.512 -14.530 1.00 88.50 674 THR A O 1
ATOM 5238 N N . SER A 1 675 ? -4.590 -15.540 -15.345 1.00 88.12 675 SER A N 1
ATOM 5239 C CA . SER A 1 675 ? -4.947 -16.598 -16.298 1.00 88.12 675 SER A CA 1
ATOM 5240 C C . SER A 1 675 ? -4.513 -16.308 -17.735 1.00 88.12 675 SER A C 1
ATOM 5242 O O . SER A 1 675 ? -4.763 -17.122 -18.623 1.00 88.12 675 SER A O 1
ATOM 5244 N N . LEU A 1 676 ? -3.878 -15.157 -17.987 1.00 88.94 676 LEU A N 1
ATOM 5245 C CA . LEU A 1 676 ? -3.420 -14.806 -19.328 1.00 88.94 676 LEU A CA 1
ATOM 5246 C C . LEU A 1 676 ? -2.346 -15.787 -19.800 1.00 88.94 676 LEU A C 1
ATOM 5248 O O . LEU A 1 676 ? -1.462 -16.194 -19.041 1.00 88.94 676 LEU A O 1
ATOM 5252 N N . LYS A 1 677 ? -2.427 -16.137 -21.083 1.00 89.19 677 LYS A N 1
ATOM 5253 C CA . LYS A 1 677 ? -1.512 -17.052 -21.758 1.00 89.19 677 LYS A CA 1
ATOM 5254 C C . LYS A 1 677 ? -0.731 -16.330 -22.849 1.00 89.19 677 LYS A C 1
ATOM 5256 O O . LYS A 1 677 ? -1.213 -15.338 -23.388 1.00 89.19 677 LYS A O 1
ATOM 5261 N N . ASP A 1 678 ? 0.482 -16.791 -23.129 1.00 89.56 678 ASP A N 1
ATOM 5262 C CA . ASP A 1 678 ? 1.285 -16.359 -24.273 1.00 89.56 678 ASP A CA 1
ATOM 5263 C C . ASP A 1 678 ? 1.074 -17.278 -25.490 1.00 89.56 678 ASP A C 1
ATOM 5265 O O . ASP A 1 678 ? 0.275 -18.216 -25.452 1.00 89.56 678 ASP A O 1
ATOM 5269 N N . GLY A 1 679 ? 1.751 -16.992 -26.610 1.00 85.94 679 GLY A N 1
ATOM 5270 C CA . GLY A 1 679 ? 1.570 -17.744 -27.857 1.00 85.94 679 GLY A CA 1
ATOM 5271 C C . GLY A 1 679 ? 2.010 -19.216 -27.800 1.00 85.94 679 GLY A C 1
ATOM 5272 O O . GLY A 1 679 ? 1.727 -19.975 -28.731 1.00 85.94 679 GLY A O 1
ATOM 5273 N N . ASN A 1 680 ? 2.656 -19.619 -26.701 1.00 87.62 680 ASN A N 1
ATOM 5274 C CA . ASN A 1 680 ? 3.078 -20.980 -26.378 1.00 87.62 680 ASN A CA 1
ATOM 5275 C C . ASN A 1 680 ? 2.225 -21.615 -25.258 1.00 87.62 680 ASN A C 1
ATOM 5277 O O . ASN A 1 680 ? 2.596 -22.668 -24.749 1.00 87.62 680 ASN A O 1
ATOM 5281 N N . ASP A 1 681 ? 1.107 -20.989 -24.871 1.00 87.00 681 ASP A N 1
ATOM 5282 C CA . ASP A 1 681 ? 0.218 -21.405 -23.771 1.00 87.00 681 ASP A CA 1
ATOM 5283 C C . ASP A 1 681 ? 0.855 -21.355 -22.357 1.00 87.00 681 ASP A C 1
ATOM 5285 O O . ASP A 1 681 ? 0.327 -21.884 -21.366 1.00 87.00 681 ASP A O 1
ATOM 5289 N N . ASN A 1 682 ? 1.977 -20.641 -22.214 1.00 88.12 682 ASN A N 1
ATOM 5290 C CA . ASN A 1 682 ? 2.588 -20.365 -20.914 1.00 88.12 682 ASN A CA 1
ATOM 5291 C C . ASN A 1 682 ? 1.907 -19.174 -20.238 1.00 88.12 682 ASN A C 1
ATOM 5293 O O . ASN A 1 682 ? 1.332 -18.312 -20.899 1.00 88.12 682 ASN A O 1
ATOM 5297 N N . ALA A 1 683 ? 1.977 -19.100 -18.908 1.00 88.00 683 ALA A N 1
ATOM 5298 C CA . ALA A 1 683 ? 1.424 -17.966 -18.171 1.00 88.00 683 ALA A CA 1
ATOM 5299 C C . ALA A 1 683 ? 2.124 -16.646 -18.554 1.00 88.00 683 ALA A C 1
ATOM 5301 O O . ALA A 1 683 ? 3.349 -16.576 -18.645 1.00 88.00 683 ALA A O 1
ATOM 5302 N N . THR A 1 684 ? 1.344 -15.583 -18.733 1.00 89.56 684 THR A N 1
ATOM 5303 C CA . THR A 1 684 ? 1.823 -14.209 -18.930 1.00 89.56 684 THR A CA 1
ATOM 5304 C C . THR A 1 684 ? 0.948 -13.240 -18.139 1.00 89.56 684 THR A C 1
ATOM 5306 O O . THR A 1 684 ? -0.040 -13.636 -17.527 1.00 89.56 684 THR A O 1
ATOM 5309 N N . ALA A 1 685 ? 1.313 -11.962 -18.135 1.00 93.06 685 ALA A N 1
ATOM 5310 C CA . ALA A 1 685 ? 0.522 -10.894 -17.544 1.00 93.06 685 ALA A CA 1
ATOM 5311 C C . ALA A 1 685 ? 0.886 -9.537 -18.169 1.00 93.06 685 ALA A C 1
ATOM 5313 O O . ALA A 1 685 ? 1.984 -9.363 -18.708 1.00 93.06 685 ALA A O 1
ATOM 5314 N N . MET A 1 686 ? -0.042 -8.575 -18.107 1.00 93.81 686 MET A N 1
ATOM 5315 C CA . MET A 1 686 ? 0.182 -7.213 -18.605 1.00 93.81 686 MET A CA 1
ATOM 5316 C C . MET A 1 686 ? 0.945 -6.381 -17.584 1.00 93.81 686 MET A C 1
ATOM 5318 O O . MET A 1 686 ? 0.433 -6.107 -16.505 1.00 93.81 686 MET A O 1
ATOM 5322 N N . GLY A 1 687 ? 2.166 -5.972 -17.915 1.00 92.81 687 GLY A N 1
ATOM 5323 C CA . GLY A 1 687 ? 3.018 -5.155 -17.048 1.00 92.81 687 GLY A CA 1
ATOM 5324 C C . GLY A 1 687 ? 3.590 -5.882 -15.825 1.00 92.81 687 GLY A C 1
ATOM 5325 O O . GLY A 1 687 ? 4.624 -5.446 -15.326 1.00 92.81 687 GLY A O 1
ATOM 5326 N N . TRP A 1 688 ? 2.964 -6.973 -15.369 1.00 95.25 688 TRP A N 1
ATOM 5327 C CA . TRP A 1 688 ? 3.438 -7.856 -14.299 1.00 95.25 688 TRP A CA 1
ATOM 5328 C C . TRP A 1 688 ? 4.446 -8.896 -14.807 1.00 95.25 688 TRP A C 1
ATOM 5330 O O . TRP A 1 688 ? 4.572 -9.150 -16.013 1.00 95.25 688 TRP A O 1
ATOM 5340 N N . ASP A 1 689 ? 5.157 -9.518 -13.868 1.00 92.69 689 ASP A N 1
ATOM 5341 C CA . ASP A 1 689 ? 5.876 -10.760 -14.135 1.00 92.69 689 ASP A CA 1
ATOM 5342 C C . ASP A 1 689 ? 4.888 -11.934 -14.187 1.00 92.69 689 ASP A C 1
ATOM 5344 O O . ASP A 1 689 ? 3.693 -11.783 -13.919 1.00 92.69 689 ASP A O 1
ATOM 5348 N N . THR A 1 690 ? 5.372 -13.111 -14.581 1.00 89.62 690 THR A N 1
ATOM 5349 C CA . THR A 1 690 ? 4.537 -14.314 -14.571 1.00 89.62 690 THR A CA 1
ATOM 5350 C C . THR A 1 690 ? 3.997 -14.559 -13.158 1.00 89.62 690 THR A C 1
ATOM 5352 O O . THR A 1 690 ? 4.780 -14.457 -12.199 1.00 89.62 690 THR A O 1
ATOM 5355 N N . PRO A 1 691 ? 2.696 -14.880 -13.007 1.00 90.12 691 PRO A N 1
ATOM 5356 C CA . PRO A 1 691 ? 2.126 -15.202 -11.707 1.00 90.12 691 PRO A CA 1
ATOM 5357 C C . PRO A 1 691 ? 2.936 -16.282 -10.985 1.00 90.12 691 PRO A C 1
ATOM 5359 O O . PRO A 1 691 ? 3.488 -17.180 -11.623 1.00 90.12 691 PRO A O 1
ATOM 5362 N N . TRP A 1 692 ? 3.006 -16.196 -9.660 1.00 87.56 692 TRP A N 1
ATOM 5363 C CA . TRP A 1 692 ? 3.690 -17.177 -8.817 1.00 87.56 692 TRP A CA 1
ATOM 5364 C C . TRP A 1 692 ? 2.700 -17.934 -7.940 1.00 87.56 692 TRP A C 1
ATOM 5366 O O . TRP A 1 692 ? 1.605 -17.450 -7.668 1.00 87.56 692 TRP A O 1
ATOM 5376 N N . ASP A 1 693 ? 3.104 -19.119 -7.496 1.00 85.25 693 ASP A N 1
ATOM 5377 C CA . ASP A 1 693 ? 2.289 -19.983 -6.649 1.00 85.25 693 ASP A CA 1
ATOM 5378 C C . ASP A 1 693 ? 2.524 -19.679 -5.157 1.00 85.25 693 ASP A C 1
ATOM 5380 O O . ASP A 1 693 ? 3.595 -19.969 -4.587 1.00 85.25 693 ASP A O 1
ATOM 5384 N N . ALA A 1 694 ? 1.512 -19.072 -4.531 1.00 78.94 694 ALA A N 1
ATOM 5385 C CA . ALA A 1 694 ? 1.536 -18.712 -3.119 1.00 78.94 694 ALA A CA 1
ATOM 5386 C C . ALA A 1 694 ? 1.292 -19.913 -2.190 1.00 78.94 694 ALA A C 1
ATOM 5388 O O . ALA A 1 694 ? 1.786 -19.894 -1.059 1.00 78.94 694 ALA A O 1
ATOM 5389 N N . GLN A 1 695 ? 0.622 -20.970 -2.665 1.00 73.69 695 GLN A N 1
ATOM 5390 C CA . GLN A 1 695 ? 0.300 -22.178 -1.899 1.00 73.69 695 GLN A CA 1
ATOM 5391 C C . GLN A 1 695 ? 0.585 -23.447 -2.725 1.00 73.69 695 GLN A C 1
ATOM 5393 O O . GLN A 1 695 ? -0.326 -24.023 -3.322 1.00 73.69 695 GLN A O 1
ATOM 5398 N N . PRO A 1 696 ? 1.841 -23.938 -2.722 1.00 55.25 696 PRO A N 1
ATOM 5399 C CA . PRO A 1 696 ? 2.221 -25.108 -3.504 1.00 55.25 696 PRO A CA 1
ATOM 5400 C C . PRO A 1 696 ? 1.385 -26.337 -3.128 1.00 55.25 696 PRO A C 1
ATOM 5402 O O . PRO A 1 696 ? 1.514 -26.858 -2.021 1.00 55.25 696 PRO A O 1
ATOM 5405 N N . GLY A 1 697 ? 0.551 -26.823 -4.054 1.00 48.66 697 GLY A N 1
ATOM 5406 C CA . GLY A 1 697 ? -0.126 -28.122 -3.927 1.00 48.66 697 GLY A CA 1
ATOM 5407 C C . GLY A 1 697 ? -1.629 -28.171 -4.218 1.00 48.66 697 GLY A C 1
ATOM 5408 O O . GLY A 1 697 ? -2.142 -29.275 -4.394 1.00 48.66 697 GLY A O 1
ATOM 5409 N N . ASP A 1 698 ? -2.341 -27.044 -4.319 1.00 50.91 698 ASP A N 1
ATOM 5410 C CA . ASP A 1 698 ? -3.778 -27.035 -4.674 1.00 50.91 698 ASP A CA 1
ATOM 5411 C C . ASP A 1 698 ? -4.072 -26.628 -6.136 1.00 50.91 698 ASP A C 1
ATOM 5413 O O . ASP A 1 698 ? -5.197 -26.802 -6.626 1.00 50.91 698 ASP A O 1
ATOM 5417 N N . GLY A 1 699 ? -3.044 -26.123 -6.832 1.00 49.91 699 GLY A N 1
ATOM 5418 C CA . GLY A 1 699 ? -3.067 -25.703 -8.232 1.00 49.91 699 GLY A CA 1
ATOM 5419 C C . GLY A 1 699 ? -3.887 -24.441 -8.518 1.00 49.91 699 GLY A C 1
ATOM 5420 O O . GLY A 1 699 ? -4.163 -24.180 -9.692 1.00 49.91 699 GLY A O 1
ATOM 5421 N N . ARG A 1 700 ? -4.319 -23.685 -7.496 1.00 53.25 700 ARG A N 1
ATOM 5422 C CA . ARG A 1 700 ? -5.334 -22.628 -7.647 1.00 53.25 700 ARG A CA 1
ATOM 5423 C C . ARG A 1 700 ? -4.971 -21.257 -7.074 1.00 53.25 700 ARG A C 1
ATOM 5425 O O . ARG A 1 700 ? -5.667 -20.306 -7.419 1.00 53.25 700 ARG A O 1
ATOM 5432 N N . ASP A 1 701 ? -3.893 -21.109 -6.306 1.00 70.19 701 ASP A N 1
ATOM 5433 C CA . ASP A 1 701 ? -3.552 -19.830 -5.652 1.00 70.19 701 ASP A CA 1
ATOM 5434 C C . ASP A 1 701 ? -2.420 -19.043 -6.353 1.00 70.19 701 ASP A C 1
ATOM 5436 O O . ASP A 1 701 ? -1.392 -18.687 -5.766 1.00 70.19 701 ASP A O 1
ATOM 5440 N N . TRP A 1 702 ? -2.598 -18.789 -7.655 1.00 84.19 702 TRP A N 1
ATOM 5441 C CA . TRP A 1 702 ? -1.670 -17.977 -8.449 1.00 84.19 702 TRP A CA 1
ATOM 5442 C C . TRP A 1 702 ? -1.821 -16.493 -8.122 1.00 84.19 702 TRP A C 1
ATOM 5444 O O . TRP A 1 702 ? -2.914 -15.937 -8.220 1.00 84.19 702 TRP A O 1
ATOM 5454 N N . GLN A 1 703 ? -0.710 -15.832 -7.806 1.00 89.25 703 GLN A N 1
ATOM 5455 C CA . GLN A 1 703 ? -0.672 -14.433 -7.398 1.00 89.25 703 GLN A CA 1
ATOM 5456 C C . GLN A 1 703 ? 0.169 -13.582 -8.352 1.00 89.25 703 GLN A C 1
ATOM 5458 O O . GLN A 1 703 ? 1.172 -14.029 -8.910 1.00 89.25 703 GLN A O 1
ATOM 5463 N N . LEU A 1 704 ? -0.237 -12.324 -8.541 1.00 94.12 704 LEU A N 1
ATOM 5464 C CA . LEU A 1 704 ? 0.511 -11.363 -9.352 1.00 94.12 704 LEU A CA 1
ATOM 5465 C C . LEU A 1 704 ? 1.704 -10.804 -8.589 1.00 94.12 704 LEU A C 1
ATOM 5467 O O . LEU A 1 704 ? 1.593 -10.466 -7.410 1.00 94.12 704 LEU A O 1
ATOM 5471 N N . GLN A 1 705 ? 2.813 -10.636 -9.301 1.00 94.19 705 GLN A N 1
ATOM 5472 C CA . GLN A 1 705 ? 4.056 -10.101 -8.761 1.00 94.19 705 GLN A CA 1
ATOM 5473 C C . GLN A 1 705 ? 4.794 -9.240 -9.783 1.00 94.19 705 GLN A C 1
ATOM 5475 O O . GLN A 1 705 ? 4.611 -9.384 -10.996 1.00 94.19 705 GLN A O 1
ATOM 5480 N N . LYS A 1 706 ? 5.654 -8.352 -9.290 1.00 95.19 706 LYS A N 1
ATOM 5481 C CA . LYS A 1 706 ? 6.634 -7.664 -10.120 1.00 95.19 706 LYS A CA 1
ATOM 5482 C C . LYS A 1 706 ? 7.913 -7.398 -9.342 1.00 95.19 706 LYS A C 1
ATOM 5484 O O . LYS A 1 706 ? 7.877 -6.712 -8.321 1.00 95.19 706 LYS A O 1
ATOM 5489 N N . SER A 1 707 ? 9.034 -7.863 -9.886 1.00 93.25 707 SER A N 1
ATOM 5490 C CA . SER A 1 707 ? 10.376 -7.496 -9.435 1.00 93.25 707 SER A CA 1
ATOM 5491 C C . SER A 1 707 ? 10.924 -6.317 -10.231 1.00 93.25 707 SER A C 1
ATOM 5493 O O . SER A 1 707 ? 10.685 -6.151 -11.434 1.00 93.25 707 SER A O 1
ATOM 5495 N N . GLY A 1 708 ? 11.681 -5.480 -9.539 1.00 90.62 708 GLY A N 1
ATOM 5496 C CA . GLY A 1 708 ? 12.362 -4.318 -10.066 1.00 90.62 708 GLY A CA 1
ATOM 5497 C C . GLY A 1 708 ? 13.805 -4.295 -9.596 1.00 90.62 708 GLY A C 1
ATOM 5498 O O . GLY A 1 708 ? 14.092 -4.430 -8.411 1.00 90.62 708 GLY A O 1
ATOM 5499 N N . ALA A 1 709 ? 14.713 -4.104 -10.541 1.00 88.38 709 ALA A N 1
ATOM 5500 C CA . ALA A 1 709 ? 16.118 -3.872 -10.284 1.00 88.38 709 ALA A CA 1
ATOM 5501 C C . ALA A 1 709 ? 16.573 -2.702 -11.151 1.00 88.38 709 ALA A C 1
ATOM 5503 O O . ALA A 1 709 ? 16.155 -2.590 -12.305 1.00 88.38 709 ALA A O 1
ATOM 5504 N N . ASN A 1 710 ? 17.403 -1.845 -10.574 1.00 85.44 710 ASN A N 1
ATOM 5505 C CA . ASN A 1 710 ? 18.218 -0.886 -11.303 1.00 85.44 710 ASN A CA 1
ATOM 5506 C C . ASN A 1 710 ? 19.567 -0.798 -10.573 1.00 85.44 710 ASN A C 1
ATOM 5508 O O . ASN A 1 710 ? 19.613 -0.871 -9.343 1.00 85.44 710 ASN A O 1
ATOM 5512 N N . SER A 1 711 ? 20.669 -0.751 -11.306 1.00 81.31 711 SER A N 1
ATOM 5513 C CA . SER A 1 711 ? 22.016 -0.766 -10.735 1.00 81.31 711 SER A CA 1
ATOM 5514 C C . SER A 1 711 ? 22.980 -0.023 -11.635 1.00 81.31 711 SER A C 1
ATOM 5516 O O . SER A 1 711 ? 22.898 -0.151 -12.852 1.00 81.31 711 SER A O 1
ATOM 5518 N N . ASN A 1 712 ? 23.917 0.687 -11.022 1.00 74.25 712 ASN A N 1
ATOM 5519 C CA . ASN A 1 712 ? 24.992 1.386 -11.701 1.00 74.25 712 ASN A CA 1
ATOM 5520 C C . ASN A 1 712 ? 26.285 1.218 -10.891 1.00 74.25 712 ASN A C 1
ATOM 5522 O O . ASN A 1 712 ? 26.247 1.286 -9.667 1.00 74.25 712 ASN A O 1
ATOM 5526 N N . GLU A 1 713 ? 27.412 0.942 -11.552 1.00 69.12 713 GLU A N 1
ATOM 5527 C CA . GLU A 1 713 ? 28.765 0.990 -10.957 1.00 69.12 713 GLU A CA 1
ATOM 5528 C C . GLU A 1 713 ? 28.942 0.327 -9.563 1.00 69.12 713 GLU A C 1
ATOM 5530 O O . GLU A 1 713 ? 29.717 0.767 -8.706 1.00 69.12 713 GLU A O 1
ATOM 5535 N N . GLY A 1 714 ? 28.256 -0.795 -9.327 1.00 72.38 714 GLY A N 1
ATOM 5536 C CA . GLY A 1 714 ? 28.360 -1.560 -8.079 1.00 72.38 714 GLY A CA 1
ATOM 5537 C C . GLY A 1 714 ? 27.466 -1.074 -6.933 1.00 72.38 714 GLY A C 1
ATOM 5538 O O . GLY A 1 714 ? 27.605 -1.585 -5.826 1.00 72.38 714 GLY A O 1
ATOM 5539 N N . TYR A 1 715 ? 26.538 -0.149 -7.184 1.00 84.56 715 TYR A N 1
ATOM 5540 C CA . TYR A 1 715 ? 25.425 0.218 -6.304 1.00 84.56 715 TYR A CA 1
ATOM 5541 C C . TYR A 1 715 ? 24.076 0.084 -7.033 1.00 84.56 715 TYR A C 1
ATOM 5543 O O . TYR A 1 715 ? 24.020 -0.096 -8.250 1.00 84.56 715 TYR A O 1
ATOM 5551 N N . GLY A 1 716 ? 22.956 0.099 -6.307 1.00 88.88 716 GLY A N 1
ATOM 5552 C CA . GLY A 1 716 ? 21.648 -0.044 -6.947 1.00 88.88 716 GLY A CA 1
ATOM 5553 C C . GLY A 1 716 ? 20.462 -0.133 -6.003 1.00 88.88 716 GLY A C 1
ATOM 5554 O O . GLY A 1 716 ? 20.580 0.078 -4.802 1.00 88.88 716 GLY A O 1
ATOM 5555 N N . THR A 1 717 ? 19.313 -0.463 -6.582 1.00 91.94 717 THR A N 1
ATOM 5556 C CA . THR A 1 717 ? 18.016 -0.606 -5.919 1.00 91.94 717 THR A CA 1
ATOM 5557 C C . THR A 1 717 ? 17.386 -1.957 -6.237 1.00 91.94 717 THR A C 1
ATOM 5559 O O . THR A 1 717 ? 17.668 -2.589 -7.269 1.00 91.94 717 THR A O 1
ATOM 5562 N N . ARG A 1 718 ? 16.488 -2.379 -5.352 1.00 93.38 718 ARG A N 1
ATOM 5563 C CA . ARG A 1 718 ? 15.557 -3.481 -5.553 1.00 93.38 718 ARG A CA 1
ATOM 5564 C C . ARG A 1 718 ? 14.163 -3.061 -5.122 1.00 93.38 718 ARG A C 1
ATOM 5566 O O . ARG A 1 718 ? 13.979 -2.456 -4.072 1.00 93.38 718 ARG A O 1
ATOM 5573 N N . ALA A 1 719 ? 13.177 -3.439 -5.915 1.00 95.06 719 ALA A N 1
ATOM 5574 C CA . ALA A 1 719 ? 11.772 -3.268 -5.609 1.00 95.06 719 ALA A CA 1
ATOM 5575 C C . ALA A 1 719 ? 11.049 -4.584 -5.865 1.00 95.06 719 ALA A C 1
ATOM 5577 O O . ALA A 1 719 ? 11.342 -5.288 -6.830 1.00 95.06 719 ALA A O 1
ATOM 5578 N N . TYR A 1 720 ? 10.091 -4.909 -5.017 1.00 96.62 720 TYR A N 1
ATOM 5579 C CA . TYR A 1 720 ? 9.218 -6.046 -5.214 1.00 96.62 720 TYR A CA 1
ATOM 5580 C C . TYR A 1 720 ? 7.823 -5.700 -4.717 1.00 96.62 720 TYR A C 1
ATOM 5582 O O . TYR A 1 720 ? 7.647 -5.201 -3.604 1.00 96.62 720 TYR A O 1
ATOM 5590 N N . VAL A 1 721 ? 6.830 -5.950 -5.560 1.00 97.12 721 VAL A N 1
ATOM 5591 C CA . VAL A 1 721 ? 5.420 -5.811 -5.205 1.00 97.12 721 VAL A CA 1
ATOM 5592 C C . VAL A 1 721 ? 4.704 -7.104 -5.539 1.00 97.12 721 VAL A C 1
ATOM 5594 O O . VAL A 1 721 ? 4.933 -7.691 -6.596 1.00 97.12 721 VAL A O 1
ATOM 5597 N N . THR A 1 722 ? 3.836 -7.561 -4.646 1.00 94.94 722 THR A N 1
ATOM 5598 C CA . THR A 1 722 ? 3.070 -8.781 -4.882 1.00 94.94 722 THR A CA 1
ATOM 5599 C C . THR A 1 722 ? 1.716 -8.726 -4.222 1.00 94.94 722 THR A C 1
ATOM 5601 O O . THR A 1 722 ? 1.558 -8.227 -3.107 1.00 94.94 722 THR A O 1
ATOM 5604 N N . ARG A 1 723 ? 0.741 -9.306 -4.910 1.00 91.19 723 ARG A N 1
ATOM 5605 C CA . ARG A 1 723 ? -0.503 -9.715 -4.276 1.00 91.19 723 ARG A CA 1
ATOM 5606 C C . ARG A 1 723 ? -0.248 -10.995 -3.488 1.00 91.19 723 ARG A C 1
ATOM 5608 O O . ARG A 1 723 ? 0.632 -11.784 -3.832 1.00 91.19 723 ARG A O 1
ATOM 5615 N N . LEU A 1 724 ? -0.967 -11.138 -2.392 1.00 87.12 724 LEU A N 1
ATOM 5616 C CA . LEU A 1 724 ? -0.964 -12.288 -1.507 1.00 87.12 724 LEU A CA 1
ATOM 5617 C C . LEU A 1 724 ? -2.409 -12.791 -1.362 1.00 87.12 724 LEU A C 1
ATOM 5619 O O . LEU A 1 724 ? -3.357 -12.007 -1.531 1.00 87.12 724 LEU A O 1
ATOM 5623 N N . PRO A 1 725 ? -2.592 -14.071 -1.003 1.00 80.38 725 PRO A N 1
ATOM 5624 C CA . PRO A 1 725 ? -3.912 -14.629 -0.729 1.00 80.38 725 PRO A CA 1
ATOM 5625 C C . PRO A 1 725 ? -4.677 -13.830 0.334 1.00 80.38 725 PRO A C 1
ATOM 5627 O O . PRO A 1 725 ? -4.090 -13.097 1.138 1.00 80.38 725 PRO A O 1
ATOM 5630 N N . ASN A 1 726 ? -6.000 -14.003 0.383 1.00 75.00 726 ASN A N 1
ATOM 5631 C CA . ASN A 1 726 ? -6.886 -13.321 1.336 1.00 75.00 726 ASN A CA 1
ATOM 5632 C C . ASN A 1 726 ? -6.814 -11.785 1.247 1.00 75.00 726 ASN A C 1
ATOM 5634 O O . ASN A 1 726 ? -6.626 -11.101 2.259 1.00 75.00 726 ASN A O 1
ATOM 5638 N N . ASN A 1 727 ? -6.937 -11.242 0.032 1.00 77.69 727 ASN A N 1
ATOM 5639 C CA . ASN A 1 727 ? -6.988 -9.799 -0.232 1.00 77.69 727 ASN A CA 1
ATOM 5640 C C . ASN A 1 727 ? -5.818 -8.998 0.354 1.00 77.69 727 ASN A C 1
ATOM 5642 O O . ASN A 1 727 ? -5.991 -7.856 0.784 1.00 77.69 727 ASN A O 1
ATOM 5646 N N . THR A 1 728 ? -4.626 -9.590 0.375 1.00 83.94 728 THR A N 1
ATOM 5647 C CA . THR A 1 728 ? -3.444 -8.949 0.946 1.00 83.94 728 THR A CA 1
ATOM 5648 C C . THR A 1 728 ? -2.521 -8.464 -0.171 1.00 83.94 728 THR A C 1
ATOM 5650 O O . THR A 1 728 ? -2.382 -9.104 -1.207 1.00 83.94 728 THR A O 1
ATOM 5653 N N . ASP A 1 729 ? -1.914 -7.302 0.015 1.00 91.38 729 ASP A N 1
ATOM 5654 C CA . ASP A 1 729 ? -0.952 -6.680 -0.887 1.00 91.38 729 ASP A CA 1
ATOM 5655 C C . ASP A 1 729 ? 0.333 -6.402 -0.100 1.00 91.38 729 ASP A C 1
ATOM 5657 O O . ASP A 1 729 ? 0.280 -6.038 1.079 1.00 91.38 729 ASP A O 1
ATOM 5661 N N . ALA A 1 730 ? 1.486 -6.590 -0.739 1.00 94.62 730 ALA A N 1
ATOM 5662 C CA . ALA A 1 730 ? 2.791 -6.439 -0.115 1.00 94.62 730 ALA A CA 1
ATOM 5663 C C . ALA A 1 730 ? 3.753 -5.652 -1.007 1.00 94.62 730 ALA A C 1
ATOM 5665 O O . ALA A 1 730 ? 3.813 -5.867 -2.219 1.00 94.62 730 ALA A O 1
ATOM 5666 N N . VAL A 1 731 ? 4.532 -4.765 -0.387 1.00 96.62 731 VAL A N 1
ATOM 5667 C CA . VAL A 1 731 ? 5.542 -3.936 -1.054 1.00 96.62 731 VAL A CA 1
ATOM 5668 C C . VAL A 1 731 ? 6.846 -3.983 -0.267 1.00 96.62 731 VAL A C 1
ATOM 5670 O O . VAL A 1 731 ? 6.840 -3.732 0.936 1.00 96.62 731 VAL A O 1
ATOM 5673 N N . LEU A 1 732 ? 7.958 -4.241 -0.955 1.00 96.31 732 LEU A N 1
ATOM 5674 C CA . LEU A 1 732 ? 9.324 -4.170 -0.439 1.00 96.31 732 LEU A CA 1
ATOM 5675 C C . LEU A 1 732 ? 10.180 -3.313 -1.370 1.00 96.31 732 LEU A C 1
ATOM 5677 O O . LEU A 1 732 ? 10.329 -3.643 -2.543 1.00 96.31 732 LEU A O 1
ATOM 5681 N N . LEU A 1 733 ? 10.762 -2.236 -0.847 1.00 96.62 733 LEU A N 1
ATOM 5682 C CA . LEU A 1 733 ? 11.707 -1.383 -1.572 1.00 96.62 733 LEU A CA 1
ATOM 5683 C C . LEU A 1 733 ? 13.032 -1.327 -0.808 1.00 96.62 733 LEU A C 1
ATOM 5685 O O . LEU A 1 733 ? 13.028 -1.201 0.413 1.00 96.62 733 LEU A O 1
ATOM 5689 N N . ILE A 1 734 ? 14.158 -1.416 -1.507 1.00 95.69 734 ILE A N 1
ATOM 5690 C CA . ILE A 1 734 ? 15.504 -1.511 -0.934 1.00 95.69 734 ILE A CA 1
ATOM 5691 C C . ILE A 1 734 ? 16.425 -0.624 -1.769 1.00 95.69 734 ILE A C 1
ATOM 5693 O O . ILE A 1 734 ? 16.558 -0.847 -2.968 1.00 95.69 734 ILE A O 1
ATOM 5697 N N . ASN A 1 735 ? 17.120 0.338 -1.164 1.00 95.75 735 ASN A N 1
ATOM 5698 C CA . ASN A 1 735 ? 18.062 1.210 -1.884 1.00 95.75 735 ASN A CA 1
ATOM 5699 C C . ASN A 1 735 ? 19.468 0.592 -1.998 1.00 95.75 735 ASN A C 1
ATOM 5701 O O . ASN A 1 735 ? 20.476 1.294 -1.988 1.00 95.75 735 ASN A O 1
ATOM 5705 N N . THR A 1 736 ? 19.558 -0.737 -2.026 1.00 92.88 736 THR A N 1
ATOM 5706 C CA . THR A 1 736 ? 20.825 -1.468 -2.099 1.00 92.88 736 THR A CA 1
ATOM 5707 C C . THR A 1 736 ? 20.741 -2.568 -3.151 1.00 92.88 736 THR A C 1
ATOM 5709 O O . THR A 1 736 ? 19.722 -3.252 -3.268 1.00 92.88 736 THR A O 1
ATOM 5712 N N . ALA A 1 737 ? 21.829 -2.778 -3.894 1.00 84.00 737 ALA A N 1
ATOM 5713 C CA . ALA A 1 737 ? 21.982 -3.873 -4.846 1.00 84.00 737 ALA A CA 1
ATOM 5714 C C . ALA A 1 737 ? 22.103 -5.236 -4.130 1.00 84.00 737 ALA A C 1
ATOM 5716 O O . ALA A 1 737 ? 23.189 -5.799 -3.999 1.00 84.00 737 ALA A O 1
ATOM 5717 N N . VAL A 1 738 ? 20.973 -5.767 -3.660 1.00 80.50 738 VAL A N 1
ATOM 5718 C CA . VAL A 1 738 ? 20.851 -7.115 -3.076 1.00 80.50 738 VAL A CA 1
ATOM 5719 C C . VAL A 1 738 ? 20.232 -8.094 -4.078 1.00 80.50 738 VAL A C 1
ATOM 5721 O O . VAL A 1 738 ? 19.485 -7.692 -4.965 1.00 80.50 738 VAL A O 1
ATOM 5724 N N . ALA A 1 739 ? 20.532 -9.387 -3.985 1.00 69.19 739 ALA A N 1
ATOM 5725 C CA . ALA A 1 739 ? 19.911 -10.401 -4.846 1.00 69.19 739 ALA A CA 1
ATOM 5726 C C . ALA A 1 739 ? 18.583 -10.916 -4.255 1.00 69.19 739 ALA A C 1
ATOM 5728 O O . ALA A 1 739 ? 18.436 -10.976 -3.036 1.00 69.19 739 ALA A O 1
ATOM 5729 N N . GLY A 1 740 ? 17.643 -11.309 -5.122 1.00 67.75 740 GLY A N 1
ATOM 5730 C CA . GLY A 1 740 ? 16.467 -12.118 -4.767 1.00 67.75 740 GLY A CA 1
ATOM 5731 C C . GLY A 1 740 ? 15.410 -11.499 -3.835 1.00 67.75 740 GLY A C 1
ATOM 5732 O O . GLY A 1 740 ? 14.952 -12.202 -2.928 1.00 67.75 740 GLY A O 1
ATOM 5733 N N . PRO A 1 741 ? 14.991 -10.225 -3.999 1.00 73.19 741 PRO A N 1
ATOM 5734 C CA . PRO A 1 741 ? 13.972 -9.620 -3.132 1.00 73.19 741 PRO A CA 1
ATOM 5735 C C . PRO A 1 741 ? 12.612 -10.343 -3.211 1.00 73.19 741 PRO A C 1
ATOM 5737 O O . PRO A 1 741 ? 11.909 -10.421 -2.203 1.00 73.19 741 PRO A O 1
ATOM 5740 N N . GLU A 1 742 ? 12.254 -10.908 -4.371 1.00 80.25 742 GLU A N 1
ATOM 5741 C CA . GLU A 1 742 ? 11.041 -11.716 -4.545 1.00 80.25 742 GLU A CA 1
ATOM 5742 C C . GLU A 1 742 ? 11.060 -12.987 -3.699 1.00 80.25 742 GLU A C 1
ATOM 5744 O O . GLU A 1 742 ? 10.147 -13.202 -2.903 1.00 80.25 742 GLU A O 1
ATOM 5749 N N . GLY A 1 743 ? 12.123 -13.792 -3.807 1.00 79.00 743 GLY A N 1
ATOM 5750 C CA . GLY A 1 743 ? 12.256 -15.038 -3.051 1.00 79.00 743 GLY A CA 1
ATOM 5751 C C . GLY A 1 743 ? 12.251 -14.787 -1.547 1.00 79.00 743 GLY A C 1
ATOM 5752 O O . GLY A 1 743 ? 11.684 -15.566 -0.781 1.00 79.00 743 GLY A O 1
ATOM 5753 N N . PHE A 1 744 ? 12.802 -13.649 -1.129 1.00 80.25 744 PHE A N 1
ATOM 5754 C CA . PHE A 1 744 ? 12.799 -13.232 0.260 1.00 80.25 744 PHE A CA 1
ATOM 5755 C C . PHE A 1 744 ? 11.386 -12.930 0.779 1.00 80.25 744 PHE A C 1
ATOM 5757 O O . PHE A 1 744 ? 10.945 -13.572 1.736 1.00 80.25 744 PHE A O 1
ATOM 5764 N N . LEU A 1 745 ? 10.637 -12.023 0.135 1.00 88.06 745 LEU A N 1
ATOM 5765 C CA . LEU A 1 745 ? 9.277 -11.679 0.577 1.00 88.06 745 LEU A CA 1
ATOM 5766 C C . LEU A 1 745 ? 8.324 -12.876 0.454 1.00 88.06 745 LEU A C 1
ATOM 5768 O O . LEU A 1 745 ? 7.572 -13.155 1.390 1.00 88.06 745 LEU A O 1
ATOM 5772 N N . GLN A 1 746 ? 8.377 -13.612 -0.661 1.00 88.19 746 GLN A N 1
ATOM 5773 C CA . GLN A 1 746 ? 7.568 -14.819 -0.864 1.00 88.19 746 GLN A CA 1
ATOM 5774 C C . GLN A 1 746 ? 7.868 -15.885 0.198 1.00 88.19 746 GLN A C 1
ATOM 5776 O O . GLN A 1 746 ? 6.946 -16.489 0.750 1.00 88.19 746 GLN A O 1
ATOM 5781 N N . GLY A 1 747 ? 9.148 -16.098 0.515 1.00 84.75 747 GLY A N 1
ATOM 5782 C CA . GLY A 1 747 ? 9.584 -17.028 1.552 1.00 84.75 747 GLY A CA 1
ATOM 5783 C C . GLY A 1 747 ? 9.104 -16.616 2.941 1.00 84.75 747 GLY A C 1
ATOM 5784 O O . GLY A 1 747 ? 8.602 -17.450 3.691 1.00 84.75 747 GLY A O 1
ATOM 5785 N N . ALA A 1 748 ? 9.173 -15.327 3.275 1.00 87.06 748 ALA A N 1
ATOM 5786 C CA . ALA A 1 748 ? 8.678 -14.836 4.557 1.00 87.06 748 ALA A CA 1
ATOM 5787 C C . ALA A 1 748 ? 7.165 -14.929 4.691 1.00 87.06 748 ALA A C 1
ATOM 5789 O O . ALA A 1 748 ? 6.683 -15.248 5.775 1.00 87.06 748 ALA A O 1
ATOM 5790 N N . TYR A 1 749 ? 6.419 -14.705 3.605 1.00 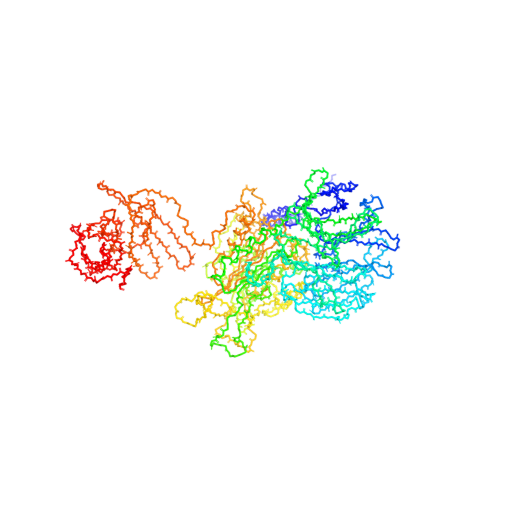89.25 749 TYR A N 1
ATOM 5791 C CA . TYR A 1 749 ? 4.990 -14.996 3.585 1.00 89.25 749 TYR A CA 1
ATOM 5792 C C . TYR A 1 749 ? 4.747 -16.477 3.895 1.00 89.25 749 TYR A C 1
ATOM 5794 O O . TYR A 1 749 ? 4.059 -16.781 4.868 1.00 89.25 749 TYR A O 1
ATOM 5802 N N . LYS A 1 750 ? 5.365 -17.390 3.129 1.00 85.50 750 LYS A N 1
ATOM 5803 C CA . LYS A 1 750 ? 5.192 -18.842 3.298 1.00 85.50 750 LYS A CA 1
ATOM 5804 C C . LYS A 1 750 ? 5.544 -19.304 4.711 1.00 85.50 750 LYS A C 1
ATOM 5806 O O . LYS A 1 750 ? 4.800 -20.093 5.284 1.00 85.50 750 LYS A O 1
ATOM 5811 N N . TYR A 1 751 ? 6.607 -18.771 5.306 1.00 83.12 751 TYR A N 1
ATOM 5812 C CA . TYR A 1 751 ? 6.948 -19.046 6.701 1.00 83.12 751 TYR A CA 1
ATOM 5813 C C . TYR A 1 751 ? 5.913 -18.513 7.687 1.00 83.12 751 TYR A C 1
ATOM 5815 O O . TYR A 1 751 ? 5.454 -19.242 8.563 1.00 83.12 751 TYR A O 1
ATOM 5823 N N . ALA A 1 752 ? 5.504 -17.255 7.529 1.00 84.12 752 ALA A N 1
ATOM 5824 C CA . ALA A 1 752 ? 4.558 -16.617 8.433 1.00 84.12 752 ALA A CA 1
ATOM 5825 C C . ALA A 1 752 ? 3.187 -17.306 8.462 1.00 84.12 752 ALA A C 1
ATOM 5827 O O . ALA A 1 752 ? 2.511 -17.265 9.489 1.00 84.12 752 ALA A O 1
ATOM 5828 N N . VAL A 1 753 ? 2.783 -17.946 7.359 1.00 82.38 753 VAL A N 1
ATOM 5829 C CA . VAL A 1 753 ? 1.539 -18.727 7.279 1.00 82.38 753 VAL A CA 1
ATOM 5830 C C . VAL A 1 753 ? 1.736 -20.236 7.482 1.00 82.38 753 VAL A C 1
ATOM 5832 O O . VAL A 1 753 ? 0.780 -20.994 7.344 1.00 82.38 753 VAL A O 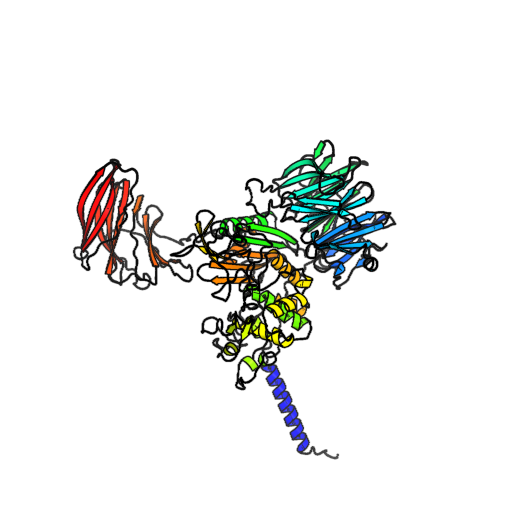1
ATOM 5835 N N . GLY A 1 754 ? 2.947 -20.685 7.832 1.00 80.06 754 GLY A N 1
ATOM 5836 C CA . GLY A 1 754 ? 3.245 -22.088 8.146 1.00 80.06 754 GLY A CA 1
ATOM 5837 C C . GLY A 1 754 ? 3.301 -23.034 6.939 1.00 80.06 754 GLY A C 1
ATOM 5838 O O . GLY A 1 754 ? 3.193 -24.244 7.112 1.00 80.06 754 GLY A O 1
ATOM 5839 N N . LEU A 1 755 ? 3.459 -22.503 5.724 1.00 78.06 755 LEU A N 1
ATOM 5840 C CA . LEU A 1 755 ? 3.604 -23.273 4.479 1.00 78.06 755 LEU A CA 1
ATOM 5841 C C . LEU A 1 755 ? 5.057 -23.649 4.166 1.00 78.06 755 LEU A C 1
ATOM 5843 O O . LEU A 1 755 ? 5.311 -24.488 3.305 1.00 78.06 755 LEU A O 1
ATOM 5847 N N . ALA A 1 756 ? 6.011 -23.007 4.830 1.00 66.06 756 ALA A N 1
ATOM 5848 C CA . ALA A 1 756 ? 7.427 -23.314 4.734 1.00 66.06 756 ALA A CA 1
ATOM 5849 C C . ALA A 1 756 ? 8.080 -23.167 6.110 1.00 66.06 756 ALA A C 1
ATOM 5851 O O . ALA A 1 756 ? 7.555 -22.485 6.993 1.00 66.06 756 ALA A O 1
ATOM 5852 N N . GLU A 1 757 ? 9.249 -23.778 6.280 1.00 61.06 757 GLU A N 1
ATOM 5853 C CA . GLU A 1 757 ? 10.154 -23.378 7.355 1.00 61.06 757 GLU A CA 1
ATOM 5854 C C . GLU A 1 757 ? 10.578 -21.916 7.158 1.00 61.06 757 GLU A C 1
ATOM 5856 O O . GLU A 1 757 ? 10.373 -21.346 6.079 1.00 61.06 757 GLU A O 1
ATOM 5861 N N . ALA A 1 758 ? 11.152 -21.301 8.202 1.00 51.97 758 ALA A N 1
ATOM 5862 C CA . ALA A 1 758 ? 11.727 -19.961 8.092 1.00 51.97 758 ALA A CA 1
ATOM 5863 C C . ALA A 1 758 ? 12.550 -19.910 6.812 1.00 51.97 758 ALA A C 1
ATOM 5865 O O . ALA A 1 758 ? 13.383 -20.808 6.639 1.00 51.97 758 ALA A O 1
ATOM 5866 N N . PRO A 1 759 ? 12.315 -18.941 5.895 1.00 53.22 759 PRO A N 1
ATOM 5867 C CA . PRO A 1 759 ? 13.190 -18.840 4.748 1.00 53.22 759 PRO A CA 1
ATOM 5868 C C . PRO A 1 759 ? 14.580 -18.759 5.348 1.00 53.22 759 PRO A C 1
ATOM 5870 O O . PRO A 1 759 ? 14.803 -17.951 6.259 1.00 53.22 759 PRO A O 1
ATOM 5873 N N . ALA A 1 760 ? 15.467 -19.663 4.928 1.00 41.38 760 ALA A N 1
ATOM 5874 C CA . ALA A 1 760 ? 16.851 -19.576 5.342 1.00 41.38 760 ALA A CA 1
ATOM 5875 C C . ALA A 1 760 ? 17.226 -18.104 5.148 1.00 41.38 760 ALA A C 1
ATOM 5877 O O . ALA A 1 760 ? 17.028 -17.559 4.058 1.00 41.38 760 ALA A O 1
ATOM 5878 N N . LEU A 1 761 ? 17.647 -17.419 6.218 1.00 37.91 761 LEU A N 1
ATOM 5879 C CA . LEU A 1 761 ? 18.012 -15.993 6.198 1.00 37.91 761 LEU A CA 1
ATOM 5880 C C . LEU A 1 761 ? 19.276 -15.741 5.346 1.00 37.91 761 LEU A C 1
ATOM 5882 O O . LEU A 1 761 ? 20.066 -14.822 5.565 1.00 37.91 761 LEU A O 1
ATOM 5886 N N . TYR A 1 762 ? 19.507 -16.586 4.357 1.00 33.94 762 TYR A N 1
ATOM 5887 C CA . TYR A 1 762 ? 20.796 -17.163 4.133 1.00 33.94 762 TYR A CA 1
ATOM 5888 C C . TYR A 1 762 ? 20.822 -17.807 2.751 1.00 33.94 762 TYR A C 1
ATOM 5890 O O . TYR A 1 762 ? 20.085 -18.742 2.447 1.00 33.94 762 TYR A O 1
ATOM 5898 N N . TYR A 1 763 ? 21.800 -17.363 1.971 1.00 28.39 763 TYR A N 1
ATOM 5899 C CA . TYR A 1 763 ? 22.703 -18.324 1.358 1.00 28.39 763 TYR A CA 1
ATOM 5900 C C . TYR A 1 763 ? 23.444 -19.054 2.493 1.00 28.39 763 TYR A C 1
ATOM 5902 O O . TYR A 1 763 ? 24.584 -18.725 2.796 1.00 28.39 763 TYR A O 1
ATOM 5910 N N . ASP A 1 764 ? 22.766 -19.977 3.177 1.00 22.27 764 ASP A N 1
ATOM 5911 C CA . ASP A 1 764 ? 23.407 -21.037 3.949 1.00 22.27 764 ASP A CA 1
ATOM 5912 C C . ASP A 1 764 ? 23.244 -22.254 3.069 1.00 22.27 764 ASP A C 1
ATOM 5914 O O . ASP A 1 764 ? 22.144 -22.682 2.711 1.00 22.27 764 ASP A O 1
ATOM 5918 N N . PHE A 1 765 ? 24.391 -22.735 2.632 1.00 26.98 765 PHE A N 1
ATOM 5919 C CA . PHE A 1 765 ? 24.537 -23.801 1.674 1.00 26.98 765 PHE A CA 1
ATOM 5920 C C . PHE A 1 765 ? 23.981 -25.094 2.278 1.00 26.98 765 PHE A C 1
ATOM 5922 O O . PHE A 1 765 ? 24.635 -25.760 3.081 1.00 26.98 765 PHE A O 1
ATOM 5929 N N . ALA A 1 766 ? 22.758 -25.464 1.901 1.00 23.97 766 ALA A N 1
ATOM 5930 C CA . ALA A 1 766 ? 22.183 -26.747 2.270 1.00 23.97 766 ALA A CA 1
ATOM 5931 C C . ALA A 1 766 ? 22.905 -27.877 1.512 1.00 23.97 766 ALA A C 1
ATOM 5933 O O . ALA A 1 766 ? 22.657 -28.114 0.330 1.00 23.97 766 ALA A O 1
ATOM 5934 N N . VAL A 1 767 ? 23.793 -28.600 2.198 1.00 27.00 767 VAL A N 1
ATOM 5935 C CA . VAL A 1 767 ? 24.393 -29.842 1.688 1.00 27.00 767 VAL A CA 1
ATOM 5936 C C . VAL A 1 767 ? 23.334 -30.948 1.709 1.00 27.00 767 VAL A C 1
ATOM 5938 O O . VAL A 1 767 ? 22.962 -31.448 2.773 1.00 27.00 767 VAL A O 1
ATOM 5941 N N . LYS A 1 768 ? 22.849 -31.360 0.532 1.00 24.81 768 LYS A N 1
ATOM 5942 C CA . LYS A 1 768 ? 21.950 -32.513 0.375 1.00 24.81 768 LYS A CA 1
ATOM 5943 C C . LYS A 1 768 ? 22.762 -33.811 0.233 1.00 24.81 768 LYS A C 1
ATOM 5945 O O . LYS A 1 768 ? 23.283 -34.097 -0.835 1.00 24.81 768 LYS A O 1
ATOM 5950 N N . GLY A 1 769 ? 22.806 -34.613 1.302 1.00 28.14 769 GLY A N 1
ATOM 5951 C CA . GLY A 1 769 ? 23.289 -36.008 1.299 1.00 28.14 769 GLY A CA 1
ATOM 5952 C C . GLY A 1 769 ? 24.792 -36.200 1.567 1.00 28.14 769 GLY A C 1
ATOM 5953 O O . GLY A 1 769 ? 25.598 -35.321 1.295 1.00 28.14 769 GLY A O 1
ATOM 5954 N N . SER A 1 770 ? 25.183 -37.330 2.179 1.00 28.89 770 SER A N 1
ATOM 5955 C CA . SER A 1 770 ? 26.594 -37.756 2.280 1.00 28.89 770 SER A CA 1
ATOM 5956 C C . SER A 1 770 ? 26.757 -39.229 2.681 1.00 28.89 770 SER A C 1
ATOM 5958 O O . SER A 1 770 ? 26.001 -39.696 3.529 1.00 28.89 770 SER A O 1
ATOM 5960 N N . SER A 1 771 ? 27.809 -39.892 2.189 1.00 30.70 771 SER A N 1
ATOM 5961 C CA . SER A 1 771 ? 28.321 -41.203 2.644 1.00 30.70 771 SER A CA 1
ATOM 5962 C C . SER A 1 771 ? 29.810 -41.124 3.078 1.00 30.70 771 SER A C 1
ATOM 5964 O O . SER A 1 771 ? 30.410 -40.045 3.020 1.00 30.70 771 SER A O 1
ATOM 5966 N N . ASP A 1 772 ? 30.352 -42.209 3.651 1.00 27.58 772 ASP A N 1
ATOM 5967 C CA . ASP A 1 772 ? 31.341 -42.226 4.755 1.00 27.58 772 ASP A CA 1
ATOM 5968 C C . ASP A 1 772 ? 32.843 -42.352 4.420 1.00 27.58 772 ASP A C 1
ATOM 5970 O O . ASP A 1 772 ? 33.218 -42.863 3.370 1.00 27.58 772 ASP A O 1
ATOM 5974 N N . GLY A 1 773 ? 33.705 -41.942 5.372 1.00 31.38 773 GLY A N 1
ATOM 5975 C CA . GLY A 1 773 ? 35.160 -42.141 5.295 1.00 31.38 773 GLY A CA 1
ATOM 5976 C C . GLY A 1 773 ? 36.017 -41.666 6.485 1.00 31.38 773 GLY A C 1
ATOM 5977 O O . GLY A 1 773 ? 36.801 -40.740 6.320 1.00 31.38 773 GLY A O 1
ATOM 5978 N N . GLY A 1 774 ? 35.875 -42.306 7.657 1.00 40.31 774 GLY A N 1
ATOM 5979 C CA . GLY A 1 774 ? 36.864 -42.373 8.766 1.00 40.31 774 GLY A CA 1
ATOM 5980 C C . GLY A 1 774 ? 37.204 -41.111 9.604 1.00 40.31 774 GLY A C 1
ATOM 5981 O O . GLY A 1 774 ? 37.414 -40.022 9.078 1.00 40.31 774 GLY A O 1
ATOM 5982 N N . THR A 1 775 ? 37.272 -41.267 10.939 1.00 35.75 775 THR A N 1
ATOM 5983 C CA . THR A 1 775 ? 37.159 -40.200 11.971 1.00 35.75 775 THR A CA 1
ATOM 5984 C C . THR A 1 775 ? 38.462 -39.402 12.209 1.00 35.75 775 THR A C 1
ATOM 5986 O O . THR A 1 775 ? 39.521 -40.003 12.353 1.00 35.75 775 THR A O 1
ATOM 5989 N N . ILE A 1 776 ? 38.395 -38.064 12.285 1.00 42.19 776 ILE A N 1
ATOM 5990 C CA . ILE A 1 776 ? 39.459 -37.029 12.279 1.00 42.19 776 ILE A CA 1
ATOM 5991 C C . ILE A 1 776 ? 39.034 -35.825 13.158 1.00 42.19 776 ILE A C 1
ATOM 5993 O O . ILE A 1 776 ? 37.850 -35.500 13.234 1.00 42.19 776 ILE A O 1
ATOM 5997 N N . SER A 1 777 ? 39.968 -35.118 13.817 1.00 42.34 777 SER A N 1
ATOM 5998 C CA . SER A 1 777 ? 39.635 -34.061 14.793 1.00 42.34 777 SER A CA 1
ATOM 5999 C C . SER A 1 777 ? 39.800 -32.600 14.311 1.00 42.34 777 SER A C 1
ATOM 6001 O O . SER A 1 777 ? 38.974 -31.771 14.706 1.00 42.34 777 SER A O 1
ATOM 6003 N N . ARG A 1 778 ? 40.804 -32.247 13.477 1.00 54.50 778 ARG A N 1
ATOM 6004 C CA . ARG A 1 778 ? 41.120 -30.847 13.051 1.00 54.50 778 ARG A CA 1
ATOM 6005 C C . ARG A 1 778 ? 41.827 -30.784 11.672 1.00 54.50 778 ARG A C 1
ATOM 6007 O O . ARG A 1 778 ? 42.639 -31.661 11.382 1.00 54.50 778 ARG A O 1
ATOM 6014 N N . VAL A 1 779 ? 41.535 -29.781 10.820 1.00 52.19 779 VAL A N 1
ATOM 6015 C CA . VAL A 1 779 ? 41.921 -29.737 9.377 1.00 52.19 779 VAL A CA 1
ATOM 6016 C C . VAL A 1 779 ? 42.355 -28.330 8.922 1.00 52.19 779 VAL A C 1
ATOM 6018 O O . VAL A 1 779 ? 41.690 -27.361 9.275 1.00 52.19 779 VAL A O 1
ATOM 6021 N N . ALA A 1 780 ? 43.388 -28.227 8.070 1.00 48.97 780 ALA A N 1
ATOM 6022 C CA . ALA A 1 780 ? 43.756 -27.010 7.331 1.00 48.97 780 ALA A CA 1
ATOM 6023 C C . ALA A 1 780 ? 43.923 -27.278 5.816 1.00 48.97 780 ALA A C 1
ATOM 6025 O O . ALA A 1 780 ? 44.589 -28.241 5.417 1.00 48.97 780 ALA A O 1
ATOM 6026 N N . VAL A 1 781 ? 43.334 -26.420 4.967 1.00 49.91 781 VAL A N 1
ATOM 6027 C CA . VAL A 1 781 ? 43.352 -26.534 3.491 1.00 49.91 781 VAL A CA 1
ATOM 6028 C C . VAL A 1 781 ? 43.835 -25.250 2.831 1.00 49.91 781 VAL A C 1
ATOM 6030 O O . VAL A 1 781 ? 43.603 -24.155 3.333 1.00 49.91 781 VAL A O 1
ATOM 6033 N N . ASN A 1 782 ? 44.503 -25.411 1.691 1.00 46.91 782 ASN A N 1
ATOM 6034 C CA . ASN A 1 782 ? 45.005 -24.324 0.867 1.00 46.91 782 ASN A CA 1
ATOM 6035 C C . ASN A 1 782 ? 44.025 -23.935 -0.264 1.00 46.91 782 ASN A C 1
ATOM 6037 O O . ASN A 1 782 ? 43.367 -24.791 -0.849 1.00 46.91 782 ASN A O 1
ATOM 6041 N N . GLU A 1 783 ? 43.983 -22.646 -0.605 1.00 44.97 783 GLU A N 1
ATOM 6042 C CA . GLU A 1 783 ? 43.206 -22.073 -1.714 1.00 44.97 783 GLU A CA 1
ATOM 6043 C C . GLU A 1 783 ? 43.810 -22.475 -3.077 1.00 44.97 783 GLU A C 1
ATOM 6045 O O . GLU A 1 783 ? 45.012 -22.299 -3.304 1.00 44.97 783 GLU A O 1
ATOM 6050 N N . VAL A 1 784 ? 42.988 -22.986 -4.003 1.00 47.47 784 VAL A N 1
ATOM 6051 C CA . VAL A 1 784 ? 43.398 -23.328 -5.378 1.00 47.47 784 VAL A CA 1
ATOM 6052 C C . VAL A 1 784 ? 42.743 -22.340 -6.339 1.00 47.47 784 VAL A C 1
ATOM 6054 O O . VAL A 1 784 ? 41.535 -22.369 -6.513 1.00 47.47 784 VAL A O 1
ATOM 6057 N N . LYS A 1 785 ? 43.526 -21.452 -6.963 1.00 41.28 785 LYS A N 1
ATOM 6058 C CA . LYS A 1 785 ? 43.018 -20.460 -7.926 1.00 41.28 785 LYS A CA 1
ATOM 6059 C C . LYS A 1 785 ? 43.367 -20.877 -9.352 1.00 41.28 785 LYS A C 1
ATOM 6061 O O . LYS A 1 785 ? 44.543 -21.098 -9.639 1.00 41.28 785 LYS A O 1
ATOM 6066 N N . THR A 1 786 ? 42.390 -20.916 -10.259 1.00 44.72 786 THR A N 1
ATOM 6067 C CA . THR A 1 786 ? 42.618 -21.254 -11.674 1.00 44.72 786 THR A CA 1
ATOM 6068 C C . THR A 1 786 ? 42.039 -20.186 -12.603 1.00 44.72 786 THR A C 1
ATOM 6070 O O . THR A 1 786 ? 40.886 -20.230 -13.009 1.00 44.72 786 THR A O 1
ATOM 6073 N N . THR A 1 787 ? 42.898 -19.235 -12.986 1.00 42.47 787 THR A N 1
ATOM 6074 C CA . THR A 1 787 ? 42.666 -18.152 -13.973 1.00 42.47 787 THR A CA 1
ATOM 6075 C C . THR A 1 787 ? 41.494 -17.189 -13.700 1.00 42.47 787 THR A C 1
ATOM 6077 O O . THR A 1 787 ? 40.767 -17.316 -12.725 1.00 42.47 787 THR A O 1
ATOM 6080 N N . ALA A 1 788 ? 41.414 -16.111 -14.490 1.00 41.19 788 ALA A N 1
ATOM 6081 C CA . ALA A 1 788 ? 40.765 -14.848 -14.122 1.00 41.19 788 ALA A CA 1
ATOM 6082 C C . ALA A 1 788 ? 39.225 -14.814 -14.194 1.00 41.19 788 ALA A C 1
ATOM 6084 O O . ALA A 1 788 ? 38.644 -13.832 -13.742 1.00 41.19 788 ALA A O 1
ATOM 6085 N N . THR A 1 789 ? 38.563 -15.837 -14.741 1.00 42.44 789 THR A N 1
ATOM 6086 C CA . THR A 1 789 ? 37.118 -15.787 -15.049 1.00 42.44 789 THR A CA 1
ATOM 6087 C C . THR A 1 789 ? 36.265 -16.837 -14.334 1.00 42.44 789 THR A C 1
ATOM 6089 O O . THR A 1 789 ? 35.047 -16.799 -14.461 1.00 42.44 789 THR A O 1
ATOM 6092 N N . GLN A 1 790 ? 36.854 -17.745 -13.549 1.00 43.25 790 GLN A N 1
ATOM 6093 C CA . GLN A 1 790 ? 36.105 -18.668 -12.688 1.00 43.25 790 GLN A CA 1
ATOM 6094 C C . GLN A 1 790 ? 36.834 -18.843 -11.354 1.00 43.25 790 GLN A C 1
ATOM 6096 O O . GLN A 1 790 ? 37.947 -19.366 -11.307 1.00 43.25 790 GLN A O 1
ATOM 6101 N N . ASN A 1 791 ? 36.209 -18.408 -10.257 1.00 46.62 791 ASN A N 1
ATOM 6102 C CA . ASN A 1 791 ? 36.715 -18.696 -8.918 1.00 46.62 791 ASN A CA 1
ATOM 6103 C C . ASN A 1 791 ? 36.227 -20.089 -8.522 1.00 46.62 791 ASN A C 1
ATOM 6105 O O . ASN A 1 791 ? 35.030 -20.306 -8.343 1.00 46.62 791 ASN A O 1
ATOM 6109 N N . GLN A 1 792 ? 37.146 -21.042 -8.412 1.00 50.22 792 GLN A N 1
ATOM 6110 C CA . GLN A 1 792 ? 36.819 -22.403 -8.005 1.00 50.22 792 GLN A CA 1
ATOM 6111 C C . GLN A 1 792 ? 37.424 -22.690 -6.646 1.00 50.22 792 GLN A C 1
ATOM 6113 O O . GLN A 1 792 ? 38.579 -22.364 -6.388 1.00 50.22 792 GLN A O 1
ATOM 6118 N N . HIS A 1 793 ? 36.629 -23.281 -5.764 1.00 47.16 793 HIS A N 1
ATOM 6119 C CA . HIS A 1 793 ? 37.010 -23.509 -4.380 1.00 47.16 793 HIS A CA 1
ATOM 6120 C C . HIS A 1 793 ? 36.874 -24.993 -4.064 1.00 47.16 793 HIS A C 1
ATOM 6122 O O . HIS A 1 793 ? 35.810 -25.577 -4.250 1.00 47.16 793 HIS A O 1
ATOM 6128 N N . VAL A 1 794 ? 37.942 -25.602 -3.549 1.00 47.88 794 VAL A N 1
ATOM 6129 C CA . VAL A 1 794 ? 37.866 -26.920 -2.914 1.00 47.88 794 VAL A CA 1
ATOM 6130 C C . VAL A 1 794 ? 37.866 -26.695 -1.412 1.00 47.88 794 VAL A C 1
ATOM 6132 O O . VAL A 1 794 ? 38.849 -26.221 -0.845 1.00 47.88 794 VAL A O 1
ATOM 6135 N N . VAL A 1 795 ? 36.747 -27.004 -0.766 1.00 47.12 795 VAL A N 1
ATOM 6136 C CA . VAL A 1 795 ? 36.576 -26.837 0.676 1.00 47.12 795 VAL A CA 1
ATOM 6137 C C . VAL A 1 795 ? 36.665 -28.203 1.328 1.00 47.12 795 VAL A C 1
ATOM 6139 O O . VAL A 1 795 ? 35.922 -29.118 0.969 1.00 47.12 795 VAL A O 1
ATOM 6142 N N . ALA A 1 796 ? 37.550 -28.334 2.314 1.00 46.72 796 ALA A N 1
ATOM 6143 C CA . ALA A 1 796 ? 37.445 -29.442 3.243 1.00 46.72 796 ALA A CA 1
ATOM 6144 C C . ALA A 1 796 ? 36.441 -29.134 4.342 1.00 46.72 796 ALA A C 1
ATOM 6146 O O . ALA A 1 796 ? 36.471 -28.050 4.922 1.00 46.72 796 ALA A O 1
ATOM 6147 N N . TYR A 1 797 ? 35.618 -30.109 4.694 1.00 41.19 797 TYR A N 1
ATOM 6148 C CA . TYR A 1 797 ? 34.700 -29.986 5.817 1.00 41.19 797 TYR A CA 1
ATOM 6149 C C . TYR A 1 797 ? 34.635 -31.281 6.623 1.00 41.19 797 TYR A C 1
ATOM 6151 O O . TYR A 1 797 ? 35.008 -32.357 6.147 1.00 41.19 797 TYR A O 1
ATOM 6159 N N . ARG A 1 798 ? 34.180 -31.158 7.875 1.00 38.81 798 ARG A N 1
ATOM 6160 C CA . ARG A 1 798 ? 34.012 -32.277 8.800 1.00 38.81 798 ARG A CA 1
ATOM 6161 C C . ARG A 1 798 ? 32.552 -32.701 8.831 1.00 38.81 798 ARG A C 1
ATOM 6163 O O . ARG A 1 798 ? 31.683 -31.881 9.109 1.00 38.81 798 ARG A O 1
ATOM 6170 N N . LYS A 1 799 ? 32.286 -33.983 8.601 1.00 39.09 799 LYS A N 1
ATOM 6171 C CA . LYS A 1 799 ? 30.954 -34.565 8.798 1.00 39.09 799 LYS A CA 1
ATOM 6172 C C . LYS A 1 799 ? 31.102 -35.978 9.346 1.00 39.09 799 LYS A C 1
ATOM 6174 O O . LYS A 1 799 ? 31.901 -36.747 8.820 1.00 39.09 799 LYS A O 1
ATOM 6179 N N . ASP A 1 800 ? 30.406 -36.259 10.444 1.00 36.25 800 ASP A N 1
ATOM 6180 C CA . ASP A 1 800 ? 30.439 -37.545 11.163 1.00 36.25 800 ASP A CA 1
ATOM 6181 C C . ASP A 1 800 ? 31.838 -37.936 11.654 1.00 36.25 800 ASP A C 1
ATOM 6183 O O . ASP A 1 800 ? 32.239 -39.093 11.688 1.00 36.25 800 ASP A O 1
ATOM 6187 N N . GLY A 1 801 ? 32.612 -36.916 12.027 1.00 35.72 801 GLY A N 1
ATOM 6188 C CA . GLY A 1 801 ? 33.992 -37.079 12.435 1.00 35.72 801 GLY A CA 1
ATOM 6189 C C . GLY A 1 801 ? 34.983 -37.087 11.279 1.00 35.72 801 GLY A C 1
ATOM 6190 O O . GLY A 1 801 ? 36.143 -36.901 11.560 1.00 35.72 801 GLY A O 1
ATOM 6191 N N . ASN A 1 802 ? 34.591 -37.185 10.014 1.00 38.72 802 ASN A N 1
ATOM 6192 C CA . ASN A 1 802 ? 35.514 -37.504 8.917 1.00 38.72 802 ASN A CA 1
ATOM 6193 C C . ASN A 1 802 ? 35.925 -36.269 8.088 1.00 38.72 802 ASN A C 1
ATOM 6195 O O . ASN A 1 802 ? 35.150 -35.315 8.004 1.00 38.72 802 ASN A O 1
ATOM 6199 N N . LEU A 1 803 ? 37.107 -36.285 7.449 1.00 42.31 803 LEU A N 1
ATOM 6200 C CA . LEU A 1 803 ? 37.561 -35.248 6.500 1.00 42.31 803 LEU A CA 1
ATOM 6201 C C . LEU A 1 803 ? 36.954 -35.502 5.115 1.00 42.31 803 LEU A C 1
ATOM 6203 O O . LEU A 1 803 ? 37.215 -36.538 4.508 1.00 42.31 803 LEU A O 1
ATOM 6207 N N . LYS A 1 804 ? 36.184 -34.540 4.599 1.00 48.06 804 LYS A N 1
ATOM 6208 C CA . LYS A 1 804 ? 35.585 -34.576 3.255 1.00 48.06 804 LYS A CA 1
ATOM 6209 C C . LYS A 1 804 ? 36.071 -33.401 2.423 1.00 48.06 804 LYS A C 1
ATOM 6211 O O . LYS A 1 804 ? 36.380 -32.361 2.994 1.00 48.06 804 LYS A O 1
ATOM 6216 N N . LEU A 1 805 ? 36.099 -33.550 1.099 1.00 47.69 805 LEU A N 1
ATOM 6217 C CA . LEU A 1 805 ? 36.374 -32.465 0.151 1.00 47.69 805 LEU A CA 1
ATOM 6218 C C . LEU A 1 805 ? 35.127 -32.224 -0.713 1.00 47.69 805 LEU A C 1
ATOM 6220 O O . LEU A 1 805 ? 34.521 -33.176 -1.201 1.00 47.69 805 LEU A O 1
ATOM 6224 N N . ALA A 1 806 ? 34.746 -30.962 -0.891 1.00 48.12 806 ALA A N 1
ATOM 6225 C CA . ALA A 1 806 ? 33.715 -30.531 -1.833 1.00 48.12 806 ALA A CA 1
ATOM 6226 C C . ALA A 1 806 ? 34.299 -29.486 -2.784 1.00 48.12 806 ALA A C 1
ATOM 6228 O O . ALA A 1 806 ? 34.991 -28.566 -2.341 1.00 48.12 806 ALA A O 1
ATOM 6229 N N . ALA A 1 807 ? 34.030 -29.647 -4.078 1.00 48.31 807 ALA A N 1
ATOM 6230 C CA . ALA A 1 807 ? 34.439 -28.710 -5.114 1.00 48.31 807 ALA A CA 1
ATOM 6231 C C . ALA A 1 807 ? 33.259 -27.817 -5.512 1.00 48.31 807 ALA A C 1
ATOM 6233 O O . ALA A 1 807 ? 32.134 -28.289 -5.689 1.00 48.31 807 ALA A O 1
ATOM 6234 N N . TYR A 1 808 ? 33.544 -26.529 -5.657 1.00 48.16 808 TYR A N 1
ATOM 6235 C CA . TYR A 1 808 ? 32.564 -25.495 -5.943 1.00 48.16 808 TYR A CA 1
ATOM 6236 C C . TYR A 1 808 ? 33.043 -24.606 -7.085 1.00 48.16 808 TYR A C 1
ATOM 6238 O O . TYR A 1 808 ? 34.184 -24.138 -7.064 1.00 48.16 808 TYR A O 1
ATOM 6246 N N . ASN A 1 809 ? 32.140 -24.300 -8.016 1.00 47.16 809 ASN A N 1
ATOM 6247 C CA . ASN A 1 809 ? 32.304 -23.179 -8.938 1.00 47.16 809 ASN A CA 1
ATOM 6248 C C . ASN A 1 809 ? 31.564 -21.965 -8.384 1.00 47.16 809 ASN A C 1
ATOM 6250 O O . ASN A 1 809 ? 30.387 -22.072 -8.046 1.00 47.16 809 ASN A O 1
ATOM 6254 N N . VAL A 1 810 ? 32.232 -20.815 -8.324 1.00 45.81 810 VAL A N 1
ATOM 6255 C CA . VAL A 1 810 ? 31.633 -19.537 -7.930 1.00 45.81 810 VAL A CA 1
ATOM 6256 C C . VAL A 1 810 ? 31.582 -18.639 -9.166 1.00 45.81 810 VAL A C 1
ATOM 6258 O O . VAL A 1 810 ? 32.613 -18.144 -9.628 1.00 45.81 810 VAL A O 1
ATOM 6261 N N . SER A 1 811 ? 30.377 -18.458 -9.716 1.00 40.31 811 SER A N 1
ATOM 6262 C CA . SER A 1 811 ? 30.116 -17.510 -10.809 1.00 40.31 811 SER A CA 1
ATOM 6263 C C . SER A 1 811 ? 30.169 -16.072 -10.286 1.00 40.31 811 SER A C 1
ATOM 6265 O O . SER A 1 811 ? 29.657 -15.783 -9.202 1.00 40.31 811 SER A O 1
ATOM 6267 N N . THR A 1 812 ? 30.771 -15.156 -11.048 1.00 38.44 812 THR A N 1
ATOM 6268 C CA . THR A 1 812 ? 30.783 -13.724 -10.706 1.00 38.44 812 THR A CA 1
ATOM 6269 C C . THR A 1 812 ? 29.462 -13.023 -11.013 1.00 38.44 812 THR A C 1
ATOM 6271 O O . THR A 1 812 ? 29.207 -11.975 -10.422 1.00 38.44 812 THR A O 1
ATOM 6274 N N . ASP A 1 813 ? 28.611 -13.617 -11.856 1.00 36.16 813 ASP A N 1
ATOM 6275 C CA . ASP A 1 813 ? 27.526 -12.880 -12.518 1.00 36.16 813 ASP A CA 1
ATOM 6276 C C . ASP A 1 813 ? 26.121 -13.344 -12.095 1.00 36.16 813 ASP A C 1
ATOM 6278 O O . ASP A 1 813 ? 25.147 -12.636 -12.326 1.00 36.16 813 ASP A O 1
ATOM 6282 N N . GLU A 1 814 ? 25.998 -14.468 -11.377 1.00 34.31 814 GLU A N 1
ATOM 6283 C CA . GLU A 1 814 ? 24.692 -14.977 -10.909 1.00 34.31 814 GLU A CA 1
ATOM 6284 C C . GLU A 1 814 ? 24.636 -15.340 -9.418 1.00 34.31 814 GLU A C 1
ATOM 6286 O O . GLU A 1 814 ? 23.622 -15.838 -8.934 1.00 34.31 814 GLU A O 1
ATOM 6291 N N . GLY A 1 815 ? 25.704 -15.121 -8.643 1.00 35.88 815 GLY A N 1
ATOM 6292 C CA . GLY A 1 815 ? 25.717 -15.487 -7.216 1.00 35.88 815 GLY A CA 1
ATOM 6293 C C . GLY A 1 815 ? 25.460 -16.981 -6.946 1.00 35.88 815 GLY A C 1
ATOM 6294 O O . GLY A 1 815 ? 25.211 -17.372 -5.806 1.00 35.88 815 GLY A O 1
ATOM 6295 N N . GLY A 1 816 ? 25.514 -17.818 -7.984 1.00 31.30 816 GLY A N 1
ATOM 6296 C CA . GLY A 1 816 ? 25.393 -19.260 -7.892 1.00 31.30 816 GLY A CA 1
ATOM 6297 C C . GLY A 1 816 ? 26.722 -19.873 -7.476 1.00 31.30 816 GLY A C 1
ATOM 6298 O O . GLY A 1 816 ? 27.741 -19.686 -8.147 1.00 31.30 816 GLY A O 1
ATOM 6299 N N . VAL A 1 817 ? 26.693 -20.624 -6.376 1.00 34.03 817 VAL A N 1
ATOM 6300 C CA . VAL A 1 817 ? 27.689 -21.657 -6.111 1.00 34.03 817 VAL A CA 1
ATOM 6301 C C . VAL A 1 817 ? 27.065 -22.980 -6.518 1.00 34.03 817 VAL A C 1
ATOM 6303 O O . VAL A 1 817 ? 26.122 -23.445 -5.880 1.00 34.03 817 VAL A O 1
ATOM 6306 N N . GLU A 1 818 ? 27.566 -23.580 -7.588 1.00 38.53 818 GLU A N 1
ATOM 6307 C CA . GLU A 1 818 ? 27.107 -24.902 -7.998 1.00 38.53 818 GLU A CA 1
ATOM 6308 C C . GLU A 1 818 ? 27.949 -25.959 -7.267 1.00 38.53 818 GLU A C 1
ATOM 6310 O O . GLU A 1 818 ? 29.156 -26.071 -7.498 1.00 38.53 818 GLU A O 1
ATOM 6315 N N . LEU A 1 819 ? 27.327 -26.704 -6.344 1.00 36.88 819 LEU A N 1
ATOM 6316 C CA . LEU A 1 819 ? 27.924 -27.910 -5.766 1.00 36.88 819 LEU A CA 1
ATOM 6317 C C . LEU A 1 819 ? 27.891 -28.995 -6.842 1.00 36.88 819 LEU A C 1
ATOM 6319 O O . LEU A 1 819 ? 26.813 -29.466 -7.198 1.00 36.88 819 LEU A O 1
ATOM 6323 N N . LYS A 1 820 ? 29.059 -29.384 -7.354 1.00 42.00 820 LYS A N 1
ATOM 6324 C CA . LYS A 1 820 ? 29.139 -30.408 -8.400 1.00 42.00 820 LYS A CA 1
ATOM 6325 C C . LYS A 1 820 ? 29.160 -31.833 -7.834 1.00 42.00 820 LYS A C 1
ATOM 6327 O O . LYS A 1 820 ? 28.515 -32.694 -8.418 1.00 42.00 820 LYS A O 1
ATOM 6332 N N . ASP A 1 821 ? 29.829 -32.080 -6.694 1.00 38.75 821 ASP A N 1
ATOM 6333 C CA . ASP A 1 821 ? 29.880 -33.411 -6.047 1.00 38.75 821 ASP A CA 1
ATOM 6334 C C . ASP A 1 821 ? 30.417 -33.388 -4.580 1.00 38.75 821 ASP A C 1
ATOM 6336 O O . ASP A 1 821 ? 31.043 -32.413 -4.153 1.00 38.75 821 ASP A O 1
ATOM 6340 N N . THR A 1 822 ? 30.222 -34.472 -3.802 1.00 39.62 822 THR A N 1
ATOM 6341 C CA . THR A 1 822 ? 30.739 -34.693 -2.424 1.00 39.62 822 THR A CA 1
ATOM 6342 C C . THR A 1 822 ? 31.232 -36.132 -2.189 1.00 39.62 822 THR A C 1
ATOM 6344 O O . THR A 1 822 ? 30.432 -37.047 -2.349 1.00 39.62 822 THR A O 1
ATOM 6347 N N . HIS A 1 823 ? 32.473 -36.370 -1.721 1.00 44.88 823 HIS A N 1
ATOM 6348 C CA . HIS A 1 823 ? 32.993 -37.736 -1.448 1.00 44.88 823 HIS A CA 1
ATOM 6349 C C . HIS A 1 823 ? 33.883 -37.852 -0.176 1.00 44.88 823 HIS A C 1
ATOM 6351 O O . HIS A 1 823 ? 34.452 -36.861 0.291 1.00 44.88 823 HIS A O 1
ATOM 6357 N N . GLY A 1 824 ? 33.974 -39.067 0.402 1.00 38.53 824 GLY A N 1
ATOM 6358 C CA . GLY A 1 824 ? 34.745 -39.427 1.615 1.00 38.53 824 GLY A CA 1
ATOM 6359 C C . GLY A 1 824 ? 35.977 -40.320 1.352 1.00 38.53 824 GLY A C 1
ATOM 6360 O O . GLY A 1 824 ? 36.144 -40.837 0.251 1.00 38.53 824 GLY A O 1
ATOM 6361 N N . ALA A 1 825 ? 36.853 -40.493 2.353 1.00 33.53 825 ALA A N 1
ATOM 6362 C CA . ALA A 1 825 ? 38.108 -41.250 2.249 1.00 33.53 825 ALA A CA 1
ATOM 6363 C C . ALA A 1 825 ? 38.026 -42.642 2.916 1.00 33.53 825 ALA A C 1
ATOM 6365 O O . ALA A 1 825 ? 37.875 -42.726 4.132 1.00 33.53 825 ALA A O 1
ATOM 6366 N N . THR A 1 826 ? 38.207 -43.742 2.172 1.00 29.84 826 THR A N 1
ATOM 6367 C CA . THR A 1 826 ? 38.503 -45.063 2.774 1.00 29.84 826 THR A CA 1
ATOM 6368 C C . THR A 1 826 ? 39.620 -45.829 2.062 1.00 29.84 826 THR A C 1
ATOM 6370 O O . THR A 1 826 ? 40.041 -45.487 0.963 1.00 29.84 826 THR A O 1
ATOM 6373 N N . SER A 1 827 ? 40.116 -46.827 2.794 1.00 30.58 827 SER A N 1
ATOM 6374 C CA . SER A 1 827 ? 41.425 -47.488 2.815 1.00 30.58 827 SER A CA 1
ATOM 6375 C C . SER A 1 827 ? 41.917 -48.238 1.572 1.00 30.58 827 SER A C 1
ATOM 6377 O O . SER A 1 827 ? 41.140 -48.625 0.712 1.00 30.58 827 SER A O 1
ATOM 6379 N N . ALA A 1 828 ? 43.236 -48.485 1.611 1.00 35.12 828 ALA A N 1
ATOM 6380 C CA . ALA A 1 828 ? 44.063 -49.490 0.931 1.00 35.12 828 ALA A CA 1
ATOM 6381 C C . ALA A 1 828 ? 43.377 -50.368 -0.136 1.00 35.12 828 ALA A C 1
ATOM 6383 O O . ALA A 1 828 ? 42.531 -51.196 0.180 1.00 35.12 828 ALA A O 1
ATOM 6384 N N . ASP A 1 829 ? 43.878 -50.231 -1.365 1.00 34.06 829 ASP A N 1
ATOM 6385 C CA . ASP A 1 829 ? 43.536 -50.962 -2.590 1.00 34.06 829 ASP A CA 1
ATOM 6386 C C . ASP A 1 829 ? 42.172 -50.657 -3.228 1.00 34.06 829 ASP A C 1
ATOM 6388 O O . ASP A 1 829 ? 41.169 -51.328 -3.009 1.00 34.06 829 ASP A O 1
ATOM 6392 N N . GLY A 1 830 ? 42.184 -49.697 -4.160 1.00 29.94 830 GLY A N 1
ATOM 6393 C CA . GLY A 1 830 ? 41.165 -49.589 -5.206 1.00 29.94 830 GLY A CA 1
ATOM 6394 C C . GLY A 1 830 ? 40.933 -48.155 -5.656 1.00 29.94 830 GLY A C 1
ATOM 6395 O O . GLY A 1 830 ? 40.297 -47.380 -4.956 1.00 29.94 830 GLY A O 1
ATOM 6396 N N . ALA A 1 831 ? 41.475 -47.791 -6.819 1.00 34.16 831 ALA A N 1
ATOM 6397 C CA . ALA A 1 831 ? 41.398 -46.452 -7.396 1.00 34.16 831 ALA A CA 1
ATOM 6398 C C . ALA A 1 831 ? 39.957 -45.902 -7.474 1.00 34.16 831 ALA A C 1
ATOM 6400 O O . ALA A 1 831 ? 39.072 -46.553 -8.022 1.00 34.16 831 ALA A O 1
ATOM 6401 N N . LEU A 1 832 ? 39.758 -44.671 -6.991 1.00 34.03 832 LEU A N 1
ATOM 6402 C CA . LEU A 1 832 ? 38.554 -43.868 -7.222 1.00 34.03 832 LEU A CA 1
ATOM 6403 C C . LEU A 1 832 ? 38.846 -42.835 -8.324 1.00 34.03 832 LEU A C 1
ATOM 6405 O O . LEU A 1 832 ? 39.868 -42.143 -8.299 1.00 34.03 832 LEU A O 1
ATOM 6409 N N . THR A 1 833 ? 37.964 -42.758 -9.318 1.00 35.16 833 THR A N 1
ATOM 6410 C CA . THR A 1 833 ? 38.095 -41.906 -10.508 1.00 35.16 833 THR A CA 1
ATOM 6411 C C . THR A 1 833 ? 36.973 -40.871 -10.500 1.00 35.16 833 THR A C 1
ATOM 6413 O O . THR A 1 833 ? 35.807 -41.244 -10.555 1.00 35.16 833 THR A O 1
ATOM 6416 N N . ILE A 1 834 ? 37.319 -39.583 -10.447 1.00 34.31 834 ILE A N 1
ATOM 6417 C CA . ILE A 1 834 ? 36.392 -38.484 -10.766 1.00 34.31 834 ILE A CA 1
ATOM 6418 C C . ILE A 1 834 ? 36.446 -38.283 -12.291 1.00 34.31 834 ILE A C 1
ATOM 6420 O O . ILE A 1 834 ? 37.557 -38.160 -12.812 1.00 34.31 834 ILE A O 1
ATOM 6424 N N . PRO A 1 835 ? 35.324 -38.251 -13.033 1.00 32.88 835 PRO A N 1
ATOM 6425 C CA . PRO A 1 835 ? 35.322 -37.842 -14.437 1.00 32.88 835 PRO A CA 1
ATOM 6426 C C . PRO A 1 835 ? 35.702 -36.357 -14.579 1.00 32.88 835 PRO A C 1
ATOM 6428 O O . PRO A 1 835 ? 35.132 -35.495 -13.918 1.00 32.88 835 PRO A O 1
ATOM 6431 N N . ALA A 1 836 ? 36.633 -36.050 -15.485 1.00 30.97 836 ALA A N 1
ATOM 6432 C CA . ALA A 1 836 ? 37.247 -34.731 -15.720 1.00 30.97 836 ALA A CA 1
ATOM 6433 C C . ALA A 1 836 ? 36.297 -33.548 -16.019 1.00 30.97 836 ALA A C 1
ATOM 6435 O O . ALA A 1 836 ? 36.737 -32.408 -16.128 1.00 30.97 836 ALA A O 1
ATOM 6436 N N . GLN A 1 837 ? 35.010 -33.811 -16.218 1.00 32.53 837 GLN A N 1
ATOM 6437 C CA . GLN A 1 837 ? 34.030 -32.844 -16.711 1.00 32.53 837 GLN A CA 1
ATOM 6438 C C . GLN A 1 837 ? 33.387 -31.990 -15.602 1.00 32.53 837 GLN A C 1
ATOM 6440 O O . GLN A 1 837 ? 32.805 -30.956 -15.918 1.00 32.53 837 GLN A O 1
ATOM 6445 N N . ASP A 1 838 ? 33.577 -32.346 -14.324 1.00 31.75 838 ASP A N 1
ATOM 6446 C CA . ASP A 1 838 ? 32.870 -31.711 -13.197 1.00 31.75 838 ASP A CA 1
ATOM 6447 C C . ASP A 1 838 ? 33.765 -30.925 -12.210 1.00 31.75 838 ASP A C 1
ATOM 6449 O O . ASP A 1 838 ? 33.274 -30.394 -11.214 1.00 31.75 838 ASP A O 1
ATOM 6453 N N . VAL A 1 839 ? 35.071 -30.777 -12.487 1.00 35.78 839 VAL A N 1
ATOM 6454 C CA . VAL A 1 839 ? 36.000 -29.937 -11.699 1.00 35.78 839 VAL A CA 1
ATOM 6455 C C . VAL A 1 839 ? 36.949 -29.195 -12.648 1.00 35.78 839 VAL A C 1
ATOM 6457 O O . VAL A 1 839 ? 37.881 -29.786 -13.187 1.00 35.78 839 VAL A O 1
ATOM 6460 N N . ALA A 1 840 ? 36.751 -27.894 -12.870 1.00 34.88 840 ALA A N 1
ATOM 6461 C CA . ALA A 1 840 ? 37.546 -27.136 -13.844 1.00 34.88 840 ALA A CA 1
ATOM 6462 C C . ALA A 1 840 ? 38.848 -26.554 -13.243 1.00 34.88 840 ALA A C 1
ATOM 6464 O O . ALA A 1 840 ? 39.127 -25.361 -13.329 1.00 34.88 840 ALA A O 1
ATOM 6465 N N . ILE A 1 841 ? 39.689 -27.425 -12.679 1.00 35.81 841 ILE A N 1
ATOM 6466 C CA . ILE A 1 841 ? 41.066 -27.085 -12.294 1.00 35.81 841 ILE A CA 1
ATOM 6467 C C . ILE A 1 841 ? 41.946 -27.090 -13.562 1.00 35.81 841 ILE A C 1
ATOM 6469 O O . ILE A 1 841 ? 41.812 -27.965 -14.417 1.00 35.81 841 ILE A O 1
ATOM 6473 N N . THR A 1 842 ? 42.872 -26.140 -13.722 1.00 36.12 842 THR A N 1
ATOM 6474 C CA . THR A 1 842 ? 43.843 -26.172 -14.827 1.00 36.12 842 THR A CA 1
ATOM 6475 C C . THR A 1 842 ? 44.807 -27.354 -14.704 1.00 36.12 842 THR A C 1
ATOM 6477 O O . THR A 1 842 ? 45.201 -27.781 -13.620 1.00 36.12 842 THR A O 1
ATOM 6480 N N . ASN A 1 843 ? 45.208 -27.881 -15.856 1.00 34.00 843 ASN A N 1
ATOM 6481 C CA . ASN A 1 843 ? 46.033 -29.073 -15.984 1.00 34.00 843 ASN A CA 1
ATOM 6482 C C . ASN A 1 843 ? 47.385 -28.929 -15.236 1.00 34.00 843 ASN A C 1
ATOM 6484 O O . ASN A 1 843 ? 48.142 -28.000 -15.517 1.00 34.00 843 ASN A O 1
ATOM 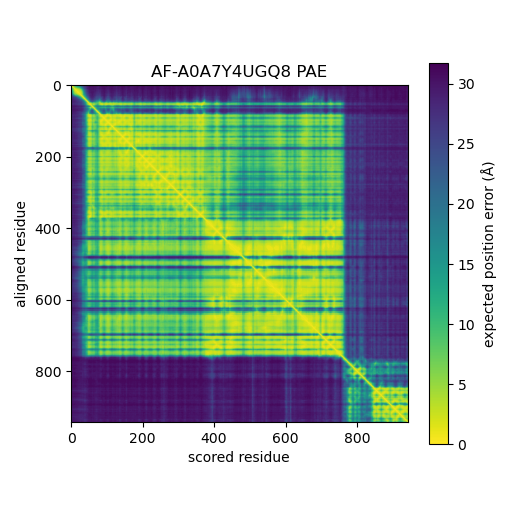6488 N N . GLY A 1 844 ? 47.690 -29.830 -14.289 1.00 48.03 844 GLY A N 1
ATOM 6489 C CA . GLY A 1 844 ? 49.004 -29.917 -13.628 1.00 48.03 844 GLY A CA 1
ATOM 6490 C C . GLY A 1 844 ? 49.168 -29.242 -12.255 1.00 48.03 844 GLY A C 1
ATOM 6491 O O . GLY A 1 844 ? 50.302 -29.097 -11.797 1.00 48.03 844 GLY A O 1
ATOM 6492 N N . VAL A 1 845 ? 48.092 -28.836 -11.568 1.00 50.16 845 VAL A N 1
ATOM 6493 C CA . VAL A 1 845 ? 48.204 -28.244 -10.219 1.00 50.16 845 VAL A CA 1
ATOM 6494 C C . VAL A 1 845 ? 48.421 -29.328 -9.151 1.00 50.16 845 VAL A C 1
ATOM 6496 O O . VAL A 1 845 ? 47.623 -30.255 -8.995 1.00 50.16 845 VAL A O 1
ATOM 6499 N N . HIS A 1 846 ? 49.505 -29.189 -8.383 1.00 61.25 846 HIS A N 1
ATOM 6500 C CA . HIS A 1 846 ? 49.833 -30.024 -7.225 1.00 61.25 846 HIS A CA 1
ATOM 6501 C C . HIS A 1 846 ? 49.596 -29.243 -5.928 1.00 61.25 846 HIS A C 1
ATOM 6503 O O . HIS A 1 846 ? 50.127 -28.143 -5.757 1.00 61.25 846 HIS A O 1
ATOM 6509 N N . PHE A 1 847 ? 48.842 -29.813 -4.989 1.00 63.62 847 PHE A N 1
ATOM 6510 C CA . PHE A 1 847 ? 48.618 -29.205 -3.673 1.00 63.62 847 PHE A CA 1
ATOM 6511 C C . PHE A 1 847 ? 48.689 -30.247 -2.557 1.00 63.62 847 PHE A C 1
ATOM 6513 O O . PHE A 1 847 ? 48.703 -31.452 -2.813 1.00 63.62 847 PHE A O 1
ATOM 6520 N N . ALA A 1 848 ? 48.771 -29.781 -1.312 1.00 64.88 848 ALA A N 1
ATOM 6521 C CA . ALA A 1 848 ? 48.764 -30.637 -0.137 1.00 64.88 848 ALA A CA 1
ATOM 6522 C C . ALA A 1 848 ? 47.738 -30.151 0.891 1.00 64.88 848 ALA A C 1
ATOM 6524 O O . ALA A 1 848 ? 47.412 -28.966 0.947 1.00 64.88 848 ALA A O 1
ATOM 6525 N N . THR A 1 849 ? 47.249 -31.077 1.707 1.00 62.97 849 THR A N 1
ATOM 6526 C CA . THR A 1 849 ? 46.381 -30.805 2.860 1.00 62.97 849 THR A CA 1
ATOM 6527 C C . THR A 1 849 ? 47.053 -31.295 4.131 1.00 62.97 849 THR A C 1
ATOM 6529 O O . THR A 1 849 ? 47.809 -32.267 4.084 1.00 62.97 849 THR A O 1
ATOM 6532 N N . ALA A 1 850 ? 46.742 -30.678 5.270 1.00 67.69 850 ALA A N 1
ATOM 6533 C CA . ALA A 1 850 ? 47.232 -31.126 6.567 1.00 67.69 850 ALA A CA 1
ATOM 6534 C C . ALA A 1 850 ? 46.085 -31.326 7.564 1.00 67.69 850 ALA A C 1
ATOM 6536 O O . ALA A 1 850 ? 45.116 -30.567 7.590 1.00 67.69 850 ALA A O 1
ATOM 6537 N N . SER A 1 851 ? 46.192 -32.362 8.388 1.00 64.69 851 SER A N 1
ATOM 6538 C CA . SER A 1 851 ? 45.208 -32.702 9.419 1.00 64.69 851 SER A CA 1
ATOM 6539 C C . SER A 1 851 ? 45.890 -33.328 10.628 1.00 64.69 851 SER A C 1
ATOM 6541 O O . SER A 1 851 ? 47.017 -33.797 10.517 1.00 64.69 851 SER A O 1
ATOM 6543 N N . VAL A 1 852 ? 45.220 -33.348 11.777 1.00 63.91 852 VAL A N 1
ATOM 6544 C CA . VAL A 1 852 ? 45.676 -34.105 12.952 1.00 63.91 852 VAL A CA 1
ATOM 6545 C C . VAL A 1 852 ? 44.825 -35.369 13.080 1.00 63.91 852 VAL A C 1
ATOM 6547 O O . VAL A 1 852 ? 43.594 -35.288 13.137 1.00 63.91 852 VAL A O 1
ATOM 6550 N N . GLY A 1 853 ? 45.482 -36.532 13.069 1.00 57.25 853 GLY A N 1
ATOM 6551 C CA . GLY A 1 853 ? 44.857 -37.844 13.236 1.00 57.25 853 GLY A CA 1
ATOM 6552 C C . GLY A 1 853 ? 44.432 -38.128 14.680 1.00 57.25 853 GLY A C 1
ATOM 6553 O O . GLY A 1 853 ? 44.739 -37.372 15.595 1.00 57.25 853 GLY A O 1
ATOM 6554 N N . ASN A 1 854 ? 43.727 -39.240 14.904 1.00 57.44 854 ASN A N 1
ATOM 6555 C CA . ASN A 1 854 ? 43.272 -39.639 16.249 1.00 57.44 854 ASN A CA 1
ATOM 6556 C C . ASN A 1 854 ? 44.405 -40.123 17.169 1.00 57.44 854 ASN A C 1
ATOM 6558 O O . ASN A 1 854 ? 44.192 -40.291 18.363 1.00 57.44 854 ASN A O 1
ATOM 6562 N N . ASP A 1 855 ? 45.592 -40.370 16.620 1.00 63.12 855 ASP A N 1
ATOM 6563 C CA . ASP A 1 855 ? 46.826 -40.617 17.369 1.00 63.12 855 ASP A CA 1
ATOM 6564 C C . ASP A 1 855 ? 47.548 -39.310 17.751 1.00 63.12 855 ASP A C 1
ATOM 6566 O O . ASP A 1 855 ? 48.727 -39.326 18.109 1.00 63.12 855 ASP A O 1
ATOM 6570 N N . ASP A 1 856 ? 46.837 -38.185 17.629 1.00 68.62 856 ASP A N 1
ATOM 6571 C CA . ASP A 1 856 ? 47.295 -36.807 17.765 1.00 68.62 856 ASP A CA 1
ATOM 6572 C C . ASP A 1 856 ? 48.418 -36.419 16.799 1.00 68.62 856 ASP A C 1
ATOM 6574 O O . ASP A 1 856 ? 48.981 -35.339 16.941 1.00 68.62 856 ASP A O 1
ATOM 6578 N N . LYS A 1 857 ? 48.762 -37.235 15.793 1.00 71.75 857 LYS A N 1
ATOM 6579 C CA . LYS A 1 857 ? 49.861 -36.926 14.868 1.00 71.75 857 LYS A CA 1
ATOM 6580 C C . LYS A 1 857 ? 49.410 -36.113 13.666 1.00 71.75 857 LYS A C 1
ATOM 6582 O O . LYS A 1 857 ? 48.323 -36.300 13.121 1.00 71.75 857 LYS A O 1
ATOM 6587 N N . LEU A 1 858 ? 50.292 -35.222 13.219 1.00 74.94 858 LEU A N 1
ATOM 6588 C CA . LEU A 1 858 ? 50.136 -34.491 11.968 1.00 74.94 858 LEU A CA 1
ATOM 6589 C C . LEU A 1 858 ? 50.156 -35.465 10.777 1.00 74.94 858 LEU A C 1
ATOM 6591 O O . LEU A 1 858 ? 51.129 -36.181 10.585 1.00 74.94 858 LEU A O 1
ATOM 6595 N N . ASN A 1 859 ? 49.141 -35.423 9.925 1.00 70.38 859 ASN A N 1
ATOM 6596 C CA . ASN A 1 859 ? 49.108 -36.074 8.620 1.00 70.38 859 ASN A CA 1
ATOM 6597 C C . ASN A 1 859 ? 49.142 -35.006 7.531 1.00 70.38 859 ASN A C 1
ATOM 6599 O O . ASN A 1 859 ? 48.252 -34.152 7.480 1.00 70.38 859 ASN A O 1
ATOM 6603 N N . VAL A 1 860 ? 50.128 -35.069 6.637 1.00 69.94 860 VAL A N 1
ATOM 6604 C CA . VAL A 1 860 ? 50.213 -34.192 5.464 1.00 69.94 860 VAL A CA 1
ATOM 6605 C C . VAL A 1 860 ? 50.086 -35.032 4.202 1.00 69.94 860 VAL A C 1
ATOM 6607 O O . VAL A 1 860 ? 50.840 -35.981 3.996 1.00 69.94 860 VAL A O 1
ATOM 6610 N N . ILE A 1 861 ? 49.113 -34.702 3.359 1.00 66.75 861 ILE A N 1
ATOM 6611 C CA . ILE A 1 861 ? 48.714 -35.510 2.203 1.00 66.75 861 ILE A CA 1
ATOM 6612 C C . ILE A 1 861 ? 48.913 -34.697 0.929 1.00 66.75 861 ILE A C 1
ATOM 6614 O O . ILE A 1 861 ? 48.458 -33.559 0.853 1.00 66.75 861 ILE A O 1
ATOM 6618 N N . GLY A 1 862 ? 49.583 -35.281 -0.062 1.00 67.69 862 GLY A N 1
ATOM 6619 C CA . GLY A 1 862 ? 49.766 -34.700 -1.390 1.00 67.69 862 GLY A CA 1
ATOM 6620 C C . GLY A 1 862 ? 48.703 -35.171 -2.387 1.00 67.69 862 GLY A C 1
ATOM 6621 O O . GLY A 1 862 ? 48.440 -36.373 -2.504 1.00 67.69 862 GLY A O 1
ATOM 6622 N N . TRP A 1 863 ? 48.154 -34.226 -3.156 1.00 65.88 863 TRP A N 1
ATOM 6623 C CA . TRP A 1 863 ? 47.121 -34.438 -4.176 1.00 65.88 863 TRP A CA 1
ATOM 6624 C C . TRP A 1 863 ? 47.594 -34.033 -5.581 1.00 65.88 863 TRP A C 1
ATOM 6626 O O . TRP A 1 863 ? 48.201 -32.972 -5.770 1.00 65.88 863 TRP A O 1
ATOM 6636 N N . LYS A 1 864 ? 47.346 -34.889 -6.579 1.00 59.97 864 LYS A N 1
ATOM 6637 C CA . LYS A 1 864 ? 47.675 -34.656 -7.992 1.00 59.97 864 LYS A CA 1
ATOM 6638 C C . LYS A 1 864 ? 46.388 -34.550 -8.792 1.00 59.97 864 LYS A C 1
ATOM 6640 O O . LYS A 1 864 ? 45.580 -35.472 -8.743 1.00 59.97 864 LYS A O 1
ATOM 6645 N N . TYR A 1 865 ? 46.278 -33.486 -9.582 1.00 55.59 865 TYR A N 1
ATOM 6646 C CA . TYR A 1 865 ? 45.307 -33.374 -10.662 1.00 55.59 865 TYR A CA 1
ATOM 6647 C C . TYR A 1 865 ? 46.034 -33.370 -12.014 1.00 55.59 865 TYR A C 1
ATOM 6649 O O . TYR A 1 865 ? 46.828 -32.471 -12.289 1.00 55.59 865 TYR A O 1
ATOM 6657 N N . ASP A 1 866 ? 45.827 -34.394 -12.843 1.00 48.50 866 ASP A N 1
ATOM 6658 C CA . ASP A 1 866 ? 46.507 -34.544 -14.146 1.00 48.50 866 ASP A CA 1
ATOM 6659 C C . ASP A 1 866 ? 45.701 -34.020 -15.343 1.00 48.50 866 ASP A C 1
ATOM 6661 O O . ASP A 1 866 ? 45.963 -34.397 -16.483 1.00 48.50 866 ASP A O 1
ATOM 6665 N N . GLY A 1 867 ? 44.712 -33.165 -15.068 1.00 43.91 867 GLY A N 1
ATOM 6666 C CA . GLY A 1 867 ? 43.765 -32.666 -16.064 1.00 43.91 867 GLY A CA 1
ATOM 6667 C C . GLY A 1 867 ? 42.596 -33.608 -16.325 1.00 43.91 867 GLY A C 1
ATOM 6668 O O . GLY A 1 867 ? 41.650 -33.197 -16.988 1.00 43.91 867 GLY A O 1
ATOM 6669 N N . THR A 1 868 ? 42.641 -34.837 -15.797 1.00 40.66 868 THR A N 1
ATOM 6670 C CA . THR A 1 868 ? 41.565 -35.824 -15.938 1.00 40.66 868 THR A CA 1
ATOM 6671 C C . THR A 1 868 ? 41.129 -36.487 -14.634 1.00 40.66 868 THR A C 1
ATOM 6673 O O . THR A 1 868 ? 39.952 -36.800 -14.495 1.00 40.66 868 THR A O 1
ATOM 6676 N N . GLN A 1 869 ? 42.034 -36.687 -13.674 1.00 46.34 869 GLN A N 1
ATOM 6677 C CA . GLN A 1 869 ? 41.757 -37.373 -12.411 1.00 46.34 869 GLN A CA 1
ATOM 6678 C C . GLN A 1 869 ? 42.429 -36.653 -11.231 1.00 46.34 869 GLN A C 1
ATOM 6680 O O . GLN A 1 869 ? 43.608 -36.295 -11.300 1.00 46.34 869 GLN A O 1
ATOM 6685 N N . LEU A 1 870 ? 41.697 -36.482 -10.118 1.00 49.19 870 LEU A N 1
ATOM 6686 C CA . LEU A 1 870 ? 42.277 -36.123 -8.818 1.00 49.19 870 LEU A CA 1
ATOM 6687 C C . LEU A 1 870 ? 42.660 -37.403 -8.067 1.00 49.19 870 LEU A C 1
ATOM 6689 O O . LEU A 1 870 ? 41.824 -38.277 -7.857 1.00 49.19 870 LEU A O 1
ATOM 6693 N N . SER A 1 871 ? 43.917 -37.521 -7.648 1.00 53.47 871 SER A N 1
ATOM 6694 C CA . SER A 1 871 ? 44.423 -38.688 -6.920 1.00 53.47 871 SER A CA 1
ATOM 6695 C C . SER A 1 871 ? 45.310 -38.285 -5.746 1.00 53.47 871 SER A C 1
ATOM 6697 O O . SER A 1 871 ? 46.117 -37.354 -5.839 1.00 53.47 871 SER A O 1
ATOM 6699 N N . GLN A 1 872 ? 45.186 -39.006 -4.630 1.00 61.25 872 GLN A N 1
ATOM 6700 C CA . GLN A 1 872 ? 46.196 -38.982 -3.577 1.00 61.25 872 GLN A CA 1
ATOM 6701 C C . GLN A 1 872 ? 47.460 -39.652 -4.119 1.00 61.25 872 GLN A C 1
ATOM 6703 O O . GLN A 1 872 ? 47.396 -40.775 -4.620 1.00 61.25 872 GLN A O 1
ATOM 6708 N N . TYR A 1 873 ? 48.615 -38.997 -4.007 1.00 62.38 873 TYR A N 1
ATOM 6709 C CA . TYR A 1 873 ? 49.879 -39.592 -4.460 1.00 62.38 873 TYR A CA 1
ATOM 6710 C C . TYR A 1 873 ? 50.910 -39.775 -3.343 1.00 62.38 873 TYR A C 1
ATOM 6712 O O . TYR A 1 873 ? 51.939 -40.385 -3.603 1.00 62.38 873 TYR A O 1
ATOM 6720 N N . GLY A 1 874 ? 50.662 -39.300 -2.117 1.00 62.22 874 GLY A N 1
ATOM 6721 C CA . GLY A 1 874 ? 51.540 -39.560 -0.971 1.00 62.22 874 GLY A CA 1
ATOM 6722 C C . GLY A 1 874 ? 50.988 -39.021 0.350 1.00 62.22 874 GLY A C 1
ATOM 6723 O O . GLY A 1 874 ? 50.220 -38.062 0.358 1.00 62.22 874 GLY A O 1
ATOM 6724 N N . MET A 1 875 ? 51.378 -39.636 1.468 1.00 71.19 875 MET A N 1
ATOM 6725 C CA . MET A 1 875 ? 51.062 -39.179 2.826 1.00 71.19 875 MET A CA 1
ATOM 6726 C C . MET A 1 875 ? 52.315 -39.245 3.697 1.00 71.19 875 MET A C 1
ATOM 6728 O O . MET A 1 875 ? 53.020 -40.251 3.693 1.00 71.19 875 MET A O 1
ATOM 6732 N N . GLY A 1 876 ? 52.583 -38.166 4.424 1.00 68.25 876 GLY A N 1
ATOM 6733 C CA . GLY A 1 876 ? 53.626 -38.074 5.435 1.00 68.25 876 GLY A CA 1
ATOM 6734 C C . GLY A 1 876 ? 52.988 -37.940 6.811 1.00 68.25 876 GLY A C 1
ATOM 6735 O O . GLY A 1 876 ? 52.034 -37.179 6.974 1.00 68.25 876 GLY A O 1
ATOM 6736 N N . VAL A 1 877 ? 53.510 -38.679 7.789 1.00 74.94 877 VAL A N 1
ATOM 6737 C CA . VAL A 1 877 ? 53.065 -38.608 9.186 1.00 74.94 877 VAL A CA 1
ATOM 6738 C C . VAL A 1 877 ? 54.148 -37.912 10.002 1.00 74.94 877 VAL A C 1
ATOM 6740 O O . VAL A 1 877 ? 55.306 -38.329 10.003 1.00 74.94 877 VAL A O 1
ATOM 6743 N N . GLY A 1 878 ? 53.774 -36.816 10.647 1.00 70.62 878 GLY A N 1
ATOM 6744 C CA . GLY A 1 878 ? 54.614 -35.975 11.485 1.00 70.62 878 GLY A CA 1
ATOM 6745 C C . GLY A 1 878 ? 54.442 -36.263 12.972 1.00 70.62 878 GLY A C 1
ATOM 6746 O O . GLY A 1 878 ? 54.016 -37.340 13.392 1.00 70.62 878 GLY A O 1
ATOM 6747 N N . VAL A 1 879 ? 54.820 -35.285 13.791 1.00 74.06 879 VAL A N 1
ATOM 6748 C CA . VAL A 1 879 ? 54.758 -35.395 15.254 1.00 74.06 879 VAL A CA 1
ATOM 6749 C C . VAL A 1 879 ? 53.362 -35.114 15.804 1.00 74.06 879 VAL A C 1
ATOM 6751 O O . VAL A 1 879 ? 52.481 -34.648 15.082 1.00 74.06 879 VAL A O 1
ATOM 6754 N N . ALA A 1 880 ? 53.183 -35.375 17.102 1.00 77.75 880 ALA A N 1
ATOM 6755 C CA . ALA A 1 880 ? 51.958 -35.038 17.807 1.00 77.75 880 ALA A CA 1
ATOM 6756 C C . ALA A 1 880 ? 51.700 -33.517 17.794 1.00 77.75 880 ALA A C 1
ATOM 6758 O O . ALA A 1 880 ? 52.564 -32.732 18.204 1.00 77.75 880 ALA A O 1
ATOM 6759 N N . ALA A 1 881 ? 50.518 -33.110 17.345 1.00 74.50 881 ALA A N 1
ATOM 6760 C CA . ALA A 1 881 ? 50.095 -31.733 17.159 1.00 74.50 881 ALA A CA 1
ATOM 6761 C C . ALA A 1 881 ? 48.670 -31.525 17.692 1.00 74.50 881 ALA A C 1
ATOM 6763 O O . ALA A 1 881 ? 47.796 -32.360 17.521 1.00 74.50 881 ALA A O 1
ATOM 6764 N N . GLN A 1 882 ? 48.425 -30.385 18.326 1.00 69.94 882 GLN A N 1
ATOM 6765 C CA . GLN A 1 882 ? 47.117 -29.966 18.830 1.00 69.94 882 GLN A CA 1
ATOM 6766 C C . GLN A 1 882 ? 46.377 -29.055 17.842 1.00 69.94 882 GLN A C 1
ATOM 6768 O O . GLN A 1 882 ? 45.149 -29.004 17.857 1.00 69.94 882 GLN A O 1
ATOM 6773 N N . GLU A 1 883 ? 47.114 -28.333 16.992 1.00 70.31 883 GLU A N 1
ATOM 6774 C CA . GLU A 1 883 ? 46.610 -27.433 15.945 1.00 70.31 883 GLU A CA 1
ATOM 6775 C C . GLU A 1 883 ? 47.553 -27.455 14.739 1.00 70.31 883 GLU A C 1
ATOM 6777 O O . GLU A 1 883 ? 48.752 -27.700 14.904 1.00 70.31 883 GLU A O 1
ATOM 6782 N N . VAL A 1 884 ? 47.015 -27.202 13.540 1.00 71.88 884 VAL A N 1
ATOM 6783 C CA . VAL A 1 884 ? 47.774 -27.200 12.283 1.00 71.88 884 VAL A CA 1
ATOM 6784 C C . VAL A 1 884 ? 47.292 -26.110 11.323 1.00 71.88 884 VAL A C 1
ATOM 6786 O O . VAL A 1 884 ? 46.091 -25.917 11.161 1.00 71.88 884 VAL A O 1
ATOM 6789 N N . ALA A 1 885 ? 48.234 -25.457 10.642 1.00 66.88 885 ALA A N 1
ATOM 6790 C CA . ALA A 1 885 ? 48.013 -24.615 9.466 1.00 66.88 885 ALA A CA 1
ATOM 6791 C C . ALA A 1 885 ? 49.048 -24.957 8.370 1.00 66.88 885 ALA A C 1
ATOM 6793 O O . ALA A 1 885 ? 50.130 -25.450 8.691 1.00 66.88 885 ALA A O 1
ATOM 6794 N N . ILE A 1 886 ? 48.750 -24.720 7.085 1.00 68.06 886 ILE A N 1
ATOM 6795 C CA . ILE A 1 886 ? 49.627 -25.084 5.949 1.00 68.06 886 ILE A CA 1
ATOM 6796 C C . ILE A 1 886 ? 49.747 -23.949 4.917 1.00 68.06 886 ILE A C 1
ATOM 6798 O O . ILE A 1 886 ? 48.768 -23.260 4.642 1.00 68.06 886 ILE A O 1
ATOM 6802 N N . THR A 1 887 ? 50.942 -23.743 4.348 1.00 59.69 887 THR A N 1
ATOM 6803 C CA . THR A 1 887 ? 51.201 -22.729 3.304 1.00 59.69 887 THR A CA 1
ATOM 6804 C C . THR A 1 887 ? 50.707 -23.143 1.916 1.00 59.69 887 THR A C 1
ATOM 6806 O O . THR A 1 887 ? 50.473 -24.323 1.646 1.00 59.69 887 THR A O 1
ATOM 6809 N N . LYS A 1 888 ? 50.668 -22.177 0.980 1.00 60.22 888 LYS A N 1
ATOM 6810 C CA . LYS A 1 888 ? 50.543 -22.462 -0.458 1.00 60.22 888 LYS A CA 1
ATOM 6811 C C . LYS A 1 888 ? 51.636 -23.429 -0.932 1.00 60.22 888 LYS A C 1
ATOM 6813 O O . LYS A 1 888 ? 52.770 -23.366 -0.450 1.00 60.22 888 LYS A O 1
ATOM 6818 N N . SER A 1 889 ? 51.299 -24.331 -1.860 1.00 62.00 889 SER A N 1
ATOM 6819 C CA . SER A 1 889 ? 52.287 -25.203 -2.504 1.00 62.00 889 SER A CA 1
ATOM 6820 C C . SER A 1 889 ? 53.165 -24.383 -3.448 1.00 62.00 889 SER A C 1
ATOM 6822 O O . SER A 1 889 ? 52.679 -23.770 -4.395 1.00 62.00 889 SER A O 1
ATOM 6824 N N . HIS A 1 890 ? 54.476 -24.385 -3.205 1.00 52.56 890 HIS A N 1
ATOM 6825 C CA . HIS A 1 890 ? 55.444 -23.857 -4.162 1.00 52.56 890 HIS A CA 1
ATOM 6826 C C . HIS A 1 890 ? 55.951 -25.010 -5.030 1.00 52.56 890 HIS A C 1
ATOM 6828 O O . HIS A 1 890 ? 56.715 -25.860 -4.568 1.00 52.56 890 HIS A O 1
ATOM 6834 N N . SER A 1 891 ? 55.532 -25.038 -6.296 1.00 51.97 891 SER A N 1
ATOM 6835 C CA . SER A 1 891 ? 56.158 -25.863 -7.330 1.00 51.97 891 SER A CA 1
ATOM 6836 C C . SER A 1 891 ? 56.884 -24.963 -8.326 1.00 51.97 891 SER A C 1
ATOM 6838 O O . SER A 1 891 ? 56.251 -24.171 -9.023 1.00 51.97 891 SER A O 1
ATOM 6840 N N . SER A 1 892 ? 58.203 -25.099 -8.446 1.00 44.00 892 SER A N 1
ATOM 6841 C CA . SER A 1 892 ? 58.882 -24.757 -9.699 1.00 44.00 892 SER A CA 1
ATOM 6842 C C . SER A 1 892 ? 58.474 -25.818 -10.718 1.00 44.00 892 SER A C 1
ATOM 6844 O O . SER A 1 892 ? 58.666 -26.992 -10.416 1.00 44.00 892 SER A O 1
ATOM 6846 N N . ALA A 1 893 ? 57.879 -25.431 -11.851 1.00 47.66 893 ALA A N 1
ATOM 6847 C CA . ALA A 1 893 ? 57.348 -26.321 -12.896 1.00 47.66 893 ALA A CA 1
ATOM 6848 C C . ALA A 1 893 ? 58.113 -27.666 -13.009 1.00 47.66 893 ALA A C 1
ATOM 6850 O O . ALA A 1 893 ? 59.191 -27.723 -13.598 1.00 47.66 893 ALA A O 1
ATOM 6851 N N . GLY A 1 894 ? 57.592 -28.729 -12.379 1.00 54.78 894 GLY A N 1
ATOM 6852 C CA . GLY A 1 894 ? 58.312 -29.992 -12.181 1.00 54.78 894 GLY A CA 1
ATOM 6853 C C . GLY A 1 894 ? 57.644 -30.959 -11.187 1.00 54.78 894 GLY A C 1
ATOM 6854 O O . GLY A 1 894 ? 56.713 -30.602 -10.472 1.00 54.78 894 GLY A O 1
ATOM 6855 N N . THR A 1 895 ? 58.134 -32.207 -11.151 1.00 56.03 895 THR A N 1
ATOM 6856 C CA . THR A 1 895 ? 57.601 -33.383 -10.419 1.00 56.03 895 THR A CA 1
ATOM 6857 C C . THR A 1 895 ? 57.771 -33.356 -8.886 1.00 56.03 895 THR A C 1
ATOM 6859 O O . THR A 1 895 ? 57.415 -34.321 -8.203 1.00 56.03 895 THR A O 1
ATOM 6862 N N . GLN A 1 896 ? 58.315 -32.270 -8.327 1.00 60.81 896 GLN A N 1
ATOM 6863 C CA . GLN A 1 896 ? 58.561 -32.080 -6.892 1.00 60.81 896 GLN A CA 1
ATOM 6864 C C . GLN A 1 896 ? 58.051 -30.714 -6.418 1.00 60.81 896 GLN A C 1
ATOM 6866 O O . GLN A 1 896 ? 58.207 -29.715 -7.120 1.00 60.81 896 GLN A O 1
ATOM 6871 N N . GLY A 1 897 ? 57.482 -30.656 -5.215 1.00 67.00 897 GLY A N 1
ATOM 6872 C CA . GLY A 1 897 ? 57.037 -29.408 -4.592 1.00 67.00 897 GLY A CA 1
ATOM 6873 C C . GLY A 1 897 ? 57.191 -29.427 -3.076 1.00 67.00 897 GLY A C 1
ATOM 6874 O O . GLY A 1 897 ? 57.443 -30.475 -2.476 1.00 67.00 897 GLY A O 1
ATOM 6875 N N . ARG A 1 898 ? 57.084 -28.248 -2.454 1.00 67.25 898 ARG A N 1
ATOM 6876 C CA . ARG A 1 898 ? 57.236 -28.086 -1.001 1.00 67.25 898 ARG A CA 1
ATOM 6877 C C . ARG A 1 898 ? 56.060 -27.343 -0.383 1.00 67.25 898 ARG A C 1
ATOM 6879 O O . ARG A 1 898 ? 55.493 -26.438 -0.997 1.00 67.25 898 ARG A O 1
ATOM 6886 N N . VAL A 1 899 ? 55.730 -27.727 0.845 1.00 69.81 899 VAL A N 1
ATOM 6887 C CA . VAL A 1 899 ? 54.767 -27.048 1.722 1.00 69.81 899 VAL A CA 1
ATOM 6888 C C . VAL A 1 899 ? 55.335 -26.957 3.128 1.00 69.81 899 VAL A C 1
ATOM 6890 O O . VAL A 1 899 ? 56.089 -27.830 3.557 1.00 69.81 899 VAL A O 1
ATOM 6893 N N . VAL A 1 900 ? 54.964 -25.906 3.850 1.00 70.31 900 VAL A N 1
ATOM 6894 C CA . VAL A 1 900 ? 55.316 -25.747 5.259 1.00 70.31 900 VAL A CA 1
ATOM 6895 C C . VAL A 1 900 ? 54.047 -25.863 6.086 1.00 70.31 900 VAL A C 1
ATOM 6897 O O . VAL A 1 900 ? 53.048 -25.206 5.794 1.00 70.31 900 VAL A O 1
ATOM 6900 N N . THR A 1 901 ? 54.084 -26.695 7.121 1.00 75.00 901 THR A N 1
ATOM 6901 C CA . THR A 1 901 ? 53.027 -26.768 8.130 1.00 75.00 901 THR A CA 1
ATOM 6902 C C . THR A 1 901 ? 53.484 -26.095 9.411 1.00 75.00 901 THR A C 1
ATOM 6904 O O . THR A 1 901 ? 54.553 -26.418 9.923 1.00 75.00 901 THR A O 1
ATOM 6907 N N . ALA A 1 902 ? 52.658 -25.208 9.956 1.00 72.88 902 ALA A N 1
ATOM 6908 C CA . ALA A 1 902 ? 52.791 -24.720 11.320 1.00 72.88 902 ALA A CA 1
ATOM 6909 C C . ALA A 1 902 ? 51.953 -25.592 12.252 1.00 72.88 902 ALA A C 1
ATOM 6911 O O . ALA A 1 902 ? 50.754 -25.745 12.025 1.00 72.88 902 ALA A O 1
ATOM 6912 N N . VAL A 1 903 ? 52.575 -26.167 13.281 1.00 79.06 903 VAL A N 1
ATOM 6913 C CA . VAL A 1 903 ? 51.917 -27.051 14.249 1.00 79.06 903 VAL A CA 1
ATOM 6914 C C . VAL A 1 903 ? 52.128 -26.603 15.683 1.00 79.06 903 VAL A C 1
ATOM 6916 O O . VAL A 1 903 ? 53.224 -26.183 16.056 1.00 79.06 903 VAL A O 1
ATOM 6919 N N . ARG A 1 904 ? 51.088 -26.733 16.515 1.00 78.56 904 ARG A N 1
ATOM 6920 C CA . ARG A 1 904 ? 51.214 -26.552 17.967 1.00 78.56 904 ARG A CA 1
ATOM 6921 C C . ARG A 1 904 ? 51.489 -27.925 18.515 1.00 78.56 904 ARG A C 1
ATOM 6923 O O . ARG A 1 904 ? 50.610 -28.775 18.482 1.00 78.56 904 ARG A O 1
ATOM 6930 N N . THR A 1 905 ? 52.702 -28.178 18.968 1.00 76.50 905 THR A N 1
ATOM 6931 C CA . THR A 1 905 ? 53.059 -29.473 19.553 1.00 76.50 905 THR A CA 1
ATOM 6932 C C . THR A 1 905 ? 52.217 -29.759 20.800 1.00 76.50 905 THR A C 1
ATOM 6934 O O . THR A 1 905 ? 51.667 -28.845 21.415 1.00 76.50 905 THR A O 1
ATOM 6937 N N . ALA A 1 906 ? 52.155 -31.021 21.230 1.00 72.44 906 ALA A N 1
ATOM 6938 C CA . ALA A 1 906 ? 51.485 -31.393 22.482 1.00 72.44 906 ALA A CA 1
ATOM 6939 C C . ALA A 1 906 ? 52.026 -30.645 23.723 1.00 72.44 906 ALA A C 1
ATOM 6941 O O . ALA A 1 906 ? 51.300 -30.451 24.693 1.00 72.44 906 ALA A O 1
ATOM 6942 N N . ALA A 1 907 ? 53.279 -30.178 23.672 1.00 73.00 907 ALA A N 1
ATOM 6943 C CA . ALA A 1 907 ? 53.905 -29.359 24.709 1.00 73.00 907 ALA A CA 1
ATOM 6944 C C . ALA A 1 907 ? 53.541 -27.858 24.630 1.00 73.00 907 ALA A C 1
ATOM 6946 O O . ALA A 1 907 ? 54.092 -27.062 25.384 1.00 73.00 907 ALA A O 1
ATOM 6947 N N . GLY A 1 908 ? 52.656 -27.452 23.710 1.00 68.94 908 GLY A N 1
ATOM 6948 C CA . GLY A 1 908 ? 52.219 -26.062 23.535 1.00 68.94 908 GLY A CA 1
ATOM 6949 C C . GLY A 1 908 ? 53.179 -25.175 22.734 1.00 68.94 908 GLY A C 1
ATOM 6950 O O . GLY A 1 908 ? 52.940 -23.979 22.614 1.00 68.94 908 GLY A O 1
ATOM 6951 N N . ASN A 1 909 ? 54.252 -25.733 22.167 1.00 71.69 909 ASN A N 1
ATOM 6952 C CA . ASN A 1 909 ? 55.231 -24.983 21.372 1.00 71.69 909 ASN A CA 1
ATOM 6953 C C . ASN A 1 909 ? 54.878 -24.991 19.884 1.00 71.69 909 ASN A C 1
ATOM 6955 O O . ASN A 1 909 ? 54.446 -26.027 19.370 1.00 71.69 909 ASN A O 1
ATOM 6959 N N . LEU A 1 910 ? 55.106 -23.873 19.193 1.00 69.88 910 LEU A N 1
ATOM 6960 C CA . LEU A 1 910 ? 54.997 -23.784 17.739 1.00 69.88 910 LEU A CA 1
ATOM 6961 C C . LEU A 1 910 ? 56.162 -24.527 17.083 1.00 69.88 910 LEU A C 1
ATOM 6963 O O . LEU A 1 910 ? 57.315 -24.380 17.467 1.00 69.88 910 LEU A O 1
ATOM 6967 N N . ARG A 1 911 ? 55.884 -25.300 16.043 1.00 78.75 911 ARG A N 1
ATOM 6968 C CA . ARG A 1 911 ? 56.898 -25.939 15.208 1.00 78.75 911 ARG A CA 1
ATOM 6969 C C . ARG A 1 911 ? 56.523 -25.772 13.744 1.00 78.75 911 ARG A C 1
ATOM 6971 O O . ARG A 1 911 ? 55.355 -25.886 13.387 1.00 78.75 911 ARG A O 1
ATOM 6978 N N . LEU A 1 912 ? 57.510 -25.479 12.910 1.00 73.75 912 LEU A N 1
ATOM 6979 C CA . LEU A 1 912 ? 57.371 -25.390 11.464 1.00 73.75 912 LEU A CA 1
ATOM 6980 C C . LEU A 1 912 ? 58.023 -26.616 10.838 1.00 73.75 912 LEU A C 1
ATOM 6982 O O . LEU A 1 912 ? 59.218 -26.838 11.015 1.00 73.75 912 LEU A O 1
ATOM 6986 N N . ASP A 1 913 ? 57.240 -27.393 10.106 1.00 75.44 913 ASP A N 1
ATOM 6987 C CA . ASP A 1 913 ? 57.689 -28.599 9.420 1.00 75.44 913 ASP A CA 1
ATOM 6988 C C . ASP A 1 913 ? 57.646 -28.366 7.909 1.00 75.44 913 ASP A C 1
ATOM 6990 O O . ASP A 1 913 ? 56.599 -28.029 7.352 1.00 75.44 913 ASP A O 1
ATOM 6994 N N . MET A 1 914 ? 58.788 -28.526 7.242 1.00 75.62 914 MET A N 1
ATOM 6995 C CA . MET A 1 914 ? 58.896 -28.418 5.791 1.00 75.62 914 MET A CA 1
ATOM 6996 C C . MET A 1 914 ? 58.779 -29.802 5.163 1.00 75.62 914 MET A C 1
ATOM 6998 O O . MET A 1 914 ? 59.648 -30.660 5.329 1.00 75.62 914 MET A O 1
ATOM 7002 N N . TRP A 1 915 ? 57.728 -29.991 4.378 1.00 73.50 915 TRP A N 1
ATOM 7003 C CA . TRP A 1 915 ? 57.443 -31.229 3.672 1.00 73.50 915 TRP A CA 1
ATOM 7004 C C . TRP A 1 915 ? 57.774 -31.069 2.198 1.00 73.50 915 TRP A C 1
ATOM 7006 O O . TRP A 1 915 ? 57.387 -30.088 1.562 1.00 73.50 915 TRP A O 1
ATOM 7016 N N . GLU A 1 916 ? 58.475 -32.052 1.649 1.00 74.38 916 GLU A N 1
ATOM 7017 C CA . GLU A 1 916 ? 58.686 -32.181 0.215 1.00 74.38 916 GLU A CA 1
ATOM 7018 C C . GLU A 1 916 ? 57.890 -33.369 -0.300 1.00 74.38 916 GLU A C 1
ATOM 7020 O O . GLU A 1 916 ? 57.936 -34.469 0.257 1.00 74.38 916 GLU A O 1
ATOM 7025 N N . PHE A 1 917 ? 57.181 -33.139 -1.393 1.00 70.94 917 PHE A N 1
ATOM 7026 C CA . PHE A 1 917 ? 56.422 -34.158 -2.081 1.00 70.94 917 PHE A CA 1
ATOM 7027 C C . PHE A 1 917 ? 57.004 -34.414 -3.466 1.00 70.94 917 PHE A C 1
ATOM 7029 O O . PHE A 1 917 ? 57.403 -33.483 -4.166 1.00 70.94 917 PHE A O 1
ATOM 7036 N N . ASN A 1 918 ? 57.046 -35.685 -3.867 1.00 66.38 918 ASN A N 1
ATOM 7037 C CA . ASN A 1 918 ? 57.504 -36.126 -5.182 1.00 66.38 918 ASN A CA 1
ATOM 7038 C C . ASN A 1 918 ? 56.441 -37.024 -5.820 1.00 66.38 918 ASN A C 1
ATOM 7040 O O . ASN A 1 918 ? 56.104 -38.088 -5.291 1.00 66.38 918 ASN A O 1
ATOM 7044 N N . ASN A 1 919 ? 55.916 -36.588 -6.962 1.00 58.38 919 ASN A N 1
ATOM 7045 C CA . ASN A 1 919 ? 54.800 -37.251 -7.628 1.00 58.38 919 ASN A CA 1
ATOM 7046 C C . ASN A 1 919 ? 55.221 -38.497 -8.437 1.00 58.38 919 ASN A C 1
ATOM 7048 O O . ASN A 1 919 ? 54.384 -39.367 -8.672 1.00 58.38 919 ASN A O 1
ATOM 7052 N N . THR A 1 920 ? 56.504 -38.632 -8.795 1.00 61.12 920 THR A N 1
ATOM 7053 C CA . THR A 1 920 ? 57.047 -39.803 -9.504 1.00 61.12 920 THR A CA 1
ATOM 7054 C C . THR A 1 920 ? 57.287 -40.955 -8.539 1.00 61.12 920 THR A C 1
ATOM 7056 O O . THR A 1 920 ? 56.938 -42.097 -8.822 1.00 61.12 920 THR A O 1
ATOM 7059 N N . THR A 1 921 ? 57.856 -40.661 -7.369 1.00 61.69 921 THR A N 1
ATOM 7060 C CA . THR A 1 921 ? 58.144 -41.677 -6.344 1.00 61.69 921 THR A CA 1
ATOM 7061 C C . THR A 1 921 ? 56.983 -41.890 -5.375 1.00 61.69 921 THR A C 1
ATOM 7063 O O . THR A 1 921 ? 57.123 -42.687 -4.452 1.00 61.69 921 THR A O 1
ATOM 7066 N N . LYS A 1 922 ? 55.864 -41.168 -5.550 1.00 63.81 922 LYS A N 1
ATOM 7067 C CA . LYS A 1 922 ? 54.683 -41.204 -4.670 1.00 63.81 922 LYS A CA 1
ATOM 7068 C C . LYS A 1 922 ? 55.032 -41.016 -3.184 1.00 63.81 922 LYS A C 1
ATOM 7070 O O . LYS A 1 922 ? 54.491 -41.681 -2.304 1.00 63.81 922 LYS A O 1
ATOM 7075 N N . ALA A 1 923 ? 55.991 -40.131 -2.909 1.00 66.25 923 ALA A N 1
ATOM 7076 C CA . ALA A 1 923 ? 56.558 -39.955 -1.576 1.00 66.25 923 ALA A CA 1
ATOM 7077 C C . ALA A 1 923 ? 56.256 -38.559 -1.024 1.00 66.25 923 ALA A C 1
ATOM 7079 O O . ALA A 1 923 ? 56.367 -37.564 -1.741 1.00 66.25 923 ALA A O 1
ATOM 7080 N N . MET A 1 924 ? 55.925 -38.507 0.265 1.00 75.00 924 MET A N 1
ATOM 7081 C CA . MET A 1 924 ? 55.779 -37.291 1.060 1.00 75.00 924 MET A CA 1
ATOM 7082 C C . MET A 1 924 ? 56.765 -37.381 2.223 1.00 75.00 924 MET A C 1
ATOM 7084 O O . MET A 1 924 ? 56.650 -38.275 3.061 1.00 75.00 924 MET A O 1
ATOM 7088 N N . VAL A 1 925 ? 57.766 -36.504 2.247 1.00 76.25 925 VAL A N 1
ATOM 7089 C CA . VAL A 1 925 ? 58.913 -36.615 3.154 1.00 76.25 925 VAL A CA 1
ATOM 7090 C C . VAL A 1 925 ? 59.079 -35.325 3.940 1.00 76.25 925 VAL A C 1
ATOM 7092 O O . VAL A 1 925 ? 59.193 -34.246 3.359 1.00 76.25 925 VAL A O 1
ATOM 7095 N N . LEU A 1 926 ? 59.139 -35.443 5.266 1.00 77.88 926 LEU A N 1
ATOM 7096 C CA . LEU A 1 926 ? 59.563 -34.353 6.137 1.00 77.88 926 LEU A CA 1
ATOM 7097 C C . LEU A 1 926 ? 61.048 -34.084 5.888 1.00 77.88 926 LEU A C 1
ATOM 7099 O O . LEU A 1 926 ? 61.882 -34.958 6.119 1.00 77.88 926 LEU A O 1
ATOM 7103 N N . LYS A 1 927 ? 61.376 -32.902 5.372 1.00 78.50 927 LYS A N 1
ATOM 7104 C CA . LYS A 1 927 ? 62.758 -32.529 5.054 1.00 78.50 927 LYS A CA 1
ATOM 7105 C C . LYS A 1 927 ? 63.451 -31.843 6.203 1.00 78.50 927 LYS A C 1
ATOM 7107 O O . LYS A 1 927 ? 64.638 -32.073 6.402 1.00 78.50 927 LYS A O 1
ATOM 7112 N N . ASP A 1 928 ? 62.720 -30.992 6.906 1.00 71.00 928 ASP A N 1
ATOM 7113 C CA . ASP A 1 928 ? 63.280 -30.215 7.994 1.00 71.00 928 ASP A CA 1
ATOM 7114 C C . ASP A 1 928 ? 62.194 -29.760 8.965 1.00 71.00 928 ASP A C 1
ATOM 7116 O O . ASP A 1 928 ? 61.016 -29.674 8.602 1.00 71.00 928 ASP A O 1
ATOM 7120 N N . SER A 1 929 ? 62.606 -29.461 10.191 1.00 76.81 929 SER A N 1
ATOM 7121 C CA . SER A 1 929 ? 61.725 -29.083 11.288 1.00 76.81 929 SER A CA 1
ATOM 7122 C C . SER A 1 929 ? 62.379 -28.048 12.187 1.00 76.81 929 SER A C 1
ATOM 7124 O O . SER A 1 929 ? 63.439 -28.287 12.761 1.00 76.81 929 SER A O 1
ATOM 7126 N N . TYR A 1 930 ? 61.684 -26.936 12.402 1.00 68.56 930 TYR A N 1
ATOM 7127 C CA . TYR A 1 930 ? 62.156 -25.824 13.217 1.00 68.56 930 TYR A CA 1
ATOM 7128 C C . TYR A 1 930 ? 61.204 -25.592 14.385 1.00 68.56 930 TYR A C 1
ATOM 7130 O O . TYR A 1 930 ? 60.017 -25.338 14.190 1.00 68.56 930 TYR A O 1
ATOM 7138 N N . ALA A 1 931 ? 61.714 -25.683 15.612 1.00 67.62 931 ALA A N 1
ATOM 7139 C CA . ALA A 1 931 ? 60.940 -25.362 16.805 1.00 67.62 931 ALA A CA 1
ATOM 7140 C C . ALA A 1 931 ? 61.001 -23.856 17.093 1.00 67.62 931 ALA A C 1
ATOM 7142 O O . ALA A 1 931 ? 62.077 -23.261 17.136 1.00 67.62 931 ALA A O 1
ATOM 7143 N N . ALA A 1 932 ? 59.839 -23.264 17.330 1.00 57.38 932 ALA A N 1
ATOM 7144 C CA . ALA A 1 932 ? 59.658 -21.955 17.932 1.00 57.38 932 ALA A CA 1
ATOM 7145 C C . ALA A 1 932 ? 59.067 -22.136 19.346 1.00 57.38 932 ALA A C 1
ATOM 7147 O O . ALA A 1 932 ? 58.660 -23.232 19.729 1.00 57.38 932 ALA A O 1
ATOM 7148 N N . GLY A 1 933 ? 59.085 -21.085 20.167 1.00 62.72 933 GLY A N 1
ATOM 7149 C CA . GLY A 1 933 ? 58.616 -21.148 21.557 1.00 62.72 933 GLY A CA 1
ATOM 7150 C C . GLY A 1 933 ? 57.113 -21.435 21.709 1.00 62.72 933 GLY A C 1
ATOM 7151 O O . GLY A 1 933 ? 56.419 -21.804 20.760 1.00 62.72 933 GLY A O 1
ATOM 7152 N N . ALA A 1 934 ? 56.601 -21.249 22.926 1.00 70.62 934 ALA A N 1
ATOM 7153 C CA . ALA A 1 934 ? 55.189 -21.454 23.244 1.00 70.62 934 ALA A CA 1
ATOM 7154 C C . ALA A 1 934 ? 54.266 -20.615 22.339 1.00 70.62 934 ALA A C 1
ATOM 7156 O O . ALA A 1 934 ? 54.520 -19.432 22.115 1.00 70.62 934 ALA A O 1
ATOM 7157 N N . ALA A 1 935 ? 53.180 -21.214 21.851 1.00 57.50 935 ALA A N 1
ATOM 7158 C CA . ALA A 1 935 ? 52.165 -20.549 21.039 1.00 57.50 935 ALA A CA 1
ATOM 7159 C C . ALA A 1 935 ? 50.766 -20.899 21.546 1.00 57.50 935 ALA A C 1
ATOM 7161 O O . ALA A 1 935 ? 50.498 -22.044 21.897 1.00 57.50 935 ALA A O 1
ATOM 7162 N N . GLN A 1 936 ? 49.873 -19.909 21.587 1.00 53.91 936 GLN A N 1
ATOM 7163 C CA . GLN A 1 936 ? 48.490 -20.103 22.038 1.00 53.91 936 GLN A CA 1
ATOM 7164 C C . GLN A 1 936 ? 47.541 -20.422 20.880 1.00 53.91 936 GLN A C 1
ATOM 7166 O O . GLN A 1 936 ? 46.650 -21.239 21.058 1.00 53.91 936 GLN A O 1
ATOM 7171 N N . GLU A 1 937 ? 47.788 -19.880 19.689 1.00 53.56 937 GLU A N 1
ATOM 7172 C CA . GLU A 1 937 ? 47.039 -20.148 18.455 1.00 53.56 937 GLU A CA 1
ATOM 7173 C C . GLU A 1 937 ? 48.002 -20.162 17.267 1.00 53.56 937 GLU A C 1
ATOM 7175 O O . GLU A 1 937 ? 49.098 -19.593 17.343 1.00 53.56 937 GLU A O 1
ATOM 7180 N N . ILE A 1 938 ? 47.609 -20.813 16.169 1.00 60.50 938 ILE A N 1
ATOM 7181 C CA . ILE A 1 938 ? 48.443 -20.909 14.968 1.00 60.50 938 ILE A CA 1
ATOM 7182 C C . ILE A 1 938 ? 47.679 -20.507 13.715 1.00 60.50 938 ILE A C 1
ATOM 7184 O O . ILE A 1 938 ? 46.673 -21.106 13.349 1.00 60.50 938 ILE A O 1
ATOM 7188 N N . ALA A 1 939 ? 48.268 -19.561 12.990 1.00 52.53 939 ALA A N 1
ATOM 7189 C CA . ALA A 1 939 ? 47.962 -19.263 11.603 1.00 52.53 939 ALA A CA 1
ATOM 7190 C C . ALA A 1 939 ? 49.276 -19.189 10.815 1.00 52.53 939 ALA A C 1
ATOM 7192 O O . ALA A 1 939 ? 50.315 -18.805 11.354 1.00 52.53 939 ALA A O 1
ATOM 7193 N N . ILE A 1 940 ? 49.239 -19.540 9.531 1.00 54.19 940 ILE A N 1
ATOM 7194 C CA . ILE A 1 940 ? 50.369 -19.346 8.622 1.00 54.19 940 ILE A CA 1
ATOM 7195 C C . ILE A 1 940 ? 49.856 -18.680 7.347 1.00 54.19 940 ILE A C 1
ATOM 7197 O O . ILE A 1 940 ? 48.876 -19.127 6.756 1.00 54.19 940 ILE A O 1
ATOM 7201 N N . LYS A 1 941 ? 50.484 -17.568 6.957 1.00 43.59 941 LYS A N 1
ATOM 7202 C CA . LYS A 1 941 ? 50.162 -16.821 5.737 1.00 43.59 941 LYS A CA 1
ATOM 7203 C C . LYS A 1 941 ? 51.292 -17.044 4.736 1.00 43.59 941 LYS A C 1
ATOM 7205 O O . LYS A 1 941 ? 52.453 -16.914 5.113 1.00 43.59 941 LYS A O 1
ATOM 7210 N N . SER A 1 942 ? 50.941 -17.420 3.505 1.00 46.06 942 SER A N 1
ATOM 7211 C CA . SER A 1 942 ? 51.884 -17.513 2.380 1.00 46.06 942 SER A CA 1
ATOM 7212 C C . SER A 1 942 ? 52.300 -16.138 1.888 1.00 46.06 942 SER A C 1
ATOM 7214 O O . SER A 1 942 ? 51.360 -15.326 1.690 1.00 46.06 942 SER A O 1
#

pLDDT: mean 74.97, std 19.71, range [22.27, 98.56]